Protein AF-0000000065956925 (afdb_homodimer)

pLDDT: mean 96.92, std 4.98, range [53.69, 98.94]

Foldseek 3Di:
DADCPVQVVVVVVVVVPDDPLVDFFFDRFAFDAFWFQWTAGPRGFIFGEQCLVLQLAQLTGPDPLLVCLLVVLVVVAFFDFPQVDDDDLLVVLQVVCQVVAPDDFRKGKDKDFAQQLLQVVVQVLLCLLLVAHAEEAEALAQRDQPLNRLLRYHNDPVSPPPPDPGDPRYHYFYAQDPQDDPPPDDLVNSLVVRLVRVCVCCVPPDPLSRARAYEYACQGALSQRHHRDLNNVVSVQVVCVVSVHFYEYEQANCACLQLLDNGSCVVHPDDRGQKYKYASNLQSRGRMIMIMGRPSSVVSDDPPPRGDRCTSGSSSSSSNVSSSVSCVPVVLSNLQQVVQVVLQVLVVVLVVVFQQFQDWATRGQWIKTFGAPGNVVRHGDLPLQSQLQVQLVVVRYHWAARPRGIITRGTHSSDDPVSSVVSSVSSSVSSVCSVVVNTDDDPPSPDHGD/DADCPVQVVVVVVVVVPDDPLPDFFFDRFAFDAFWFQWTAGPRGFIFGEQCLVLQLAQLTGPDPLLVCLLVVLVVVDFFDFPQVDDDDLLVVLQVVCQVVAPDDFRKGKDKDFAQQLLQVVVQVLLCLLLVAHAEEAEALAQRDQPLNRLLRYHNDPVSPPPPDPGDPRYHYFYAQDPQDDPPPADLVNSLVVRLVRVCVCCVPPDPLSRARAYEYACQGALSQRHHRDLSNVVSVQVVCVVSVHFYEYEQANCACQQQLDNGSCVVHPDDRGQKYKYASNLLSRGRMIMIMGRPSSVVSDDPPPRGDRCTSGSSSSSSNVSSSVSCVPVVLSNLQQVVQVVLQVLVVVLVVVFQQFQDWATRGQWIKTFGAPGNVVRHGDLPLQSQLQVQLVVVRYHWAARPRGIITRGTHSSDDPVSSVVSSVSSSVSSVCSVVVNTDDDPPSPDHGD

Solvent-accessible surface area (backbone atoms only — not comparable to full-atom values): 42323 Å² total; per-residue (Å²): 108,74,73,50,64,65,36,51,54,52,50,58,56,30,62,66,14,44,32,52,15,33,41,42,44,62,67,92,49,29,47,57,34,36,44,48,32,36,39,28,31,70,60,66,51,59,27,42,36,27,28,25,52,78,35,11,22,40,73,18,33,41,34,66,66,31,36,48,31,31,35,56,32,22,64,33,31,34,51,66,27,43,34,54,38,44,42,62,43,37,42,54,39,27,45,53,53,32,67,70,42,73,63,83,68,63,28,17,24,44,52,21,43,33,39,17,52,10,39,32,44,50,53,34,36,31,13,29,54,62,72,18,58,28,36,37,27,29,45,31,28,74,40,44,40,38,46,41,8,30,54,47,28,39,64,54,73,40,51,54,58,58,43,46,74,62,46,64,55,63,46,71,32,77,59,68,59,89,80,79,60,63,91,88,60,45,71,68,52,50,23,52,53,41,47,51,55,53,44,46,49,53,74,70,78,40,56,54,85,39,29,12,29,40,47,42,45,54,46,25,56,68,54,40,41,42,60,55,53,66,65,31,53,50,51,53,53,50,52,24,61,76,50,70,21,41,43,28,35,51,31,32,64,36,28,74,13,33,38,32,30,59,39,39,59,66,79,42,82,94,65,58,60,47,32,34,24,32,10,38,34,49,16,47,25,36,50,28,16,27,28,41,22,33,41,74,42,43,64,43,40,53,42,60,38,47,42,45,65,43,19,48,25,36,24,36,24,30,15,18,51,36,37,54,47,48,40,61,76,66,42,31,24,60,43,9,34,53,55,12,51,51,51,43,52,54,51,54,55,45,35,77,76,33,59,41,44,52,46,82,35,63,41,15,39,31,31,15,42,30,26,15,74,32,64,84,78,55,43,73,21,38,67,59,36,51,44,33,35,51,46,23,44,53,69,31,26,43,48,52,56,28,76,40,15,18,38,40,41,24,34,17,48,62,47,47,69,68,58,52,50,50,50,52,47,45,49,53,51,21,54,51,34,53,76,68,68,69,63,82,72,74,92,82,54,71,75,63,52,100,107,74,73,50,63,63,36,52,55,52,50,58,57,32,61,66,14,44,32,51,16,33,41,43,43,62,68,95,48,31,47,56,34,33,43,48,35,36,38,27,31,70,59,67,52,60,26,42,37,27,28,26,51,77,36,11,22,42,72,18,33,44,35,66,65,32,35,47,31,32,35,57,31,24,64,34,30,35,52,65,28,43,34,54,36,42,42,63,42,35,43,54,39,28,46,52,53,32,68,71,44,72,63,84,68,63,28,18,25,42,50,21,42,33,38,17,53,11,39,31,44,50,52,34,37,31,14,31,53,64,73,19,57,28,34,36,27,28,46,31,28,74,40,44,39,38,47,44,8,29,54,48,29,40,63,55,73,40,50,54,60,58,44,45,73,61,46,65,55,65,46,72,32,75,58,66,58,88,79,79,62,64,91,88,58,46,71,67,52,50,23,50,53,40,47,49,54,54,43,46,49,54,75,69,80,40,55,55,89,39,28,13,28,40,47,43,46,55,48,26,55,68,53,40,40,41,60,56,52,64,65,31,53,50,51,52,53,49,51,23,61,74,48,69,21,40,44,28,34,51,31,32,65,39,28,75,13,33,38,31,30,58,39,39,58,67,81,41,84,94,65,58,60,47,32,34,24,30,10,38,34,48,16,48,24,34,50,28,16,26,27,41,23,33,40,74,42,40,63,44,40,53,42,61,38,48,42,47,67,44,18,48,25,35,24,36,24,29,15,19,52,36,36,55,47,47,40,61,78,67,41,31,25,60,42,10,33,53,54,12,51,51,51,44,52,53,51,54,55,44,34,75,75,34,60,43,45,53,46,83,34,66,41,15,39,30,30,15,43,30,26,14,74,32,64,84,78,55,44,74,21,40,66,59,36,51,43,32,35,52,47,24,43,53,70,32,25,42,49,52,56,28,78,40,16,18,38,40,40,23,35,16,48,64,48,47,69,67,57,50,52,52,49,51,48,44,50,53,51,22,54,52,34,51,75,69,67,68,62,80,73,73,93,82,55,73,74,62,53,103

Sequence (900 aa):
MGKLDKASKLIDEENKYYARSARINYYNLVIDHAHGATLVDVDGNKYIDLLASASAINVGHTHEKVVKAIADQAQKLIHYTPAYFHHVPGMELSEKLAKIAPGNSPKMVSFGNSGSDANDAIIKFARAYTGRQYIVSYMGSYHGSTYGSQTLSGSSLNMTRKIGPMLPSVVHVPYPDSYRTYPGETEHDVSLRYFNEFKKPFESFLPADETACVLIEPIQGDGGIIKAPEEYMQLVYKFCHEHGILFAIDEVNQGLGRTGKMWAIQQFKDIEPDLMSVGKSLASGMPLSAVIGKKEVMQSLDAPAHLFTTAGNPVCSAASLATLDVIEYEGLVEKSATDGAYAKQRFLEMQQRHPMIGDVRMWGLNGGIELVKDPKTKEPDSDAATKVIYYAFAHGVVIITLAGNILRFQPPLVIPREQLDQALQVLDDAFTAVENGEVTIPKDTGKIGWMGKLDKASKLIDEENKYYARSARINYYNLVIDHAHGATLVDVDGNKYIDLLASASAINVGHTHEKVVKAIADQAQKLIHYTPAYFHHVPGMELSEKLAKIAPGNSPKMVSFGNSGSDANDAIIKFARAYTGRQYIVSYMGSYHGSTYGSQTLSGSSLNMTRKIGPMLPSVVHVPYPDSYRTYPGETEHDVSLRYFNEFKKPFESFLPADETACVLIEPIQGDGGIIKAPEEYMQLVYKFCHEHGILFAIDEVNQGLGRTGKMWAIQQFKDIEPDLMSVGKSLASGMPLSAVIGKKEVMQSLDAPAHLFTTAGNPVCSAASLATLDVIEYEGLVEKSATDGAYAKQRFLEMQQRHPMIGDVRMWGLNGGIELVKDPKTKEPDSDAATKVIYYAFAHGVVIITLAGNILRFQPPLVIPREQLDQALQVLDDAFTAVENGEVTIPKDTGKIGW

InterPro domains:
  IPR005814 Aminotransferase class-III [PF00202] (28-430)
  IPR005814 Aminotransferase class-III [PIRSF000521] (25-432)
  IPR005814 Aminotransferase class-III [cd00610] (10-431)
  IPR015421 Pyridoxal phosphate-dependent transferase, major domain [G3DSA:3.40.640.10] (63-330)
  IPR015422 Pyridoxal phosphate-dependent transferase, small domain [G3DSA:3.90.1150.10] (10-427)
  IPR015424 Pyridoxal phosphate-dependent transferase [SSF53383] (23-432)
  IPR049704 Aminotransferases class-III pyridoxal-phosphate attachment site [PS00600] (247-285)
  IPR050103 Class-III Pyridoxal-phosphate-dependent Aminotransferase [PTHR11986] (6-435)

Organism: Lentilactobacillus buchneri (NCBI:txid1581)

Nearest PDB structures (foldseek):
  5wya-assembly1_C  TM=9.994E-01  e=2.271E-85  Lentilactobacillus buchneri
  5ll3-assembly1_D  TM=9.963E-01  e=7.576E-82  Lentilactobacillus buchneri
  4ysv-assembly1_A  TM=9.941E-01  e=5.866E-76  Lentilactobacillus buchneri
  1szk-assembly1_D  TM=9.636E-01  e=6.282E-45  Escherichia coli
  1sff-assembly1_A  TM=9.656E-01  e=2.121E-44  Escherichia coli

Secondary structure (DSSP, 8-state):
----HHHHHHHHHHTTTB-GGG----S--EEEEEEBTEEEETT--EEEESSHHHHT-TT-BT-HHHHHHHHHHHHH-S---TTT-EEHHHHHHHHHHHHHSSSSS-EEEEEESSHHHHHHHHHHHHHHHH---EEEEETT----SSHHHHHH--S-GGGTTTT-SPPSSEEEEPPP-SSS--TT--HHHHHHHHHHHHHHHHHHT--GGGEEEEEE-SEETTTTSEEPPHHHHHHHHHHHHHTT-EEEEE-TTTTTTTTSSSSGGGGSTT---SEEEE-GGGGTTSS-EEEEEEHHHHTT--TTTT--TTTT-HHHHHHHHHHHHHHHHTTHHHHHHHHHHHHHHHHHHHHHH-TTEEEEEESSS-EEEEEBS-TTT--B-HHHHHHHHHHHHHTTEE-EEETTTEEEE---TT--HHHHHHHHHHHHHHHHHHHTT-----TT--S---/----HHHHHHHHHHTTTB-GGG----S--EEEEEEBTEEEETT--EEEESSHHHHT-TT-BT-HHHHHHHHHHHHH-S---TTT-EEHHHHHHHHHHHHHSSSSS-EEEEEESSHHHHHHHHHHHHHHHH---EEEEETT----SSHHHHHH--S-GGGTTTT-SPPSSEEEEPPP-SSS--TT--HHHHHHHHHHHHHHHHHHT--GGGEEEEEE-SEETTTTSEEPPHHHHHHHHHHHHHTT-EEEEE-TTTTTTTTSSSSGGGGSTT---SEEEE-GGGGTTSS-EEEEEEHHHHTT--TTTT--TTTT-HHHHHHHHHHHHHHHHTTHHHHHHHHHHHHHHHHHHHHHH-TTEEEEEESSS-EEEEEBS-TTT--B-HHHHHHHHHHHHHTTEE-EEETTTEEEE---TT--HHHHHHHHHHHHHHHHHHHTT-----TT--S---

Structure (mmCIF, N/CA/C/O backbone):
data_AF-0000000065956925-model_v1
#
loop_
_entity.id
_entity.type
_entity.pdbx_description
1 polymer 'Isoleucine 2-epimerase'
#
loop_
_atom_site.group_PDB
_atom_site.id
_atom_site.type_symbol
_atom_site.label_atom_id
_atom_site.label_alt_id
_atom_site.label_comp_id
_atom_site.label_asym_id
_atom_site.label_entity_id
_atom_site.label_seq_id
_atom_site.pdbx_PDB_ins_code
_atom_site.Cartn_x
_atom_site.Cartn_y
_atom_site.Cartn_z
_atom_site.occupancy
_atom_site.B_iso_or_equiv
_atom_site.auth_seq_id
_atom_site.auth_comp_id
_atom_site.auth_asym_id
_atom_site.auth_atom_id
_atom_site.pdbx_PDB_model_num
ATOM 1 N N . MET A 1 1 ? -5.23 -34.906 13.641 1 54.56 1 MET A N 1
ATOM 2 C CA . MET A 1 1 ? -4.898 -33.469 13.523 1 54.56 1 MET A CA 1
ATOM 3 C C . MET A 1 1 ? -4.25 -32.969 14.805 1 54.56 1 MET A C 1
ATOM 5 O O . MET A 1 1 ? -4.648 -33.344 15.906 1 54.56 1 MET A O 1
ATOM 9 N N . GLY A 1 2 ? -3.051 -32.469 14.711 1 65.25 2 GLY A N 1
ATOM 10 C CA . GLY A 1 2 ? -2.375 -32.031 15.922 1 65.25 2 GLY A CA 1
ATOM 11 C C . GLY A 1 2 ? -3.26 -31.188 16.828 1 65.25 2 GLY A C 1
ATOM 12 O O . GLY A 1 2 ? -4.445 -31 16.547 1 65.25 2 GLY A O 1
ATOM 13 N N . LYS A 1 3 ? -2.867 -30.766 18.047 1 75.19 3 LYS A N 1
ATOM 14 C CA . LYS A 1 3 ? -3.529 -29.875 18.984 1 75.19 3 LYS A CA 1
ATOM 15 C C . LYS A 1 3 ? -3.752 -28.5 18.375 1 75.19 3 LYS A C 1
ATOM 17 O O . LYS A 1 3 ? -2.814 -27.875 17.875 1 75.19 3 LYS A O 1
ATOM 22 N N . LEU A 1 4 ? -4.949 -28.172 18.141 1 81.31 4 LEU A N 1
ATOM 23 C CA . LEU A 1 4 ? -5.246 -26.859 17.562 1 81.31 4 LEU A CA 1
ATOM 24 C C . LEU A 1 4 ? -6.074 -26.031 18.531 1 81.31 4 LEU A C 1
ATOM 26 O O . LEU A 1 4 ? -6.773 -25.094 18.125 1 81.31 4 LEU A O 1
ATOM 30 N N . ASP A 1 5 ? -6.039 -26.344 19.781 1 90.12 5 ASP A N 1
ATOM 31 C CA . ASP A 1 5 ? -6.902 -25.703 20.781 1 90.12 5 ASP A CA 1
ATOM 32 C C . ASP A 1 5 ? -6.543 -24.219 20.953 1 90.12 5 ASP A C 1
ATOM 34 O O . ASP A 1 5 ? -7.422 -23.359 20.953 1 90.12 5 ASP A O 1
ATOM 38 N N . LYS A 1 6 ? -5.285 -24 21.188 1 93.25 6 LYS A N 1
ATOM 39 C CA . LYS A 1 6 ? -4.852 -22.625 21.359 1 93.25 6 LYS A CA 1
ATOM 40 C C . LYS A 1 6 ? -5.125 -21.797 20.109 1 93.25 6 LYS A C 1
ATOM 42 O O . LYS A 1 6 ? -5.555 -20.641 20.203 1 93.25 6 LYS A O 1
ATOM 47 N N . ALA A 1 7 ? -4.863 -22.328 18.906 1 95.06 7 ALA A N 1
ATOM 48 C CA . ALA A 1 7 ? -5.102 -21.656 17.625 1 95.06 7 ALA A CA 1
ATOM 49 C C . ALA A 1 7 ? -6.574 -21.281 17.469 1 95.06 7 ALA A C 1
ATOM 51 O O . ALA A 1 7 ? -6.902 -20.156 17.094 1 95.06 7 ALA A O 1
ATOM 52 N N . SER A 1 8 ? -7.438 -22.203 17.734 1 93.81 8 SER A N 1
ATOM 53 C CA . SER A 1 8 ? -8.875 -21.984 17.578 1 93.81 8 SER A CA 1
ATOM 54 C C . SER A 1 8 ? -9.367 -20.875 18.5 1 93.81 8 SER A C 1
ATOM 56 O O . SER A 1 8 ? -10.188 -20.047 18.094 1 93.81 8 SER A O 1
ATOM 58 N N . LYS A 1 9 ? -8.898 -20.844 19.703 1 95.38 9 LYS A N 1
ATOM 59 C CA . LYS A 1 9 ? -9.281 -19.797 20.672 1 95.38 9 LYS A CA 1
ATOM 60 C C . LYS A 1 9 ? -8.82 -18.422 20.203 1 95.38 9 LYS A C 1
ATOM 62 O O . LYS A 1 9 ? -9.578 -17.453 20.297 1 95.38 9 LYS A O 1
ATOM 67 N N . LEU A 1 10 ? -7.633 -18.359 19.75 1 96.38 10 LEU A N 1
ATOM 68 C CA . LEU A 1 10 ? -7.078 -17.109 19.266 1 96.38 10 LEU A CA 1
ATOM 69 C C . LEU A 1 10 ? -7.848 -16.609 18.047 1 96.38 10 LEU A C 1
ATOM 71 O O . LEU A 1 10 ? -8.125 -15.414 17.922 1 96.38 10 LEU A O 1
ATOM 75 N N . ILE A 1 11 ? -8.148 -17.516 17.156 1 95.62 11 ILE A N 1
ATOM 76 C CA . ILE A 1 11 ? -8.875 -17.172 15.93 1 95.62 11 ILE A CA 1
ATOM 77 C C . ILE A 1 11 ? -10.266 -16.656 16.281 1 95.62 11 ILE A C 1
ATOM 79 O O . ILE A 1 11 ? -10.742 -15.68 15.711 1 95.62 11 ILE A O 1
ATOM 83 N N . ASP A 1 12 ? -10.945 -17.312 17.234 1 94.81 12 ASP A N 1
ATOM 84 C CA . ASP A 1 12 ? -12.266 -16.875 17.672 1 94.81 12 ASP A CA 1
ATOM 85 C C . ASP A 1 12 ? -12.219 -15.453 18.219 1 94.81 12 ASP A C 1
ATOM 87 O O . ASP A 1 12 ? -13.125 -14.656 17.969 1 94.81 12 ASP A O 1
ATOM 91 N N . GLU A 1 13 ? -11.211 -15.188 18.969 1 95.5 13 GLU A N 1
ATOM 92 C CA . GLU A 1 13 ? -11.039 -13.844 19.516 1 95.5 13 GLU A CA 1
ATOM 93 C C . GLU A 1 13 ? -10.766 -12.828 18.406 1 95.5 13 GLU A C 1
ATOM 95 O O . GLU A 1 13 ? -11.344 -11.742 18.391 1 95.5 13 GLU A O 1
ATOM 100 N N . GLU A 1 14 ? -9.914 -13.203 17.5 1 95.31 14 GLU A N 1
ATOM 101 C CA . GLU A 1 14 ? -9.57 -12.312 16.391 1 95.31 14 GLU A CA 1
ATOM 102 C C . GLU A 1 14 ? -10.797 -11.961 15.562 1 95.31 14 GLU A C 1
ATOM 104 O O . GLU A 1 14 ? -10.914 -10.836 15.078 1 95.31 14 GLU A O 1
ATOM 109 N N . ASN A 1 15 ? -11.656 -12.938 15.359 1 94.62 15 ASN A N 1
ATOM 110 C CA . ASN A 1 15 ? -12.844 -12.781 14.523 1 94.62 15 ASN A CA 1
ATOM 111 C C . ASN A 1 15 ? -13.766 -11.68 15.055 1 94.62 15 ASN A C 1
ATOM 113 O O . ASN A 1 15 ? -14.617 -11.18 14.328 1 94.62 15 ASN A O 1
ATOM 117 N N . LYS A 1 16 ? -13.555 -11.25 16.281 1 95.75 16 LYS A N 1
ATOM 118 C CA . LYS A 1 16 ? -14.344 -10.164 16.859 1 95.75 16 LYS A CA 1
ATOM 119 C C . LYS A 1 16 ? -13.867 -8.805 16.359 1 95.75 16 LYS A C 1
ATOM 121 O O . LYS A 1 16 ? -14.617 -7.828 16.375 1 95.75 16 LYS A O 1
ATOM 126 N N . TYR A 1 17 ? -12.625 -8.773 15.82 1 97 17 TYR A N 1
ATOM 127 C CA . TYR A 1 17 ? -12.008 -7.465 15.617 1 97 17 TYR A CA 1
ATOM 128 C C . TYR A 1 17 ? -11.469 -7.328 14.203 1 97 17 TYR A C 1
ATOM 130 O O . TYR A 1 17 ? -11.148 -6.223 13.75 1 97 17 TYR A O 1
ATOM 138 N N . TYR A 1 18 ? -11.352 -8.406 13.516 1 94.81 18 TYR A N 1
ATOM 139 C CA . TYR A 1 18 ? -10.742 -8.414 12.188 1 94.81 18 TYR A CA 1
ATOM 140 C C . TYR A 1 18 ? -11.797 -8.609 11.109 1 94.81 18 TYR A C 1
ATOM 142 O O . TYR A 1 18 ? -12.648 -9.5 11.219 1 94.81 18 TYR A O 1
ATOM 150 N N . ALA A 1 19 ? -11.758 -7.785 10.062 1 93.12 19 ALA A N 1
AT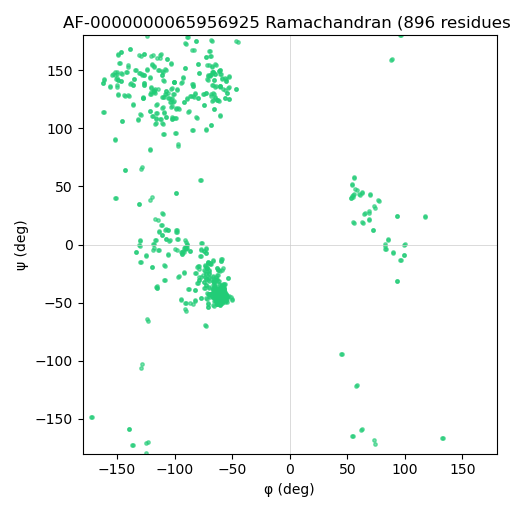OM 151 C CA . ALA A 1 19 ? -12.773 -7.797 9.016 1 93.12 19 ALA A CA 1
ATOM 152 C C . ALA A 1 19 ? -12.648 -9.047 8.148 1 93.12 19 ALA A C 1
ATOM 154 O O . ALA A 1 19 ? -11.547 -9.438 7.77 1 93.12 19 ALA A O 1
ATOM 155 N N . ARG A 1 20 ? -13.727 -9.594 7.742 1 89.12 20 ARG A N 1
ATOM 156 C CA . ARG A 1 20 ? -13.758 -10.82 6.957 1 89.12 20 ARG A CA 1
ATOM 157 C C . ARG A 1 20 ? -13.297 -10.57 5.523 1 89.12 20 ARG A C 1
ATOM 159 O O . ARG A 1 20 ? -12.844 -11.492 4.84 1 89.12 20 ARG A O 1
ATOM 166 N N . SER A 1 21 ? -13.445 -9.297 5.023 1 90.31 21 SER A N 1
ATOM 167 C CA . SER A 1 21 ? -13.055 -8.938 3.662 1 90.31 21 SER A CA 1
ATOM 168 C C . SER A 1 21 ? -11.57 -9.203 3.424 1 90.31 21 SER A C 1
ATOM 170 O O . SER A 1 21 ? -11.125 -9.258 2.279 1 90.31 21 SER A O 1
ATOM 172 N N . ALA A 1 22 ? -10.836 -9.461 4.504 1 90.88 22 ALA A N 1
ATOM 173 C CA . ALA A 1 22 ? -9.383 -9.523 4.418 1 90.88 22 ALA A CA 1
ATOM 174 C C . ALA A 1 22 ? -8.875 -10.938 4.68 1 90.88 22 ALA A C 1
ATOM 176 O O . ALA A 1 22 ? -7.668 -11.156 4.82 1 90.88 22 ALA A O 1
ATOM 177 N N . ARG A 1 23 ? -9.797 -11.953 4.723 1 91.38 23 ARG A N 1
ATOM 178 C CA . ARG A 1 23 ? -9.391 -13.312 5.059 1 91.38 23 ARG A CA 1
ATOM 179 C C . ARG A 1 23 ? -10.055 -14.328 4.133 1 91.38 23 ARG A C 1
ATOM 181 O O . ARG A 1 23 ? -11.281 -14.406 4.066 1 91.38 23 ARG A O 1
ATOM 188 N N . ILE A 1 24 ? -9.211 -15.07 3.443 1 90.44 24 ILE A N 1
ATOM 189 C CA . ILE A 1 24 ? -9.672 -16.266 2.738 1 90.44 24 ILE A CA 1
ATOM 190 C C . ILE A 1 24 ? -9.406 -17.5 3.594 1 90.44 24 ILE A C 1
ATOM 192 O O . ILE A 1 24 ? -8.258 -17.891 3.793 1 90.44 24 ILE A O 1
ATOM 196 N N . ASN A 1 25 ? -10.391 -18.188 3.99 1 88.94 25 ASN A N 1
ATOM 197 C CA . ASN A 1 25 ? -10.281 -19.234 5 1 88.94 25 ASN A CA 1
ATOM 198 C C . ASN A 1 25 ? -9.836 -20.562 4.387 1 88.94 25 ASN A C 1
ATOM 200 O O . ASN A 1 25 ? -10.32 -20.953 3.322 1 88.94 25 ASN A O 1
ATOM 204 N N . TYR A 1 26 ? -8.969 -21.203 4.992 1 92.38 26 TYR A N 1
ATOM 205 C CA . TYR A 1 26 ? -8.57 -22.578 4.707 1 92.38 26 TYR A CA 1
ATOM 206 C C . TYR A 1 26 ? -8.594 -23.438 5.969 1 92.38 26 TYR A C 1
ATOM 208 O O . TYR A 1 26 ? -9.672 -23.734 6.492 1 92.38 26 TYR A O 1
ATOM 216 N N . TYR A 1 27 ? -7.641 -23.75 6.578 1 90.75 27 TYR A N 1
ATOM 217 C CA . TYR A 1 27 ? -7.633 -24.422 7.871 1 90.75 27 TYR A CA 1
ATOM 218 C C . TYR A 1 27 ? -7.031 -23.531 8.953 1 90.75 27 TYR A C 1
ATOM 220 O O . TYR A 1 27 ? -6.461 -22.484 8.648 1 90.75 27 TYR A O 1
ATOM 228 N N . ASN A 1 28 ? -7.324 -23.844 10.219 1 92.06 28 ASN A N 1
ATOM 229 C CA . ASN A 1 28 ? -6.914 -23.031 11.352 1 92.06 28 ASN A CA 1
ATOM 230 C C . ASN A 1 28 ? -5.418 -23.141 11.625 1 92.06 28 ASN A C 1
ATOM 232 O O . ASN A 1 28 ? -4.969 -24.125 12.219 1 92.06 28 ASN A O 1
ATOM 236 N N . LEU A 1 29 ? -4.727 -22.172 11.148 1 96 29 LEU A N 1
ATOM 237 C CA . LEU A 1 29 ? -3.279 -22.156 11.352 1 96 29 LEU A CA 1
ATOM 238 C C . LEU A 1 29 ? -2.832 -20.797 11.891 1 96 29 LEU A C 1
ATOM 240 O O . LEU A 1 29 ? -3.016 -19.766 11.227 1 96 29 LEU A O 1
ATOM 244 N N . VAL A 1 30 ? -2.389 -20.734 13.094 1 97.88 30 VAL A N 1
ATOM 245 C CA . VAL A 1 30 ? -1.761 -19.562 13.695 1 97.88 30 VAL A CA 1
ATOM 246 C C . VAL A 1 30 ? -0.259 -19.797 13.844 1 97.88 30 VAL A C 1
ATOM 248 O O . VAL A 1 30 ? 0.174 -20.547 14.711 1 97.88 30 VAL A O 1
ATOM 251 N N . ILE A 1 31 ? 0.516 -19.141 13.102 1 98.31 31 ILE A N 1
ATOM 252 C CA . ILE A 1 31 ? 1.952 -19.391 13.055 1 98.31 31 ILE A CA 1
ATOM 253 C C . ILE A 1 31 ? 2.643 -18.672 14.211 1 98.31 31 ILE A C 1
ATOM 255 O O . ILE A 1 31 ? 2.43 -17.469 14.422 1 98.31 31 ILE A O 1
ATOM 259 N N . ASP A 1 32 ? 3.428 -19.375 14.898 1 97.94 32 ASP A N 1
ATOM 260 C CA . ASP A 1 32 ? 4.23 -18.797 15.977 1 97.94 32 ASP A CA 1
ATOM 261 C C . ASP A 1 32 ? 5.586 -18.328 15.461 1 97.94 32 ASP A C 1
ATOM 263 O O . ASP A 1 32 ? 5.965 -17.172 15.672 1 97.94 32 ASP A O 1
ATOM 267 N N . HIS A 1 33 ? 6.332 -19.156 14.859 1 98.62 33 HIS A N 1
ATOM 268 C CA . HIS A 1 33 ? 7.613 -18.844 14.242 1 98.62 33 HIS A CA 1
ATOM 269 C C . HIS A 1 33 ? 7.879 -19.734 13.031 1 98.62 33 HIS A C 1
ATOM 271 O O . HIS A 1 33 ? 7.191 -20.734 12.836 1 98.62 33 HIS A O 1
ATOM 277 N N . ALA A 1 34 ? 8.812 -19.359 12.172 1 98.75 34 ALA A N 1
ATOM 278 C CA . ALA A 1 34 ? 9.133 -20.109 10.961 1 98.75 34 ALA A CA 1
ATOM 279 C C . ALA A 1 34 ? 10.594 -19.906 10.562 1 98.75 34 ALA A C 1
ATOM 281 O O . ALA A 1 34 ? 11.18 -18.859 10.828 1 98.75 34 ALA A O 1
ATOM 282 N N . HIS A 1 35 ? 11.234 -20.891 9.961 1 98.69 35 HIS A N 1
ATOM 283 C CA . HIS A 1 35 ? 12.617 -20.891 9.492 1 98.69 35 HIS A CA 1
ATOM 284 C C . HIS A 1 35 ? 12.789 -21.797 8.273 1 98.69 35 HIS A C 1
ATOM 286 O O . HIS A 1 35 ? 12.273 -22.922 8.25 1 98.69 35 HIS A O 1
ATOM 292 N N . GLY A 1 36 ? 13.523 -21.266 7.289 1 98.62 36 GLY A N 1
ATOM 293 C CA . GLY A 1 36 ? 13.664 -22.062 6.074 1 98.62 36 GLY A CA 1
ATOM 294 C C . GLY A 1 36 ? 12.328 -22.391 5.43 1 98.62 36 GLY A C 1
ATOM 295 O O . GLY A 1 36 ? 11.547 -21.5 5.109 1 98.62 36 GLY A O 1
ATOM 296 N N . ALA A 1 37 ? 12.055 -23.656 5.289 1 98.88 37 ALA A N 1
ATOM 297 C CA . ALA A 1 37 ? 10.781 -24.094 4.719 1 98.88 37 ALA A CA 1
ATOM 298 C C . ALA A 1 37 ? 9.898 -24.75 5.781 1 98.88 37 ALA A C 1
ATOM 300 O O . ALA A 1 37 ? 9.008 -25.531 5.457 1 98.88 37 ALA A O 1
ATOM 301 N N . THR A 1 38 ? 10.125 -24.344 7.055 1 98.81 38 THR A N 1
ATOM 302 C CA . THR A 1 38 ? 9.406 -24.969 8.164 1 98.81 38 THR A CA 1
ATOM 303 C C . THR A 1 38 ? 8.594 -23.938 8.93 1 98.81 38 THR A C 1
ATOM 305 O O . THR A 1 38 ? 9.086 -22.844 9.219 1 98.81 38 THR A O 1
ATOM 308 N N . LEU A 1 39 ? 7.367 -24.266 9.234 1 98.62 39 LEU A N 1
ATOM 309 C CA . LEU A 1 39 ? 6.484 -23.469 10.094 1 98.62 39 LEU A CA 1
ATOM 310 C C . LEU A 1 39 ? 6.238 -24.188 11.414 1 98.62 39 LEU A C 1
ATOM 312 O O . LEU A 1 39 ? 6.148 -25.422 11.453 1 98.62 39 LEU A O 1
ATOM 316 N N . VAL A 1 40 ? 6.098 -23.438 12.461 1 98.69 40 VAL A N 1
ATOM 317 C CA . VAL A 1 40 ? 5.645 -23.938 13.758 1 98.69 40 VAL A CA 1
ATOM 318 C C . VAL A 1 40 ? 4.465 -23.094 14.25 1 98.69 40 VAL A C 1
ATOM 320 O O . VAL A 1 40 ? 4.539 -21.875 14.273 1 98.69 40 VAL A O 1
ATOM 323 N N . ASP A 1 41 ? 3.344 -23.75 14.586 1 98.06 41 ASP A N 1
ATOM 324 C CA . ASP A 1 41 ? 2.16 -23.016 15.008 1 98.06 41 ASP A CA 1
ATOM 325 C C . ASP A 1 41 ? 2.164 -22.797 16.516 1 98.06 41 ASP A C 1
ATOM 327 O O . ASP A 1 41 ? 3.096 -23.203 17.203 1 98.06 41 ASP A O 1
ATOM 331 N N . VAL A 1 42 ? 1.198 -22.141 17.016 1 97.62 42 VAL A N 1
ATOM 332 C CA . VAL A 1 42 ? 1.144 -21.719 18.406 1 97.62 42 VAL A CA 1
ATOM 333 C C . VAL A 1 42 ? 0.921 -22.938 19.312 1 97.62 42 VAL A C 1
ATOM 335 O O . VAL A 1 42 ? 1.138 -22.859 20.516 1 97.62 42 VAL A O 1
ATOM 338 N N . ASP A 1 43 ? 0.497 -24.078 18.75 1 97.5 43 ASP A N 1
ATOM 339 C CA . ASP A 1 43 ? 0.276 -25.312 19.5 1 97.5 43 ASP A CA 1
ATOM 340 C C . ASP A 1 43 ? 1.516 -26.203 19.469 1 97.5 43 ASP A C 1
ATOM 342 O O . ASP A 1 43 ? 1.543 -27.266 20.109 1 97.5 43 ASP A O 1
ATOM 346 N N . GLY A 1 44 ? 2.531 -25.859 18.672 1 97.44 44 GLY A N 1
ATOM 347 C CA . GLY A 1 44 ? 3.793 -26.578 18.641 1 97.44 44 GLY A CA 1
ATOM 348 C C . GLY A 1 44 ? 3.891 -27.547 17.484 1 97.44 44 GLY A C 1
ATOM 349 O O . GLY A 1 44 ? 4.883 -28.266 17.359 1 97.44 44 GLY A O 1
ATOM 350 N N . ASN A 1 45 ? 2.863 -27.656 16.641 1 97.81 45 ASN A N 1
ATOM 351 C CA . ASN A 1 45 ? 2.932 -28.5 15.461 1 97.81 45 ASN A CA 1
ATOM 352 C C . ASN A 1 45 ? 3.9 -27.938 14.422 1 97.81 45 ASN A C 1
ATOM 354 O O . ASN A 1 45 ? 3.988 -26.719 14.25 1 97.81 45 ASN A O 1
ATOM 358 N N . LYS A 1 46 ? 4.562 -28.828 13.742 1 98.19 46 LYS A N 1
ATOM 359 C CA . LYS A 1 46 ? 5.512 -28.453 12.695 1 98.19 46 LYS A CA 1
ATOM 360 C C . LYS A 1 46 ? 4.98 -28.797 11.312 1 98.19 46 LYS A C 1
ATOM 362 O O . LYS A 1 46 ? 4.367 -29.844 11.125 1 98.19 46 LYS A O 1
ATOM 367 N N . TYR A 1 47 ? 5.242 -27.906 10.383 1 98.62 47 TYR A N 1
ATOM 368 C CA . TYR A 1 47 ? 4.773 -28.125 9.023 1 98.62 47 TYR A CA 1
ATOM 369 C C . TYR A 1 47 ? 5.871 -27.812 8.008 1 98.62 47 TYR A C 1
ATOM 371 O O . TYR A 1 47 ? 6.652 -26.875 8.203 1 98.62 47 TYR A O 1
ATOM 379 N N . ILE A 1 48 ? 5.926 -28.609 6.938 1 98.88 48 ILE A N 1
ATOM 380 C CA . ILE A 1 48 ? 6.656 -28.203 5.742 1 98.88 48 ILE A CA 1
ATOM 381 C C . ILE A 1 48 ? 5.805 -27.234 4.918 1 98.88 48 ILE A C 1
ATOM 383 O O . ILE A 1 48 ? 4.652 -27.531 4.598 1 98.88 48 ILE A O 1
ATOM 387 N N . ASP A 1 49 ? 6.375 -26.109 4.629 1 98.81 49 ASP A N 1
ATOM 388 C CA . ASP A 1 49 ? 5.66 -25.047 3.938 1 98.81 49 ASP A CA 1
ATOM 389 C C . ASP A 1 49 ? 5.758 -25.203 2.422 1 98.81 49 ASP A C 1
ATOM 391 O O . ASP A 1 49 ? 6.832 -25.047 1.842 1 98.81 49 ASP A O 1
ATOM 395 N N . LEU A 1 50 ? 4.652 -25.453 1.733 1 98.81 50 LEU A N 1
ATOM 396 C CA . LEU A 1 50 ? 4.645 -25.547 0.277 1 98.81 50 LEU A CA 1
ATOM 397 C C . LEU A 1 50 ? 3.949 -24.328 -0.334 1 98.81 50 LEU A C 1
ATOM 399 O O . LEU A 1 50 ? 3.658 -24.312 -1.531 1 98.81 50 LEU A O 1
ATOM 403 N N . LEU A 1 51 ? 3.727 -23.328 0.47 1 98 51 LEU A N 1
ATOM 404 C CA . LEU A 1 51 ? 2.975 -22.141 0.053 1 98 51 LEU A CA 1
ATOM 405 C C . LEU A 1 51 ? 3.861 -20.906 0.06 1 98 51 LEU A C 1
ATOM 407 O O . LEU A 1 51 ? 3.67 -20 -0.752 1 98 51 LEU A O 1
ATOM 411 N N . ALA A 1 52 ? 4.816 -20.859 1.065 1 98.12 52 ALA A N 1
ATOM 412 C CA . ALA A 1 52 ? 5.758 -19.75 1.239 1 98.12 52 ALA A CA 1
ATOM 413 C C . ALA A 1 52 ? 5.023 -18.422 1.345 1 98.12 52 ALA A C 1
ATOM 415 O O . ALA A 1 52 ? 5.406 -17.438 0.7 1 98.12 52 ALA A O 1
ATOM 416 N N . SER A 1 53 ? 3.928 -18.375 2.09 1 97.44 53 SER A N 1
ATOM 417 C CA . SER A 1 53 ? 3.129 -17.172 2.268 1 97.44 53 SER A CA 1
ATOM 418 C C . SER A 1 53 ? 2.707 -16.578 0.923 1 97.44 53 SER A C 1
ATOM 420 O O . SER A 1 53 ? 2.938 -15.398 0.655 1 97.44 53 SER A O 1
ATOM 422 N N . ALA A 1 54 ? 2.123 -17.422 0.059 1 95.69 54 ALA A N 1
ATOM 423 C CA . ALA A 1 54 ? 1.673 -17.047 -1.28 1 95.69 54 ALA A CA 1
ATOM 424 C C . ALA A 1 54 ? 2.824 -16.5 -2.113 1 95.69 54 ALA A C 1
ATOM 426 O O . ALA A 1 54 ? 2.719 -15.414 -2.688 1 95.69 54 ALA A O 1
ATOM 427 N N . SER A 1 55 ? 3.947 -17.172 -2.111 1 96.94 55 SER A N 1
ATOM 428 C CA . SER A 1 55 ? 5.125 -16.891 -2.924 1 96.94 55 SER A CA 1
ATOM 429 C C . SER A 1 55 ? 5.809 -15.602 -2.492 1 96.94 55 SER A C 1
ATOM 431 O O . SER A 1 55 ? 6.402 -14.898 -3.316 1 96.94 55 SER A O 1
ATOM 433 N N . ALA A 1 56 ? 5.711 -15.234 -1.227 1 98 56 ALA A N 1
ATOM 434 C CA . ALA A 1 56 ? 6.312 -13.992 -0.739 1 98 56 ALA A CA 1
ATOM 435 C C . ALA A 1 56 ? 7.645 -14.266 -0.048 1 98 56 ALA A C 1
ATOM 437 O O . ALA A 1 56 ? 8.375 -13.336 0.3 1 98 56 ALA A O 1
ATOM 438 N N . ILE A 1 57 ? 7.988 -15.555 0.075 1 98.19 57 ILE A N 1
ATOM 439 C CA . ILE A 1 57 ? 9.164 -15.922 0.857 1 98.19 57 ILE A CA 1
ATOM 440 C C . ILE A 1 57 ? 10.062 -16.844 0.034 1 98.19 57 ILE A C 1
ATOM 442 O O . ILE A 1 57 ? 10.344 -17.969 0.444 1 98.19 57 ILE A O 1
ATOM 446 N N . ASN A 1 58 ? 10.57 -16.281 -1.017 1 98.62 58 ASN A N 1
ATOM 447 C CA . ASN A 1 58 ? 11.398 -17.078 -1.914 1 98.62 58 ASN A CA 1
ATOM 448 C C . ASN A 1 58 ? 12.68 -17.547 -1.231 1 98.62 58 ASN A C 1
ATOM 450 O O . ASN A 1 58 ? 13.156 -18.656 -1.472 1 98.62 58 ASN A O 1
ATOM 454 N N . VAL A 1 59 ? 13.242 -16.734 -0.277 1 98.75 59 VAL A N 1
ATOM 455 C CA . VAL A 1 59 ? 14.562 -17.047 0.255 1 98.75 59 VAL A CA 1
ATOM 456 C C . VAL A 1 59 ? 14.43 -17.781 1.588 1 98.75 59 VAL A C 1
ATOM 458 O O . VAL A 1 59 ? 15.414 -17.953 2.314 1 98.75 59 VAL A O 1
ATOM 461 N N . GLY A 1 60 ? 13.211 -18.234 1.892 1 98.69 60 GLY A N 1
ATOM 462 C CA . GLY A 1 60 ? 12.977 -18.953 3.131 1 98.69 60 GLY A CA 1
ATOM 463 C C . GLY A 1 60 ? 12.633 -18.047 4.293 1 98.69 60 GLY A C 1
ATOM 464 O O . GLY A 1 60 ? 12.977 -16.859 4.293 1 98.69 60 GLY A O 1
ATOM 465 N N . HIS A 1 61 ? 12.016 -18.641 5.277 1 98.75 61 HIS A N 1
ATOM 466 C CA . HIS A 1 61 ? 11.609 -17.906 6.469 1 98.75 61 HIS A CA 1
ATOM 467 C C . HIS A 1 61 ? 12.805 -17.547 7.34 1 98.75 61 HIS A C 1
ATOM 469 O O . HIS A 1 61 ? 13.625 -18.422 7.652 1 98.75 61 HIS A O 1
ATOM 475 N N . THR A 1 62 ? 12.844 -16.281 7.703 1 98.69 62 THR A N 1
ATOM 476 C CA . THR A 1 62 ? 13.781 -15.734 8.688 1 98.69 62 THR A CA 1
ATOM 477 C C . THR A 1 62 ? 15.219 -16.078 8.305 1 98.69 62 THR A C 1
ATOM 479 O O . THR A 1 62 ? 15.992 -16.547 9.133 1 98.69 62 THR A O 1
ATOM 482 N N . HIS A 1 63 ? 15.508 -15.969 7.043 1 98.75 63 HIS A N 1
ATOM 483 C CA . HIS A 1 63 ? 16.906 -16.125 6.641 1 98.75 63 HIS A CA 1
ATOM 484 C C . HIS A 1 63 ? 17.812 -15.203 7.434 1 98.75 63 HIS A C 1
ATOM 486 O O . HIS A 1 63 ? 17.516 -14.008 7.57 1 98.75 63 HIS A O 1
ATOM 492 N N . GLU A 1 64 ? 18.922 -15.664 7.918 1 98.62 64 GLU A N 1
ATOM 493 C CA . GLU A 1 64 ? 19.766 -14.953 8.867 1 98.62 64 GLU A CA 1
ATOM 494 C C . GLU A 1 64 ? 20.234 -13.617 8.289 1 98.62 64 GLU A C 1
ATOM 496 O O . GLU A 1 64 ? 20.281 -12.609 9 1 98.62 64 GLU A O 1
ATOM 501 N N . LYS A 1 65 ? 20.656 -13.578 7.039 1 98.75 65 LYS A N 1
ATOM 502 C CA . LYS A 1 65 ? 21.156 -12.367 6.398 1 98.75 65 LYS A CA 1
ATOM 503 C C . LYS A 1 65 ? 20.062 -11.305 6.312 1 98.75 65 LYS A C 1
ATOM 505 O O . LYS A 1 65 ? 20.344 -10.109 6.461 1 98.75 65 LYS A O 1
ATOM 510 N N . VAL A 1 66 ? 18.844 -11.695 6.039 1 98.94 66 VAL A N 1
ATOM 511 C CA . VAL A 1 66 ? 17.719 -10.758 5.922 1 98.94 66 VAL A CA 1
ATOM 512 C C . VAL A 1 66 ? 17.344 -10.227 7.301 1 98.94 66 VAL A C 1
ATOM 514 O O . VAL A 1 66 ? 17.125 -9.023 7.473 1 98.94 66 VAL A O 1
ATOM 517 N N . VAL A 1 67 ? 17.234 -11.156 8.312 1 98.94 67 VAL A N 1
ATOM 518 C CA . VAL A 1 67 ? 16.922 -10.766 9.68 1 98.94 67 VAL A CA 1
ATOM 519 C C . VAL A 1 67 ? 17.938 -9.742 10.18 1 98.94 67 VAL A C 1
ATOM 521 O O . VAL A 1 67 ? 17.562 -8.734 10.781 1 98.94 67 VAL A O 1
ATOM 524 N N . LYS A 1 68 ? 19.172 -10 9.922 1 98.88 68 LYS A N 1
ATOM 525 C CA . LYS A 1 68 ? 20.234 -9.086 10.336 1 98.88 68 LYS A CA 1
ATOM 526 C C . LYS A 1 68 ? 20.094 -7.73 9.656 1 98.88 68 LYS A C 1
ATOM 528 O O . LYS A 1 68 ? 20.297 -6.691 10.289 1 98.88 68 LYS A O 1
ATOM 533 N N . ALA A 1 69 ? 19.844 -7.699 8.352 1 98.94 69 ALA A N 1
ATOM 534 C CA . ALA A 1 69 ? 19.672 -6.457 7.605 1 98.94 69 ALA A CA 1
ATOM 535 C C . ALA A 1 69 ? 18.531 -5.625 8.18 1 98.94 69 ALA A C 1
ATOM 537 O O . ALA A 1 69 ? 18.656 -4.402 8.305 1 98.94 69 ALA A O 1
ATOM 538 N N . ILE A 1 70 ? 17.406 -6.293 8.5 1 98.94 70 ILE A N 1
ATOM 539 C CA . ILE A 1 70 ? 16.25 -5.625 9.086 1 98.94 70 ILE A CA 1
ATOM 540 C C . ILE A 1 70 ? 16.641 -4.996 10.422 1 98.94 70 ILE A C 1
ATOM 542 O O . ILE A 1 70 ? 16.391 -3.812 10.656 1 98.94 70 ILE A O 1
ATOM 546 N N . ALA A 1 71 ? 17.266 -5.797 11.289 1 98.88 71 ALA A N 1
ATOM 547 C CA . ALA A 1 71 ? 17.594 -5.355 12.633 1 98.88 71 ALA A CA 1
ATOM 548 C C . ALA A 1 71 ? 18.625 -4.219 12.602 1 98.88 71 ALA A C 1
ATOM 550 O O . ALA A 1 71 ? 18.453 -3.215 13.305 1 98.88 71 ALA A O 1
ATOM 551 N N . ASP A 1 72 ? 19.703 -4.371 11.781 1 98.88 72 ASP A N 1
ATOM 552 C CA . ASP A 1 72 ? 20.75 -3.361 11.68 1 98.88 72 ASP A CA 1
ATOM 553 C C . ASP A 1 72 ? 20.188 -2.033 11.18 1 98.88 72 ASP A C 1
ATOM 555 O O . ASP A 1 72 ? 20.5 -0.973 11.727 1 98.88 72 ASP A O 1
ATOM 559 N N . GLN A 1 73 ? 19.391 -2.08 10.172 1 98.88 73 GLN A N 1
ATOM 560 C CA . GLN A 1 73 ? 18.844 -0.856 9.602 1 98.88 73 GLN A CA 1
ATOM 561 C C . GLN A 1 73 ? 17.875 -0.177 10.57 1 98.88 73 GLN A C 1
ATOM 563 O O . GLN A 1 73 ? 17.844 1.052 10.664 1 98.88 73 GLN A O 1
ATOM 568 N N . ALA A 1 74 ? 17.016 -0.977 11.25 1 98.88 74 ALA A N 1
ATOM 569 C CA . ALA A 1 74 ? 16.062 -0.419 12.211 1 98.88 74 ALA A CA 1
ATOM 570 C C . ALA A 1 74 ? 16.781 0.371 13.305 1 98.88 74 ALA A C 1
ATOM 572 O O . ALA A 1 74 ? 16.266 1.379 13.789 1 98.88 74 ALA A O 1
ATOM 573 N N . GLN A 1 75 ? 17.953 -0.079 13.672 1 98.56 75 GLN A N 1
ATOM 574 C CA . GLN A 1 75 ? 18.734 0.585 14.711 1 98.56 75 GLN A CA 1
ATOM 575 C C . GLN A 1 75 ? 19.266 1.929 14.219 1 98.56 75 GLN A C 1
ATOM 577 O O . GLN A 1 75 ? 19.469 2.848 15.016 1 98.56 75 GLN A O 1
ATOM 582 N N . LYS A 1 76 ? 19.453 2.004 12.969 1 98.56 76 LYS A N 1
ATOM 583 C CA . LYS A 1 76 ? 20.062 3.188 12.367 1 98.56 76 LYS A CA 1
ATOM 584 C C . LYS A 1 76 ? 19 4.203 11.961 1 98.56 76 LYS A C 1
ATOM 586 O O . LYS A 1 76 ? 19.125 5.395 12.25 1 98.56 76 LYS A O 1
ATOM 591 N N . LEU A 1 77 ? 18.047 3.803 11.281 1 98.75 77 LEU A N 1
ATOM 592 C CA . LEU A 1 77 ? 16.969 4.605 10.711 1 98.75 77 LEU A CA 1
ATOM 593 C C . LEU A 1 77 ? 15.773 3.729 10.336 1 98.75 77 LEU A C 1
ATOM 595 O O . LEU A 1 77 ? 15.852 2.934 9.398 1 98.75 77 LEU A O 1
ATOM 599 N N . ILE A 1 78 ? 14.688 3.941 11.039 1 98.69 78 ILE A N 1
ATOM 600 C CA . ILE A 1 78 ? 13.484 3.186 10.711 1 98.69 78 ILE A CA 1
ATOM 601 C C . ILE A 1 78 ? 12.836 3.771 9.461 1 98.69 78 ILE A C 1
ATOM 603 O O . ILE A 1 78 ? 12.453 3.033 8.547 1 98.69 78 ILE A O 1
ATOM 607 N N . HIS A 1 79 ? 12.758 5.098 9.5 1 98.38 79 HIS A N 1
ATOM 608 C CA . HIS A 1 79 ? 12.094 5.691 8.344 1 98.38 79 HIS A CA 1
ATOM 609 C C . HIS A 1 79 ? 12.422 7.176 8.227 1 98.38 79 HIS A C 1
ATOM 611 O O . HIS A 1 79 ? 12.508 7.883 9.234 1 98.38 79 HIS A O 1
ATOM 617 N N . TYR A 1 80 ? 12.641 7.613 7.156 1 98.12 80 TYR A N 1
ATOM 618 C CA . TYR A 1 80 ? 12.461 8.977 6.668 1 98.12 80 TYR A CA 1
ATOM 619 C C . TYR A 1 80 ? 11.992 8.984 5.219 1 98.12 80 TYR A C 1
ATOM 621 O O . TYR A 1 80 ? 12.609 8.344 4.359 1 98.12 80 TYR A O 1
ATOM 629 N N . THR A 1 81 ? 11 9.625 4.902 1 97.31 81 THR A N 1
ATOM 630 C CA . THR A 1 81 ? 10.227 9.422 3.682 1 97.31 81 THR A CA 1
ATOM 631 C C . THR A 1 81 ? 11.055 9.781 2.451 1 97.31 81 THR A C 1
ATOM 633 O O . THR A 1 81 ? 11.562 10.898 2.344 1 97.31 81 THR A O 1
ATOM 636 N N . PRO A 1 82 ? 11.117 8.914 1.468 1 94.88 82 PRO A N 1
ATOM 637 C CA . PRO A 1 82 ? 11.773 9.211 0.193 1 94.88 82 PRO A CA 1
ATOM 638 C C . PRO A 1 82 ? 10.977 10.18 -0.669 1 94.88 82 PRO A C 1
ATOM 640 O O . PRO A 1 82 ? 11.484 10.68 -1.681 1 94.88 82 PRO A O 1
ATOM 643 N N . ALA A 1 83 ? 9.789 10.492 -0.251 1 94.62 83 ALA A N 1
ATOM 644 C CA . ALA A 1 83 ? 9 11.484 -0.979 1 94.62 83 ALA A CA 1
ATOM 645 C C . ALA A 1 83 ? 9.672 12.859 -0.934 1 94.62 83 ALA A C 1
ATOM 647 O O . ALA A 1 83 ? 9.516 13.664 -1.856 1 94.62 83 ALA A O 1
ATOM 648 N N . TYR A 1 84 ? 10.406 13.094 0.188 1 95.12 84 TYR A N 1
ATOM 649 C CA . TYR A 1 84 ? 11.008 14.414 0.36 1 95.12 84 TYR A CA 1
ATOM 650 C C . TYR A 1 84 ? 12.531 14.32 0.34 1 95.12 84 TYR A C 1
ATOM 652 O O . TYR A 1 84 ? 13.211 15.234 -0.14 1 95.12 84 TYR A O 1
ATOM 660 N N . PHE A 1 85 ? 13.023 13.234 0.93 1 96.31 85 PHE A N 1
ATOM 661 C CA . PHE A 1 85 ? 14.461 13.18 1.129 1 96.31 85 PHE A CA 1
ATOM 662 C C . PHE A 1 85 ? 15.008 11.805 0.785 1 96.31 85 PHE A C 1
ATOM 664 O O . PHE A 1 85 ? 14.359 11.031 0.07 1 96.31 85 PHE A O 1
ATOM 671 N N . HIS A 1 86 ? 16.312 11.617 1.094 1 96.94 86 HIS A N 1
ATOM 672 C CA . HIS A 1 86 ? 17.016 10.445 0.577 1 96.94 86 HIS A CA 1
ATOM 673 C C . HIS A 1 86 ? 17.625 9.625 1.709 1 96.94 86 HIS A C 1
ATOM 675 O O . HIS A 1 86 ? 17.906 10.148 2.785 1 96.94 86 HIS A O 1
ATOM 681 N N . HIS A 1 87 ? 17.719 8.406 1.492 1 97.69 87 HIS A N 1
ATOM 682 C CA . HIS A 1 87 ? 18.484 7.492 2.328 1 97.69 87 HIS A CA 1
ATOM 683 C C . HIS A 1 87 ? 19.219 6.457 1.483 1 97.69 87 HIS A C 1
ATOM 685 O O . HIS A 1 87 ? 18.734 6.055 0.427 1 97.69 87 HIS A O 1
ATOM 691 N N . VAL A 1 88 ? 20.281 5.93 1.917 1 97.69 88 VAL A N 1
ATOM 692 C CA . VAL A 1 88 ? 21.234 5.16 1.133 1 97.69 88 VAL A CA 1
ATOM 693 C C . VAL A 1 88 ? 20.625 3.828 0.719 1 97.69 88 VAL A C 1
ATOM 695 O O . VAL A 1 88 ? 20.734 3.418 -0.439 1 97.69 88 VAL A O 1
ATOM 698 N N . PRO A 1 89 ? 19.938 3.086 1.628 1 98.38 89 PRO A N 1
ATOM 699 C CA . PRO A 1 89 ? 19.359 1.799 1.217 1 98.38 89 PRO A CA 1
ATOM 700 C C . PRO A 1 89 ? 18.422 1.922 0.017 1 98.38 89 PRO A C 1
ATOM 702 O O . PRO A 1 89 ? 18.453 1.072 -0.877 1 98.38 89 PRO A O 1
ATOM 705 N N . GLY A 1 90 ? 17.625 2.953 0.004 1 98 90 GLY A N 1
ATOM 706 C CA . GLY A 1 90 ? 16.734 3.168 -1.128 1 98 90 GLY A CA 1
ATOM 707 C C . GLY A 1 90 ? 17.469 3.49 -2.412 1 98 90 GLY A C 1
ATOM 708 O O . GLY A 1 90 ? 17.078 3.047 -3.492 1 98 90 GLY A O 1
ATOM 709 N N . MET A 1 91 ? 18.531 4.254 -2.307 1 98.06 91 MET A N 1
ATOM 710 C CA . MET A 1 91 ? 19.359 4.613 -3.453 1 98.06 91 MET A CA 1
ATOM 711 C C . MET A 1 91 ? 20 3.379 -4.066 1 98.06 91 MET A C 1
ATOM 713 O O . MET A 1 91 ? 19.938 3.174 -5.277 1 98.06 91 MET A O 1
ATOM 717 N N . GLU A 1 92 ? 20.562 2.547 -3.219 1 98.56 92 GLU A N 1
ATOM 718 C CA . GLU A 1 92 ? 21.234 1.33 -3.668 1 98.56 92 GLU A CA 1
ATOM 719 C C . GLU A 1 92 ? 20.234 0.353 -4.293 1 98.56 92 GLU A C 1
ATOM 721 O O . GLU A 1 92 ? 20.531 -0.279 -5.309 1 98.56 92 GLU A O 1
ATOM 726 N N . LEU A 1 93 ? 19.109 0.254 -3.721 1 98.81 93 LEU A N 1
ATOM 727 C CA . LEU A 1 93 ? 18.094 -0.685 -4.207 1 98.81 93 LEU A CA 1
ATOM 728 C C . LEU A 1 93 ? 17.578 -0.265 -5.582 1 98.81 93 LEU A C 1
ATOM 730 O O . LEU A 1 93 ? 17.359 -1.111 -6.449 1 98.81 93 LEU A O 1
ATOM 734 N N . SER A 1 94 ? 17.281 1.054 -5.773 1 98.44 94 SER A N 1
ATOM 735 C CA . SER A 1 94 ? 16.797 1.528 -7.066 1 98.44 94 SER A CA 1
ATOM 736 C C . SER A 1 94 ? 17.781 1.181 -8.18 1 98.44 94 SER A C 1
ATOM 738 O O . SER A 1 94 ? 17.375 0.735 -9.258 1 98.44 94 SER A O 1
ATOM 740 N N . GLU A 1 95 ? 19.031 1.373 -7.914 1 98.56 95 GLU A N 1
ATOM 741 C CA . GLU A 1 95 ? 20.062 1.035 -8.891 1 98.56 95 GLU A CA 1
ATOM 742 C C . GLU A 1 95 ? 20.094 -0.465 -9.172 1 98.56 95 GLU A C 1
ATOM 744 O O . GLU A 1 95 ? 20.125 -0.886 -10.328 1 98.56 95 GLU A O 1
ATOM 749 N N . LYS A 1 96 ? 20.109 -1.248 -8.125 1 98.75 96 LYS A N 1
ATOM 750 C CA . LYS A 1 96 ? 20.188 -2.699 -8.266 1 98.75 96 LYS A CA 1
ATOM 751 C C . LYS A 1 96 ? 19 -3.238 -9.062 1 98.75 96 LYS A C 1
ATOM 753 O O . LYS A 1 96 ? 19.172 -4.055 -9.977 1 98.75 96 LYS A O 1
ATOM 758 N N . LEU A 1 97 ? 17.797 -2.82 -8.773 1 98.81 97 LEU A N 1
ATOM 759 C CA . LEU A 1 97 ? 16.594 -3.289 -9.461 1 98.81 97 LEU A CA 1
ATOM 760 C C . LEU A 1 97 ? 16.625 -2.885 -10.93 1 98.81 97 LEU A C 1
ATOM 762 O O . LEU A 1 97 ? 16.219 -3.668 -11.797 1 98.81 97 LEU A O 1
ATOM 766 N N . ALA A 1 98 ? 17.016 -1.638 -11.172 1 98.56 98 ALA A N 1
ATOM 767 C CA . ALA A 1 98 ? 17.109 -1.172 -12.555 1 98.56 98 ALA A CA 1
ATOM 768 C C . ALA A 1 98 ? 18.047 -2.053 -13.367 1 98.56 98 ALA A C 1
ATOM 770 O O . ALA A 1 98 ? 17.797 -2.338 -14.539 1 98.56 98 ALA A O 1
ATOM 771 N N . LYS A 1 99 ? 19.094 -2.486 -12.766 1 98 99 LYS A N 1
ATOM 772 C CA . LYS A 1 99 ? 20.141 -3.217 -13.461 1 98 99 LYS A CA 1
ATOM 773 C C . LYS A 1 99 ? 19.75 -4.672 -13.695 1 98 99 LYS A C 1
ATOM 775 O O . LYS A 1 99 ? 20.141 -5.281 -14.688 1 98 99 LYS A O 1
ATOM 780 N N . ILE A 1 100 ? 18.922 -5.254 -12.789 1 97.94 100 ILE A N 1
ATOM 781 C CA . ILE A 1 100 ? 18.625 -6.676 -12.93 1 97.94 100 ILE A CA 1
ATOM 782 C C . ILE A 1 100 ? 17.328 -6.863 -13.719 1 97.94 100 ILE A C 1
ATOM 784 O O . ILE A 1 100 ? 16.953 -7.984 -14.07 1 97.94 100 ILE A O 1
ATOM 788 N N . ALA A 1 101 ? 16.609 -5.777 -14.031 1 98.12 101 ALA A N 1
ATOM 789 C CA . ALA A 1 101 ? 15.398 -5.867 -14.852 1 98.12 101 ALA A CA 1
ATOM 790 C C . ALA A 1 101 ? 15.719 -6.43 -16.234 1 98.12 101 ALA A C 1
ATOM 792 O O . ALA A 1 101 ? 16.828 -6.254 -16.734 1 98.12 101 ALA A O 1
ATOM 793 N N . PRO A 1 102 ? 14.766 -7.133 -16.859 1 97.81 102 PRO A N 1
ATOM 794 C CA . PRO A 1 102 ? 15.031 -7.758 -18.156 1 97.81 102 PRO A CA 1
ATOM 795 C C . PRO A 1 102 ? 15.273 -6.734 -19.266 1 97.81 102 PRO A C 1
ATOM 797 O O . PRO A 1 102 ? 14.594 -5.711 -19.328 1 97.81 102 PRO A O 1
ATOM 800 N N . GLY A 1 103 ? 16.234 -7.047 -20.172 1 96.88 103 GLY A N 1
ATOM 801 C CA . GLY A 1 103 ? 16.531 -6.211 -21.312 1 96.88 103 GLY A CA 1
ATOM 802 C C . GLY A 1 103 ? 17.703 -5.273 -21.078 1 96.88 103 GLY A C 1
ATOM 803 O O . GLY A 1 103 ? 18.266 -5.234 -19.969 1 96.88 103 GLY A O 1
ATOM 804 N N . ASN A 1 104 ? 18.031 -4.473 -22.094 1 96.25 104 ASN A N 1
ATOM 805 C CA . ASN A 1 104 ? 19.25 -3.674 -22.047 1 96.25 104 ASN A CA 1
ATOM 806 C C . ASN A 1 104 ? 18.953 -2.182 -22 1 96.25 104 ASN A C 1
ATOM 808 O O . ASN A 1 104 ? 19.844 -1.361 -21.828 1 96.25 104 ASN A O 1
ATOM 812 N N . SER A 1 105 ? 17.719 -1.812 -22.094 1 97.62 105 SER A N 1
ATOM 813 C CA . SER A 1 105 ? 17.375 -0.396 -22.031 1 97.62 105 SER A CA 1
ATOM 814 C C . SER A 1 105 ? 17.609 0.176 -20.641 1 97.62 105 SER A C 1
ATOM 816 O O . SER A 1 105 ? 17.484 -0.534 -19.641 1 97.62 105 SER A O 1
ATOM 818 N N . PRO A 1 106 ? 18.031 1.477 -20.594 1 97.88 106 PRO A N 1
ATOM 819 C CA . PRO A 1 106 ? 18.078 2.1 -19.281 1 97.88 106 PRO A CA 1
ATOM 820 C C . PRO A 1 106 ? 16.734 2.068 -18.547 1 97.88 106 PRO A C 1
ATOM 822 O O . PRO A 1 106 ? 15.695 2.32 -19.172 1 97.88 106 PRO A O 1
ATOM 825 N N . LYS A 1 107 ? 16.766 1.687 -17.297 1 98.56 107 LYS A N 1
ATOM 826 C CA . LYS A 1 107 ? 15.555 1.551 -16.5 1 98.56 107 LYS A CA 1
ATOM 827 C C . LYS A 1 107 ? 15.57 2.508 -15.312 1 98.56 107 LYS A C 1
ATOM 829 O O . LYS A 1 107 ? 16.641 2.951 -14.883 1 98.56 107 LYS A O 1
ATOM 834 N N . MET A 1 108 ? 14.445 2.889 -14.844 1 98.62 108 MET A N 1
ATOM 835 C CA . MET A 1 108 ? 14.234 3.6 -13.586 1 98.62 108 MET A CA 1
ATOM 836 C C . MET A 1 108 ? 13.211 2.879 -12.719 1 98.62 108 MET A C 1
ATOM 838 O O . MET A 1 108 ? 12.5 1.995 -13.195 1 98.62 108 MET A O 1
ATOM 842 N N . VAL A 1 109 ? 13.234 3.268 -11.477 1 98.69 109 VAL A N 1
ATOM 843 C CA . VAL A 1 109 ? 12.422 2.578 -10.484 1 98.69 109 VAL A CA 1
ATOM 844 C C . VAL A 1 109 ? 11.555 3.59 -9.727 1 98.69 109 VAL A C 1
ATOM 846 O O . VAL A 1 109 ? 12 4.707 -9.453 1 98.69 109 VAL A O 1
ATOM 849 N N . SER A 1 110 ? 10.297 3.252 -9.461 1 98.5 110 SER A N 1
ATOM 850 C CA . SER A 1 110 ? 9.438 3.889 -8.461 1 98.5 110 SER A CA 1
ATOM 851 C C . SER A 1 110 ? 8.961 2.883 -7.418 1 98.5 110 SER A C 1
ATOM 853 O O . SER A 1 110 ? 8.43 1.827 -7.766 1 98.5 110 SER A O 1
ATOM 855 N N . PHE A 1 111 ? 9.133 3.236 -6.156 1 98.56 111 PHE A N 1
ATOM 856 C CA . PHE A 1 111 ? 8.812 2.291 -5.09 1 98.56 111 PHE A CA 1
ATOM 857 C C . PHE A 1 111 ? 7.371 2.455 -4.637 1 98.56 111 PHE A C 1
ATOM 859 O O . PHE A 1 111 ? 6.785 3.529 -4.781 1 98.56 111 PHE A O 1
ATOM 866 N N . GLY A 1 112 ? 6.801 1.372 -4.145 1 98.38 112 GLY A N 1
ATOM 867 C CA . GLY A 1 112 ? 5.547 1.296 -3.412 1 98.38 112 GLY A CA 1
ATOM 868 C C . GLY A 1 112 ? 5.598 0.33 -2.242 1 98.38 112 GLY A C 1
ATOM 869 O O . GLY A 1 112 ? 6.672 0.058 -1.702 1 98.38 112 GLY A O 1
ATOM 870 N N . ASN A 1 113 ? 4.426 -0.109 -1.814 1 98.5 113 ASN A N 1
ATOM 871 C CA . ASN A 1 113 ? 4.355 -0.952 -0.625 1 98.5 113 ASN A CA 1
ATOM 872 C C . ASN A 1 113 ? 3.746 -2.314 -0.939 1 98.5 113 ASN A C 1
ATOM 874 O O . ASN A 1 113 ? 3.891 -3.26 -0.16 1 98.5 113 ASN A O 1
ATOM 878 N N . SER A 1 114 ? 3.043 -2.416 -2.021 1 98.12 114 SER A N 1
ATOM 879 C CA . SER A 1 114 ? 2.365 -3.65 -2.406 1 98.12 114 SER A CA 1
ATOM 880 C C . SER A 1 114 ? 2.309 -3.801 -3.924 1 98.12 114 SER A C 1
ATOM 882 O O . SER A 1 114 ? 2.393 -2.811 -4.652 1 98.12 114 SER A O 1
ATOM 884 N N . GLY A 1 115 ? 2.18 -5.062 -4.367 1 98.38 115 GLY A N 1
ATOM 885 C CA . GLY A 1 115 ? 1.974 -5.273 -5.789 1 98.38 115 GLY A CA 1
ATOM 886 C C . GLY A 1 115 ? 0.805 -4.48 -6.348 1 98.38 115 GLY A C 1
ATOM 887 O O . GLY A 1 115 ? 0.821 -4.074 -7.512 1 98.38 115 GLY A O 1
ATOM 888 N N . SER A 1 116 ? -0.209 -4.191 -5.527 1 98.56 116 SER A N 1
ATOM 889 C CA . SER A 1 116 ? -1.388 -3.434 -5.934 1 98.56 116 SER A CA 1
ATOM 890 C C . SER A 1 116 ? -1.013 -2.02 -6.367 1 98.56 116 SER A C 1
ATOM 892 O O . SER A 1 116 ? -1.42 -1.564 -7.438 1 98.56 116 SER A O 1
ATOM 894 N N . ASP A 1 117 ? -0.233 -1.323 -5.551 1 98.44 117 ASP A N 1
ATOM 895 C CA . ASP A 1 117 ? 0.118 0.05 -5.898 1 98.44 117 ASP A CA 1
ATOM 896 C C . ASP A 1 117 ? 1.125 0.085 -7.047 1 98.44 117 ASP A C 1
ATOM 898 O O . ASP A 1 117 ? 1.156 1.043 -7.82 1 98.44 117 ASP A O 1
ATOM 902 N N . ALA A 1 118 ? 1.97 -0.981 -7.168 1 98.75 118 ALA A N 1
ATOM 903 C CA . ALA A 1 118 ? 2.855 -1.075 -8.328 1 98.75 118 ALA A CA 1
ATOM 904 C C . ALA A 1 118 ? 2.057 -1.176 -9.625 1 98.75 118 ALA A C 1
ATOM 906 O O . ALA A 1 118 ? 2.43 -0.581 -10.633 1 98.75 118 ALA A O 1
ATOM 907 N N . ASN A 1 119 ? 0.976 -1.923 -9.609 1 98.94 119 ASN A N 1
ATOM 908 C CA . ASN A 1 119 ? 0.153 -2.062 -10.805 1 98.94 119 ASN A CA 1
ATOM 909 C C . ASN A 1 119 ? -0.672 -0.806 -11.07 1 98.94 119 ASN A C 1
ATOM 911 O O . ASN A 1 119 ? -0.931 -0.458 -12.227 1 98.94 119 ASN A O 1
ATOM 915 N N . ASP A 1 120 ? -1.076 -0.096 -10 1 98.81 120 ASP A N 1
ATOM 916 C CA . ASP A 1 120 ? -1.604 1.248 -10.211 1 98.81 120 ASP A CA 1
ATOM 917 C C . ASP A 1 120 ? -0.611 2.113 -10.992 1 98.81 120 ASP A C 1
ATOM 919 O O . ASP A 1 120 ? -1.001 2.857 -11.891 1 98.81 120 ASP A O 1
ATOM 923 N N . ALA A 1 121 ? 0.632 2.014 -10.586 1 98.75 121 ALA A N 1
ATOM 924 C CA . ALA A 1 121 ? 1.687 2.793 -11.234 1 98.75 121 ALA A CA 1
ATOM 925 C C . ALA A 1 121 ? 1.799 2.443 -12.711 1 98.75 121 ALA A C 1
ATOM 927 O O . ALA A 1 121 ? 2.043 3.32 -13.547 1 98.75 121 ALA A O 1
ATOM 928 N N . ILE A 1 122 ? 1.681 1.164 -13.039 1 98.94 122 ILE A N 1
ATOM 929 C CA . ILE A 1 122 ? 1.745 0.75 -14.438 1 98.94 122 ILE A CA 1
ATOM 930 C C . ILE A 1 122 ? 0.684 1.493 -15.242 1 98.94 122 ILE A C 1
ATOM 932 O O . ILE A 1 122 ? 0.969 2.01 -16.328 1 98.94 122 ILE A O 1
ATOM 936 N N . ILE A 1 123 ? -0.526 1.543 -14.734 1 98.94 123 ILE A N 1
ATOM 937 C CA . ILE A 1 123 ? -1.587 2.275 -15.414 1 98.94 123 ILE A CA 1
ATOM 938 C C . ILE A 1 123 ? -1.179 3.738 -15.586 1 98.94 123 ILE A C 1
ATOM 940 O O . ILE A 1 123 ? -1.275 4.293 -16.672 1 98.94 123 ILE A O 1
ATOM 944 N N . LYS A 1 124 ? -0.711 4.34 -14.508 1 98.81 124 LYS A N 1
ATOM 945 C CA . LYS A 1 124 ? -0.404 5.766 -14.5 1 98.81 124 LYS A CA 1
ATOM 946 C C . LYS A 1 124 ? 0.711 6.098 -15.484 1 98.81 124 LYS A C 1
ATOM 948 O O . LYS A 1 124 ? 0.573 7.008 -16.312 1 98.81 124 LYS A O 1
ATOM 953 N N . PHE A 1 125 ? 1.806 5.387 -15.406 1 98.81 125 PHE A N 1
ATOM 954 C CA . PHE A 1 125 ? 2.936 5.652 -16.281 1 98.81 125 PHE A CA 1
ATOM 955 C C . PHE A 1 125 ? 2.566 5.383 -17.734 1 98.81 125 PHE A C 1
ATOM 957 O O . PHE A 1 125 ? 2.996 6.109 -18.641 1 98.81 125 PHE A O 1
ATOM 964 N N . ALA A 1 126 ? 1.771 4.309 -17.984 1 98.88 126 ALA A N 1
ATOM 965 C CA . ALA A 1 126 ? 1.355 3.99 -19.344 1 98.88 126 ALA A CA 1
ATOM 966 C C . ALA A 1 126 ? 0.51 5.113 -19.938 1 98.88 126 ALA A C 1
ATOM 968 O O . ALA A 1 126 ? 0.742 5.543 -21.062 1 98.88 126 ALA A O 1
ATOM 969 N N . ARG A 1 127 ? -0.478 5.551 -19.219 1 98.81 127 ARG A N 1
ATOM 970 C CA . ARG A 1 127 ? -1.334 6.641 -19.672 1 98.81 127 ARG A CA 1
ATOM 971 C C . ARG A 1 127 ? -0.532 7.922 -19.859 1 98.81 127 ARG A C 1
ATOM 973 O O . ARG A 1 127 ? -0.71 8.625 -20.859 1 98.81 127 ARG A O 1
ATOM 980 N N . ALA A 1 128 ? 0.325 8.203 -18.922 1 98.75 128 ALA A N 1
ATOM 981 C CA . ALA A 1 128 ? 1.117 9.43 -19 1 98.75 128 ALA A CA 1
ATOM 982 C C . ALA A 1 128 ? 2.02 9.43 -20.234 1 98.75 128 ALA A C 1
ATOM 984 O O . ALA A 1 128 ? 2.139 10.445 -20.922 1 98.75 128 ALA A O 1
ATOM 985 N N . TYR A 1 129 ? 2.678 8.328 -20.484 1 98.69 129 TYR A N 1
ATOM 986 C CA . TYR A 1 129 ? 3.65 8.234 -21.578 1 98.69 129 TYR A CA 1
ATOM 987 C C . TYR A 1 129 ? 2.961 8.281 -22.938 1 98.69 129 TYR A C 1
ATOM 989 O O . TYR A 1 129 ? 3.416 8.977 -23.844 1 98.69 129 TYR A O 1
ATOM 997 N N . THR A 1 130 ? 1.832 7.562 -23.062 1 98.81 130 THR A N 1
ATOM 998 C CA . THR A 1 130 ? 1.214 7.375 -24.375 1 98.81 130 THR A CA 1
ATOM 999 C C . THR A 1 130 ? 0.18 8.461 -24.641 1 98.81 130 THR A C 1
ATOM 1001 O O . THR A 1 130 ? -0.158 8.734 -25.797 1 98.81 130 THR A O 1
ATOM 1004 N N . GLY A 1 131 ? -0.34 9.047 -23.594 1 98.62 131 GLY A N 1
ATOM 1005 C CA . GLY A 1 131 ? -1.473 9.945 -23.75 1 98.62 131 GLY A CA 1
ATOM 1006 C C . GLY A 1 131 ? -2.766 9.219 -24.078 1 98.62 131 GLY A C 1
ATOM 1007 O O . GLY A 1 131 ? -3.723 9.836 -24.547 1 98.62 131 GLY A O 1
ATOM 1008 N N . ARG A 1 132 ? -2.789 7.875 -23.938 1 98.81 132 ARG A N 1
ATOM 1009 C CA . ARG A 1 132 ? -3.918 7.02 -24.281 1 98.81 132 ARG A CA 1
ATOM 1010 C C . ARG A 1 132 ? -4.617 6.504 -23.016 1 98.81 132 ARG A C 1
ATOM 1012 O O . ARG A 1 132 ? -4.023 6.469 -21.938 1 98.81 132 ARG A O 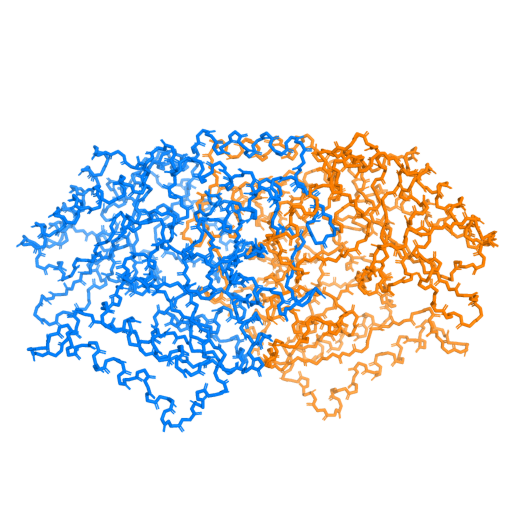1
ATOM 1019 N N . GLN A 1 133 ? -5.891 6.047 -23.078 1 98.31 133 GLN A N 1
ATOM 1020 C CA . GLN A 1 133 ? -6.66 5.828 -21.844 1 98.31 133 GLN A CA 1
ATOM 1021 C C . GLN A 1 133 ? -6.852 4.34 -21.578 1 98.31 133 GLN A C 1
ATOM 1023 O O . GLN A 1 133 ? -6.996 3.924 -20.438 1 98.31 133 GLN A O 1
ATOM 1028 N N . TYR A 1 134 ? -6.922 3.461 -22.641 1 98.88 134 TYR A N 1
ATOM 1029 C CA . TYR A 1 134 ? -7.387 2.092 -22.453 1 98.88 134 TYR A CA 1
ATOM 1030 C C . TYR A 1 134 ? -6.246 1.189 -21.984 1 98.88 134 TYR A C 1
ATOM 1032 O O . TYR A 1 134 ? -5.109 1.336 -22.438 1 98.88 134 TYR A O 1
ATOM 1040 N N . ILE A 1 135 ? -6.531 0.35 -21.078 1 98.94 135 ILE A N 1
ATOM 1041 C CA . ILE A 1 135 ? -5.641 -0.706 -20.609 1 98.94 135 ILE A CA 1
ATOM 1042 C C . ILE A 1 135 ? -6.27 -2.07 -20.891 1 98.94 135 ILE A C 1
ATOM 1044 O O . ILE A 1 135 ? -7.453 -2.283 -20.625 1 98.94 135 ILE A O 1
ATOM 1048 N N . VAL A 1 136 ? -5.531 -2.971 -21.438 1 98.94 136 VAL A N 1
ATOM 1049 C CA . VAL A 1 136 ? -5.98 -4.344 -21.656 1 98.94 136 VAL A CA 1
ATOM 1050 C C . VAL A 1 136 ? -5.367 -5.262 -20.609 1 98.94 136 VAL A C 1
ATOM 1052 O O . VAL A 1 136 ? -4.156 -5.227 -20.375 1 98.94 136 VAL A O 1
ATOM 1055 N N . SER A 1 137 ? -6.176 -5.992 -19.906 1 98.81 137 SER A N 1
ATOM 1056 C CA . SER A 1 137 ? -5.781 -7.023 -18.953 1 98.81 137 SER A CA 1
ATOM 1057 C C . SER A 1 137 ? -6.406 -8.367 -19.297 1 98.81 137 SER A C 1
ATOM 1059 O O . SER A 1 137 ? -6.883 -8.57 -20.422 1 98.81 137 SER A O 1
ATOM 1061 N N . TYR A 1 138 ? -6.293 -9.32 -18.406 1 98.81 138 TYR A N 1
ATOM 1062 C CA . TYR A 1 138 ? -6.688 -10.68 -18.781 1 98.81 138 TYR A CA 1
ATOM 1063 C C . TYR A 1 138 ? -7.691 -11.25 -17.797 1 98.81 138 TYR A C 1
ATOM 1065 O O . TYR A 1 138 ? -7.613 -10.977 -16.594 1 98.81 138 TYR A O 1
ATOM 1073 N N . MET A 1 139 ? -8.641 -12.07 -18.281 1 97.81 139 MET A N 1
ATOM 1074 C CA . MET A 1 139 ? -9.461 -12.93 -17.422 1 97.81 139 MET A CA 1
ATOM 1075 C C . MET A 1 139 ? -8.586 -13.914 -16.656 1 97.81 139 MET A C 1
ATOM 1077 O O . MET A 1 139 ? -7.598 -14.43 -17.188 1 97.81 139 MET A O 1
ATOM 1081 N N . GLY A 1 140 ? -8.898 -14.086 -15.336 1 96.88 140 GLY A N 1
ATOM 1082 C CA . GLY A 1 140 ? -8.133 -14.992 -14.5 1 96.88 140 GLY A CA 1
ATOM 1083 C C . GLY A 1 140 ? -6.949 -14.328 -13.82 1 96.88 140 GLY A C 1
ATOM 1084 O O . GLY A 1 140 ? -6.316 -14.922 -12.945 1 96.88 140 GLY A O 1
ATOM 1085 N N . SER A 1 141 ? -6.691 -13.07 -14.188 1 97.75 141 SER A N 1
ATOM 1086 C CA . SER A 1 141 ? -5.523 -12.375 -13.656 1 97.75 141 SER A CA 1
ATOM 1087 C C . SER A 1 141 ? -5.777 -11.867 -12.242 1 97.75 141 SER A C 1
ATOM 1089 O O . SER A 1 141 ? -6.922 -11.586 -11.875 1 97.75 141 SER A O 1
ATOM 1091 N N . TYR A 1 142 ? -4.785 -11.805 -11.391 1 97.44 142 TYR A N 1
ATOM 1092 C CA . TYR A 1 142 ? -4.777 -11.109 -10.109 1 97.44 142 TYR A CA 1
ATOM 1093 C C . TYR A 1 142 ? -3.67 -10.062 -10.07 1 97.44 142 TYR A C 1
ATOM 1095 O O . TYR A 1 142 ? -2.484 -10.398 -10.062 1 97.44 142 TYR A O 1
ATOM 1103 N N . HIS A 1 143 ? -4.062 -8.812 -9.992 1 98.62 143 HIS A N 1
ATOM 1104 C CA . HIS A 1 143 ? -3.086 -7.727 -10.008 1 98.62 143 HIS A CA 1
ATOM 1105 C C . HIS A 1 143 ? -3.129 -6.918 -8.719 1 98.62 143 HIS A C 1
ATOM 1107 O O . HIS A 1 143 ? -2.324 -6.004 -8.523 1 98.62 143 HIS A O 1
ATOM 1113 N N . GLY A 1 144 ? -4.023 -7.238 -7.844 1 97.5 144 GLY A N 1
ATOM 1114 C CA . GLY A 1 144 ? -4.027 -6.555 -6.559 1 97.5 144 GLY A CA 1
ATOM 1115 C C . GLY A 1 144 ? -5.406 -6.066 -6.148 1 97.5 144 GLY A C 1
ATOM 1116 O O . GLY A 1 144 ? -6.414 -6.5 -6.707 1 97.5 144 GLY A O 1
ATOM 1117 N N . SER A 1 145 ? -5.438 -5.156 -5.098 1 97.31 145 SER A N 1
ATOM 1118 C CA . SER A 1 145 ? -6.711 -4.887 -4.441 1 97.31 145 SER A CA 1
ATOM 1119 C C . SER A 1 145 ? -6.961 -3.387 -4.316 1 97.31 145 SER A C 1
ATOM 1121 O O . SER A 1 145 ? -7.984 -2.965 -3.77 1 97.31 145 SER A O 1
ATOM 1123 N N . THR A 1 146 ? -6.082 -2.49 -4.758 1 98.38 146 THR A N 1
ATOM 1124 C CA . THR A 1 146 ? -6.441 -1.086 -4.918 1 98.38 146 THR A CA 1
ATOM 1125 C C . THR A 1 146 ? -7.414 -0.907 -6.078 1 98.38 146 THR A C 1
ATOM 1127 O O . THR A 1 146 ? -7.586 -1.814 -6.895 1 98.38 146 THR A O 1
ATOM 1130 N N . TYR A 1 147 ? -8.031 0.213 -6.184 1 98.62 147 TYR A N 1
ATOM 1131 C CA . TYR A 1 147 ? -9.07 0.353 -7.195 1 98.62 147 TYR A CA 1
ATOM 1132 C C . TYR A 1 147 ? -8.5 0.15 -8.594 1 98.62 147 TYR A C 1
ATOM 1134 O O . TYR A 1 147 ? -9.117 -0.514 -9.43 1 98.62 147 TYR A O 1
ATOM 1142 N N . GLY A 1 148 ? -7.312 0.736 -8.828 1 98.62 148 GLY A N 1
ATOM 1143 C CA . GLY A 1 148 ? -6.699 0.524 -10.133 1 98.62 148 GLY A CA 1
ATOM 1144 C C . GLY A 1 148 ? -6.359 -0.93 -10.398 1 98.62 148 GLY A C 1
ATOM 1145 O O . GLY A 1 148 ? -6.805 -1.503 -11.398 1 98.62 148 GLY A O 1
ATOM 1146 N N . SER A 1 149 ? -5.684 -1.537 -9.516 1 98.62 149 SER A N 1
ATOM 1147 C CA . SER A 1 149 ? -5.215 -2.906 -9.695 1 98.62 149 SER A CA 1
ATOM 1148 C C . SER A 1 149 ? -6.371 -3.896 -9.656 1 98.62 149 SER A C 1
ATOM 1150 O O . SER A 1 149 ? -6.344 -4.922 -10.344 1 98.62 149 SER A O 1
ATOM 1152 N N . GLN A 1 150 ? -7.301 -3.609 -8.828 1 98.12 150 GLN A N 1
ATOM 1153 C CA . GLN A 1 150 ? -8.461 -4.492 -8.742 1 98.12 150 GLN A CA 1
ATOM 1154 C C . GLN A 1 150 ? -9.266 -4.469 -10.039 1 98.12 150 GLN A C 1
ATOM 1156 O O . GLN A 1 150 ? -9.844 -5.484 -10.438 1 98.12 150 GLN A O 1
ATOM 1161 N N . THR A 1 151 ? -9.367 -3.293 -10.688 1 98.5 151 THR A N 1
ATOM 1162 C CA . THR A 1 151 ? -10.016 -3.189 -11.992 1 98.5 151 THR A CA 1
ATOM 1163 C C . THR A 1 151 ? -9.297 -4.043 -13.023 1 98.5 151 THR A C 1
ATOM 1165 O O . THR A 1 151 ? -9.922 -4.625 -13.914 1 98.5 151 THR A O 1
ATOM 1168 N N . LEU A 1 152 ? -7.977 -4.141 -12.898 1 98.69 152 LEU A N 1
ATOM 1169 C CA . LEU A 1 152 ? -7.156 -4.926 -13.812 1 98.69 152 LEU A CA 1
ATOM 1170 C C . LEU A 1 152 ? -7.34 -6.418 -13.562 1 98.69 152 LEU A C 1
ATOM 1172 O O . LEU A 1 152 ? -7.059 -7.238 -14.438 1 98.69 152 LEU A O 1
ATOM 1176 N N . SER A 1 153 ? -7.777 -6.762 -12.359 1 98 153 SER A N 1
ATOM 1177 C CA . SER A 1 153 ? -7.875 -8.164 -11.969 1 98 153 SER A CA 1
ATOM 1178 C C . SER A 1 153 ? -9.141 -8.805 -12.539 1 98 153 SER A C 1
ATOM 1180 O O . SER A 1 153 ? -10.094 -8.109 -12.891 1 98 153 SER A O 1
ATOM 1182 N N . GLY A 1 154 ? -9.133 -10.141 -12.703 1 96.19 154 GLY A N 1
ATOM 1183 C CA . GLY A 1 154 ? -10.266 -10.883 -13.234 1 96.19 154 GLY A CA 1
ATOM 1184 C C . GLY A 1 154 ? -10.336 -12.312 -12.719 1 96.19 154 GLY A C 1
ATOM 1185 O O . GLY A 1 154 ? -10.664 -13.227 -13.477 1 96.19 154 GLY A O 1
ATOM 1186 N N . SER A 1 155 ? -10.023 -12.469 -11.398 1 94 155 SER A N 1
ATOM 1187 C CA . SER A 1 155 ? -9.891 -13.836 -10.898 1 94 155 SER A CA 1
ATOM 1188 C C . SER A 1 155 ? -11.047 -14.203 -9.977 1 94 155 SER A C 1
ATOM 1190 O O . SER A 1 155 ? -11.266 -15.383 -9.68 1 94 155 SER A O 1
ATOM 1192 N N . SER A 1 156 ? -11.781 -13.25 -9.453 1 93.19 156 SER A N 1
ATOM 1193 C CA . SER A 1 156 ? -12.883 -13.492 -8.539 1 93.19 156 SER A CA 1
ATOM 1194 C C . SER A 1 156 ? -13.969 -12.43 -8.68 1 93.19 156 SER A C 1
ATOM 1196 O O . SER A 1 156 ? -13.664 -11.242 -8.836 1 93.19 156 SER A O 1
ATOM 1198 N N . LEU A 1 157 ? -15.242 -12.875 -8.586 1 93.56 157 LEU A N 1
ATOM 1199 C CA . LEU A 1 157 ? -16.359 -11.953 -8.695 1 93.56 157 LEU A CA 1
ATOM 1200 C C . LEU A 1 157 ? -16.438 -11.047 -7.465 1 93.56 157 LEU A C 1
ATOM 1202 O O . LEU A 1 157 ? -16.906 -9.914 -7.559 1 93.56 157 LEU A O 1
ATOM 1206 N N . ASN A 1 158 ? -15.906 -11.516 -6.309 1 93.31 158 ASN A N 1
ATOM 1207 C CA . ASN A 1 158 ? -15.984 -10.75 -5.07 1 93.31 158 ASN A CA 1
ATOM 1208 C C . ASN A 1 158 ? -14.977 -9.609 -5.043 1 93.31 158 ASN A C 1
ATOM 1210 O O . ASN A 1 158 ? -15.039 -8.734 -4.176 1 93.31 158 ASN A O 1
ATOM 1214 N N . MET A 1 159 ? -14.102 -9.586 -5.973 1 93.75 159 MET A N 1
ATOM 1215 C CA . MET A 1 159 ? -13.141 -8.492 -6.047 1 93.75 159 MET A CA 1
ATOM 1216 C C . MET A 1 159 ? -13.82 -7.203 -6.496 1 93.75 159 MET A C 1
ATOM 1218 O O . MET A 1 159 ? -13.312 -6.109 -6.246 1 93.75 159 MET A O 1
ATOM 1222 N N . THR A 1 160 ? -14.984 -7.336 -7.137 1 95.06 160 THR A N 1
ATOM 1223 C CA . THR A 1 160 ? -15.625 -6.129 -7.648 1 95.06 160 THR A CA 1
ATOM 1224 C C . THR A 1 160 ? -17.047 -6.012 -7.117 1 95.06 160 THR A C 1
ATOM 1226 O O . THR A 1 160 ? -17.719 -4.992 -7.328 1 95.06 160 THR A O 1
ATOM 1229 N N . ARG A 1 161 ? -17.516 -7.062 -6.461 1 96.31 161 ARG A N 1
ATOM 1230 C CA . ARG A 1 161 ? -18.891 -7.066 -5.957 1 96.31 161 ARG A CA 1
ATOM 1231 C C . ARG A 1 161 ? -19.094 -5.98 -4.906 1 96.31 161 ARG A C 1
ATOM 1233 O O . ARG A 1 161 ? -18.297 -5.867 -3.963 1 96.31 161 ARG A O 1
ATOM 1240 N N . LYS A 1 162 ? -20.062 -5.098 -5.102 1 97.56 162 LYS A N 1
ATOM 1241 C CA . LYS A 1 162 ? -20.594 -4.145 -4.125 1 97.56 162 LYS A CA 1
ATOM 1242 C C . LYS A 1 162 ? -19.719 -2.895 -4.051 1 97.56 162 LYS A C 1
ATOM 1244 O O . LYS A 1 162 ? -20.047 -1.946 -3.336 1 97.56 162 LYS A O 1
ATOM 1249 N N . ILE A 1 163 ? -18.656 -2.785 -4.812 1 97.62 163 ILE A N 1
ATOM 1250 C CA . ILE A 1 163 ? -17.734 -1.685 -4.555 1 97.62 163 ILE A CA 1
ATOM 1251 C C . ILE A 1 163 ? -17.656 -0.779 -5.781 1 97.62 163 ILE A C 1
ATOM 1253 O O . ILE A 1 163 ? -16.891 0.18 -5.809 1 97.62 163 ILE A O 1
ATOM 1257 N N . GLY A 1 164 ? -18.328 -0.974 -6.859 1 96.81 164 GLY A N 1
ATOM 1258 C CA . GLY A 1 164 ? -18.344 -0.18 -8.078 1 96.81 164 GLY A CA 1
ATOM 1259 C C . GLY A 1 164 ? -18.969 1.188 -7.895 1 96.81 164 GLY A C 1
ATOM 1260 O O . GLY A 1 164 ? -19.594 1.455 -6.867 1 96.81 164 GLY A O 1
ATOM 1261 N N . PRO A 1 165 ? -18.953 2.033 -8.914 1 97.62 165 PRO A N 1
ATOM 1262 C CA . PRO A 1 165 ? -18.312 1.786 -10.211 1 97.62 165 PRO A CA 1
ATOM 1263 C C . PRO A 1 165 ? -16.781 1.695 -10.102 1 97.62 165 PRO A C 1
ATOM 1265 O O . PRO A 1 165 ? -16.188 2.346 -9.242 1 97.62 165 PRO A O 1
ATOM 1268 N N . MET A 1 166 ? -16.203 0.88 -10.977 1 98.12 166 MET A N 1
ATOM 1269 C CA . MET A 1 166 ? -14.758 0.648 -10.992 1 98.12 166 MET A CA 1
ATOM 1270 C C . MET A 1 166 ? -14.055 1.646 -11.906 1 98.12 166 MET A C 1
ATOM 1272 O O . MET A 1 166 ? -14.703 2.52 -12.492 1 98.12 166 MET A O 1
ATOM 1276 N N . LEU A 1 167 ? -12.625 1.651 -11.898 1 98.38 167 LEU A N 1
ATOM 1277 C CA . LEU A 1 167 ? -11.852 2.516 -12.781 1 98.38 167 LEU A CA 1
ATOM 1278 C C . LEU A 1 167 ? -12.266 2.309 -14.242 1 98.38 167 LEU A C 1
ATOM 1280 O O . LEU A 1 167 ? -12.344 1.172 -14.711 1 98.38 167 LEU A O 1
ATOM 1284 N N . PRO A 1 168 ? -12.555 3.359 -15.016 1 97.88 168 PRO A N 1
ATOM 1285 C CA . PRO A 1 168 ? -13 3.219 -16.406 1 97.88 168 PRO A CA 1
ATOM 1286 C C . PRO A 1 168 ? -11.883 2.795 -17.344 1 97.88 168 PRO A C 1
ATOM 1288 O O . PRO A 1 168 ? -10.703 2.906 -17 1 97.88 168 PRO A O 1
ATOM 1291 N N . SER A 1 169 ? -12.203 2.273 -18.516 1 98.44 169 SER A N 1
ATOM 1292 C CA . SER A 1 169 ? -11.352 2.113 -19.688 1 98.44 169 SER A CA 1
ATOM 1293 C C . SER A 1 169 ? -10.406 0.925 -19.516 1 98.44 169 SER A C 1
ATOM 1295 O O . SER A 1 169 ? -9.242 0.993 -19.906 1 98.44 169 SER A O 1
ATOM 1297 N N . VAL A 1 170 ? -10.875 -0.165 -18.891 1 98.69 170 VAL A N 1
ATOM 1298 C CA . VAL A 1 170 ? -10.141 -1.421 -18.797 1 98.69 170 VAL A CA 1
ATOM 1299 C C . VAL A 1 170 ? -10.914 -2.525 -19.516 1 98.69 170 VAL A C 1
ATOM 1301 O O . VAL A 1 170 ? -12.133 -2.648 -19.359 1 98.69 170 VAL A O 1
ATOM 1304 N N . VAL A 1 171 ? -10.266 -3.264 -20.375 1 98.75 171 VAL A N 1
ATOM 1305 C CA . VAL A 1 171 ? -10.867 -4.352 -21.141 1 98.75 171 VAL A CA 1
ATOM 1306 C C . VAL A 1 171 ? -10.164 -5.668 -20.797 1 98.75 171 VAL A C 1
ATOM 1308 O O . VAL A 1 171 ? -8.93 -5.738 -20.812 1 98.75 171 VAL A O 1
ATOM 1311 N N . HIS A 1 172 ? -10.945 -6.711 -20.516 1 98.69 172 HIS A N 1
ATOM 1312 C CA . HIS A 1 172 ? -10.383 -8.031 -20.219 1 98.69 172 HIS A CA 1
ATOM 1313 C C . HIS A 1 172 ? -10.523 -8.961 -21.422 1 98.69 172 HIS A C 1
ATOM 1315 O O . HIS A 1 172 ? -11.578 -9.016 -22.047 1 98.69 172 HIS A O 1
ATOM 1321 N N . VAL A 1 173 ? -9.477 -9.641 -21.734 1 98.81 173 VAL A N 1
ATOM 1322 C CA . VAL A 1 173 ? -9.469 -10.641 -22.797 1 98.81 173 VAL A CA 1
ATOM 1323 C C . VAL A 1 173 ? -9.125 -12.008 -22.219 1 98.81 173 VAL A C 1
ATOM 1325 O O . VAL A 1 173 ? -8.641 -12.109 -21.094 1 98.81 173 VAL A O 1
ATOM 1328 N N . PRO A 1 174 ? -9.375 -13.102 -22.891 1 98.31 174 PRO A N 1
ATOM 1329 C CA . PRO A 1 174 ? -9.078 -14.438 -22.359 1 98.31 174 PRO A CA 1
ATOM 1330 C C . PRO A 1 174 ? -7.574 -14.727 -22.312 1 98.31 174 PRO A C 1
ATOM 1332 O O . PRO A 1 174 ? -6.82 -14.25 -23.156 1 98.31 174 PRO A O 1
ATOM 1335 N N . TYR A 1 175 ? -7.172 -15.438 -21.344 1 98.44 175 TYR A N 1
ATOM 1336 C CA . TYR A 1 175 ? -5.82 -15.984 -21.234 1 98.44 175 TYR A CA 1
ATOM 1337 C C . TYR A 1 175 ? -5.754 -17.406 -21.781 1 98.44 175 TYR A C 1
ATOM 1339 O O . TYR A 1 175 ? -6.672 -18.203 -21.578 1 98.44 175 TYR A O 1
ATOM 1347 N N . PRO A 1 176 ? -4.719 -17.797 -22.516 1 97.56 176 PRO A N 1
ATOM 1348 C CA . PRO A 1 176 ? -4.668 -19.109 -23.172 1 97.56 176 PRO A CA 1
ATOM 1349 C C . PRO A 1 176 ? -4.738 -20.266 -22.156 1 97.56 176 PRO A C 1
ATOM 1351 O O . PRO A 1 176 ? -4.133 -20.188 -21.094 1 97.56 176 PRO A O 1
ATOM 1354 N N . ASP A 1 177 ? -5.512 -21.266 -22.453 1 93.56 177 ASP A N 1
ATOM 1355 C CA . ASP A 1 177 ? -5.609 -22.516 -21.719 1 93.56 177 ASP A CA 1
ATOM 1356 C C . ASP A 1 177 ? -5.07 -23.688 -22.547 1 93.56 177 ASP A C 1
ATOM 1358 O O . ASP A 1 177 ? -5.699 -24.094 -23.531 1 93.56 177 ASP A O 1
ATOM 1362 N N . SER A 1 178 ? -3.965 -24.203 -22.203 1 95.25 178 SER A N 1
ATOM 1363 C CA . SER A 1 178 ? -3.342 -25.281 -22.969 1 95.25 178 SER A CA 1
ATOM 1364 C C . SER A 1 178 ? -3.779 -26.656 -22.469 1 95.25 178 SER A C 1
ATOM 1366 O O . SER A 1 178 ? -3.398 -27.672 -23.031 1 95.25 178 SER A O 1
ATOM 1368 N N . TYR A 1 179 ? -4.594 -26.703 -21.422 1 96.06 179 TYR A N 1
ATOM 1369 C CA . TYR A 1 179 ? -5.074 -27.953 -20.859 1 96.06 179 TYR A CA 1
ATOM 1370 C C . TYR A 1 179 ? -6.43 -28.328 -21.453 1 96.06 179 TYR A C 1
ATOM 1372 O O . TYR A 1 179 ? -6.633 -29.453 -21.906 1 96.06 179 TYR A O 1
ATOM 1380 N N . ARG A 1 180 ? -7.336 -27.391 -21.5 1 95.75 180 ARG A N 1
ATOM 1381 C CA . ARG A 1 180 ? -8.633 -27.609 -22.125 1 95.75 180 ARG A CA 1
ATOM 1382 C C . ARG A 1 180 ? -8.648 -27.094 -23.562 1 95.75 180 ARG A C 1
ATOM 1384 O O . ARG A 1 180 ? -9.102 -25.969 -23.812 1 95.75 180 ARG A O 1
ATOM 1391 N N . THR A 1 181 ? -8.195 -27.938 -24.438 1 95.31 181 THR A N 1
ATOM 1392 C CA . THR A 1 181 ? -8.094 -27.578 -25.859 1 95.31 181 THR A CA 1
ATOM 1393 C C . THR A 1 181 ? -9.094 -28.375 -26.688 1 95.31 181 THR A C 1
ATOM 1395 O O . THR A 1 181 ? -9.68 -29.359 -26.203 1 95.31 181 THR A O 1
ATOM 1398 N N . TYR A 1 182 ? -9.352 -27.953 -27.906 1 94.81 182 TYR A N 1
ATOM 1399 C CA . TYR A 1 182 ? -10.164 -28.719 -28.828 1 94.81 182 TYR A CA 1
ATOM 1400 C C . TYR A 1 182 ? -9.414 -29.953 -29.312 1 94.81 182 TYR A C 1
ATOM 1402 O O . TYR A 1 182 ? -8.18 -30 -29.281 1 94.81 182 TYR A O 1
ATOM 1410 N N . PRO A 1 183 ? -10.18 -30.984 -29.703 1 94.69 183 PRO A N 1
ATOM 1411 C CA . PRO A 1 183 ? -9.516 -32.188 -30.203 1 94.69 183 PRO A CA 1
ATOM 1412 C C . PRO A 1 183 ? -8.57 -31.922 -31.375 1 94.69 183 PRO A C 1
ATOM 1414 O O . PRO A 1 183 ? -8.969 -31.297 -32.344 1 94.69 183 PRO A O 1
ATOM 1417 N N . GLY A 1 184 ? -7.375 -32.344 -31.219 1 94.25 184 GLY A N 1
ATOM 1418 C CA . GLY A 1 184 ? -6.41 -32.281 -32.312 1 94.25 184 GLY A CA 1
ATOM 1419 C C . GLY A 1 184 ? -5.703 -30.953 -32.406 1 94.25 184 GLY A C 1
ATOM 1420 O O . GLY A 1 184 ? -4.828 -30.766 -33.25 1 94.25 184 GLY A O 1
ATOM 1421 N N . GLU A 1 185 ? -5.957 -30.062 -31.5 1 95.75 185 GLU A N 1
ATOM 1422 C CA . GLU A 1 185 ? -5.336 -28.75 -31.547 1 95.75 185 GLU A CA 1
ATOM 1423 C C . GLU A 1 185 ? -3.873 -28.812 -31.125 1 95.75 185 GLU A C 1
ATOM 1425 O O . GLU A 1 185 ? -3.539 -29.438 -30.125 1 95.75 185 GLU A O 1
ATOM 1430 N N . THR A 1 186 ? -3.029 -28.25 -31.938 1 96.88 186 THR A N 1
ATOM 1431 C CA . THR A 1 186 ? -1.624 -28.062 -31.578 1 96.88 186 THR A CA 1
ATOM 1432 C C . THR A 1 186 ? -1.426 -26.797 -30.75 1 96.88 186 THR A C 1
ATOM 1434 O O . THR A 1 186 ? -2.348 -26 -30.609 1 96.88 186 THR A O 1
ATOM 1437 N N . GLU A 1 187 ? -0.295 -26.688 -30.188 1 96.75 187 GLU A N 1
ATOM 1438 C CA . GLU A 1 187 ? 0.029 -25.453 -29.484 1 96.75 187 GLU A CA 1
ATOM 1439 C C . GLU A 1 187 ? -0.085 -24.25 -30.406 1 96.75 187 GLU A C 1
ATOM 1441 O O . GLU A 1 187 ? -0.495 -23.172 -29.969 1 96.75 187 GLU A O 1
ATOM 1446 N N . HIS A 1 188 ? 0.369 -24.453 -31.672 1 98.06 188 HIS A N 1
ATOM 1447 C CA . HIS A 1 188 ? 0.216 -23.406 -32.688 1 98.06 188 HIS A CA 1
ATOM 1448 C C . HIS A 1 188 ? -1.248 -23.016 -32.844 1 98.06 188 HIS A C 1
ATOM 1450 O O . HIS A 1 188 ? -1.576 -21.828 -32.875 1 98.06 188 HIS A O 1
ATOM 1456 N N . ASP A 1 189 ? -2.15 -23.984 -32.906 1 98.12 189 ASP A N 1
ATOM 1457 C CA . ASP A 1 189 ? -3.578 -23.719 -33.094 1 98.12 189 ASP A CA 1
ATOM 1458 C C . ASP A 1 189 ? -4.148 -22.969 -31.875 1 98.12 189 ASP A C 1
ATOM 1460 O O . ASP A 1 189 ? -4.945 -22.047 -32.031 1 98.12 189 ASP A O 1
ATOM 1464 N N . VAL A 1 190 ? -3.732 -23.406 -30.719 1 98.12 190 VAL A N 1
ATOM 1465 C CA . VAL A 1 190 ? -4.172 -22.766 -29.484 1 98.12 190 VAL A CA 1
ATOM 1466 C C . VAL A 1 190 ? -3.711 -21.312 -29.469 1 98.12 190 VAL A C 1
ATOM 1468 O O . VAL A 1 190 ? -4.488 -20.406 -29.141 1 98.12 190 VAL A O 1
ATOM 1471 N N . SER A 1 191 ? -2.475 -21.047 -29.828 1 98.62 191 SER A N 1
ATOM 1472 C CA . SER A 1 191 ? -1.914 -19.703 -29.859 1 98.62 191 SER A CA 1
ATOM 1473 C C . SER A 1 191 ? -2.707 -18.797 -30.797 1 98.62 191 SER A C 1
ATOM 1475 O O . SER A 1 191 ? -3.066 -17.672 -30.422 1 98.62 191 SER A O 1
ATOM 1477 N N . LEU A 1 192 ? -2.996 -19.266 -31.969 1 98.44 192 LEU A N 1
ATOM 1478 C CA . LEU A 1 192 ? -3.705 -18.469 -32.969 1 98.44 192 LEU A CA 1
ATOM 1479 C C . LEU A 1 192 ? -5.141 -18.203 -32.531 1 98.44 192 LEU A C 1
ATOM 1481 O O . LEU A 1 192 ? -5.66 -17.094 -32.719 1 98.44 192 LEU A O 1
ATOM 1485 N N . ARG A 1 193 ? -5.805 -19.234 -31.984 1 98.31 193 ARG A N 1
ATOM 1486 C CA . ARG A 1 193 ? -7.184 -19.078 -31.531 1 98.31 193 ARG A CA 1
ATOM 1487 C C . ARG A 1 193 ? -7.289 -18.016 -30.453 1 98.31 193 ARG A C 1
ATOM 1489 O O . ARG A 1 193 ? -8.133 -17.109 -30.531 1 98.31 193 ARG A O 1
ATOM 1496 N N . TYR A 1 194 ? -6.445 -18.078 -29.5 1 98.62 194 TYR A N 1
ATOM 1497 C CA . TYR A 1 194 ? -6.504 -17.125 -28.391 1 98.62 194 TYR A CA 1
ATOM 1498 C C . TYR A 1 194 ? -6.031 -15.742 -28.844 1 98.62 194 TYR A C 1
ATOM 1500 O O . TYR A 1 194 ? -6.52 -14.719 -28.359 1 98.62 194 TYR A O 1
ATOM 1508 N N . PHE A 1 195 ? -5.035 -15.688 -29.766 1 98.81 195 PHE A N 1
ATOM 1509 C CA . PHE A 1 195 ? -4.629 -14.398 -30.312 1 98.81 195 PHE A CA 1
ATOM 1510 C C . PHE A 1 195 ? -5.777 -13.742 -31.062 1 98.81 195 PHE A C 1
ATOM 1512 O O . PHE A 1 195 ? -5.945 -12.523 -31.016 1 98.81 195 PHE A O 1
ATOM 1519 N N . ASN A 1 196 ? -6.527 -14.562 -31.812 1 98.62 196 ASN A N 1
ATOM 1520 C CA . ASN A 1 196 ? -7.719 -14.039 -32.469 1 98.62 196 ASN A CA 1
ATOM 1521 C C . ASN A 1 196 ? -8.719 -13.484 -31.469 1 98.62 196 ASN A C 1
ATOM 1523 O O . ASN A 1 196 ? -9.336 -12.445 -31.719 1 98.62 196 ASN A O 1
ATOM 1527 N N . GLU A 1 197 ? -8.906 -14.148 -30.406 1 98.5 197 GLU A N 1
ATOM 1528 C CA . GLU A 1 197 ? -9.773 -13.656 -29.344 1 98.5 197 GLU A CA 1
ATOM 1529 C C . GLU A 1 197 ? -9.25 -12.352 -28.75 1 98.5 197 GLU A C 1
ATOM 1531 O O . GLU A 1 197 ? -10.023 -11.445 -28.438 1 98.5 197 GLU A O 1
ATOM 1536 N N . PHE A 1 198 ? -8 -12.297 -28.609 1 98.69 198 PHE A N 1
ATOM 1537 C CA . PHE A 1 198 ? -7.324 -11.094 -28.141 1 98.69 198 PHE A CA 1
ATOM 1538 C C . PHE A 1 198 ? -7.598 -9.922 -29.078 1 98.69 198 PHE A C 1
ATOM 1540 O O . PHE A 1 198 ? -7.816 -8.797 -28.625 1 98.69 198 PHE A O 1
ATOM 1547 N N . LYS A 1 199 ? -7.609 -10.125 -30.266 1 98.69 199 LYS A N 1
ATOM 1548 C CA . LYS A 1 199 ? -7.727 -9.078 -31.281 1 98.69 199 LYS A CA 1
ATOM 1549 C C . LYS A 1 199 ? -9.172 -8.625 -31.438 1 98.69 199 LYS A C 1
ATOM 1551 O O . LYS A 1 199 ? -9.438 -7.52 -31.906 1 98.69 199 LYS A O 1
ATOM 1556 N N . LYS A 1 200 ? -10.117 -9.422 -31.031 1 98.56 200 LYS A N 1
ATOM 1557 C CA . LYS A 1 200 ? -11.531 -9.188 -31.297 1 98.56 200 LYS A CA 1
ATOM 1558 C C . LYS A 1 200 ? -11.961 -7.812 -30.797 1 98.56 200 LYS A C 1
ATOM 1560 O O . LYS A 1 200 ? -12.625 -7.059 -31.516 1 98.56 200 LYS A O 1
ATOM 1565 N N . PRO A 1 201 ? -11.602 -7.477 -29.531 1 98.69 201 PRO A N 1
ATOM 1566 C CA . PRO A 1 201 ? -11.992 -6.133 -29.094 1 98.69 201 PRO A CA 1
ATOM 1567 C C . PRO A 1 201 ? -11.398 -5.039 -29.984 1 98.69 201 PRO A C 1
ATOM 1569 O O . PRO A 1 201 ? -12.062 -4.027 -30.25 1 98.69 201 PRO A O 1
ATOM 1572 N N . PHE A 1 202 ? -10.242 -5.219 -30.453 1 98.56 202 PHE A N 1
ATOM 1573 C CA . PHE A 1 202 ? -9.547 -4.219 -31.25 1 98.56 202 PHE A CA 1
ATOM 1574 C C . PHE A 1 202 ? -10.211 -4.078 -32.625 1 98.56 202 PHE A C 1
ATOM 1576 O O . PHE A 1 202 ? -10.023 -3.068 -33.312 1 98.56 202 PHE A O 1
ATOM 1583 N N . GLU A 1 203 ? -10.883 -5.066 -33 1 98 203 GLU A N 1
ATOM 1584 C CA . GLU A 1 203 ? -11.57 -5.066 -34.312 1 98 203 GLU A CA 1
ATOM 1585 C C . GLU A 1 203 ? -13.008 -4.555 -34.156 1 98 203 GLU A C 1
ATOM 1587 O O . GLU A 1 203 ? -13.695 -4.348 -35.156 1 98 203 GLU A O 1
ATOM 1592 N N . SER A 1 204 ? -13.367 -4.336 -32.938 1 97.19 204 SER A N 1
ATOM 1593 C CA . SER A 1 204 ? -14.766 -3.986 -32.719 1 97.19 204 SER A CA 1
ATOM 1594 C C . SER A 1 204 ? -14.883 -2.646 -31.984 1 97.19 204 SER A C 1
ATOM 1596 O O . SER A 1 204 ? -15.289 -1.648 -32.594 1 97.19 204 SER A O 1
ATOM 1598 N N . PHE A 1 205 ? -14.438 -2.498 -30.781 1 97.81 205 PHE A N 1
ATOM 1599 C CA . PHE A 1 205 ? -14.789 -1.308 -30.016 1 97.81 205 PHE A CA 1
ATOM 1600 C C . PHE A 1 205 ? -13.562 -0.716 -29.344 1 97.81 205 PHE A C 1
ATOM 1602 O O . PHE A 1 205 ? -13.633 0.348 -28.719 1 97.81 205 PHE A O 1
ATOM 1609 N N . LEU A 1 206 ? -12.445 -1.286 -29.359 1 98.56 206 LEU A N 1
ATOM 1610 C CA . LEU A 1 206 ? -11.234 -0.861 -28.672 1 98.56 206 LEU A CA 1
ATOM 1611 C C . LEU A 1 206 ? -10.188 -0.373 -29.672 1 98.56 206 LEU A C 1
ATOM 1613 O O . LEU A 1 206 ? -9.352 -1.153 -30.141 1 98.56 206 LEU A O 1
ATOM 1617 N N . PRO A 1 207 ? -10.172 0.931 -29.875 1 98.56 207 PRO A N 1
ATOM 1618 C CA . PRO A 1 207 ? -9.18 1.425 -30.828 1 98.56 207 PRO A CA 1
ATOM 1619 C C . PRO A 1 207 ? -7.742 1.207 -30.344 1 98.56 207 PRO A C 1
ATOM 1621 O O . PRO A 1 207 ? -7.375 1.66 -29.266 1 98.56 207 PRO A O 1
ATOM 1624 N N . ALA A 1 208 ? -6.973 0.584 -31.172 1 98.56 208 ALA A N 1
ATOM 1625 C CA . ALA A 1 208 ? -5.594 0.278 -30.812 1 98.56 208 ALA A CA 1
ATOM 1626 C C . ALA A 1 208 ? -4.797 1.556 -30.547 1 98.56 208 ALA A C 1
ATOM 1628 O O . ALA A 1 208 ? -3.93 1.592 -29.672 1 98.56 208 ALA A O 1
ATOM 1629 N N . ASP A 1 209 ? -5.027 2.604 -31.297 1 98.38 209 ASP A N 1
ATOM 1630 C CA . ASP A 1 209 ? -4.285 3.855 -31.188 1 98.38 209 ASP A CA 1
ATOM 1631 C C . ASP A 1 209 ? -4.746 4.664 -29.984 1 98.38 209 ASP A C 1
ATOM 1633 O O . ASP A 1 209 ? -4.227 5.75 -29.719 1 98.38 209 ASP A O 1
ATOM 1637 N N . GLU A 1 210 ? -5.684 4.16 -29.219 1 98.62 210 GLU A N 1
ATOM 1638 C CA . GLU A 1 210 ? -6.109 4.762 -27.953 1 98.62 210 GLU A CA 1
ATOM 1639 C C . GLU A 1 210 ? -5.82 3.834 -26.766 1 98.62 210 GLU A C 1
ATOM 1641 O O . GLU A 1 210 ? -6.215 4.121 -25.641 1 98.62 210 GLU A O 1
ATOM 1646 N N . THR A 1 211 ? -5.195 2.727 -27.031 1 98.88 211 THR A N 1
ATOM 1647 C CA . THR A 1 211 ? -4.828 1.762 -26 1 98.88 211 THR A CA 1
ATOM 1648 C C . THR A 1 211 ? -3.422 2.037 -25.484 1 98.88 211 THR A C 1
ATOM 1650 O O . THR A 1 211 ? -2.459 2.043 -26.25 1 98.88 211 THR A O 1
ATOM 1653 N N . ALA A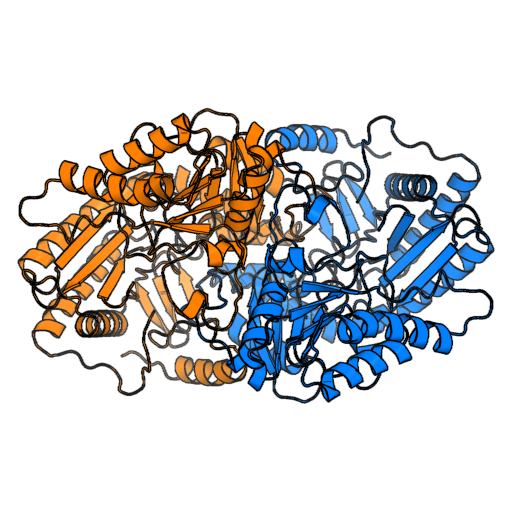 1 212 ? -3.318 2.25 -24.141 1 98.94 212 ALA A N 1
ATOM 1654 C CA . ALA A 1 212 ? -2.062 2.666 -23.531 1 98.94 212 ALA A CA 1
ATOM 1655 C C . ALA A 1 212 ? -1.149 1.47 -23.281 1 98.94 212 ALA A C 1
ATOM 1657 O O . ALA A 1 212 ? 0.067 1.561 -23.453 1 98.94 212 ALA A O 1
ATOM 1658 N N . CYS A 1 213 ? -1.762 0.354 -22.859 1 98.88 213 CYS A N 1
ATOM 1659 C CA . CYS A 1 213 ? -0.924 -0.712 -22.328 1 98.88 213 CYS A CA 1
ATOM 1660 C C . CYS A 1 213 ? -1.669 -2.041 -22.312 1 98.88 213 CYS A C 1
ATOM 1662 O O . CYS A 1 213 ? -2.893 -2.074 -22.172 1 98.88 213 CYS A O 1
ATOM 1664 N N . VAL A 1 214 ? -0.994 -3.105 -22.609 1 98.94 214 VAL A N 1
ATOM 1665 C CA . VAL A 1 214 ? -1.397 -4.469 -22.281 1 98.94 214 VAL A CA 1
ATOM 1666 C C . VAL A 1 214 ? -0.6 -4.973 -21.078 1 98.94 214 VAL A C 1
ATOM 1668 O O . VAL A 1 214 ? 0.634 -4.965 -21.094 1 98.94 214 VAL A O 1
ATOM 1671 N N . LEU A 1 215 ? -1.276 -5.301 -20.016 1 98.94 215 LEU A N 1
ATOM 1672 C CA . LEU A 1 215 ? -0.659 -5.879 -18.828 1 98.94 215 LEU A CA 1
ATOM 1673 C C . LEU A 1 215 ? -0.936 -7.375 -18.734 1 98.94 215 LEU A C 1
ATOM 1675 O O . LEU A 1 215 ? -2.096 -7.797 -18.719 1 98.94 215 LEU A O 1
ATOM 1679 N N . ILE A 1 216 ? 0.088 -8.18 -18.672 1 98.81 216 ILE A N 1
ATOM 1680 C CA . ILE A 1 216 ? -0.074 -9.633 -18.688 1 98.81 216 ILE A CA 1
ATOM 1681 C C . ILE A 1 216 ? 0.837 -10.266 -17.641 1 98.81 216 ILE A C 1
ATOM 1683 O O . ILE A 1 216 ? 1.941 -9.781 -17.391 1 98.81 216 ILE A O 1
ATOM 1687 N N . GLU A 1 217 ? 0.403 -11.219 -16.891 1 98.75 217 GLU A N 1
ATOM 1688 C CA . GLU A 1 217 ? 1.271 -12.141 -16.156 1 98.75 217 GLU A CA 1
ATOM 1689 C C . GLU A 1 217 ? 1.908 -13.156 -17.109 1 98.75 217 GLU A C 1
ATOM 1691 O O . GLU A 1 217 ? 1.207 -13.953 -17.734 1 98.75 217 GLU A O 1
ATOM 1696 N N . PRO A 1 218 ? 3.227 -13.188 -17.172 1 98.5 218 PRO A N 1
ATOM 1697 C CA . PRO A 1 218 ? 3.805 -14.219 -18.047 1 98.5 218 PRO A CA 1
ATOM 1698 C C . PRO A 1 218 ? 3.312 -15.625 -17.719 1 98.5 218 PRO A C 1
ATOM 1700 O O . PRO A 1 218 ? 3.006 -16.406 -18.609 1 98.5 218 PRO A O 1
ATOM 1703 N N . ILE A 1 219 ? 3.291 -15.914 -16.5 1 98.31 219 ILE A N 1
ATOM 1704 C CA . ILE A 1 219 ? 2.633 -17.078 -15.914 1 98.31 219 ILE A CA 1
ATOM 1705 C C . ILE A 1 219 ? 1.562 -16.641 -14.922 1 98.31 219 ILE A C 1
ATOM 1707 O O . ILE A 1 219 ? 1.87 -16 -13.914 1 98.31 219 ILE A O 1
ATOM 1711 N N . GLN A 1 220 ? 0.339 -16.875 -15.328 1 97.62 220 GLN A N 1
ATOM 1712 C CA . GLN A 1 220 ? -0.749 -16.438 -14.461 1 97.62 220 GLN A CA 1
ATOM 1713 C C . GLN A 1 220 ? -0.753 -17.203 -13.148 1 97.62 220 GLN A C 1
ATOM 1715 O O . GLN A 1 220 ? -0.921 -18.422 -13.141 1 97.62 220 GLN A O 1
ATOM 1720 N N . GLY A 1 221 ? -0.537 -16.516 -11.992 1 96.44 221 GLY A N 1
ATOM 1721 C CA . GLY A 1 221 ? -0.422 -17.156 -10.688 1 96.44 221 GLY A CA 1
ATOM 1722 C C . GLY A 1 221 ? -1.746 -17.672 -10.156 1 96.44 221 GLY A C 1
ATOM 1723 O O . GLY A 1 221 ? -2.064 -18.859 -10.312 1 96.44 221 GLY A O 1
ATOM 1724 N N . ASP A 1 222 ? -2.609 -16.781 -9.789 1 94.94 222 ASP A N 1
ATOM 1725 C CA . ASP A 1 222 ? -3.873 -17.125 -9.148 1 94.94 222 ASP A CA 1
ATOM 1726 C C . ASP A 1 222 ? -4.836 -17.781 -10.141 1 94.94 222 ASP A C 1
ATOM 1728 O O . ASP A 1 222 ? -5.816 -18.406 -9.742 1 94.94 222 ASP A O 1
ATOM 1732 N N . GLY A 1 223 ? -4.516 -17.641 -11.414 1 94.38 223 GLY A N 1
ATOM 1733 C CA . GLY A 1 223 ? -5.305 -18.312 -12.438 1 94.38 223 GLY A CA 1
ATOM 1734 C C . GLY A 1 223 ? -5.039 -19.797 -12.516 1 94.38 223 GLY A C 1
ATOM 1735 O O . GLY A 1 223 ? -5.754 -20.531 -13.203 1 94.38 223 GLY A O 1
ATOM 1736 N N . GLY A 1 224 ? -4.062 -20.266 -11.734 1 96.38 224 GLY A N 1
ATOM 1737 C CA . GLY A 1 224 ? -3.783 -21.703 -11.711 1 96.38 224 GLY A CA 1
ATOM 1738 C C . GLY A 1 224 ? -2.391 -22.047 -12.203 1 96.38 224 GLY A C 1
ATOM 1739 O O . GLY A 1 224 ? -2.17 -23.125 -12.742 1 96.38 224 GLY A O 1
ATOM 1740 N N . ILE A 1 225 ? -1.512 -21.078 -12.109 1 97.94 225 ILE A N 1
ATOM 1741 C CA . ILE A 1 225 ? -0.14 -21.25 -12.578 1 97.94 225 ILE A CA 1
ATOM 1742 C C . ILE A 1 225 ? -0.143 -21.672 -14.047 1 97.94 225 ILE A C 1
ATOM 1744 O O . ILE A 1 225 ? 0.439 -22.703 -14.406 1 97.94 225 ILE A O 1
ATOM 1748 N N . ILE A 1 226 ? -0.737 -20.875 -14.875 1 97.88 226 ILE A N 1
ATOM 1749 C CA . ILE A 1 226 ? -0.89 -21.156 -16.297 1 97.88 226 ILE A CA 1
ATOM 1750 C C . ILE A 1 226 ? 0.075 -20.281 -17.109 1 97.88 226 ILE A C 1
ATOM 1752 O O . ILE A 1 226 ? 0.107 -19.062 -16.938 1 97.88 226 ILE A O 1
ATOM 1756 N N . LYS A 1 227 ? 0.848 -20.906 -17.922 1 98.06 227 LYS A N 1
ATOM 1757 C CA . LYS A 1 227 ? 1.782 -20.203 -18.797 1 98.06 227 LYS A CA 1
ATOM 1758 C C . LYS A 1 227 ? 1.243 -20.109 -20.219 1 98.06 227 LYS A C 1
ATOM 1760 O O . LYS A 1 227 ? 0.765 -21.094 -20.781 1 98.06 227 LYS A O 1
ATOM 1765 N N . ALA A 1 228 ? 1.266 -18.906 -20.75 1 97.25 228 ALA A N 1
ATOM 1766 C CA . ALA A 1 228 ? 0.882 -18.734 -22.156 1 97.25 228 ALA A CA 1
ATOM 1767 C C . ALA A 1 228 ? 1.86 -19.453 -23.078 1 97.25 228 ALA A C 1
ATOM 1769 O O . ALA A 1 228 ? 3.053 -19.547 -22.781 1 97.25 228 ALA A O 1
ATOM 1770 N N . PRO A 1 229 ? 1.331 -19.984 -24.234 1 97.94 229 PRO A N 1
ATOM 1771 C CA . PRO A 1 229 ? 2.27 -20.531 -25.219 1 97.94 229 PRO A CA 1
ATOM 1772 C C . PRO A 1 229 ? 3.252 -19.469 -25.734 1 97.94 229 PRO A C 1
ATOM 1774 O O . PRO A 1 229 ? 2.898 -18.297 -25.859 1 97.94 229 PRO A O 1
ATOM 1777 N N . GLU A 1 230 ? 4.457 -19.922 -26.031 1 98.38 230 GLU A N 1
ATOM 1778 C CA . GLU A 1 230 ? 5.496 -19.031 -26.562 1 98.38 230 GLU A CA 1
ATOM 1779 C C . GLU A 1 230 ? 4.984 -18.219 -27.734 1 98.38 230 GLU A C 1
ATOM 1781 O O . GLU A 1 230 ? 5.156 -16.984 -27.766 1 98.38 230 GLU A O 1
ATOM 1786 N N . GLU A 1 231 ? 4.32 -18.891 -28.688 1 98.69 231 GLU A N 1
ATOM 1787 C CA . GLU A 1 231 ? 3.859 -18.219 -29.891 1 98.69 231 GLU A CA 1
ATOM 1788 C C . GLU A 1 231 ? 2.811 -17.156 -29.578 1 98.69 231 GLU A C 1
ATOM 1790 O O . GLU A 1 231 ? 2.824 -16.062 -30.156 1 98.69 231 GLU A O 1
ATOM 1795 N N . TYR A 1 232 ? 1.889 -17.406 -28.766 1 98.69 232 TYR A N 1
ATOM 1796 C CA . TYR A 1 232 ? 0.875 -16.438 -28.359 1 98.69 232 TYR A CA 1
ATOM 1797 C C . TYR A 1 232 ? 1.519 -15.18 -27.781 1 98.69 232 TYR A C 1
ATOM 1799 O O . TYR A 1 232 ? 1.154 -14.062 -28.172 1 98.69 232 TYR A O 1
ATOM 1807 N N . MET A 1 233 ? 2.5 -15.375 -26.812 1 98.88 233 MET A N 1
ATOM 1808 C CA . MET A 1 233 ? 3.184 -14.25 -26.172 1 98.88 233 MET A CA 1
ATOM 1809 C C . MET A 1 233 ? 3.896 -13.391 -27.219 1 98.88 233 MET A C 1
ATOM 1811 O O . MET A 1 233 ? 3.838 -12.156 -27.141 1 98.88 233 MET A O 1
ATOM 1815 N N . GLN A 1 234 ? 4.508 -14.078 -28.172 1 98.81 234 GLN A N 1
ATOM 1816 C CA . GLN A 1 234 ? 5.211 -13.359 -29.234 1 98.81 234 GLN A CA 1
ATOM 1817 C C . GLN A 1 234 ? 4.238 -12.547 -30.094 1 98.81 234 GLN A C 1
ATOM 1819 O O . GLN A 1 234 ? 4.539 -11.414 -30.469 1 98.81 234 GLN A O 1
ATOM 1824 N N . LEU A 1 235 ? 3.094 -13.109 -30.359 1 98.88 235 LEU A N 1
ATOM 1825 C CA . LEU A 1 235 ? 2.088 -12.438 -31.172 1 98.88 235 LEU A CA 1
ATOM 1826 C C . LEU A 1 235 ? 1.567 -11.188 -30.469 1 98.88 235 LEU A C 1
ATOM 1828 O O . LEU A 1 235 ? 1.456 -10.125 -31.078 1 98.88 235 LEU A O 1
ATOM 1832 N N . VAL A 1 236 ? 1.289 -11.25 -29.188 1 98.94 236 VAL A N 1
ATOM 1833 C CA . VAL A 1 236 ? 0.785 -10.117 -28.422 1 98.94 236 VAL A CA 1
ATOM 1834 C C . VAL A 1 236 ? 1.862 -9.039 -28.312 1 98.94 236 VAL A C 1
ATOM 1836 O O . VAL A 1 236 ? 1.579 -7.852 -28.469 1 98.94 236 VAL A O 1
ATOM 1839 N N . TYR A 1 237 ? 3.109 -9.508 -28.031 1 98.81 237 TYR A N 1
ATOM 1840 C CA . TYR A 1 237 ? 4.238 -8.586 -27.922 1 98.81 237 TYR A CA 1
ATOM 1841 C C . TYR A 1 237 ? 4.43 -7.805 -29.203 1 98.81 237 TYR A C 1
ATOM 1843 O O . TYR A 1 237 ? 4.59 -6.582 -29.188 1 98.81 237 TYR A O 1
ATOM 1851 N N . LYS A 1 238 ? 4.41 -8.508 -30.312 1 98.75 238 LYS A N 1
ATOM 1852 C CA . LYS A 1 238 ? 4.566 -7.883 -31.625 1 98.75 238 LYS A CA 1
ATOM 1853 C C . LYS A 1 238 ? 3.41 -6.93 -31.906 1 98.75 238 LYS A C 1
ATOM 1855 O O . LYS A 1 238 ? 3.621 -5.828 -32.438 1 98.75 238 LYS A O 1
ATOM 1860 N N . PHE A 1 239 ? 2.205 -7.336 -31.641 1 98.81 239 PHE A N 1
ATOM 1861 C CA . PHE A 1 239 ? 1.027 -6.5 -31.844 1 98.81 239 PHE A CA 1
ATOM 1862 C C . PHE A 1 239 ? 1.16 -5.188 -31.078 1 98.81 239 PHE A C 1
ATOM 1864 O O . PHE A 1 239 ? 0.878 -4.117 -31.625 1 98.81 239 PHE A O 1
ATOM 1871 N N . CYS A 1 240 ? 1.576 -5.266 -29.797 1 98.88 240 CYS A N 1
ATOM 1872 C CA . CYS A 1 240 ? 1.763 -4.07 -28.969 1 98.88 240 CYS A CA 1
ATOM 1873 C C . CYS A 1 240 ? 2.773 -3.127 -29.609 1 98.88 240 CYS A C 1
ATOM 1875 O O . CYS A 1 240 ? 2.512 -1.931 -29.75 1 98.88 240 CYS A O 1
ATOM 1877 N N . HIS A 1 241 ? 3.896 -3.637 -30.062 1 97.94 241 HIS A N 1
ATOM 1878 C CA . HIS A 1 241 ? 4.953 -2.828 -30.656 1 97.94 241 HIS A CA 1
ATOM 1879 C C . HIS A 1 241 ? 4.48 -2.174 -31.953 1 97.94 241 HIS A C 1
ATOM 1881 O O . HIS A 1 241 ? 4.773 -1.003 -32.219 1 97.94 241 HIS A O 1
ATOM 1887 N N . GLU A 1 242 ? 3.742 -2.93 -32.688 1 98.38 242 GLU A N 1
ATOM 1888 C CA . GLU A 1 242 ? 3.268 -2.438 -34 1 98.38 242 GLU A CA 1
ATOM 1889 C C . GLU A 1 242 ? 2.293 -1.277 -33.812 1 98.38 242 GLU A C 1
ATOM 1891 O O . GLU A 1 242 ? 2.191 -0.406 -34.688 1 98.38 242 GLU A O 1
ATOM 1896 N N . HIS A 1 243 ? 1.605 -1.237 -32.719 1 98.69 243 HIS A N 1
ATOM 1897 C CA . HIS A 1 243 ? 0.542 -0.254 -32.562 1 98.69 243 HIS A CA 1
ATOM 1898 C C . HIS A 1 243 ? 0.918 0.789 -31.516 1 98.69 243 HIS A C 1
ATOM 1900 O O . HIS A 1 243 ? 0.074 1.581 -31.094 1 98.69 243 HIS A O 1
ATOM 1906 N N . GLY A 1 244 ? 2.148 0.831 -31 1 98.56 244 GLY A N 1
ATOM 1907 C CA . GLY A 1 244 ? 2.578 1.796 -30 1 98.56 244 GLY A CA 1
ATOM 1908 C C . GLY A 1 244 ? 1.929 1.584 -28.656 1 98.56 244 GLY A C 1
ATOM 1909 O O . GLY A 1 244 ? 1.725 2.539 -27.891 1 98.56 244 GLY A O 1
ATOM 1910 N N . ILE A 1 245 ? 1.433 0.4 -28.391 1 98.94 245 ILE A N 1
ATOM 1911 C CA . ILE A 1 245 ? 0.886 -0.008 -27.094 1 98.94 245 ILE A CA 1
ATOM 1912 C C . ILE A 1 245 ? 2.012 -0.514 -26.203 1 98.94 245 ILE A C 1
ATOM 1914 O O . ILE A 1 245 ? 2.842 -1.318 -26.625 1 98.94 245 ILE A O 1
ATOM 1918 N N . LEU A 1 246 ? 2.117 0.025 -24.953 1 98.94 246 LEU A N 1
ATOM 1919 C CA . LEU A 1 246 ? 3.145 -0.476 -24.047 1 98.94 246 LEU A CA 1
ATOM 1920 C C . LEU A 1 246 ? 2.857 -1.918 -23.641 1 98.94 246 LEU A C 1
ATOM 1922 O O . LEU A 1 246 ? 1.701 -2.285 -23.422 1 98.94 246 LEU A O 1
ATOM 1926 N N . PHE A 1 247 ? 3.883 -2.738 -23.625 1 98.94 247 PHE A N 1
ATOM 1927 C CA . PHE A 1 247 ? 3.811 -4.109 -23.125 1 98.94 247 PHE A CA 1
ATOM 1928 C C . PHE A 1 247 ? 4.328 -4.203 -21.703 1 98.94 247 PHE A C 1
ATOM 1930 O O . PHE A 1 247 ? 5.527 -4.066 -21.453 1 98.94 247 PHE A O 1
ATOM 1937 N N . ALA A 1 248 ? 3.457 -4.422 -20.75 1 98.94 248 ALA A N 1
ATOM 1938 C CA . ALA A 1 248 ? 3.803 -4.496 -19.328 1 98.94 248 ALA A CA 1
ATOM 1939 C C . ALA A 1 248 ? 3.57 -5.898 -18.781 1 98.94 248 ALA A C 1
ATOM 1941 O O . ALA A 1 248 ? 2.697 -6.625 -19.266 1 98.94 248 ALA A O 1
ATOM 1942 N N . ILE A 1 249 ? 4.375 -6.27 -17.766 1 98.94 249 ILE A N 1
ATOM 1943 C CA . ILE A 1 249 ? 4.238 -7.594 -17.172 1 98.94 249 ILE A CA 1
ATOM 1944 C C . ILE A 1 249 ? 4.156 -7.469 -15.648 1 98.94 249 ILE A C 1
ATOM 1946 O O . ILE A 1 249 ? 4.676 -6.512 -15.07 1 98.94 249 ILE A O 1
ATOM 1950 N N . ASP A 1 250 ? 3.441 -8.328 -15.039 1 98.88 250 ASP A N 1
ATOM 1951 C CA . ASP A 1 250 ? 3.328 -8.461 -13.594 1 98.88 250 ASP A CA 1
ATOM 1952 C C . ASP A 1 250 ? 4.176 -9.617 -13.078 1 98.88 250 ASP A C 1
ATOM 1954 O O . ASP A 1 250 ? 3.855 -10.789 -13.32 1 98.88 250 ASP A O 1
ATOM 1958 N N . GLU A 1 251 ? 5.27 -9.312 -12.375 1 98.75 251 GLU A N 1
ATOM 1959 C CA . GLU A 1 251 ? 6.223 -10.289 -11.852 1 98.75 251 GLU A CA 1
ATOM 1960 C C . GLU A 1 251 ? 6.07 -10.461 -10.344 1 98.75 251 GLU A C 1
ATOM 1962 O O . GLU A 1 251 ? 6.91 -11.086 -9.695 1 98.75 251 GLU A O 1
ATOM 1967 N N . VAL A 1 252 ? 4.977 -9.938 -9.758 1 98.75 252 VAL A N 1
ATOM 1968 C CA . VAL A 1 252 ? 4.785 -9.891 -8.312 1 98.75 252 VAL A CA 1
ATOM 1969 C C . VAL A 1 252 ? 4.793 -11.305 -7.738 1 98.75 252 VAL A C 1
ATOM 1971 O O . VAL A 1 252 ? 5.445 -11.57 -6.727 1 98.75 252 VAL A O 1
ATOM 1974 N N . ASN A 1 253 ? 4.145 -12.227 -8.344 1 98 253 ASN A N 1
ATOM 1975 C CA . ASN A 1 253 ? 4.008 -13.594 -7.871 1 98 253 ASN A CA 1
ATOM 1976 C C . ASN A 1 253 ? 5.152 -14.477 -8.367 1 98 253 ASN A C 1
ATOM 1978 O O . ASN A 1 253 ? 5.578 -15.398 -7.668 1 98 253 ASN A O 1
ATOM 1982 N N . GLN A 1 254 ? 5.609 -14.289 -9.617 1 98.06 254 GLN A N 1
ATOM 1983 C CA . GLN A 1 254 ? 6.395 -15.289 -10.328 1 98.06 254 GLN A CA 1
ATOM 1984 C C . GLN A 1 254 ? 7.867 -14.883 -10.398 1 98.06 254 GLN A C 1
ATOM 1986 O O . GLN A 1 254 ? 8.719 -15.688 -10.773 1 98.06 254 GLN A O 1
ATOM 1991 N N . GLY A 1 255 ? 8.242 -13.68 -10.016 1 98.06 255 GLY A N 1
ATOM 1992 C CA . GLY A 1 255 ? 9.594 -13.18 -10.188 1 98.06 255 GLY A CA 1
ATOM 1993 C C . GLY A 1 255 ? 10.555 -13.664 -9.109 1 98.06 255 GLY A C 1
ATOM 1994 O O . GLY A 1 255 ? 10.18 -14.469 -8.258 1 98.06 255 GLY A O 1
ATOM 1995 N N . LEU A 1 256 ? 11.781 -13.312 -9.305 1 98.69 256 LEU A N 1
ATOM 1996 C CA . LEU A 1 256 ? 12.852 -13.445 -8.32 1 98.69 256 LEU A CA 1
ATOM 1997 C C . LEU A 1 256 ? 13.211 -14.906 -8.086 1 98.69 256 LEU A C 1
ATOM 1999 O O . LEU A 1 256 ? 13.258 -15.367 -6.945 1 98.69 256 LEU A O 1
ATOM 2003 N N . GLY A 1 257 ? 13.297 -15.672 -9.172 1 98.69 257 GLY A N 1
ATOM 2004 C CA . GLY A 1 257 ? 13.867 -17.016 -9.148 1 98.69 257 GLY A CA 1
ATOM 2005 C C . GLY A 1 257 ? 12.82 -18.109 -9.086 1 98.69 257 GLY A C 1
ATOM 2006 O O . GLY A 1 257 ? 13.133 -19.281 -9.289 1 98.69 257 GLY A O 1
ATOM 2007 N N . ARG A 1 258 ? 11.594 -17.766 -8.875 1 98.38 258 ARG A N 1
ATOM 2008 C CA . ARG A 1 258 ? 10.492 -18.688 -8.633 1 98.38 258 ARG A CA 1
ATOM 2009 C C . ARG A 1 258 ? 10.344 -19.688 -9.781 1 98.38 258 ARG A C 1
ATOM 2011 O O . ARG A 1 258 ? 10.164 -20.891 -9.562 1 98.38 258 ARG A O 1
ATOM 2018 N N . THR A 1 259 ? 10.523 -19.25 -11.031 1 98.56 259 THR A N 1
ATOM 2019 C CA . THR A 1 259 ? 10.211 -20.047 -12.211 1 98.56 259 THR A CA 1
ATOM 2020 C C . THR A 1 259 ? 11.477 -20.719 -12.758 1 98.56 259 THR A C 1
ATOM 2022 O O . THR A 1 259 ? 11.469 -21.25 -13.867 1 98.56 259 THR A O 1
ATOM 2025 N N . GLY A 1 260 ? 12.539 -20.656 -11.984 1 98.56 260 GLY A N 1
ATOM 2026 C CA . GLY A 1 260 ? 13.82 -21.141 -12.477 1 98.56 260 GLY A CA 1
ATOM 2027 C C . GLY A 1 260 ? 14.57 -20.125 -13.312 1 98.56 260 GLY A C 1
ATOM 2028 O O . GLY A 1 260 ? 15.641 -20.422 -13.852 1 98.56 260 GLY A O 1
ATOM 2029 N N . LYS A 1 261 ? 14 -19.016 -13.562 1 98.56 261 LYS A N 1
ATOM 2030 C CA . LYS A 1 261 ? 14.57 -17.797 -14.117 1 98.56 261 LYS A CA 1
ATOM 2031 C C . LYS A 1 261 ? 14.43 -16.625 -13.141 1 98.56 261 LYS A C 1
ATOM 2033 O O . LYS A 1 261 ? 13.57 -16.656 -12.258 1 98.56 261 LYS A O 1
ATOM 2038 N N . MET A 1 262 ? 15.32 -15.625 -13.242 1 98.56 262 MET A N 1
ATOM 2039 C CA . MET A 1 262 ? 15.203 -14.477 -12.344 1 98.56 262 MET A CA 1
ATOM 2040 C C . MET A 1 262 ? 13.812 -13.859 -12.422 1 98.56 262 MET A C 1
ATOM 2042 O O . MET A 1 262 ? 13.203 -13.547 -11.398 1 98.56 262 MET A O 1
ATOM 2046 N N . TRP A 1 263 ? 13.391 -13.68 -13.688 1 98.75 263 TRP A N 1
ATOM 2047 C CA . TRP A 1 263 ? 12.055 -13.172 -13.977 1 98.75 263 TRP A CA 1
ATOM 2048 C C . TRP A 1 263 ? 11.266 -14.156 -14.836 1 98.75 263 TRP A C 1
ATOM 2050 O O . TRP A 1 263 ? 11.836 -14.789 -15.734 1 98.75 263 TRP A O 1
ATOM 2060 N N . ALA A 1 264 ? 9.953 -14.242 -14.57 1 98.75 264 ALA A N 1
ATOM 2061 C CA . ALA A 1 264 ? 9.109 -15.195 -15.289 1 98.75 264 ALA A CA 1
ATOM 2062 C C . ALA A 1 264 ? 9.086 -14.891 -16.781 1 98.75 264 ALA A C 1
ATOM 2064 O O . ALA A 1 264 ? 9.008 -15.797 -17.609 1 98.75 264 ALA A O 1
ATOM 2065 N N . ILE A 1 265 ? 9.211 -13.609 -17.156 1 98.81 265 ILE A N 1
ATOM 2066 C CA . ILE A 1 265 ? 9.148 -13.227 -18.562 1 98.81 265 ILE A CA 1
ATOM 2067 C C . ILE A 1 265 ? 10.312 -13.859 -19.312 1 98.81 265 ILE A C 1
ATOM 2069 O O . ILE A 1 265 ? 10.234 -14.039 -20.531 1 98.81 265 ILE A O 1
ATOM 2073 N N . GLN A 1 266 ? 11.352 -14.242 -18.578 1 98.62 266 GLN A N 1
ATOM 2074 C CA . GLN A 1 266 ? 12.523 -14.828 -19.203 1 98.62 266 GLN A CA 1
ATOM 2075 C C . GLN A 1 266 ? 12.273 -16.281 -19.594 1 98.62 266 GLN A C 1
ATOM 2077 O O . GLN A 1 266 ? 13.125 -16.922 -20.219 1 98.62 266 GLN A O 1
ATOM 2082 N N . GLN A 1 267 ? 11.148 -16.828 -19.266 1 98.12 267 GLN A N 1
ATOM 2083 C CA . GLN A 1 267 ? 10.68 -18.094 -19.812 1 98.12 267 GLN A CA 1
ATOM 2084 C C . GLN A 1 267 ? 10.32 -17.953 -21.297 1 98.12 267 GLN A C 1
ATOM 2086 O O . GLN A 1 267 ? 10.156 -18.953 -22 1 98.12 267 GLN A O 1
ATOM 2091 N N . PHE A 1 268 ? 10.156 -16.781 -21.797 1 98.5 268 PHE A N 1
ATOM 2092 C CA . PHE A 1 268 ? 9.875 -16.469 -23.188 1 98.5 268 PHE A CA 1
ATOM 2093 C C . PHE A 1 268 ? 11.086 -15.844 -23.859 1 98.5 268 PHE A C 1
ATOM 2095 O O . PHE A 1 268 ? 11.898 -15.18 -23.203 1 98.5 268 PHE A O 1
ATOM 2102 N N . LYS A 1 269 ? 11.219 -16.047 -25.156 1 97.62 269 LYS A N 1
ATOM 2103 C CA . LYS A 1 269 ? 12.414 -15.641 -25.875 1 97.62 269 LYS A CA 1
ATOM 2104 C C . LYS A 1 269 ? 12.344 -14.172 -26.281 1 97.62 269 LYS A C 1
ATOM 2106 O O . LYS A 1 269 ? 11.328 -13.719 -26.828 1 97.62 269 LYS A O 1
ATOM 2111 N N . ASP A 1 270 ? 13.336 -13.414 -25.953 1 96.62 270 ASP A N 1
ATOM 2112 C CA . ASP A 1 270 ? 13.641 -12.117 -26.547 1 96.62 270 ASP A CA 1
ATOM 2113 C C . ASP A 1 270 ? 12.516 -11.117 -26.281 1 96.62 270 ASP A C 1
ATOM 2115 O O . ASP A 1 270 ? 12.047 -10.438 -27.203 1 96.62 270 ASP A O 1
ATOM 2119 N N . ILE A 1 271 ? 12.023 -11.047 -25.094 1 98.25 271 ILE A N 1
ATOM 2120 C CA . ILE A 1 271 ? 11 -10.07 -24.734 1 98.25 271 ILE A CA 1
ATOM 2121 C C . ILE A 1 271 ? 11.555 -9.109 -23.672 1 98.25 271 ILE A C 1
ATOM 2123 O O . ILE A 1 271 ? 12.109 -9.539 -22.656 1 98.25 271 ILE A O 1
ATOM 2127 N N . GLU A 1 272 ? 11.609 -7.883 -23.906 1 98.5 272 GLU A N 1
ATOM 2128 C CA . GLU A 1 272 ? 11.906 -6.82 -22.953 1 98.5 272 GLU A CA 1
ATOM 2129 C C . GLU A 1 272 ? 10.664 -5.973 -22.672 1 98.5 272 GLU A C 1
ATOM 2131 O O . GLU A 1 272 ? 10.273 -5.145 -23.5 1 98.5 272 GLU A O 1
ATOM 2136 N N . PRO A 1 273 ? 10.039 -6.145 -21.562 1 98.81 273 PRO A N 1
ATOM 2137 C CA . PRO A 1 273 ? 8.852 -5.355 -21.234 1 98.81 273 PRO A CA 1
ATOM 2138 C C . PRO A 1 273 ? 9.148 -3.865 -21.094 1 98.81 273 PRO A C 1
ATOM 2140 O O . PRO A 1 273 ? 10.273 -3.488 -20.766 1 98.81 273 PRO A O 1
ATOM 2143 N N . ASP A 1 274 ? 8.141 -3.006 -21.312 1 98.88 274 ASP A N 1
ATOM 2144 C CA . ASP A 1 274 ? 8.266 -1.564 -21.109 1 98.88 274 ASP A CA 1
ATOM 2145 C C . ASP A 1 274 ? 8.141 -1.2 -19.641 1 98.88 274 ASP A C 1
ATOM 2147 O O . ASP A 1 274 ? 8.734 -0.223 -19.188 1 98.88 274 ASP A O 1
ATOM 2151 N N . LEU A 1 275 ? 7.34 -1.945 -18.938 1 98.88 275 LEU A N 1
ATOM 2152 C CA . LEU A 1 275 ? 7.062 -1.796 -17.516 1 98.88 275 LEU A CA 1
ATOM 2153 C C . LEU A 1 275 ? 6.926 -3.158 -16.844 1 98.88 275 LEU A C 1
ATOM 2155 O O . LEU A 1 275 ? 6.441 -4.113 -17.453 1 98.88 275 LEU A O 1
ATOM 2159 N N . MET A 1 276 ? 7.293 -3.232 -15.625 1 98.88 276 MET A N 1
ATOM 2160 C CA . MET A 1 276 ? 7.066 -4.445 -14.844 1 98.88 276 MET A CA 1
ATOM 2161 C C . MET A 1 276 ? 6.801 -4.113 -13.383 1 98.88 276 MET A C 1
ATOM 2163 O O . MET A 1 276 ? 7.391 -3.178 -12.836 1 98.88 276 MET A O 1
ATOM 2167 N N . SER A 1 277 ? 5.914 -4.781 -12.758 1 98.88 277 SER A N 1
ATOM 2168 C CA . SER A 1 277 ? 5.648 -4.652 -11.336 1 98.88 277 SER A CA 1
ATOM 2169 C C . SER A 1 277 ? 6.301 -5.785 -10.547 1 98.88 277 SER A C 1
ATOM 2171 O O . SER A 1 277 ? 6.359 -6.922 -11.016 1 98.88 277 SER A O 1
ATOM 2173 N N . VAL A 1 278 ? 6.855 -5.5 -9.406 1 98.69 278 VAL A N 1
ATOM 2174 C CA . VAL A 1 278 ? 7.492 -6.453 -8.508 1 98.69 278 VAL A CA 1
ATOM 2175 C C . VAL A 1 278 ? 7.023 -6.211 -7.074 1 98.69 278 VAL A C 1
ATOM 2177 O O . VAL A 1 278 ? 6.688 -5.082 -6.707 1 98.69 278 VAL A O 1
ATOM 2180 N N . GLY A 1 279 ? 6.973 -7.176 -6.262 1 98.38 279 GLY A N 1
ATOM 2181 C CA . GLY A 1 279 ? 6.57 -7.113 -4.867 1 98.38 279 GLY A CA 1
ATOM 2182 C C . GLY A 1 279 ? 6.797 -8.414 -4.121 1 98.38 279 GLY A C 1
ATOM 2183 O O . GLY A 1 279 ? 7.816 -9.078 -4.312 1 98.38 279 GLY A O 1
ATOM 2184 N N . LYS A 1 280 ? 6.008 -8.727 -3.172 1 97.69 280 LYS A N 1
ATOM 2185 C CA . LYS A 1 280 ? 5.973 -9.961 -2.396 1 97.69 280 LYS A CA 1
ATOM 2186 C C . LYS A 1 280 ? 7.379 -10.383 -1.969 1 97.69 280 LYS A C 1
ATOM 2188 O O . LYS A 1 280 ? 7.887 -9.914 -0.948 1 97.69 280 LYS A O 1
ATOM 2193 N N . SER A 1 281 ? 8.023 -11.234 -2.744 1 98.12 281 SER A N 1
ATOM 2194 C CA . SER A 1 281 ? 9.305 -11.82 -2.391 1 98.12 281 SER A CA 1
ATOM 2195 C C . SER A 1 281 ? 10.43 -10.797 -2.504 1 98.12 281 SER A C 1
ATOM 2197 O O . SER A 1 281 ? 11.562 -11.055 -2.076 1 98.12 281 SER A O 1
ATOM 2199 N N . LEU A 1 282 ? 10.125 -9.609 -2.947 1 98.69 282 LEU A N 1
ATOM 2200 C CA . LEU A 1 282 ? 11.109 -8.562 -3.188 1 98.69 282 LEU A CA 1
ATOM 2201 C C . LEU A 1 282 ? 11.883 -8.234 -1.911 1 98.69 282 LEU A C 1
ATOM 2203 O O . LEU A 1 282 ? 13.07 -7.91 -1.963 1 98.69 282 LEU A O 1
ATOM 2207 N N . ALA A 1 283 ? 11.18 -8.305 -0.802 1 98.69 283 ALA A N 1
ATOM 2208 C CA . ALA A 1 283 ? 11.789 -7.969 0.482 1 98.69 283 ALA A CA 1
ATOM 2209 C C . ALA A 1 283 ? 11.508 -9.047 1.521 1 98.69 283 ALA A C 1
ATOM 2211 O O . ALA A 1 283 ? 11.273 -8.75 2.693 1 98.69 283 ALA A O 1
ATOM 2212 N N . SER A 1 284 ? 11.461 -10.281 1.073 1 98.25 284 SER A N 1
ATOM 2213 C CA . SER A 1 284 ? 11.273 -11.43 1.952 1 98.25 284 SER A CA 1
ATOM 2214 C C . SER A 1 284 ? 10.039 -11.258 2.832 1 98.25 284 SER A C 1
ATOM 2216 O O . SER A 1 284 ? 10.086 -11.531 4.031 1 98.25 284 SER A O 1
ATOM 2218 N N . GLY A 1 285 ? 9.047 -10.75 2.248 1 97.69 285 GLY A N 1
ATOM 2219 C CA . GLY A 1 285 ? 7.773 -10.648 2.938 1 97.69 285 GLY A CA 1
ATOM 2220 C C . GLY A 1 285 ? 7.551 -9.289 3.576 1 97.69 285 GLY A C 1
ATOM 2221 O O . GLY A 1 285 ? 6.438 -8.961 3.99 1 97.69 285 GLY A O 1
ATOM 2222 N N . MET A 1 286 ? 8.602 -8.406 3.709 1 98.81 286 MET A N 1
ATOM 2223 C CA . MET A 1 286 ? 8.375 -7.031 4.152 1 98.81 286 MET A CA 1
ATOM 2224 C C . MET A 1 286 ? 7.59 -6.246 3.105 1 98.81 286 MET A C 1
ATOM 2226 O O . MET A 1 286 ? 7.723 -6.492 1.906 1 98.81 286 MET A O 1
ATOM 2230 N N . PRO A 1 287 ? 6.762 -5.277 3.549 1 98.75 287 PRO A N 1
ATOM 2231 C CA . PRO A 1 287 ? 5.961 -4.527 2.58 1 98.75 287 PRO A CA 1
ATOM 2232 C C . PRO A 1 287 ? 6.809 -3.629 1.681 1 98.75 287 PRO A C 1
ATOM 2234 O O . PRO A 1 287 ? 7.293 -2.584 2.125 1 98.75 287 PRO A O 1
ATOM 2237 N N . LEU A 1 288 ? 7.035 -4.047 0.462 1 98.81 288 LEU A N 1
ATOM 2238 C CA . LEU A 1 288 ? 7.785 -3.309 -0.547 1 98.81 288 LEU A CA 1
ATOM 2239 C C . LEU A 1 288 ? 7.379 -3.742 -1.952 1 98.81 288 LEU A C 1
ATOM 2241 O O . LEU A 1 288 ? 7.176 -4.934 -2.205 1 98.81 288 LEU A O 1
ATOM 2245 N N . SER A 1 289 ? 7.203 -2.795 -2.787 1 98.81 289 SER A N 1
ATOM 2246 C CA . SER A 1 289 ? 6.992 -3.051 -4.207 1 98.81 289 SER A CA 1
ATOM 2247 C C . SER A 1 289 ? 7.758 -2.053 -5.07 1 98.81 289 SER A C 1
ATOM 2249 O O . SER A 1 289 ? 8.312 -1.081 -4.555 1 98.81 289 SER A O 1
ATOM 2251 N N . ALA A 1 290 ? 7.84 -2.305 -6.305 1 98.81 290 ALA A N 1
ATOM 2252 C CA . ALA A 1 290 ? 8.438 -1.396 -7.277 1 98.81 290 ALA A CA 1
ATOM 2253 C C . ALA A 1 290 ? 7.789 -1.562 -8.648 1 98.81 290 ALA A C 1
ATOM 2255 O O . ALA A 1 290 ? 7.375 -2.664 -9.016 1 98.81 290 ALA A O 1
ATOM 2256 N N . VAL A 1 291 ? 7.641 -0.509 -9.328 1 98.81 291 VAL A N 1
ATOM 2257 C CA . VAL A 1 291 ? 7.48 -0.538 -10.773 1 98.81 291 VAL A CA 1
ATOM 2258 C C . VAL A 1 291 ? 8.805 -0.175 -11.453 1 98.81 291 VAL A C 1
ATOM 2260 O O . VAL A 1 291 ? 9.461 0.79 -11.055 1 98.81 291 VAL A O 1
ATOM 2263 N N . ILE A 1 292 ? 9.273 -1.013 -12.258 1 98.88 292 ILE A N 1
ATOM 2264 C CA . ILE A 1 292 ? 10.492 -0.814 -13.031 1 98.88 292 ILE A CA 1
ATOM 2265 C C . ILE A 1 292 ? 10.156 -0.637 -14.508 1 98.88 292 ILE A C 1
ATOM 2267 O O . ILE A 1 292 ? 9.406 -1.434 -15.078 1 98.88 292 ILE A O 1
ATOM 2271 N N . GLY A 1 293 ? 10.617 0.4 -15.109 1 98.69 293 GLY A N 1
ATOM 2272 C CA . GLY A 1 293 ? 10.289 0.653 -16.5 1 98.69 293 GLY A CA 1
ATOM 2273 C C . GLY A 1 293 ? 11.414 1.339 -17.266 1 98.69 293 GLY A C 1
ATOM 2274 O O . GLY A 1 293 ? 12.391 1.79 -16.656 1 98.69 293 GLY A O 1
ATOM 2275 N N . LYS A 1 294 ? 11.289 1.321 -18.594 1 98.81 294 LYS A N 1
ATOM 2276 C CA . LYS A 1 294 ? 12.219 2.078 -19.438 1 98.81 294 LYS A CA 1
ATOM 2277 C C . LYS A 1 294 ? 12.25 3.549 -19.031 1 98.81 294 LYS A C 1
ATOM 2279 O O . LYS A 1 294 ? 11.211 4.129 -18.688 1 98.81 294 LYS A O 1
ATOM 2284 N N . LYS A 1 295 ? 13.422 4.105 -19.062 1 98.44 295 LYS A N 1
ATOM 2285 C CA . LYS A 1 295 ? 13.68 5.453 -18.547 1 98.44 295 LYS A CA 1
ATOM 2286 C C . LYS A 1 295 ? 12.703 6.461 -19.156 1 98.44 295 LYS A C 1
ATOM 2288 O O . LYS A 1 295 ? 12.133 7.277 -18.422 1 98.44 295 LYS A O 1
ATOM 2293 N N . GLU A 1 296 ? 12.453 6.422 -20.438 1 98.25 296 GLU A N 1
ATOM 2294 C CA . GLU A 1 296 ? 11.594 7.398 -21.094 1 98.25 296 GLU A CA 1
ATOM 2295 C C . GLU A 1 296 ? 10.156 7.297 -20.594 1 98.25 296 GLU A C 1
ATOM 2297 O O . GLU A 1 296 ? 9.453 8.305 -20.5 1 98.25 296 GLU A O 1
ATOM 2302 N N . VAL A 1 297 ? 9.711 6.055 -20.312 1 98.75 297 VAL A N 1
ATOM 2303 C CA . VAL A 1 297 ? 8.367 5.84 -19.781 1 98.75 297 VAL A CA 1
ATOM 2304 C C . VAL A 1 297 ? 8.273 6.379 -18.359 1 98.75 297 VAL A C 1
ATOM 2306 O O . VAL A 1 297 ? 7.332 7.105 -18.031 1 98.75 297 VAL A O 1
ATOM 2309 N N . MET A 1 298 ? 9.305 6.121 -17.531 1 98.56 298 MET A N 1
ATOM 2310 C CA . MET A 1 298 ? 9.281 6.457 -16.109 1 98.56 298 MET A CA 1
ATOM 2311 C C . MET A 1 298 ? 9.445 7.961 -15.914 1 98.56 298 MET A C 1
ATOM 2313 O O . MET A 1 298 ? 9.094 8.492 -14.859 1 98.56 298 MET A O 1
ATOM 2317 N N . GLN A 1 299 ? 9.906 8.672 -16.844 1 97.62 299 GLN A N 1
ATOM 2318 C CA . GLN A 1 299 ? 10.109 10.109 -16.75 1 97.62 299 GLN A CA 1
ATOM 2319 C C . GLN A 1 299 ? 8.875 10.875 -17.234 1 97.62 299 GLN A C 1
ATOM 2321 O O . GLN A 1 299 ? 8.828 12.102 -17.156 1 97.62 299 GLN A O 1
ATOM 2326 N N . SER A 1 300 ? 7.828 10.18 -17.578 1 97.62 300 SER A N 1
ATOM 2327 C CA . SER A 1 300 ? 6.676 10.805 -18.219 1 97.62 300 SER A CA 1
ATOM 2328 C C . SER A 1 300 ? 5.695 11.352 -17.188 1 97.62 300 SER A C 1
ATOM 2330 O O . SER A 1 300 ? 4.711 12 -17.547 1 97.62 300 SER A O 1
ATOM 2332 N N . LEU A 1 301 ? 5.93 11.102 -15.961 1 96.69 301 LEU A N 1
ATOM 2333 C CA . LEU A 1 301 ? 5.016 11.5 -14.898 1 96.69 301 LEU A CA 1
ATOM 2334 C C . LEU A 1 301 ? 5.742 12.312 -13.828 1 96.69 301 LEU A C 1
ATOM 2336 O O . LEU A 1 301 ? 6.852 11.953 -13.422 1 96.69 301 LEU A O 1
ATOM 2340 N N . ASP A 1 302 ? 5.145 13.359 -13.367 1 94.44 302 ASP A N 1
ATOM 2341 C CA . ASP A 1 302 ? 5.762 14.227 -12.367 1 94.44 302 ASP A CA 1
ATOM 2342 C C . ASP A 1 302 ? 5.172 13.977 -10.984 1 94.44 302 ASP A C 1
ATOM 2344 O O . ASP A 1 302 ? 4.059 13.469 -10.859 1 94.44 302 ASP A O 1
ATOM 2348 N N . ALA A 1 303 ? 5.922 14.281 -9.977 1 93 303 ALA A N 1
ATOM 2349 C CA . ALA A 1 303 ? 5.426 14.25 -8.602 1 93 303 ALA A CA 1
ATOM 2350 C C . ALA A 1 303 ? 4.273 15.234 -8.406 1 93 303 ALA A C 1
ATOM 2352 O O . ALA A 1 303 ? 4.234 16.281 -9.055 1 93 303 ALA A O 1
ATOM 2353 N N . PRO A 1 304 ? 3.389 14.93 -7.535 1 93.38 304 PRO A N 1
ATOM 2354 C CA . PRO A 1 304 ? 3.309 13.727 -6.707 1 93.38 304 PRO A CA 1
ATOM 2355 C C . PRO A 1 304 ? 2.344 12.688 -7.273 1 93.38 304 PRO A C 1
ATOM 2357 O O . PRO A 1 304 ? 1.556 12.102 -6.523 1 93.38 304 PRO A O 1
ATOM 2360 N N . ALA A 1 305 ? 2.375 12.43 -8.523 1 93.5 305 ALA A N 1
ATOM 2361 C CA . ALA A 1 305 ? 1.391 11.578 -9.195 1 93.5 305 ALA A CA 1
ATOM 2362 C C . ALA A 1 305 ? 1.437 10.156 -8.656 1 93.5 305 ALA A C 1
ATOM 2364 O O . ALA A 1 305 ? 0.457 9.414 -8.766 1 93.5 305 ALA A O 1
ATOM 2365 N N . HIS A 1 306 ? 2.588 9.75 -8.141 1 95.75 306 HIS A N 1
ATOM 2366 C CA . HIS A 1 306 ? 2.697 8.414 -7.57 1 95.75 306 HIS A CA 1
ATOM 2367 C C . HIS A 1 306 ? 3.758 8.367 -6.477 1 95.75 306 HIS A C 1
ATOM 2369 O O . HIS A 1 306 ? 4.918 8.039 -6.742 1 95.75 306 HIS A O 1
ATOM 2375 N N . LEU A 1 307 ? 3.396 8.594 -5.316 1 94.75 307 LEU A N 1
ATOM 2376 C CA . LEU A 1 307 ? 4.32 8.531 -4.188 1 94.75 307 LEU A CA 1
ATOM 2377 C C . LEU A 1 307 ? 3.574 8.219 -2.895 1 94.75 307 LEU A C 1
ATOM 2379 O O . LEU A 1 307 ? 2.414 8.602 -2.73 1 94.75 307 LEU A O 1
ATOM 2383 N N . PHE A 1 308 ? 4.184 7.504 -2.02 1 96.56 308 PHE A N 1
ATOM 2384 C CA . PHE A 1 308 ? 3.686 7.113 -0.705 1 96.56 308 PHE A CA 1
ATOM 2385 C C . PHE A 1 308 ? 4.695 7.457 0.382 1 96.56 308 PHE A C 1
ATOM 2387 O O . PHE A 1 308 ? 5.906 7.324 0.179 1 96.56 308 PHE A O 1
ATOM 2394 N N . THR A 1 309 ? 4.195 7.82 1.53 1 96.75 309 THR A N 1
ATOM 2395 C CA . THR A 1 309 ? 5.066 8.266 2.613 1 96.75 309 THR A CA 1
ATOM 2396 C C . THR A 1 309 ? 6.082 7.184 2.973 1 96.75 309 THR A C 1
ATOM 2398 O O . THR A 1 309 ? 7.262 7.473 3.168 1 96.75 309 THR A O 1
ATOM 2401 N N . THR A 1 310 ? 5.66 5.945 2.969 1 97.12 310 THR A N 1
ATOM 2402 C CA . THR A 1 310 ? 6.539 4.902 3.486 1 97.12 310 THR A CA 1
ATOM 2403 C C . THR A 1 310 ? 7.098 4.051 2.348 1 97.12 310 THR A C 1
ATOM 2405 O O . THR A 1 310 ? 7.695 3 2.588 1 97.12 310 THR A O 1
ATOM 2408 N N . ALA A 1 311 ? 6.805 4.422 1.078 1 97.38 311 ALA A N 1
ATOM 2409 C CA . ALA A 1 311 ? 7.395 3.684 -0.035 1 97.38 311 ALA A CA 1
ATOM 2410 C C . ALA A 1 311 ? 8.922 3.732 0.02 1 97.38 311 ALA A C 1
ATOM 2412 O O . ALA A 1 311 ? 9.5 4.766 0.357 1 97.38 311 ALA A O 1
ATOM 2413 N N . GLY A 1 312 ? 9.57 2.682 -0.338 1 97.62 312 GLY A N 1
ATOM 2414 C CA . GLY A 1 312 ? 11.023 2.65 -0.271 1 97.62 312 GLY A CA 1
ATOM 2415 C C . GLY A 1 312 ? 11.555 2.754 1.146 1 97.62 312 GLY A C 1
ATOM 2416 O O . GLY A 1 312 ? 12.656 3.256 1.362 1 97.62 312 GLY A O 1
ATOM 2417 N N . ASN A 1 313 ? 10.781 2.33 2.158 1 98.56 313 ASN A N 1
ATOM 2418 C CA . ASN A 1 313 ? 11.18 2.338 3.561 1 98.56 313 ASN A CA 1
ATOM 2419 C C . ASN A 1 313 ? 12.586 1.771 3.742 1 98.56 313 ASN A C 1
ATOM 2421 O O . ASN A 1 313 ? 12.922 0.732 3.168 1 98.56 313 ASN A O 1
ATOM 2425 N N . PRO A 1 314 ? 13.43 2.453 4.535 1 98.75 314 PRO A N 1
ATOM 2426 C CA . PRO A 1 314 ? 14.82 2.027 4.684 1 98.75 314 PRO A CA 1
ATOM 2427 C C . PRO A 1 314 ? 14.945 0.577 5.148 1 98.75 314 PRO A C 1
ATOM 2429 O O . PRO A 1 314 ? 15.797 -0.164 4.641 1 98.75 314 PRO A O 1
ATOM 2432 N N . VAL A 1 315 ? 14.141 0.181 6.082 1 98.94 315 VAL A N 1
ATOM 2433 C CA . VAL A 1 315 ? 14.195 -1.172 6.625 1 98.94 315 VAL A CA 1
ATOM 2434 C C . VAL A 1 315 ? 13.789 -2.178 5.551 1 98.94 315 VAL A C 1
ATOM 2436 O O . VAL A 1 315 ? 14.445 -3.209 5.375 1 98.94 315 VAL A O 1
ATOM 2439 N N . CYS A 1 316 ? 12.727 -1.9 4.832 1 98.94 316 CYS A N 1
ATOM 2440 C CA . CYS A 1 316 ? 12.273 -2.77 3.752 1 98.94 316 CYS A CA 1
ATOM 2441 C C . CYS A 1 316 ? 13.289 -2.811 2.619 1 98.94 316 CYS A C 1
ATOM 2443 O O . CYS A 1 316 ? 13.508 -3.859 2.01 1 98.94 316 CYS A O 1
ATOM 2445 N N . SER A 1 317 ? 13.906 -1.644 2.318 1 98.94 317 SER A N 1
ATOM 2446 C CA . SER A 1 317 ? 14.938 -1.59 1.289 1 98.94 317 SER A CA 1
ATOM 2447 C C . SER A 1 317 ? 16.141 -2.438 1.674 1 98.94 317 SER A C 1
ATOM 2449 O O . SER A 1 317 ? 16.703 -3.148 0.835 1 98.94 317 SER A O 1
ATOM 2451 N N . ALA A 1 318 ? 16.531 -2.324 2.924 1 98.94 318 ALA A N 1
ATOM 2452 C CA . ALA A 1 318 ? 17.641 -3.141 3.406 1 98.94 318 ALA A CA 1
ATOM 2453 C C . ALA A 1 318 ? 17.312 -4.629 3.314 1 98.94 318 ALA A C 1
ATOM 2455 O O . ALA A 1 318 ? 18.156 -5.438 2.928 1 98.94 318 ALA A O 1
ATOM 2456 N N . ALA A 1 319 ? 16.109 -4.988 3.717 1 98.94 319 ALA A N 1
ATOM 2457 C CA . ALA A 1 319 ? 15.656 -6.371 3.592 1 98.94 319 ALA A CA 1
ATOM 2458 C C . ALA A 1 319 ? 15.719 -6.84 2.141 1 98.94 319 ALA A C 1
ATOM 2460 O O . ALA A 1 319 ? 16.109 -7.977 1.866 1 98.94 319 ALA A O 1
ATOM 2461 N N . SER A 1 320 ? 15.336 -5.988 1.251 1 98.94 320 SER A N 1
ATOM 2462 C CA . SER A 1 320 ? 15.312 -6.312 -0.172 1 98.94 320 SER A CA 1
ATOM 2463 C C . SER A 1 320 ? 16.719 -6.551 -0.701 1 98.94 320 SER A C 1
ATOM 2465 O O . SER A 1 320 ? 16.969 -7.512 -1.434 1 98.94 320 SER A O 1
ATOM 2467 N N . LEU A 1 321 ? 17.625 -5.609 -0.372 1 98.94 321 LEU A N 1
ATOM 2468 C CA . LEU A 1 321 ? 19.016 -5.77 -0.797 1 98.94 321 LEU A CA 1
ATOM 2469 C C . LEU A 1 321 ? 19.578 -7.094 -0.3 1 98.94 321 LEU A C 1
ATOM 2471 O O . LEU A 1 321 ? 20.25 -7.809 -1.051 1 98.94 321 LEU A O 1
ATOM 2475 N N . ALA A 1 322 ? 19.312 -7.422 0.958 1 98.94 322 ALA A N 1
ATOM 2476 C CA . ALA A 1 322 ? 19.75 -8.695 1.518 1 98.94 322 ALA A CA 1
ATOM 2477 C C . ALA A 1 322 ? 19.109 -9.867 0.783 1 98.94 322 ALA A C 1
ATOM 2479 O O . ALA A 1 322 ? 19.766 -10.883 0.533 1 98.94 322 ALA A O 1
ATOM 2480 N N . THR A 1 323 ? 17.859 -9.758 0.484 1 98.94 323 THR A N 1
ATOM 2481 C CA . THR A 1 323 ? 17.141 -10.797 -0.245 1 98.94 323 THR A CA 1
ATOM 2482 C C . THR A 1 323 ? 17.781 -11.055 -1.603 1 98.94 323 THR A C 1
ATOM 2484 O O . THR A 1 323 ? 18.016 -12.203 -1.975 1 98.94 323 THR A O 1
ATOM 2487 N N . LEU A 1 324 ? 18.016 -9.984 -2.352 1 98.88 324 LEU A N 1
ATOM 2488 C CA . LEU A 1 324 ? 18.641 -10.102 -3.67 1 98.88 324 LEU A CA 1
ATOM 2489 C C . LEU A 1 324 ? 20.016 -10.742 -3.568 1 98.88 324 LEU A C 1
ATOM 2491 O O . LEU A 1 324 ? 20.406 -11.539 -4.426 1 98.88 324 LEU A O 1
ATOM 2495 N N . ASP A 1 325 ? 20.75 -10.391 -2.535 1 98.75 325 ASP A N 1
ATOM 2496 C CA . ASP A 1 325 ? 22.047 -10.984 -2.301 1 98.75 325 ASP A CA 1
ATOM 2497 C C . ASP A 1 325 ? 21.938 -12.492 -2.059 1 98.75 325 ASP A C 1
ATOM 2499 O O . ASP A 1 325 ? 22.719 -13.273 -2.59 1 98.75 325 ASP A O 1
ATOM 2503 N N . VAL A 1 326 ? 20.984 -12.875 -1.255 1 98.81 326 VAL A N 1
ATOM 2504 C CA . VAL A 1 326 ? 20.766 -14.281 -0.94 1 98.81 326 VAL A CA 1
ATOM 2505 C C . VAL A 1 326 ? 20.453 -15.055 -2.217 1 98.81 326 VAL A C 1
ATOM 2507 O O . VAL A 1 326 ? 21 -16.141 -2.455 1 98.81 326 VAL A O 1
ATOM 2510 N N . ILE A 1 327 ? 19.547 -14.539 -3.066 1 98.88 327 ILE A N 1
ATOM 2511 C CA . ILE A 1 327 ? 19.156 -15.195 -4.309 1 98.88 327 ILE A CA 1
ATOM 2512 C C . ILE A 1 327 ? 20.391 -15.43 -5.18 1 98.88 327 ILE A C 1
ATOM 2514 O O . ILE A 1 327 ? 20.578 -16.516 -5.727 1 98.88 327 ILE A O 1
ATOM 2518 N N . GLU A 1 328 ? 21.219 -14.391 -5.262 1 98.25 328 GLU A N 1
ATOM 2519 C CA . GLU A 1 328 ? 22.391 -14.43 -6.125 1 98.25 328 GLU A CA 1
ATOM 2520 C C . GLU A 1 328 ? 23.453 -15.367 -5.566 1 98.25 328 GLU A C 1
ATOM 2522 O O . GLU A 1 328 ? 23.906 -16.297 -6.25 1 98.25 328 GLU A O 1
ATOM 2527 N N . TYR A 1 329 ? 23.812 -15.242 -4.32 1 98 329 TYR A N 1
ATOM 2528 C CA . TYR A 1 329 ? 25 -15.898 -3.768 1 98 329 TYR A CA 1
ATOM 2529 C C . TYR A 1 329 ? 24.703 -17.344 -3.402 1 98 329 TYR A C 1
ATOM 2531 O O . TYR A 1 329 ? 25.609 -18.172 -3.352 1 98 329 TYR A O 1
ATOM 2539 N N . GLU A 1 330 ? 23.438 -17.625 -3.156 1 98.38 330 GLU A N 1
ATOM 2540 C CA . GLU A 1 330 ? 23.094 -19.016 -2.828 1 98.38 330 GLU A CA 1
ATOM 2541 C C . GLU A 1 330 ? 22.578 -19.766 -4.055 1 98.38 330 GLU A C 1
ATOM 2543 O O . GLU A 1 330 ? 22.172 -20.922 -3.959 1 98.38 330 GLU A O 1
ATOM 2548 N N . GLY A 1 331 ? 22.594 -19.125 -5.238 1 98.62 331 GLY A N 1
ATOM 2549 C CA . GLY A 1 331 ? 22.219 -19.766 -6.496 1 98.62 331 GLY A CA 1
ATOM 2550 C C . GLY A 1 331 ? 20.797 -20.281 -6.508 1 98.62 331 GLY A C 1
ATOM 2551 O O . GLY A 1 331 ? 20.531 -21.406 -6.918 1 98.62 331 GLY A O 1
ATOM 2552 N N . LEU A 1 332 ? 19.891 -19.484 -5.996 1 98.81 332 LEU A N 1
ATOM 2553 C CA . LEU A 1 332 ? 18.547 -19.969 -5.766 1 98.81 332 LEU A CA 1
ATOM 2554 C C . LEU A 1 332 ? 17.766 -20.078 -7.074 1 98.81 332 LEU A C 1
ATOM 2556 O O . LEU A 1 332 ? 16.828 -20.875 -7.184 1 98.81 332 LEU A O 1
ATOM 2560 N N . VAL A 1 333 ? 18.141 -19.266 -8.109 1 98.81 333 VAL A N 1
ATOM 2561 C CA . VAL A 1 333 ? 17.5 -19.391 -9.422 1 98.81 333 VAL A CA 1
ATOM 2562 C C . VAL A 1 333 ? 17.797 -20.781 -10.008 1 98.81 333 VAL A C 1
ATOM 2564 O O . VAL A 1 333 ? 16.875 -21.469 -10.453 1 98.81 333 VAL A O 1
ATOM 2567 N N . GLU A 1 334 ? 19.047 -21.172 -9.984 1 98.75 334 GLU A N 1
ATOM 2568 C CA . GLU A 1 334 ? 19.453 -22.469 -10.477 1 98.75 334 GLU A CA 1
ATOM 2569 C C . GLU A 1 334 ? 18.844 -23.594 -9.633 1 98.75 334 GLU A C 1
ATOM 2571 O O . GLU A 1 334 ? 18.422 -24.625 -10.172 1 98.75 334 GLU A O 1
ATOM 2576 N N . LYS A 1 335 ? 18.844 -23.359 -8.344 1 98.81 335 LYS A N 1
ATOM 2577 C CA . LYS A 1 335 ? 18.25 -24.359 -7.465 1 98.81 335 LYS A CA 1
ATOM 2578 C C . LYS A 1 335 ? 16.766 -24.562 -7.785 1 98.81 335 LYS A C 1
ATOM 2580 O O . LYS A 1 335 ? 16.281 -25.703 -7.797 1 98.81 335 LYS A O 1
ATOM 2585 N N . SER A 1 336 ? 16.062 -23.453 -7.969 1 98.88 336 SER A N 1
ATOM 2586 C CA . SER A 1 336 ? 14.648 -23.531 -8.344 1 98.88 336 SER A CA 1
ATOM 2587 C C . SER A 1 336 ? 14.469 -24.359 -9.617 1 98.88 336 SER A C 1
ATOM 2589 O O . SER A 1 336 ? 13.562 -25.188 -9.703 1 98.88 336 SER A O 1
ATOM 2591 N N . ALA A 1 337 ? 15.281 -24.094 -10.617 1 98.81 337 ALA A N 1
ATOM 2592 C CA . ALA A 1 337 ? 15.211 -24.828 -11.883 1 98.81 337 ALA A CA 1
ATOM 2593 C C . ALA A 1 337 ? 15.422 -26.328 -11.656 1 98.81 337 ALA A C 1
ATOM 2595 O O . ALA A 1 337 ? 14.656 -27.156 -12.172 1 98.81 337 ALA A O 1
ATOM 2596 N N . THR A 1 338 ? 16.406 -26.688 -10.891 1 98.75 338 THR A N 1
ATOM 2597 C CA . THR A 1 338 ? 16.781 -28.078 -10.672 1 98.75 338 THR A CA 1
ATOM 2598 C C . THR A 1 338 ? 15.734 -28.797 -9.828 1 98.75 338 THR A C 1
ATOM 2600 O O . THR A 1 338 ? 15.25 -29.875 -10.203 1 98.75 338 THR A O 1
ATOM 2603 N N . ASP A 1 339 ? 15.414 -28.234 -8.648 1 98.81 339 ASP A N 1
ATOM 2604 C CA . ASP A 1 339 ? 14.445 -28.859 -7.75 1 98.81 339 ASP A CA 1
ATOM 2605 C C . ASP A 1 339 ? 13.055 -28.859 -8.375 1 98.81 339 ASP A C 1
ATOM 2607 O O . ASP A 1 339 ? 12.258 -29.781 -8.117 1 98.81 339 ASP A O 1
ATOM 2611 N N . GLY A 1 340 ? 12.766 -27.812 -9.188 1 98.75 340 GLY A N 1
ATOM 2612 C CA . GLY A 1 340 ? 11.508 -27.781 -9.898 1 98.75 340 GLY A CA 1
ATOM 2613 C C . GLY A 1 340 ? 11.359 -28.906 -10.898 1 98.75 340 GLY A C 1
ATOM 2614 O O . GLY A 1 340 ? 10.281 -29.516 -11.016 1 98.75 340 GLY A O 1
ATOM 2615 N N . ALA A 1 341 ? 12.406 -29.172 -11.641 1 98.75 341 ALA A N 1
ATOM 2616 C CA . ALA A 1 341 ? 12.391 -30.281 -12.586 1 98.75 341 ALA A CA 1
ATOM 2617 C C . ALA A 1 341 ? 12.18 -31.609 -11.875 1 98.75 341 ALA A C 1
ATOM 2619 O O . ALA A 1 341 ? 11.453 -32.469 -12.359 1 98.75 341 ALA A O 1
ATOM 2620 N N . TYR A 1 342 ? 12.836 -31.75 -10.773 1 98.81 342 TYR A N 1
ATOM 2621 C CA . TYR A 1 342 ? 12.68 -32.938 -9.961 1 98.81 342 TYR A CA 1
ATOM 2622 C C . TYR A 1 342 ? 11.242 -33.094 -9.492 1 98.81 342 TYR A C 1
ATOM 2624 O O . TYR A 1 342 ? 10.648 -34.188 -9.633 1 98.81 342 TYR A O 1
ATOM 2632 N N . ALA A 1 343 ? 10.664 -32.062 -8.891 1 98.88 343 ALA A N 1
ATOM 2633 C CA . ALA A 1 343 ? 9.289 -32.125 -8.406 1 98.88 343 ALA A CA 1
ATOM 2634 C C . ALA A 1 343 ? 8.312 -32.406 -9.539 1 98.88 343 ALA A C 1
ATOM 2636 O O . ALA A 1 343 ? 7.352 -33.156 -9.359 1 98.88 343 ALA A O 1
ATOM 2637 N N . LYS A 1 344 ? 8.555 -31.766 -10.711 1 98.75 344 LYS A N 1
ATOM 2638 C CA . LYS A 1 344 ? 7.715 -32 -11.875 1 98.75 344 LYS A CA 1
ATOM 2639 C C . LYS A 1 344 ? 7.688 -33.5 -12.227 1 98.75 344 LYS A C 1
ATOM 2641 O O . LYS A 1 344 ? 6.621 -34.062 -12.461 1 98.75 344 LYS A O 1
ATOM 2646 N N . GLN A 1 345 ? 8.836 -34.094 -12.273 1 98.75 345 GLN A N 1
ATOM 2647 C CA . GLN A 1 345 ? 8.93 -35.5 -12.594 1 98.75 345 GLN A CA 1
ATOM 2648 C C . GLN A 1 345 ? 8.164 -36.344 -11.578 1 98.75 345 GLN A C 1
ATOM 2650 O O . GLN A 1 345 ? 7.469 -37.312 -11.953 1 98.75 345 GLN A O 1
ATOM 2655 N N . ARG A 1 346 ? 8.312 -36 -10.328 1 98.81 346 ARG A N 1
ATOM 2656 C CA . ARG A 1 346 ? 7.617 -36.75 -9.273 1 98.81 346 ARG A CA 1
ATOM 2657 C C . ARG A 1 346 ? 6.105 -36.625 -9.43 1 98.81 346 ARG A C 1
ATOM 2659 O O . ARG A 1 346 ? 5.375 -37.594 -9.258 1 98.81 346 ARG A O 1
ATOM 2666 N N . PHE A 1 347 ? 5.574 -35.438 -9.742 1 98.88 347 PHE A N 1
ATOM 2667 C CA . PHE A 1 347 ? 4.145 -35.219 -9.93 1 98.88 347 PHE A CA 1
ATOM 2668 C C . PHE A 1 347 ? 3.648 -35.969 -11.156 1 98.88 347 PHE A C 1
ATOM 2670 O O . PHE A 1 347 ? 2.535 -36.5 -11.164 1 98.88 347 PHE A O 1
ATOM 2677 N N . LEU A 1 348 ? 4.457 -36 -12.242 1 98.69 348 LEU A N 1
ATOM 2678 C CA . LEU A 1 348 ? 4.086 -36.719 -13.445 1 98.69 348 LEU A CA 1
ATOM 2679 C C . LEU A 1 348 ? 3.988 -38.219 -13.164 1 98.69 348 LEU A C 1
ATOM 2681 O O . LEU A 1 348 ? 3.105 -38.906 -13.695 1 98.69 348 LEU A O 1
ATOM 2685 N N . GLU A 1 349 ? 4.879 -38.719 -12.367 1 98.69 349 GLU A N 1
ATOM 2686 C CA . GLU A 1 349 ? 4.809 -40.125 -11.945 1 98.69 349 GLU A CA 1
ATOM 2687 C C . GLU A 1 349 ? 3.539 -40.406 -11.141 1 98.69 349 GLU A C 1
ATOM 2689 O O . GLU A 1 349 ? 2.885 -41.438 -11.328 1 98.69 349 GLU A O 1
ATOM 2694 N N . MET A 1 350 ? 3.207 -39.5 -10.234 1 98.69 350 MET A N 1
ATOM 2695 C CA . MET A 1 350 ? 1.969 -39.625 -9.469 1 98.69 350 MET A CA 1
ATOM 2696 C C . MET A 1 350 ? 0.756 -39.594 -10.391 1 98.69 350 MET A C 1
ATOM 2698 O O . MET A 1 350 ? -0.216 -40.312 -10.164 1 98.69 350 MET A O 1
ATOM 2702 N N . GLN A 1 351 ? 0.797 -38.719 -11.367 1 98.44 351 GLN A N 1
ATOM 2703 C CA . GLN A 1 351 ? -0.307 -38.562 -12.312 1 98.44 351 GLN A CA 1
ATOM 2704 C C . GLN A 1 351 ? -0.603 -39.906 -13 1 98.44 351 GLN A C 1
ATOM 2706 O O . GLN A 1 351 ? -1.76 -40.219 -13.297 1 98.44 351 GLN A O 1
ATOM 2711 N N . GLN A 1 352 ? 0.403 -40.719 -13.258 1 98.06 352 GLN A N 1
ATOM 2712 C CA . GLN A 1 352 ? 0.231 -42.031 -13.875 1 98.06 352 GLN A CA 1
ATOM 2713 C C . GLN A 1 352 ? -0.519 -43 -12.945 1 98.06 352 GLN A C 1
ATOM 2715 O O . GLN A 1 352 ? -1.252 -43.875 -13.406 1 98.06 352 GLN A O 1
ATOM 2720 N N . ARG A 1 353 ? -0.382 -42.844 -11.672 1 97.56 353 ARG A N 1
ATOM 2721 C CA . ARG A 1 353 ? -0.955 -43.75 -10.688 1 97.56 353 ARG A CA 1
ATOM 2722 C C . ARG A 1 353 ? -2.287 -43.219 -10.164 1 97.56 353 ARG A C 1
ATOM 2724 O O . ARG A 1 353 ? -3.145 -44 -9.742 1 97.56 353 ARG A O 1
ATOM 2731 N N . HIS A 1 354 ? -2.404 -41.875 -10.195 1 98.31 354 HIS A N 1
ATOM 2732 C CA . HIS A 1 354 ? -3.59 -41.25 -9.625 1 98.31 354 HIS A CA 1
ATOM 2733 C C . HIS A 1 354 ? -4.387 -40.531 -10.695 1 98.31 354 HIS A C 1
ATOM 2735 O O . HIS A 1 354 ? -4.113 -39.344 -10.984 1 98.31 354 HIS A O 1
ATOM 2741 N N . PRO A 1 355 ? -5.512 -41.094 -11.148 1 97.19 355 PRO A N 1
ATOM 2742 C CA . PRO A 1 355 ? -6.289 -40.5 -12.234 1 97.19 355 PRO A CA 1
ATOM 2743 C C . PRO A 1 355 ? -6.918 -39.156 -11.836 1 97.19 355 PRO A C 1
ATOM 2745 O O . PRO A 1 355 ? -7.344 -38.406 -12.703 1 97.19 355 PRO A O 1
ATOM 2748 N N . MET A 1 356 ? -6.941 -38.844 -10.555 1 98.12 356 MET A N 1
ATOM 2749 C CA . MET A 1 356 ? -7.523 -37.562 -10.109 1 98.12 356 MET A CA 1
ATOM 2750 C C . MET A 1 356 ? -6.621 -36.406 -10.484 1 98.12 356 MET A C 1
ATOM 2752 O O . MET A 1 356 ? -7.059 -35.25 -10.469 1 98.12 356 MET A O 1
ATOM 2756 N N . ILE A 1 357 ? -5.32 -36.688 -10.75 1 98.75 357 ILE A N 1
ATOM 2757 C CA . ILE A 1 357 ? -4.434 -35.625 -11.227 1 98.75 357 ILE A CA 1
ATOM 2758 C C . ILE A 1 357 ? -4.637 -35.406 -12.727 1 98.75 357 ILE A C 1
ATOM 2760 O O . ILE A 1 357 ? -4.219 -36.25 -13.539 1 98.75 357 ILE A O 1
ATOM 2764 N N . GLY A 1 358 ? -5.238 -34.312 -13.07 1 98.31 358 GLY A N 1
ATOM 2765 C CA . GLY A 1 358 ? -5.527 -34.031 -14.469 1 98.31 358 GLY A CA 1
ATOM 2766 C C . GLY A 1 358 ? -4.359 -33.406 -15.203 1 98.31 358 GLY A C 1
ATOM 2767 O O . GLY A 1 358 ? -3.982 -33.844 -16.281 1 98.31 358 GLY A O 1
ATOM 2768 N N . ASP A 1 359 ? -3.785 -32.344 -14.648 1 98.19 359 ASP A N 1
ATOM 2769 C CA . ASP A 1 359 ? -2.719 -31.594 -15.289 1 98.19 359 ASP A CA 1
ATOM 2770 C C . ASP A 1 359 ? -1.631 -31.219 -14.281 1 98.19 359 ASP A C 1
ATOM 2772 O O . ASP A 1 359 ? -1.92 -30.984 -13.102 1 98.19 359 ASP A O 1
ATOM 2776 N N . VAL A 1 360 ? -0.43 -31.328 -14.695 1 98.5 360 VAL A N 1
ATOM 2777 C CA . VAL A 1 360 ? 0.74 -30.906 -13.93 1 98.5 360 VAL A CA 1
ATOM 2778 C C . VAL A 1 360 ? 1.458 -29.781 -14.656 1 98.5 360 VAL A C 1
ATOM 2780 O O . VAL A 1 360 ? 2.025 -29.984 -15.727 1 98.5 360 VAL A O 1
ATOM 2783 N N . ARG A 1 361 ? 1.375 -28.547 -14.125 1 98.06 361 ARG A N 1
ATOM 2784 C CA . ARG A 1 361 ? 2.043 -27.359 -14.641 1 98.06 361 ARG A CA 1
ATOM 2785 C C . ARG A 1 361 ? 3.172 -26.906 -13.711 1 98.06 361 ARG A C 1
ATOM 2787 O O . ARG A 1 361 ? 2.926 -26.531 -12.57 1 98.06 361 ARG A O 1
ATOM 2794 N N . MET A 1 362 ? 4.418 -27.016 -14.227 1 97.88 362 MET A N 1
ATOM 2795 C CA . MET A 1 362 ? 5.547 -26.688 -13.367 1 97.88 362 MET A CA 1
ATOM 2796 C C . MET A 1 362 ? 6.617 -25.922 -14.141 1 97.88 362 MET A C 1
ATOM 2798 O O . MET A 1 362 ? 7.031 -26.359 -15.219 1 97.88 362 MET A O 1
ATOM 2802 N N . TRP A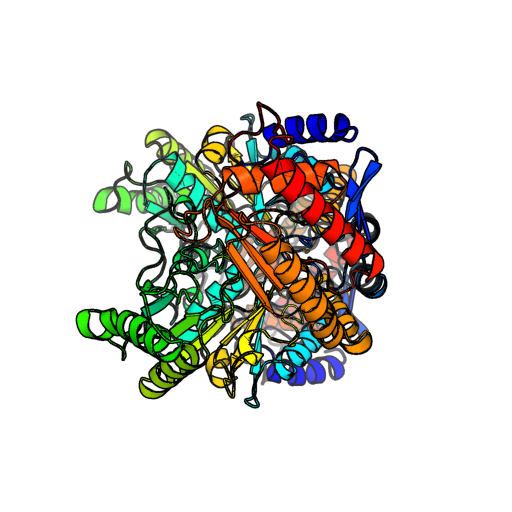 1 363 ? 7.066 -24.812 -13.688 1 98.38 363 TRP A N 1
ATOM 2803 C CA . TRP A 1 363 ? 8.242 -24.047 -14.086 1 98.38 363 TRP A CA 1
ATOM 2804 C C . TRP A 1 363 ? 9.062 -23.641 -12.867 1 98.38 363 TRP A C 1
ATOM 2806 O O . TRP A 1 363 ? 8.648 -22.766 -12.102 1 98.38 363 TRP A O 1
ATOM 2816 N N . GLY A 1 364 ? 10.266 -24.281 -12.617 1 98.69 364 GLY A N 1
ATOM 2817 C CA . GLY A 1 364 ? 10.938 -24.109 -11.336 1 98.69 364 GLY A CA 1
ATOM 2818 C C . GLY A 1 364 ? 10.125 -24.641 -10.164 1 98.69 364 GLY A C 1
ATOM 2819 O O . GLY A 1 364 ? 9.344 -25.578 -10.32 1 98.69 364 GLY A O 1
ATOM 2820 N N . LEU A 1 365 ? 10.398 -24.172 -8.945 1 98.81 365 LEU A N 1
ATOM 2821 C CA . LEU A 1 365 ? 9.602 -24.484 -7.77 1 98.81 365 LEU A CA 1
ATOM 2822 C C . LEU A 1 365 ? 8.32 -23.656 -7.742 1 98.81 365 LEU A C 1
ATOM 2824 O O . LEU A 1 365 ? 8.102 -22.875 -6.812 1 98.81 365 LEU A O 1
ATOM 2828 N N . ASN A 1 366 ? 7.629 -23.781 -8.758 1 98.69 366 ASN A N 1
ATOM 2829 C CA . ASN A 1 366 ? 6.391 -23.078 -9.078 1 98.69 366 ASN A CA 1
ATOM 2830 C C . ASN A 1 366 ? 5.426 -23.969 -9.859 1 98.69 366 ASN A C 1
ATOM 2832 O O . ASN A 1 366 ? 5.641 -24.234 -11.047 1 98.69 366 ASN A O 1
ATOM 2836 N N . GLY A 1 367 ? 4.367 -24.422 -9.164 1 98.5 367 GLY A N 1
ATOM 2837 C CA . GLY A 1 367 ? 3.551 -25.406 -9.859 1 98.5 367 GLY A CA 1
ATOM 2838 C C . GLY A 1 367 ? 2.076 -25.312 -9.516 1 98.5 367 GLY A C 1
ATOM 2839 O O . GLY A 1 367 ? 1.712 -24.828 -8.445 1 98.5 367 GLY A O 1
ATOM 2840 N N . GLY A 1 368 ? 1.198 -25.609 -10.422 1 98.31 368 GLY A N 1
ATOM 2841 C CA . GLY A 1 368 ? -0.223 -25.891 -10.281 1 98.31 368 GLY A CA 1
ATOM 2842 C C . GLY A 1 368 ? -0.603 -27.297 -10.672 1 98.31 368 GLY A C 1
ATOM 2843 O O . GLY A 1 368 ? -0.428 -27.703 -11.828 1 98.31 368 GLY A O 1
ATOM 2844 N N . ILE A 1 369 ? -1.042 -28.109 -9.672 1 98.81 369 ILE A N 1
ATOM 2845 C CA . ILE A 1 369 ? -1.482 -29.484 -9.914 1 98.81 369 ILE A CA 1
ATOM 2846 C C . ILE A 1 369 ? -3.008 -29.547 -9.906 1 98.81 369 ILE A C 1
ATOM 2848 O O . ILE A 1 369 ? -3.635 -29.453 -8.844 1 98.81 369 ILE A O 1
ATOM 2852 N N . GLU A 1 370 ? -3.557 -29.719 -11.039 1 98.62 370 GLU A N 1
ATOM 2853 C CA . GLU A 1 370 ? -5.008 -29.641 -11.172 1 98.62 370 GLU A CA 1
ATOM 2854 C C . GLU A 1 370 ? -5.66 -31 -10.945 1 98.62 370 GLU A C 1
ATOM 2856 O O . GLU A 1 370 ? -5.293 -32 -11.586 1 98.62 370 GLU A O 1
ATOM 2861 N N . LEU A 1 371 ? -6.586 -31.062 -10.047 1 98.75 371 LEU A N 1
ATOM 2862 C CA . LEU A 1 371 ? -7.336 -32.281 -9.75 1 98.75 371 LEU A CA 1
ATOM 2863 C C . LEU A 1 371 ? -8.68 -32.281 -10.477 1 98.75 371 LEU A C 1
ATOM 2865 O O . LEU A 1 371 ? -9.375 -31.25 -10.5 1 98.75 371 LEU A O 1
ATOM 2869 N N . VAL A 1 372 ? -9 -33.344 -11.086 1 98.44 372 VAL A N 1
ATOM 2870 C CA . VAL A 1 372 ? -10.219 -33.5 -11.883 1 98.44 372 VAL A CA 1
ATOM 2871 C C . VAL A 1 372 ? -10.961 -34.75 -11.477 1 98.44 372 VAL A C 1
ATOM 2873 O O . VAL A 1 372 ? -10.375 -35.656 -10.875 1 98.44 372 VAL A O 1
ATOM 2876 N N . LYS A 1 373 ? -12.195 -34.844 -11.82 1 97.94 373 LYS A N 1
ATOM 2877 C CA . LYS A 1 373 ? -13 -36.031 -11.555 1 97.94 373 LYS A CA 1
ATOM 2878 C C . LYS A 1 373 ? -12.617 -37.188 -12.484 1 97.94 373 LYS A C 1
ATOM 2880 O O . LYS A 1 373 ? -12.68 -38.344 -12.094 1 97.94 373 LYS A O 1
ATOM 2885 N N . ASP A 1 374 ? -12.328 -36.781 -13.68 1 96.38 374 ASP A N 1
ATOM 2886 C CA . ASP A 1 374 ? -11.992 -37.719 -14.75 1 96.38 374 ASP A CA 1
ATOM 2887 C C . ASP A 1 374 ? -11.016 -37.094 -15.742 1 96.38 374 ASP A C 1
ATOM 2889 O O . ASP A 1 374 ? -11.227 -35.969 -16.203 1 96.38 374 ASP A O 1
ATOM 2893 N N . PRO A 1 375 ? -9.914 -37.812 -16.016 1 95.19 375 PRO A N 1
ATOM 2894 C CA . PRO A 1 375 ? -8.914 -37.25 -16.922 1 95.19 375 PRO A CA 1
ATOM 2895 C C . PRO A 1 375 ? -9.469 -36.969 -18.312 1 95.19 375 PRO A C 1
ATOM 2897 O O . PRO A 1 375 ? -8.906 -36.188 -19.062 1 95.19 375 PRO A O 1
ATOM 2900 N N . LYS A 1 376 ? -10.555 -37.656 -18.703 1 94.5 376 LYS A N 1
ATOM 2901 C CA . LYS A 1 376 ? -11.141 -37.469 -20.031 1 94.5 376 LYS A CA 1
ATOM 2902 C C . LYS A 1 376 ? -12.062 -36.25 -20.062 1 94.5 376 LYS A C 1
ATOM 2904 O O . LYS A 1 376 ? -11.961 -35.406 -20.953 1 94.5 376 LYS A O 1
ATOM 2909 N N . THR A 1 377 ? -12.922 -36.125 -19.109 1 96.25 377 THR A N 1
ATOM 2910 C CA . THR A 1 377 ? -13.859 -35 -19.078 1 96.25 377 THR A CA 1
ATOM 2911 C C . THR A 1 377 ? -13.172 -33.75 -18.578 1 96.25 377 THR A C 1
ATOM 2913 O O . THR A 1 377 ? -13.625 -32.625 -18.859 1 96.25 377 THR A O 1
ATOM 2916 N N . LYS A 1 378 ? -12.117 -33.906 -17.734 1 97.38 378 LYS A N 1
ATOM 2917 C CA . LYS A 1 378 ? -11.32 -32.844 -17.156 1 97.38 378 LYS A CA 1
ATOM 2918 C C . LYS A 1 378 ? -12.164 -31.953 -16.25 1 97.38 378 LYS A C 1
ATOM 2920 O O . LYS A 1 378 ? -11.836 -30.781 -16.031 1 97.38 378 LYS A O 1
ATOM 2925 N N . GLU A 1 379 ? -13.312 -32.438 -15.797 1 97.88 379 GLU A N 1
ATOM 2926 C CA . GLU A 1 379 ? -14.156 -31.703 -14.859 1 97.88 379 GLU A CA 1
ATOM 2927 C C . GLU A 1 379 ? -13.414 -31.438 -13.547 1 97.88 379 GLU A C 1
ATOM 2929 O O . GLU A 1 379 ? -12.891 -32.375 -12.93 1 97.88 379 GLU A O 1
ATOM 2934 N N . PRO A 1 380 ? -13.297 -30.156 -13.148 1 97.69 380 PRO A N 1
ATOM 2935 C CA . PRO A 1 380 ? -12.602 -29.828 -11.898 1 97.69 380 PRO A CA 1
ATOM 2936 C C . PRO A 1 380 ? -13.188 -30.562 -10.695 1 97.69 380 PRO A C 1
ATOM 2938 O O . PRO A 1 380 ? -14.406 -30.719 -10.594 1 97.69 380 PRO A O 1
ATOM 2941 N N . ASP A 1 381 ? -12.367 -30.984 -9.773 1 98 381 ASP A N 1
ATOM 2942 C CA . ASP A 1 381 ? -12.82 -31.688 -8.578 1 98 381 ASP A CA 1
ATOM 2943 C C . ASP A 1 381 ? -12.391 -30.953 -7.312 1 98 381 ASP A C 1
ATOM 2945 O O . ASP A 1 381 ? -11.422 -31.328 -6.656 1 98 381 ASP A O 1
ATOM 2949 N N . SER A 1 382 ? -13.148 -29.953 -6.926 1 96.19 382 SER A N 1
ATOM 2950 C CA . SER A 1 382 ? -12.844 -29.109 -5.77 1 96.19 382 SER A CA 1
ATOM 2951 C C . SER A 1 382 ? -12.945 -29.906 -4.469 1 96.19 382 SER A C 1
ATOM 2953 O O . SER A 1 382 ? -12.203 -29.656 -3.52 1 96.19 382 SER A O 1
ATOM 2955 N N . ASP A 1 383 ? -13.844 -30.812 -4.398 1 95.38 383 ASP A N 1
ATOM 2956 C CA . ASP A 1 383 ? -14.008 -31.641 -3.201 1 95.38 383 ASP A CA 1
ATOM 2957 C C . ASP A 1 383 ? -12.75 -32.469 -2.924 1 95.38 383 ASP A C 1
ATOM 2959 O O . ASP A 1 383 ? -12.258 -32.469 -1.795 1 95.38 383 ASP A O 1
ATOM 2963 N N . ALA A 1 384 ? -12.281 -33.125 -3.955 1 96.88 384 ALA A N 1
ATOM 2964 C CA . ALA A 1 384 ? -11.062 -33.906 -3.812 1 96.88 384 ALA A CA 1
ATOM 2965 C C . ALA A 1 384 ? -9.883 -33.031 -3.404 1 96.88 384 ALA A C 1
ATOM 2967 O O . ALA A 1 384 ? -9.062 -33.438 -2.57 1 96.88 384 ALA A O 1
ATOM 2968 N N . ALA A 1 385 ? -9.766 -31.906 -4.043 1 97.31 385 ALA A N 1
ATOM 2969 C CA . ALA A 1 385 ? -8.68 -30.984 -3.73 1 97.31 385 ALA A CA 1
ATOM 2970 C C . ALA A 1 385 ? -8.719 -30.562 -2.264 1 97.31 385 ALA A C 1
ATOM 2972 O O . ALA A 1 385 ? -7.68 -30.484 -1.604 1 97.31 385 ALA A O 1
ATOM 2973 N N . THR A 1 386 ? -9.906 -30.219 -1.771 1 96.5 386 THR A N 1
ATOM 2974 C CA . THR A 1 386 ? -10.078 -29.844 -0.372 1 96.5 386 THR A CA 1
ATOM 2975 C C . THR A 1 386 ? -9.633 -30.984 0.549 1 96.5 386 THR A C 1
ATOM 2977 O O . THR A 1 386 ? -8.938 -30.75 1.537 1 96.5 386 THR A O 1
ATOM 2980 N N . LYS A 1 387 ? -10.039 -32.188 0.222 1 97.06 387 LYS A N 1
ATOM 2981 C CA . LYS A 1 387 ? -9.656 -33.344 1.021 1 97.06 387 LYS A CA 1
ATOM 2982 C C . LYS A 1 387 ? -8.141 -33.531 1.021 1 97.06 387 LYS A C 1
ATOM 2984 O O . LYS A 1 387 ? -7.551 -33.875 2.053 1 97.06 387 LYS A O 1
ATOM 2989 N N . VAL A 1 388 ? -7.559 -33.281 -0.121 1 98.31 388 VAL A N 1
ATOM 2990 C CA . VAL A 1 388 ? -6.113 -33.469 -0.243 1 98.31 388 VAL A CA 1
ATOM 2991 C C . VAL A 1 388 ? -5.398 -32.469 0.669 1 98.31 388 VAL A C 1
ATOM 2993 O O . VAL A 1 388 ? -4.473 -32.844 1.396 1 98.31 388 VAL A O 1
ATOM 2996 N N . ILE A 1 389 ? -5.781 -31.188 0.669 1 97.31 389 ILE A N 1
ATOM 2997 C CA . ILE A 1 389 ? -5.043 -30.188 1.443 1 97.31 389 ILE A CA 1
ATOM 2998 C C . ILE A 1 389 ? -5.285 -30.422 2.934 1 97.31 389 ILE A C 1
ATOM 3000 O O . ILE A 1 389 ? -4.402 -30.156 3.756 1 97.31 389 ILE A O 1
ATOM 3004 N N . TYR A 1 390 ? -6.422 -30.922 3.346 1 96.25 390 TYR A N 1
ATOM 3005 C CA . TYR A 1 390 ? -6.676 -31.219 4.754 1 96.25 390 TYR A CA 1
ATOM 3006 C C . TYR A 1 390 ? -5.867 -32.406 5.215 1 96.25 390 TYR A C 1
ATOM 3008 O O . TYR A 1 390 ? -5.363 -32.438 6.34 1 96.25 390 TYR A O 1
ATOM 3016 N N . TYR A 1 391 ? -5.809 -33.469 4.34 1 97.44 391 TYR A N 1
ATOM 3017 C CA . TYR A 1 391 ? -4.945 -34.594 4.652 1 97.44 391 TYR A CA 1
ATOM 3018 C C . TYR A 1 391 ? -3.498 -34.156 4.824 1 97.44 391 TYR A C 1
ATOM 3020 O O . TYR A 1 391 ? -2.826 -34.531 5.777 1 97.44 391 TYR A O 1
ATOM 3028 N N . ALA A 1 392 ? -3.031 -33.344 3.836 1 98.25 392 ALA A N 1
ATOM 3029 C CA . ALA A 1 392 ? -1.663 -32.844 3.891 1 98.25 392 ALA A CA 1
ATOM 3030 C C . ALA A 1 392 ? -1.414 -32.094 5.184 1 98.25 392 ALA A C 1
ATOM 3032 O O . ALA A 1 392 ? -0.406 -32.312 5.859 1 98.25 392 ALA A O 1
ATOM 3033 N N . PHE A 1 393 ? -2.334 -31.219 5.551 1 97.12 393 PHE A N 1
ATOM 3034 C CA . PHE A 1 393 ? -2.227 -30.406 6.758 1 97.12 393 PHE A CA 1
ATOM 3035 C C . PHE A 1 393 ? -2.143 -31.281 7.996 1 97.12 393 PHE A C 1
ATOM 3037 O O . PHE A 1 393 ? -1.308 -31.062 8.875 1 97.12 393 PHE A O 1
ATOM 3044 N N . ALA A 1 394 ? -2.986 -32.25 8.086 1 96 394 ALA A N 1
ATOM 3045 C CA . ALA A 1 394 ? -3.02 -33.188 9.211 1 96 394 ALA A CA 1
ATOM 3046 C C . ALA A 1 394 ? -1.713 -33.969 9.32 1 96 394 ALA A C 1
ATOM 3048 O O . ALA A 1 394 ? -1.399 -34.5 10.375 1 96 394 ALA A O 1
ATOM 3049 N N . HIS A 1 395 ? -1.002 -34.031 8.211 1 97.81 395 HIS A N 1
ATOM 3050 C CA . HIS A 1 395 ? 0.232 -34.812 8.188 1 97.81 395 HIS A CA 1
ATOM 3051 C C . HIS A 1 395 ? 1.451 -33.906 8.047 1 97.81 395 HIS A C 1
ATOM 3053 O O . HIS A 1 395 ? 2.486 -34.344 7.523 1 97.81 395 HIS A O 1
ATOM 3059 N N . GLY A 1 396 ? 1.301 -32.625 8.312 1 98 396 GLY A N 1
ATOM 3060 C CA . GLY A 1 396 ? 2.436 -31.734 8.523 1 98 396 GLY A CA 1
ATOM 3061 C C . GLY A 1 396 ? 2.887 -31.031 7.254 1 98 396 GLY A C 1
ATOM 3062 O O . GLY A 1 396 ? 4.059 -30.672 7.125 1 98 396 GLY A O 1
ATOM 3063 N N . VAL A 1 397 ? 2.041 -30.859 6.297 1 98.75 397 VAL A N 1
ATOM 3064 C CA . VAL A 1 397 ? 2.365 -30.141 5.07 1 98.75 397 VAL A CA 1
ATOM 3065 C C . VAL A 1 397 ? 1.319 -29.047 4.816 1 98.75 397 VAL A C 1
ATOM 3067 O O . VAL A 1 397 ? 0.117 -29.328 4.844 1 98.75 397 VAL A O 1
ATOM 3070 N N . VAL A 1 398 ? 1.791 -27.812 4.641 1 98.5 398 VAL A N 1
ATOM 3071 C CA . VAL A 1 398 ? 0.886 -26.703 4.383 1 98.5 398 VAL A CA 1
ATOM 3072 C C . VAL A 1 398 ? 0.831 -26.406 2.885 1 98.5 398 VAL A C 1
ATOM 3074 O O . VAL A 1 398 ? 1.843 -26.062 2.275 1 98.5 398 VAL A O 1
ATOM 3077 N N . ILE A 1 399 ? -0.281 -26.562 2.281 1 98.25 399 ILE A N 1
ATOM 3078 C CA . ILE A 1 399 ? -0.567 -26.266 0.879 1 98.25 399 ILE A CA 1
ATOM 3079 C C . ILE A 1 399 ? -2.033 -25.875 0.723 1 98.25 399 ILE A C 1
ATOM 3081 O O . ILE A 1 399 ? -2.877 -26.25 1.535 1 98.25 399 ILE A O 1
ATOM 3085 N N . ILE A 1 400 ? -2.332 -24.953 -0.234 1 97.56 400 ILE A N 1
ATOM 3086 C CA . ILE A 1 400 ? -3.709 -24.531 -0.466 1 97.56 400 ILE A CA 1
ATOM 3087 C C . ILE A 1 400 ? -4.078 -24.75 -1.93 1 97.56 400 ILE A C 1
ATOM 3089 O O . ILE A 1 400 ? -3.293 -25.328 -2.695 1 97.56 400 ILE A O 1
ATOM 3093 N N . THR A 1 401 ? -5.309 -24.406 -2.26 1 96.5 401 THR A N 1
ATOM 3094 C CA . THR A 1 401 ? -5.77 -24.562 -3.635 1 96.5 401 THR A CA 1
ATOM 3095 C C . THR A 1 401 ? -5.953 -23.203 -4.301 1 96.5 401 THR A C 1
ATOM 3097 O O . THR A 1 401 ? -6.168 -22.188 -3.623 1 96.5 401 THR A O 1
ATOM 3100 N N . LEU A 1 402 ? -5.746 -23.156 -5.562 1 94.88 402 LEU A N 1
ATOM 3101 C CA . LEU A 1 402 ? -6.18 -22.094 -6.473 1 94.88 402 LEU A CA 1
ATOM 3102 C C . LEU A 1 402 ? -7.434 -22.516 -7.234 1 94.88 402 LEU A C 1
ATOM 3104 O O . LEU A 1 402 ? -7.566 -23.672 -7.629 1 94.88 402 LEU A O 1
ATOM 3108 N N . ALA A 1 403 ? -8.336 -21.609 -7.402 1 92.5 403 ALA A N 1
ATOM 3109 C CA . ALA A 1 403 ? -9.531 -21.828 -8.211 1 92.5 403 ALA A CA 1
ATOM 3110 C C . ALA A 1 403 ? -10.289 -23.062 -7.723 1 92.5 403 ALA A C 1
ATOM 3112 O O . ALA A 1 403 ? -11 -23.719 -8.5 1 92.5 403 ALA A O 1
ATOM 3113 N N . GLY A 1 404 ? -10.07 -23.5 -6.547 1 93.25 404 GLY A N 1
ATOM 3114 C CA . GLY A 1 404 ? -10.859 -24.531 -5.895 1 93.25 404 GLY A CA 1
ATOM 3115 C C . GLY A 1 404 ? -10.297 -25.922 -6.094 1 93.25 404 GLY A C 1
ATOM 3116 O O . GLY A 1 404 ? -10.445 -26.797 -5.227 1 93.25 404 GLY A O 1
ATOM 3117 N N . ASN A 1 405 ? -9.641 -26.172 -7.234 1 97.12 405 ASN A N 1
ATOM 3118 C CA . ASN A 1 405 ? -9.273 -27.547 -7.523 1 97.12 405 ASN A CA 1
ATOM 3119 C C . ASN A 1 405 ? -7.805 -27.672 -7.91 1 97.12 405 ASN A C 1
ATOM 3121 O O . ASN A 1 405 ? -7.348 -28.75 -8.305 1 97.12 405 ASN A O 1
ATOM 3125 N N . ILE A 1 406 ? -7.051 -26.609 -7.871 1 98.06 406 ILE A N 1
ATOM 3126 C CA . ILE A 1 406 ? -5.648 -26.641 -8.273 1 98.06 406 ILE A CA 1
ATOM 3127 C C . ILE A 1 406 ? -4.754 -26.469 -7.047 1 98.06 406 ILE A C 1
ATOM 3129 O O . ILE A 1 406 ? -4.84 -25.453 -6.352 1 98.06 406 ILE A O 1
ATOM 3133 N N . LEU A 1 407 ? -3.926 -27.469 -6.746 1 98.56 407 LEU A N 1
ATOM 3134 C CA . LEU A 1 407 ? -2.967 -27.344 -5.656 1 98.56 407 LEU A CA 1
ATOM 3135 C C . LEU A 1 407 ? -1.898 -26.312 -5.992 1 98.56 407 LEU A C 1
ATOM 3137 O O . LEU A 1 407 ? -1.271 -26.375 -7.051 1 98.56 407 LEU A O 1
ATOM 3141 N N . ARG A 1 408 ? -1.74 -25.328 -5.168 1 98.38 408 ARG A N 1
ATOM 3142 C CA . ARG A 1 408 ? -0.727 -24.281 -5.332 1 98.38 408 ARG A CA 1
ATOM 3143 C C . ARG A 1 408 ? 0.614 -24.734 -4.758 1 98.38 408 ARG A C 1
ATOM 3145 O O . ARG A 1 408 ? 0.82 -24.703 -3.545 1 98.38 408 ARG A O 1
ATOM 3152 N N . PHE A 1 409 ? 1.479 -25.188 -5.609 1 98.75 409 PHE A N 1
ATOM 3153 C CA . PHE A 1 409 ? 2.787 -25.688 -5.195 1 98.75 409 PHE A CA 1
ATOM 3154 C C . PHE A 1 409 ? 3.859 -24.625 -5.41 1 98.75 409 PHE A C 1
ATOM 3156 O O . PHE A 1 409 ? 4.367 -24.453 -6.523 1 98.75 409 PHE A O 1
ATOM 3163 N N . GLN A 1 410 ? 4.219 -23.828 -4.375 1 98.75 410 GLN A N 1
ATOM 3164 C CA . GLN A 1 410 ? 5.188 -22.75 -4.43 1 98.75 410 GLN A CA 1
ATOM 3165 C C . GLN A 1 410 ? 6.004 -22.672 -3.143 1 98.75 410 GLN A C 1
ATOM 3167 O O . GLN A 1 410 ? 5.988 -21.641 -2.453 1 98.75 410 GLN A O 1
ATOM 3172 N N . PRO A 1 411 ? 6.797 -23.688 -2.824 1 98.81 411 PRO A N 1
ATOM 3173 C CA . PRO A 1 411 ? 7.594 -23.672 -1.597 1 98.81 411 PRO A CA 1
ATOM 3174 C C . PRO A 1 411 ? 8.719 -22.641 -1.632 1 98.81 411 PRO A C 1
ATOM 3176 O O . PRO A 1 411 ? 9.055 -22.125 -2.701 1 98.81 411 PRO A O 1
ATOM 3179 N N . PRO A 1 412 ? 9.273 -22.281 -0.441 1 98.81 412 PRO A N 1
ATOM 3180 C CA . PRO A 1 412 ? 10.516 -21.516 -0.477 1 98.81 412 PRO A CA 1
ATOM 3181 C C . PRO A 1 412 ? 11.594 -22.172 -1.333 1 98.81 412 PRO A C 1
ATOM 3183 O O . PRO A 1 412 ? 11.727 -23.406 -1.329 1 98.81 412 PRO A O 1
ATOM 3186 N N . LEU A 1 413 ? 12.367 -21.312 -1.983 1 98.88 413 LEU A N 1
ATOM 3187 C CA . LEU A 1 413 ? 13.352 -21.859 -2.912 1 98.88 413 LEU A CA 1
ATOM 3188 C C . LEU A 1 413 ? 14.461 -22.594 -2.16 1 98.88 413 LEU A C 1
ATOM 3190 O O . LEU A 1 413 ? 15.156 -23.438 -2.738 1 98.88 413 LEU A O 1
ATOM 3194 N N . VAL A 1 414 ? 14.586 -22.391 -0.859 1 98.75 414 VAL A N 1
ATOM 3195 C CA . VAL A 1 414 ? 15.664 -22.953 -0.057 1 98.75 414 VAL A CA 1
ATOM 3196 C C . VAL A 1 414 ? 15.242 -24.328 0.477 1 98.75 414 VAL A C 1
ATOM 3198 O O . VAL A 1 414 ? 15.992 -24.969 1.208 1 98.75 414 VAL A O 1
ATOM 3201 N N . ILE A 1 415 ? 14.031 -24.812 0.169 1 98.88 415 ILE A N 1
ATOM 3202 C CA . ILE A 1 415 ? 13.531 -26.078 0.711 1 98.88 415 ILE A CA 1
ATOM 3203 C C . ILE A 1 415 ? 14.547 -27.188 0.458 1 98.88 415 ILE A C 1
ATOM 3205 O O . ILE A 1 415 ? 14.953 -27.422 -0.684 1 98.88 415 ILE A O 1
ATOM 3209 N N . PRO A 1 416 ? 14.953 -27.875 1.508 1 98.62 416 PRO A N 1
ATOM 3210 C CA . PRO A 1 416 ? 15.875 -28.984 1.295 1 98.62 416 PRO A CA 1
ATOM 3211 C C . PRO A 1 416 ? 15.242 -30.141 0.534 1 98.62 416 PRO A C 1
ATOM 3213 O O . PRO A 1 416 ? 14.047 -30.406 0.689 1 98.62 416 PRO A O 1
ATOM 3216 N N . ARG A 1 417 ? 16.125 -30.875 -0.16 1 98.5 417 ARG A N 1
ATOM 3217 C CA . ARG A 1 417 ? 15.664 -32 -0.947 1 98.5 417 ARG A CA 1
ATOM 3218 C C . ARG A 1 417 ? 14.922 -33 -0.073 1 98.5 417 ARG A C 1
ATOM 3220 O O . ARG A 1 417 ? 13.898 -33.562 -0.484 1 98.5 417 ARG A O 1
ATOM 3227 N N . GLU A 1 418 ? 15.375 -33.219 1.127 1 98.62 418 GLU A N 1
ATOM 3228 C CA . GLU A 1 418 ? 14.75 -34.156 2.041 1 98.62 418 GLU A CA 1
ATOM 3229 C C . GLU A 1 418 ? 13.328 -33.719 2.4 1 98.62 418 GLU A C 1
ATOM 3231 O O . GLU A 1 418 ? 12.414 -34.562 2.436 1 98.62 418 GLU A O 1
ATOM 3236 N N . GLN A 1 419 ? 13.125 -32.438 2.703 1 98.81 419 GLN A N 1
ATOM 3237 C CA . GLN A 1 419 ? 11.797 -31.906 3.004 1 98.81 419 GLN A CA 1
ATOM 3238 C C . GLN A 1 419 ? 10.891 -31.984 1.778 1 98.81 419 GLN A C 1
ATOM 3240 O O . GLN A 1 419 ? 9.695 -32.25 1.898 1 98.81 419 GLN A O 1
ATOM 3245 N N . LEU A 1 420 ? 11.469 -31.672 0.657 1 98.81 420 LEU A N 1
ATOM 3246 C CA . LEU A 1 420 ? 10.727 -31.766 -0.592 1 98.81 420 LEU A CA 1
ATOM 3247 C C . LEU A 1 420 ? 10.219 -33.188 -0.819 1 98.81 420 LEU A C 1
ATOM 3249 O O . LEU A 1 420 ? 9.047 -33.406 -1.154 1 98.81 420 LEU A O 1
ATOM 3253 N N . ASP A 1 421 ? 11.078 -34.188 -0.591 1 98.75 421 ASP A N 1
ATOM 3254 C CA . ASP A 1 421 ? 10.711 -35.594 -0.734 1 98.75 421 ASP A CA 1
ATOM 3255 C C . ASP A 1 421 ? 9.602 -35.969 0.237 1 98.75 421 ASP A C 1
ATOM 3257 O O . ASP A 1 421 ? 8.641 -36.656 -0.143 1 98.75 421 ASP A O 1
ATOM 3261 N N . GLN A 1 422 ? 9.773 -35.531 1.425 1 98.81 422 GLN A N 1
ATOM 3262 C CA . GLN A 1 422 ? 8.773 -35.844 2.447 1 98.81 422 GLN A CA 1
ATOM 3263 C C . GLN A 1 422 ? 7.418 -35.25 2.08 1 98.81 422 GLN A C 1
ATOM 3265 O O . GLN A 1 422 ? 6.387 -35.906 2.201 1 98.81 422 GLN A O 1
ATOM 3270 N N . ALA A 1 423 ? 7.418 -34 1.68 1 98.88 423 ALA A N 1
ATOM 3271 C CA . ALA A 1 423 ? 6.176 -33.312 1.321 1 98.88 423 ALA A CA 1
ATOM 3272 C C . ALA A 1 423 ? 5.508 -34 0.129 1 98.88 423 ALA A C 1
ATOM 3274 O O . ALA A 1 423 ? 4.285 -34.156 0.105 1 98.88 423 ALA A O 1
ATOM 3275 N N . LEU A 1 424 ? 6.301 -34.375 -0.861 1 98.88 424 LEU A N 1
ATOM 3276 C CA . LEU A 1 424 ? 5.77 -35.031 -2.043 1 98.88 424 LEU A CA 1
ATOM 3277 C C . LEU A 1 424 ? 5.184 -36.406 -1.68 1 98.88 424 LEU A C 1
ATOM 3279 O O . LEU A 1 424 ? 4.168 -36.812 -2.24 1 98.88 424 LEU A O 1
ATOM 3283 N N . GLN A 1 425 ? 5.836 -37.094 -0.78 1 98.81 425 GLN A N 1
ATOM 3284 C CA . GLN A 1 425 ? 5.301 -38.375 -0.329 1 98.81 425 GLN A CA 1
ATOM 3285 C C . GLN A 1 425 ? 3.963 -38.188 0.38 1 98.81 425 GLN A C 1
ATOM 3287 O O . GLN A 1 425 ? 3.035 -38.969 0.178 1 98.81 425 GLN A O 1
ATOM 3292 N N . VAL A 1 426 ? 3.889 -37.156 1.248 1 98.81 426 VAL A N 1
ATOM 3293 C CA . VAL A 1 426 ? 2.639 -36.875 1.938 1 98.81 426 VAL A CA 1
ATOM 3294 C C . VAL A 1 426 ? 1.535 -36.594 0.918 1 98.81 426 VAL A C 1
ATOM 3296 O O . VAL A 1 426 ? 0.395 -37.031 1.096 1 98.81 426 VAL A O 1
ATOM 3299 N N . LEU A 1 427 ? 1.81 -35.875 -0.172 1 98.88 427 LEU A N 1
ATOM 3300 C CA . LEU A 1 427 ? 0.823 -35.594 -1.21 1 98.88 427 LEU A CA 1
ATOM 3301 C C . LEU A 1 427 ? 0.421 -36.875 -1.938 1 98.88 427 LEU A C 1
ATOM 3303 O O . LEU A 1 427 ? -0.758 -37.062 -2.232 1 98.88 427 LEU A O 1
ATOM 3307 N N . ASP A 1 428 ? 1.393 -37.719 -2.248 1 98.88 428 ASP A N 1
ATOM 3308 C CA . ASP A 1 428 ? 1.102 -39.031 -2.861 1 98.88 428 ASP A CA 1
ATOM 3309 C C . ASP A 1 428 ? 0.146 -39.844 -1.995 1 98.88 428 ASP A C 1
ATOM 3311 O O . ASP A 1 428 ? -0.829 -40.406 -2.496 1 98.88 428 ASP A O 1
ATOM 3315 N N . ASP A 1 429 ? 0.471 -39.875 -0.701 1 98.75 429 ASP A N 1
ATOM 3316 C CA . ASP A 1 429 ? -0.383 -40.594 0.254 1 98.75 429 ASP A CA 1
ATOM 3317 C C . ASP A 1 429 ? -1.774 -39.969 0.31 1 98.75 429 ASP A C 1
ATOM 3319 O O . ASP A 1 429 ? -2.773 -40.656 0.467 1 98.75 429 ASP A O 1
ATOM 3323 N N . ALA A 1 430 ? -1.802 -38.656 0.262 1 98.75 430 ALA A N 1
ATOM 3324 C CA . ALA A 1 430 ? -3.078 -37.938 0.279 1 98.75 430 ALA A CA 1
ATOM 3325 C C . ALA A 1 430 ? -3.947 -38.344 -0.907 1 98.75 430 ALA A C 1
ATOM 3327 O O . ALA A 1 430 ? -5.148 -38.562 -0.752 1 98.75 430 ALA A O 1
ATOM 3328 N N . PHE A 1 431 ? -3.348 -38.375 -2.143 1 98.75 431 PHE A N 1
ATOM 3329 C CA . PHE A 1 431 ? -4.09 -38.812 -3.324 1 98.75 431 PHE A CA 1
ATOM 3330 C C . PHE A 1 431 ? -4.66 -40.188 -3.133 1 98.75 431 PHE A C 1
ATOM 3332 O O . PHE A 1 431 ? -5.832 -40.438 -3.43 1 98.75 431 PHE A O 1
ATOM 3339 N N . THR A 1 432 ? -3.873 -41.094 -2.623 1 98.62 432 THR A N 1
ATOM 3340 C CA . THR A 1 432 ? -4.297 -42.469 -2.377 1 98.62 432 THR A CA 1
ATOM 3341 C C . THR A 1 432 ? -5.449 -42.5 -1.377 1 98.62 432 THR A C 1
ATOM 3343 O O . THR A 1 432 ? -6.449 -43.188 -1.602 1 98.62 432 THR A O 1
ATOM 3346 N N . ALA A 1 433 ? -5.289 -41.781 -0.29 1 98.44 433 ALA A N 1
ATOM 3347 C CA . ALA A 1 433 ? -6.301 -41.781 0.764 1 98.44 433 ALA A CA 1
ATOM 3348 C C . ALA A 1 433 ? -7.629 -41.219 0.241 1 98.44 433 ALA A C 1
ATOM 3350 O O . ALA A 1 433 ? -8.695 -41.719 0.606 1 98.44 433 ALA A O 1
ATOM 3351 N N . VAL A 1 434 ? -7.562 -40.188 -0.547 1 98.12 434 VAL A N 1
ATOM 3352 C CA . VAL A 1 434 ? -8.773 -39.594 -1.109 1 98.12 434 VAL A CA 1
ATOM 3353 C C . VAL A 1 434 ? -9.438 -40.562 -2.066 1 98.12 434 VAL A C 1
ATOM 3355 O O . VAL A 1 434 ? -10.656 -40.75 -2.037 1 98.12 434 VAL A O 1
ATOM 3358 N N . GLU A 1 435 ? -8.664 -41.219 -2.893 1 96.81 435 GLU A N 1
ATOM 3359 C CA . GLU A 1 435 ? -9.188 -42.188 -3.85 1 96.81 435 GLU A CA 1
ATOM 3360 C C . GLU A 1 435 ? -9.828 -43.375 -3.139 1 96.81 435 GLU A C 1
ATOM 3362 O O . GLU A 1 435 ? -10.797 -43.969 -3.637 1 96.81 435 GLU A O 1
ATOM 3367 N N . ASN A 1 436 ? -9.344 -43.656 -1.95 1 97.38 436 ASN A N 1
ATOM 3368 C CA . ASN A 1 436 ? -9.859 -44.781 -1.173 1 97.38 436 ASN A CA 1
ATOM 3369 C C . ASN A 1 436 ? -11.016 -44.375 -0.274 1 97.38 436 ASN A C 1
ATOM 3371 O O . ASN A 1 436 ? -11.578 -45.188 0.457 1 97.38 436 ASN A O 1
ATOM 3375 N N . GLY A 1 437 ? -11.352 -43.094 -0.272 1 95.88 437 GLY A N 1
ATOM 3376 C CA . GLY A 1 437 ? -12.438 -42.594 0.559 1 95.88 437 GLY A CA 1
ATOM 3377 C C . GLY A 1 437 ? -12.086 -42.531 2.033 1 95.88 437 GLY A C 1
ATOM 3378 O O . GLY A 1 437 ? -12.961 -42.688 2.891 1 95.88 437 GLY A O 1
ATOM 3379 N N . GLU A 1 438 ? -10.82 -42.25 2.334 1 95.94 438 GLU A N 1
ATOM 3380 C CA . GLU A 1 438 ? -10.328 -42.375 3.705 1 95.94 438 GLU A CA 1
ATOM 3381 C C . GLU A 1 438 ? -10.156 -41 4.348 1 95.94 438 GLU A C 1
ATOM 3383 O O . GLU A 1 438 ? -9.656 -40.906 5.469 1 95.94 438 GLU A O 1
ATOM 3388 N N . VAL A 1 439 ? -10.508 -39.969 3.66 1 95.38 439 VAL A N 1
ATOM 3389 C CA . VAL A 1 439 ? -10.273 -38.625 4.172 1 95.38 439 VAL A CA 1
ATOM 3390 C C . VAL A 1 439 ? -11.594 -37.969 4.559 1 95.38 439 VAL A C 1
ATOM 3392 O O . VAL A 1 439 ? -12.539 -37.938 3.766 1 95.38 439 VAL A O 1
ATOM 3395 N N . THR A 1 440 ? -11.672 -37.469 5.781 1 88.06 440 THR A N 1
ATOM 3396 C CA . THR A 1 440 ? -12.828 -36.719 6.262 1 88.06 440 THR A CA 1
ATOM 3397 C C . THR A 1 440 ? -12.445 -35.25 6.555 1 88.06 440 THR A C 1
ATOM 3399 O O . THR A 1 440 ? -11.383 -35 7.113 1 88.06 440 THR A O 1
ATOM 3402 N N . ILE A 1 441 ? -13.219 -34.375 6.125 1 87.38 441 ILE A N 1
ATOM 3403 C CA . ILE A 1 441 ? -13.031 -32.969 6.379 1 87.38 441 ILE A CA 1
ATOM 3404 C C . ILE A 1 441 ? -13.805 -32.562 7.633 1 87.38 441 ILE A C 1
ATOM 3406 O O . ILE A 1 441 ? -14.93 -33 7.852 1 87.38 441 ILE A O 1
ATOM 3410 N N . PRO A 1 442 ? -13.297 -31.703 8.359 1 80.69 442 PRO A N 1
ATOM 3411 C CA . PRO A 1 442 ? -14.047 -31.25 9.531 1 80.69 442 PRO A CA 1
ATOM 3412 C C . PRO A 1 442 ? -15.344 -30.531 9.156 1 80.69 442 PRO A C 1
ATOM 3414 O O . PRO A 1 442 ? -15.398 -29.859 8.125 1 80.69 442 PRO A O 1
ATOM 3417 N N . LYS A 1 443 ? -16.594 -30.797 9.828 1 65.81 443 LYS A N 1
ATOM 3418 C CA . LYS A 1 443 ? -17.953 -30.328 9.531 1 65.81 443 LYS A CA 1
ATOM 3419 C C . LYS A 1 443 ? -18.016 -28.812 9.547 1 65.81 443 LYS A C 1
ATOM 3421 O O . LYS A 1 443 ? -18.781 -28.203 8.773 1 65.81 443 LYS A O 1
ATOM 3426 N N . ASP A 1 444 ? -17.156 -27.953 10.133 1 64.25 444 ASP A N 1
ATOM 3427 C CA . ASP A 1 444 ? -17.359 -26.531 10.367 1 64.25 444 ASP A CA 1
ATOM 3428 C C . ASP A 1 444 ? -16.281 -25.703 9.68 1 64.25 444 ASP A C 1
ATOM 3430 O O . ASP A 1 444 ? -15.875 -24.656 10.195 1 64.25 444 ASP A O 1
ATOM 3434 N N . THR A 1 445 ? -15.992 -26.172 8.578 1 69.75 445 THR A N 1
ATOM 3435 C CA . THR A 1 445 ? -14.891 -25.438 7.945 1 69.75 445 THR A CA 1
ATOM 3436 C C . THR A 1 445 ? -15.422 -24.297 7.09 1 69.75 445 THR A C 1
ATOM 3438 O O . THR A 1 445 ? -14.664 -23.391 6.73 1 69.75 445 THR A O 1
ATOM 3441 N N . GLY A 1 446 ? -16.688 -24.125 6.941 1 68.88 446 GLY A N 1
ATOM 3442 C CA . GLY A 1 446 ? -17.219 -23.078 6.094 1 68.88 446 GLY A CA 1
ATOM 3443 C C . GLY A 1 446 ? -16.688 -23.125 4.672 1 68.88 446 GLY A C 1
ATOM 3444 O O . GLY A 1 446 ? -16.312 -24.188 4.188 1 68.88 446 GLY A O 1
ATOM 3445 N N . LYS A 1 447 ? -16.859 -22.078 3.936 1 71.06 447 LYS A N 1
ATOM 3446 C CA . LYS A 1 447 ? -16.344 -21.984 2.568 1 71.06 447 LYS A CA 1
ATOM 3447 C C . LYS A 1 447 ? -14.828 -21.922 2.549 1 71.06 447 LYS A C 1
ATOM 3449 O O . LYS A 1 447 ? -14.219 -21.078 3.221 1 71.06 447 LYS A O 1
ATOM 3454 N N . ILE A 1 448 ? -14.227 -22.703 1.813 1 80.5 448 ILE A N 1
ATOM 3455 C CA . ILE A 1 448 ? -12.773 -22.812 1.727 1 80.5 448 ILE A CA 1
ATOM 3456 C C . ILE A 1 448 ? -12.289 -22.219 0.409 1 80.5 448 ILE A C 1
ATOM 3458 O O . ILE A 1 448 ? -12.867 -22.484 -0.649 1 80.5 448 ILE A O 1
ATOM 3462 N N . GLY A 1 449 ? -11.273 -21.328 0.584 1 77.38 449 GLY A N 1
ATOM 3463 C CA . GLY A 1 449 ? -10.602 -20.812 -0.592 1 77.38 449 GLY A CA 1
ATOM 3464 C C . GLY A 1 449 ? -11.438 -19.797 -1.359 1 77.38 449 GLY A C 1
ATOM 3465 O O . GLY A 1 449 ? -12.398 -19.234 -0.822 1 77.38 449 GLY A O 1
ATOM 3466 N N . TRP A 1 450 ? -10.82 -19.5 -2.566 1 70.94 450 TRP A N 1
ATOM 3467 C CA . TRP A 1 450 ? -11.477 -18.5 -3.404 1 70.94 450 TRP A CA 1
ATOM 3468 C C . TRP A 1 450 ? -12.242 -19.172 -4.547 1 70.94 450 TRP A C 1
ATOM 3470 O O . TRP A 1 450 ? -11.891 -20.266 -4.98 1 70.94 450 TRP A O 1
ATOM 3480 N N . MET B 1 1 ? 26.438 26.656 4.902 1 53.69 1 MET B N 1
ATOM 3481 C CA . MET B 1 1 ? 25.781 25.359 4.695 1 53.69 1 MET B CA 1
ATOM 3482 C C . MET B 1 1 ? 26.766 24.219 4.898 1 53.69 1 MET B C 1
ATOM 3484 O O . MET B 1 1 ? 27.922 24.281 4.473 1 53.69 1 MET B O 1
ATOM 3488 N N . GLY B 1 2 ? 26.516 23.359 5.863 1 64.81 2 GLY B N 1
ATOM 3489 C CA . GLY B 1 2 ? 27.469 22.297 6.137 1 64.81 2 GLY B CA 1
ATOM 3490 C C . GLY B 1 2 ? 27.969 21.609 4.879 1 64.81 2 GLY B C 1
ATOM 3491 O O . GLY B 1 2 ? 27.609 22 3.766 1 64.81 2 GLY B O 1
ATOM 3492 N N . LYS B 1 3 ? 28.938 20.672 4.887 1 75 3 LYS B N 1
ATOM 3493 C CA . LYS B 1 3 ? 29.453 19.844 3.809 1 75 3 LYS B CA 1
ATOM 3494 C C . LYS B 1 3 ? 28.359 18.969 3.215 1 75 3 LYS B C 1
ATOM 3496 O O . LYS B 1 3 ? 27.656 18.25 3.941 1 75 3 LYS B O 1
ATOM 3501 N N . LEU B 1 4 ? 27.984 19.266 2.041 1 81.44 4 LEU B N 1
ATOM 3502 C CA . LEU B 1 4 ? 26.953 18.453 1.396 1 81.44 4 LEU B CA 1
ATOM 3503 C C . LEU B 1 4 ? 27.516 17.719 0.185 1 81.44 4 LEU B C 1
ATOM 3505 O O . LEU B 1 4 ? 26.766 17.359 -0.73 1 81.44 4 LEU B O 1
ATOM 3509 N N . ASP B 1 5 ? 28.781 17.547 0.134 1 90.19 5 ASP B N 1
ATOM 3510 C CA . ASP B 1 5 ? 29.453 16.984 -1.042 1 90.19 5 ASP B CA 1
ATOM 3511 C C . ASP B 1 5 ? 29.031 15.523 -1.257 1 90.19 5 ASP B C 1
ATOM 3513 O O . ASP B 1 5 ? 28.688 15.133 -2.373 1 90.19 5 ASP B O 1
ATOM 3517 N N . LYS B 1 6 ? 29.172 14.758 -0.205 1 93.38 6 LYS B N 1
ATOM 3518 C CA . LYS B 1 6 ? 28.797 13.352 -0.319 1 93.38 6 LYS B CA 1
ATOM 3519 C C . LYS B 1 6 ? 27.328 13.203 -0.667 1 93.38 6 LYS B C 1
ATOM 3521 O O . LYS B 1 6 ? 26.953 12.344 -1.479 1 93.38 6 LYS B O 1
ATOM 3526 N N . ALA B 1 7 ? 26.438 13.984 -0.055 1 95.12 7 ALA B N 1
ATOM 3527 C CA . ALA B 1 7 ? 25 13.953 -0.312 1 95.12 7 ALA B CA 1
ATOM 3528 C C . ALA B 1 7 ? 24.688 14.266 -1.773 1 95.12 7 ALA B C 1
ATOM 3530 O O . ALA B 1 7 ? 23.906 13.562 -2.418 1 95.12 7 ALA B O 1
ATOM 3531 N N . SER B 1 8 ? 25.281 15.289 -2.289 1 93.88 8 SER B N 1
ATOM 3532 C CA . SER B 1 8 ? 25.031 15.711 -3.664 1 93.88 8 SER B CA 1
ATOM 3533 C C . SER B 1 8 ? 25.453 14.633 -4.656 1 93.88 8 SER B C 1
ATOM 3535 O O . SER B 1 8 ? 24.75 14.383 -5.645 1 93.88 8 SER B O 1
ATOM 3537 N N . LYS B 1 9 ? 26.547 13.984 -4.426 1 95.44 9 LYS B N 1
ATOM 3538 C CA . LYS B 1 9 ? 27.031 12.922 -5.297 1 95.44 9 LYS B CA 1
ATOM 3539 C C . LYS B 1 9 ? 26.078 11.734 -5.293 1 95.44 9 LYS B C 1
ATOM 3541 O O . LYS B 1 9 ? 25.781 11.164 -6.344 1 95.44 9 LYS B O 1
ATOM 3546 N N . LEU B 1 10 ? 25.641 11.383 -4.145 1 96.5 10 LEU B N 1
ATOM 3547 C CA . LEU B 1 10 ? 24.719 10.266 -4.004 1 96.5 10 LEU B CA 1
ATOM 3548 C C . LEU B 1 10 ? 23.391 10.57 -4.695 1 96.5 10 LEU B C 1
ATOM 3550 O O . LEU B 1 10 ? 22.812 9.703 -5.355 1 96.5 10 LEU B O 1
ATOM 3554 N N . ILE B 1 11 ? 22.922 11.773 -4.52 1 95.69 11 ILE B N 1
ATOM 3555 C CA . ILE B 1 11 ? 21.656 12.195 -5.117 1 95.69 11 ILE B CA 1
ATOM 3556 C C . ILE B 1 11 ? 21.766 12.172 -6.637 1 95.69 11 ILE B C 1
ATOM 3558 O O . ILE B 1 11 ? 20.859 11.719 -7.332 1 95.69 11 ILE B O 1
ATOM 3562 N N . ASP B 1 12 ? 22.891 12.656 -7.168 1 94.88 12 ASP B N 1
ATOM 3563 C CA . ASP B 1 12 ? 23.125 12.641 -8.609 1 94.88 12 ASP B CA 1
ATOM 3564 C C . ASP B 1 12 ? 23.078 11.219 -9.156 1 94.88 12 ASP B C 1
ATOM 3566 O O . ASP B 1 12 ? 22.516 10.977 -10.234 1 94.88 12 ASP B O 1
ATOM 3570 N N . GLU B 1 13 ? 23.672 10.336 -8.445 1 95.62 13 GLU B N 1
ATOM 3571 C CA . GLU B 1 13 ? 23.656 8.938 -8.844 1 95.62 13 GLU B CA 1
ATOM 3572 C C . GLU B 1 13 ? 22.25 8.352 -8.773 1 95.62 13 GLU B C 1
ATOM 3574 O O . GLU B 1 13 ? 21.812 7.652 -9.695 1 95.62 13 GLU B O 1
ATOM 3579 N N . GLU B 1 14 ? 21.562 8.664 -7.723 1 95.5 14 GLU B N 1
ATOM 3580 C CA . GLU B 1 14 ? 20.203 8.156 -7.543 1 95.5 14 GLU B CA 1
ATOM 3581 C C . GLU B 1 14 ? 19.297 8.625 -8.672 1 95.5 14 GLU B C 1
ATOM 3583 O O . GLU B 1 14 ? 18.406 7.883 -9.102 1 95.5 14 GLU B O 1
ATOM 3588 N N . ASN B 1 15 ? 19.469 9.867 -9.086 1 94.75 15 ASN B N 1
ATOM 3589 C CA . ASN B 1 15 ? 18.625 10.484 -10.109 1 94.75 15 ASN B CA 1
ATOM 3590 C C . ASN B 1 15 ? 18.688 9.719 -11.422 1 94.75 15 ASN B C 1
ATOM 3592 O O . ASN B 1 15 ? 17.812 9.883 -12.281 1 94.75 15 ASN B O 1
ATOM 3596 N N . LYS B 1 16 ? 19.641 8.836 -11.578 1 95.88 16 LYS B N 1
ATOM 3597 C CA . LYS B 1 16 ? 19.75 8.016 -12.781 1 95.88 16 LYS B CA 1
ATOM 3598 C C . LYS B 1 16 ? 18.766 6.848 -12.734 1 95.88 16 LYS B C 1
ATOM 3600 O O . LYS B 1 16 ? 18.406 6.301 -13.781 1 95.88 16 LYS B O 1
ATOM 3605 N N . TYR B 1 17 ? 18.281 6.531 -11.516 1 97.06 17 TYR B N 1
ATOM 3606 C CA . TYR B 1 17 ? 17.594 5.25 -11.383 1 97.06 17 TYR B CA 1
ATOM 3607 C C . TYR B 1 17 ? 16.234 5.426 -10.711 1 97.06 17 TYR B C 1
ATOM 3609 O O . TYR B 1 17 ? 15.406 4.52 -10.742 1 97.06 17 TYR B O 1
ATOM 3617 N N . TYR B 1 18 ? 16.031 6.539 -10.117 1 95 18 TYR B N 1
ATOM 3618 C CA . TYR B 1 18 ? 14.805 6.777 -9.352 1 95 18 TYR B CA 1
ATOM 3619 C C . TYR B 1 18 ? 13.883 7.734 -10.086 1 95 18 TYR B C 1
ATOM 3621 O O . TYR B 1 18 ? 14.32 8.781 -10.578 1 95 18 TYR B O 1
ATOM 3629 N N . ALA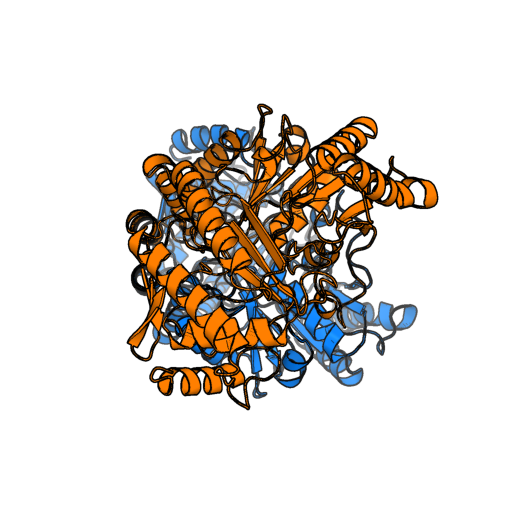 B 1 19 ? 12.594 7.387 -10.188 1 93.25 19 ALA B N 1
ATOM 3630 C CA . ALA B 1 19 ? 11.625 8.164 -10.953 1 93.25 19 ALA B CA 1
ATOM 3631 C C . ALA B 1 19 ? 11.312 9.484 -10.266 1 93.25 19 ALA B C 1
ATOM 3633 O O . ALA B 1 19 ? 11.125 9.531 -9.047 1 93.25 19 ALA B O 1
ATOM 3634 N N . ARG B 1 20 ? 11.148 10.516 -11 1 89.12 20 ARG B N 1
ATOM 3635 C CA . ARG B 1 20 ? 10.898 11.852 -10.469 1 89.12 20 ARG B CA 1
ATOM 3636 C C . ARG B 1 20 ? 9.484 11.969 -9.914 1 89.12 20 ARG B C 1
ATOM 3638 O O . ARG B 1 20 ? 9.211 12.82 -9.062 1 89.12 20 ARG B O 1
ATOM 3645 N N . SER B 1 21 ? 8.531 11.109 -10.422 1 90.38 21 SER B N 1
ATOM 3646 C CA . SER B 1 21 ? 7.137 11.141 -9.984 1 90.38 21 SER B CA 1
ATOM 3647 C C . SER B 1 21 ? 7.027 10.883 -8.484 1 90.38 21 SER B C 1
ATOM 3649 O O . SER B 1 21 ? 5.992 11.156 -7.875 1 90.38 21 SER B O 1
ATOM 3651 N N . ALA B 1 22 ? 8.125 10.422 -7.871 1 90.88 22 ALA B N 1
ATOM 3652 C CA . ALA B 1 22 ? 8.07 9.945 -6.492 1 90.88 22 ALA B CA 1
ATOM 3653 C C . ALA B 1 22 ? 8.867 10.859 -5.566 1 90.88 22 ALA B C 1
ATOM 3655 O O . ALA B 1 22 ? 9.094 10.523 -4.398 1 90.88 22 ALA B O 1
ATOM 3656 N N . ARG B 1 23 ? 9.281 12.062 -6.062 1 91.56 23 ARG B N 1
ATOM 3657 C CA . ARG B 1 23 ? 10.125 12.945 -5.262 1 91.56 23 ARG B CA 1
ATOM 3658 C C . ARG B 1 23 ? 9.648 14.391 -5.367 1 91.56 23 ARG B C 1
ATOM 3660 O O . ARG B 1 23 ? 9.617 14.961 -6.461 1 91.56 23 ARG B O 1
ATOM 3667 N N . ILE B 1 24 ? 9.297 14.938 -4.234 1 90.62 24 ILE B N 1
ATOM 3668 C CA . ILE B 1 24 ? 9.109 16.375 -4.121 1 90.62 24 ILE B CA 1
ATOM 3669 C C . ILE B 1 24 ? 10.375 17.031 -3.576 1 90.62 24 ILE B C 1
ATOM 3671 O O . ILE B 1 24 ? 10.727 16.844 -2.408 1 90.62 24 ILE B O 1
ATOM 3675 N N . ASN B 1 25 ? 11 17.859 -4.301 1 89 25 ASN B N 1
ATOM 3676 C CA . ASN B 1 25 ? 12.336 18.344 -3.99 1 89 25 ASN B CA 1
ATOM 3677 C C . ASN B 1 25 ? 12.289 19.516 -3.014 1 89 25 ASN B C 1
ATOM 3679 O O . ASN B 1 25 ? 11.453 20.406 -3.152 1 89 25 ASN B O 1
ATOM 3683 N N . TYR B 1 26 ? 13.109 19.516 -2.074 1 92.38 26 TYR B N 1
ATOM 3684 C CA . TYR B 1 26 ? 13.375 20.625 -1.17 1 92.38 26 TYR B CA 1
ATOM 3685 C C . TYR B 1 26 ? 14.875 20.906 -1.094 1 92.38 26 TYR B C 1
ATOM 3687 O O . TYR B 1 26 ? 15.469 21.391 -2.064 1 92.38 26 TYR B O 1
ATOM 3695 N N . TYR B 1 27 ? 15.555 20.625 -0.174 1 90.75 27 TYR B N 1
ATOM 3696 C CA . TYR B 1 27 ? 17.016 20.734 -0.134 1 90.75 27 TYR B CA 1
ATOM 3697 C C . TYR B 1 27 ? 17.672 19.359 -0.061 1 90.75 27 TYR B C 1
ATOM 3699 O O . TYR B 1 27 ? 16.984 18.359 0.155 1 90.75 27 TYR B O 1
ATOM 3707 N N . ASN B 1 28 ? 18.953 19.281 -0.425 1 92.12 28 ASN B N 1
ATOM 3708 C CA . ASN B 1 28 ? 19.688 18.031 -0.521 1 92.12 28 ASN B CA 1
ATOM 3709 C C . ASN B 1 28 ? 20 17.469 0.859 1 92.12 28 ASN B C 1
ATOM 3711 O O . ASN B 1 28 ? 20.953 17.906 1.519 1 92.12 28 ASN B O 1
ATOM 3715 N N . LEU B 1 29 ? 19.188 16.547 1.234 1 96.06 29 LEU B N 1
ATOM 3716 C CA . LEU B 1 29 ? 19.375 15.891 2.523 1 96.06 29 LEU B CA 1
ATOM 3717 C C . LEU B 1 29 ? 19.359 14.375 2.367 1 96.06 29 LEU B C 1
ATOM 3719 O O . LEU B 1 29 ? 18.359 13.805 1.938 1 96.06 29 LEU B O 1
ATOM 3723 N N . VAL B 1 30 ? 20.453 13.719 2.57 1 97.88 30 VAL B N 1
ATOM 3724 C CA . VAL B 1 30 ? 20.562 12.266 2.637 1 97.88 30 VAL B CA 1
ATOM 3725 C C . VAL B 1 30 ? 20.812 11.828 4.082 1 97.88 30 VAL B C 1
ATOM 3727 O O . VAL B 1 30 ? 21.906 12.008 4.613 1 97.88 30 VAL B O 1
ATOM 3730 N N . ILE B 1 31 ? 19.875 11.234 4.676 1 98.31 31 ILE B N 1
ATOM 3731 C CA . ILE B 1 31 ? 19.938 10.906 6.098 1 98.31 31 ILE B CA 1
ATOM 3732 C C . ILE B 1 31 ? 20.734 9.617 6.297 1 98.31 31 ILE B C 1
ATOM 3734 O O . ILE B 1 31 ? 20.469 8.609 5.645 1 98.31 31 ILE B O 1
ATOM 3738 N N . ASP B 1 32 ? 21.656 9.664 7.168 1 98 32 ASP B N 1
ATOM 3739 C CA . ASP B 1 32 ? 22.438 8.492 7.539 1 98 32 ASP B CA 1
ATOM 3740 C C . ASP B 1 32 ? 21.781 7.746 8.703 1 98 32 ASP B C 1
ATOM 3742 O O . ASP B 1 32 ? 21.531 6.543 8.609 1 98 32 ASP B O 1
ATOM 3746 N N . HIS B 1 33 ? 21.562 8.383 9.781 1 98.62 33 HIS B N 1
ATOM 3747 C CA . HIS B 1 33 ? 20.859 7.836 10.938 1 98.62 33 HIS B CA 1
ATOM 3748 C C . HIS B 1 33 ? 20.109 8.922 11.695 1 98.62 33 HIS B C 1
ATOM 3750 O O . HIS B 1 33 ? 20.297 10.109 11.445 1 98.62 33 HIS B O 1
ATOM 3756 N N . ALA B 1 34 ? 19.172 8.547 12.555 1 98.81 34 ALA B N 1
ATOM 3757 C CA . ALA B 1 34 ? 18.344 9.484 13.305 1 98.81 34 ALA B CA 1
ATOM 3758 C C . ALA B 1 34 ? 17.922 8.891 14.648 1 98.81 34 ALA B C 1
ATOM 3760 O O . ALA B 1 34 ? 17.766 7.68 14.773 1 98.81 34 ALA B O 1
ATOM 3761 N N . HIS B 1 35 ? 17.75 9.703 15.68 1 98.69 35 HIS B N 1
ATOM 3762 C CA . HIS B 1 35 ? 17.312 9.328 17.016 1 98.69 35 HIS B CA 1
ATOM 3763 C C . HIS B 1 35 ? 16.547 10.461 17.688 1 98.69 35 HIS B C 1
ATOM 3765 O O . HIS B 1 35 ? 16.953 11.625 17.609 1 98.69 35 HIS B O 1
ATOM 3771 N N . GLY B 1 36 ? 15.445 10.078 18.344 1 98.62 36 GLY B N 1
ATOM 3772 C CA . GLY B 1 36 ? 14.633 11.125 18.938 1 98.62 36 GLY B CA 1
ATOM 3773 C C . GLY B 1 36 ? 14.156 12.148 17.922 1 98.62 36 GLY B C 1
ATOM 3774 O O . GLY B 1 36 ? 13.508 11.805 16.938 1 98.62 36 GLY B O 1
ATOM 3775 N N . ALA B 1 37 ? 14.508 13.391 18.141 1 98.88 37 ALA B N 1
ATOM 3776 C CA . ALA B 1 37 ? 14.141 14.453 17.203 1 98.88 37 ALA B CA 1
ATOM 3777 C C . ALA B 1 37 ? 15.367 14.984 16.469 1 98.88 37 ALA B C 1
ATOM 3779 O O . ALA B 1 37 ? 15.359 16.109 15.969 1 98.88 37 ALA B O 1
ATOM 3780 N N . THR B 1 38 ? 16.391 14.094 16.328 1 98.81 38 THR B N 1
ATOM 3781 C CA . THR B 1 38 ? 17.641 14.508 15.711 1 98.81 38 THR B CA 1
ATOM 3782 C C . THR B 1 38 ? 17.938 13.672 14.469 1 98.81 38 THR B C 1
ATOM 3784 O O . THR B 1 38 ? 17.797 12.445 14.492 1 98.81 38 THR B O 1
ATOM 3787 N N . LEU B 1 39 ? 18.344 14.312 13.414 1 98.62 39 LEU B N 1
ATOM 3788 C CA . LEU B 1 39 ? 18.812 13.688 12.188 1 98.62 39 LEU B CA 1
ATOM 3789 C C . LEU B 1 39 ? 20.312 13.922 12.008 1 98.62 39 LEU B C 1
ATOM 3791 O O . LEU B 1 39 ? 20.828 14.984 12.359 1 98.62 39 LEU B O 1
ATOM 3795 N N . VAL B 1 40 ? 20.984 12.961 11.445 1 98.69 40 VAL B N 1
ATOM 3796 C CA . VAL B 1 40 ? 22.375 13.109 11.008 1 98.69 40 VAL B CA 1
ATOM 3797 C C . VAL B 1 40 ? 22.5 12.672 9.547 1 98.69 40 VAL B C 1
ATOM 3799 O O . VAL B 1 40 ? 22.047 11.586 9.18 1 98.69 40 VAL B O 1
ATOM 3802 N N . ASP B 1 41 ? 23.047 13.547 8.688 1 98.06 41 ASP B N 1
ATOM 3803 C CA . ASP B 1 41 ? 23.156 13.219 7.27 1 98.06 41 ASP B CA 1
ATOM 3804 C C . ASP B 1 41 ? 24.453 12.492 6.961 1 98.06 41 ASP B C 1
ATOM 3806 O O . ASP B 1 41 ? 25.266 12.242 7.859 1 98.06 41 ASP B O 1
ATOM 3810 N N . VAL B 1 42 ? 24.656 12.133 5.758 1 97.62 42 VAL B N 1
ATOM 3811 C CA . VAL B 1 42 ? 25.781 11.305 5.34 1 97.62 42 VAL B CA 1
ATOM 3812 C C . VAL B 1 42 ? 27.078 12.102 5.426 1 97.62 42 VAL B C 1
ATOM 3814 O O . VAL B 1 42 ? 28.172 11.531 5.414 1 97.62 42 VAL B O 1
ATOM 3817 N N . ASP B 1 43 ? 27 13.445 5.527 1 97.56 43 ASP B N 1
ATOM 3818 C CA . ASP B 1 43 ? 28.172 14.32 5.645 1 97.56 43 ASP B CA 1
ATOM 3819 C C . ASP B 1 43 ? 28.5 14.609 7.105 1 97.56 43 ASP B C 1
ATOM 3821 O O . ASP B 1 43 ? 29.484 15.266 7.406 1 97.56 43 ASP B O 1
ATOM 3825 N N . GLY B 1 44 ? 27.625 14.203 8.039 1 97.44 44 GLY B N 1
ATOM 3826 C CA . GLY B 1 44 ? 27.891 14.336 9.461 1 97.44 44 GLY B CA 1
ATOM 3827 C C . GLY B 1 44 ? 27.203 15.539 10.078 1 97.44 44 GLY B C 1
ATOM 3828 O O . GLY B 1 44 ? 27.359 15.82 11.273 1 97.44 44 GLY B O 1
ATOM 3829 N N . ASN B 1 45 ? 26.453 16.328 9.305 1 97.81 45 ASN B N 1
ATOM 3830 C CA . ASN B 1 45 ? 25.688 17.438 9.852 1 97.81 45 ASN B CA 1
ATOM 3831 C C . ASN B 1 45 ? 24.516 16.938 10.711 1 97.81 45 ASN B C 1
ATOM 3833 O O . ASN B 1 45 ? 23.891 15.938 10.383 1 97.81 45 ASN B O 1
ATOM 3837 N N . LYS B 1 46 ? 24.234 17.703 11.742 1 98.19 46 LYS B N 1
ATOM 3838 C CA . LYS B 1 46 ? 23.141 17.375 12.641 1 98.19 46 LYS B CA 1
ATOM 3839 C C . LYS B 1 46 ? 21.984 18.375 12.484 1 98.19 46 LYS B C 1
ATOM 3841 O O . LYS B 1 46 ? 22.219 19.562 12.32 1 98.19 46 LYS B O 1
ATOM 3846 N N . TYR B 1 47 ? 20.797 17.844 12.562 1 98.62 47 TYR B N 1
ATOM 3847 C CA . TYR B 1 47 ? 19.625 18.688 12.414 1 98.62 47 TYR B CA 1
ATOM 3848 C C . TYR B 1 47 ? 18.578 18.359 13.477 1 98.62 47 TYR B C 1
ATOM 3850 O O . TYR B 1 47 ? 18.406 17.188 13.844 1 98.62 47 TYR B O 1
ATOM 3858 N N . ILE B 1 48 ? 17.891 19.391 13.977 1 98.88 48 ILE B N 1
ATOM 3859 C CA . ILE B 1 48 ? 16.641 19.188 14.695 1 98.88 48 ILE B CA 1
ATOM 3860 C C . ILE B 1 48 ? 15.508 18.984 13.703 1 98.88 48 ILE B C 1
ATOM 3862 O O . ILE B 1 48 ? 15.312 19.797 12.797 1 98.88 48 ILE B O 1
ATOM 3866 N N . ASP B 1 49 ? 14.805 17.906 13.883 1 98.81 49 ASP B N 1
ATOM 3867 C CA . ASP B 1 49 ? 13.75 17.516 12.953 1 98.81 49 ASP B CA 1
ATOM 3868 C C . ASP B 1 49 ? 12.414 18.156 13.344 1 98.81 49 ASP B C 1
ATOM 3870 O O . ASP B 1 49 ? 11.828 17.812 14.367 1 98.81 49 ASP B O 1
ATOM 3874 N N . LEU B 1 50 ? 11.875 19.047 12.523 1 98.81 50 LEU B N 1
ATOM 3875 C CA . LEU B 1 50 ? 10.57 19.641 12.773 1 98.81 50 LEU B CA 1
ATOM 3876 C C . LEU B 1 50 ? 9.523 19.094 11.805 1 98.81 50 LEU B C 1
ATOM 3878 O O . LEU B 1 50 ? 8.414 19.625 11.719 1 98.81 50 LEU B O 1
ATOM 3882 N N . LEU B 1 51 ? 9.867 18.031 11.125 1 98 51 LEU B N 1
ATOM 3883 C CA . LEU B 1 51 ? 9.016 17.469 10.078 1 98 51 LEU B CA 1
ATOM 3884 C C . LEU B 1 51 ? 8.555 16.062 10.453 1 98 51 LEU B C 1
ATOM 3886 O O . LEU B 1 51 ? 7.445 15.656 10.094 1 98 51 LEU B O 1
ATOM 3890 N N . ALA B 1 52 ? 9.469 15.289 11.125 1 98.06 52 ALA B N 1
ATOM 3891 C CA . ALA B 1 52 ? 9.211 13.922 11.57 1 98.06 52 ALA B CA 1
ATOM 3892 C C . ALA B 1 52 ? 8.781 13.039 10.406 1 98.06 52 ALA B C 1
ATOM 3894 O O . ALA B 1 52 ? 7.812 12.281 10.516 1 98.06 52 ALA B O 1
ATOM 3895 N N . SER B 1 53 ? 9.438 13.156 9.273 1 97.38 53 SER B N 1
ATOM 3896 C CA . SER B 1 53 ? 9.117 12.367 8.086 1 97.38 53 SER B CA 1
ATOM 3897 C C . SER B 1 53 ? 7.648 12.508 7.703 1 97.38 53 SER B C 1
ATOM 3899 O O . SER B 1 53 ? 6.941 11.508 7.555 1 97.38 53 SER B O 1
ATOM 3901 N N . ALA B 1 54 ? 7.195 13.758 7.586 1 95.75 54 ALA B N 1
ATOM 3902 C CA . ALA B 1 54 ? 5.816 14.094 7.246 1 95.75 54 ALA B CA 1
ATOM 3903 C C . ALA B 1 54 ? 4.84 13.469 8.242 1 95.75 54 ALA B C 1
ATOM 3905 O O . ALA B 1 54 ? 3.889 12.789 7.848 1 95.75 54 ALA B O 1
ATOM 3906 N N . SER B 1 55 ? 5.109 13.617 9.516 1 96.88 55 SER B N 1
ATOM 3907 C CA . SER B 1 55 ? 4.258 13.219 10.633 1 96.88 55 SER B CA 1
ATOM 3908 C C . SER B 1 55 ? 4.164 11.703 10.758 1 96.88 55 SER B C 1
ATOM 3910 O O . SER B 1 55 ? 3.154 11.172 11.219 1 96.88 55 SER B O 1
ATOM 3912 N N . ALA B 1 56 ? 5.176 10.969 10.312 1 98 56 ALA B N 1
ATOM 3913 C CA . ALA B 1 56 ? 5.145 9.508 10.359 1 98 56 ALA B CA 1
ATOM 3914 C C . ALA B 1 56 ? 5.895 8.984 11.578 1 98 56 ALA B C 1
ATOM 3916 O O . ALA B 1 56 ? 5.848 7.789 11.875 1 98 56 ALA B O 1
ATOM 3917 N N . ILE B 1 57 ? 6.531 9.906 12.32 1 98.12 57 ILE B N 1
ATOM 3918 C CA . ILE B 1 57 ? 7.398 9.484 13.414 1 98.12 57 ILE B CA 1
ATOM 3919 C C . ILE B 1 57 ? 7.004 10.219 14.695 1 98.12 57 ILE B C 1
ATOM 3921 O O . ILE B 1 57 ? 7.82 10.938 15.281 1 98.12 57 ILE B O 1
ATOM 3925 N N . ASN B 1 58 ? 5.832 9.898 15.148 1 98.62 58 ASN B N 1
ATOM 3926 C CA . ASN B 1 58 ? 5.324 10.586 16.328 1 98.62 58 ASN B CA 1
ATOM 3927 C C . ASN B 1 58 ? 6.148 10.242 17.578 1 98.62 58 ASN B C 1
ATOM 3929 O O . ASN B 1 58 ? 6.363 11.094 18.438 1 98.62 58 ASN B O 1
ATOM 3933 N N . VAL B 1 59 ? 6.719 9.008 17.656 1 98.75 59 VAL B N 1
ATOM 3934 C CA . VAL B 1 59 ? 7.34 8.57 18.906 1 98.75 59 VAL B CA 1
ATOM 3935 C C . VAL B 1 59 ? 8.852 8.773 18.828 1 98.75 59 VAL B C 1
ATOM 3937 O O . VAL B 1 59 ? 9.594 8.281 19.688 1 98.75 59 VAL B O 1
ATOM 3940 N N . GLY B 1 60 ? 9.297 9.523 17.812 1 98.69 60 GLY B N 1
ATOM 3941 C CA . GLY B 1 60 ? 10.719 9.789 17.656 1 98.69 60 GLY B CA 1
ATOM 3942 C C . GLY B 1 60 ? 11.438 8.734 16.844 1 98.69 60 GLY B C 1
ATOM 3943 O O . GLY B 1 60 ? 10.984 7.594 16.75 1 98.69 60 GLY B O 1
ATOM 3944 N N . HIS B 1 61 ? 12.57 9.133 16.328 1 98.75 61 HIS B N 1
ATOM 3945 C CA . HIS B 1 61 ? 13.383 8.242 15.508 1 98.75 61 HIS B CA 1
ATOM 3946 C C . HIS B 1 61 ? 14.062 7.172 16.359 1 98.75 61 HIS B C 1
ATOM 3948 O O . HIS B 1 61 ? 14.68 7.484 17.375 1 98.75 61 HIS B O 1
ATOM 3954 N N . THR B 1 62 ? 13.898 5.938 15.883 1 98.69 62 THR B N 1
ATOM 3955 C CA . THR B 1 62 ? 14.609 4.773 16.406 1 98.69 62 THR B CA 1
ATOM 3956 C C . THR B 1 62 ? 14.391 4.645 17.922 1 98.69 62 THR B C 1
ATOM 3958 O O . THR B 1 62 ? 15.344 4.461 18.672 1 98.69 62 THR B O 1
ATOM 3961 N N . HIS B 1 63 ? 13.195 4.891 18.328 1 98.75 63 HIS B N 1
ATOM 3962 C CA . HIS B 1 63 ? 12.891 4.629 19.734 1 98.75 63 HIS B CA 1
ATOM 3963 C C . HIS B 1 63 ? 13.266 3.205 20.125 1 98.75 63 HIS B C 1
ATOM 3965 O O . HIS B 1 63 ? 12.93 2.254 19.422 1 98.75 63 HIS B O 1
ATOM 3971 N N . GLU B 1 64 ? 13.898 3.002 21.234 1 98.62 64 GLU B N 1
ATOM 3972 C CA . GLU B 1 64 ? 14.5 1.726 21.625 1 98.62 64 GLU B CA 1
ATOM 3973 C C . GLU B 1 64 ? 13.453 0.618 21.672 1 98.62 64 GLU B C 1
ATOM 3975 O O . GLU B 1 64 ? 13.711 -0.51 21.25 1 98.62 64 GLU B O 1
ATOM 3980 N N . LYS B 1 65 ? 12.289 0.873 22.234 1 98.75 65 LYS B N 1
ATOM 3981 C CA . LYS B 1 65 ? 11.227 -0.123 22.359 1 98.75 65 LYS B CA 1
ATOM 3982 C C . LYS B 1 65 ? 10.727 -0.576 21 1 98.75 65 LYS B C 1
ATOM 3984 O O . LYS B 1 65 ? 10.406 -1.75 20.797 1 98.75 65 LYS B O 1
ATOM 3989 N N . VAL B 1 66 ? 10.625 0.311 20.047 1 98.94 66 VAL B N 1
ATOM 3990 C CA . VAL B 1 66 ? 10.148 -0.007 18.719 1 98.94 66 VAL B CA 1
ATOM 3991 C C . VAL B 1 66 ? 11.211 -0.804 17.953 1 98.94 66 VAL B C 1
ATOM 3993 O O . VAL B 1 66 ? 10.898 -1.806 17.312 1 98.94 66 VAL B O 1
ATOM 3996 N N . VAL B 1 67 ? 12.492 -0.326 18.031 1 98.94 67 VAL B N 1
ATOM 3997 C CA . VAL B 1 67 ? 13.602 -1.017 17.375 1 98.94 67 VAL B CA 1
ATOM 3998 C C . VAL B 1 67 ? 13.672 -2.461 17.875 1 98.94 67 VAL B C 1
ATOM 4000 O O . VAL B 1 67 ? 13.836 -3.389 17.078 1 98.94 67 VAL B O 1
ATOM 4003 N N . LYS B 1 68 ? 13.547 -2.623 19.156 1 98.88 68 LYS B N 1
ATOM 4004 C CA . LYS B 1 68 ? 13.594 -3.957 19.75 1 98.88 68 LYS B CA 1
ATOM 4005 C C . LYS B 1 68 ? 12.438 -4.82 19.234 1 98.88 68 LYS B C 1
ATOM 4007 O O . LYS B 1 68 ? 12.625 -6.004 18.953 1 98.88 68 LYS B O 1
ATOM 4012 N N . ALA B 1 69 ? 11.219 -4.293 19.203 1 98.94 69 ALA B N 1
ATOM 4013 C CA . ALA B 1 69 ? 10.047 -5.02 18.719 1 98.94 69 ALA B CA 1
ATOM 4014 C C . ALA B 1 69 ? 10.25 -5.492 17.281 1 98.94 69 ALA B C 1
ATOM 4016 O O . ALA B 1 69 ? 9.898 -6.621 16.938 1 98.94 69 ALA B O 1
ATOM 4017 N N . ILE B 1 70 ? 10.797 -4.605 16.438 1 98.94 70 ILE B N 1
ATOM 4018 C CA . ILE B 1 70 ? 11.078 -4.938 15.039 1 98.94 70 ILE B CA 1
ATOM 4019 C C . ILE B 1 70 ? 12.07 -6.094 14.977 1 98.94 70 ILE B C 1
ATOM 4021 O O . ILE B 1 70 ? 11.828 -7.09 14.289 1 98.94 70 ILE B O 1
ATOM 4025 N N . ALA B 1 71 ? 13.18 -5.953 15.695 1 98.88 71 ALA B N 1
ATOM 4026 C CA . ALA B 1 71 ? 14.258 -6.938 15.641 1 98.88 71 ALA B CA 1
ATOM 4027 C C . ALA B 1 71 ? 13.797 -8.289 16.172 1 98.88 71 ALA B C 1
ATOM 4029 O O . ALA B 1 71 ? 14.047 -9.328 15.57 1 98.88 71 ALA B O 1
ATOM 4030 N N . ASP B 1 72 ? 13.102 -8.281 17.359 1 98.88 72 ASP B N 1
ATOM 4031 C CA . ASP B 1 72 ? 12.625 -9.508 17.984 1 98.88 72 ASP B CA 1
ATOM 4032 C C . ASP B 1 72 ? 11.648 -10.25 17.078 1 98.88 72 ASP B C 1
ATOM 4034 O O . ASP B 1 72 ? 11.75 -11.461 16.906 1 98.88 72 ASP B O 1
ATOM 4038 N N . GLN B 1 73 ? 10.727 -9.547 16.516 1 98.88 73 GLN B N 1
ATOM 4039 C CA . GLN B 1 73 ? 9.719 -10.18 15.656 1 98.88 73 GLN B CA 1
ATOM 4040 C C . GLN B 1 73 ? 10.352 -10.727 14.383 1 98.88 73 GLN B C 1
ATOM 4042 O O . GLN B 1 73 ? 9.961 -11.797 13.898 1 98.88 73 GLN B O 1
ATOM 4047 N N . ALA B 1 74 ? 11.281 -9.953 13.766 1 98.88 74 ALA B N 1
ATOM 4048 C CA . ALA B 1 74 ? 11.938 -10.398 12.539 1 98.88 74 ALA B CA 1
ATOM 4049 C C . ALA B 1 74 ? 12.648 -11.734 12.75 1 98.88 74 ALA B C 1
ATOM 4051 O O . ALA B 1 74 ? 12.703 -12.562 11.836 1 98.88 74 ALA B O 1
ATOM 4052 N N . GLN B 1 75 ? 13.172 -11.938 13.922 1 98.56 75 GLN B N 1
ATOM 4053 C CA . GLN B 1 75 ? 13.875 -13.172 14.25 1 98.56 75 GLN B CA 1
ATOM 4054 C C . GLN B 1 75 ? 12.906 -14.344 14.344 1 98.56 75 GLN B C 1
ATOM 4056 O O . GLN B 1 75 ? 13.289 -15.492 14.086 1 98.56 75 GLN B O 1
ATOM 4061 N N . LYS B 1 76 ? 11.727 -14.039 14.695 1 98.56 76 LYS B N 1
ATOM 4062 C CA . LYS B 1 76 ? 10.719 -15.07 14.93 1 98.56 76 LYS B CA 1
ATOM 4063 C C . LYS B 1 76 ? 9.945 -15.383 13.656 1 98.56 76 LYS B C 1
ATOM 4065 O O . LYS B 1 76 ? 9.758 -16.547 13.305 1 98.56 76 LYS B O 1
ATOM 4070 N N . LEU B 1 77 ? 9.469 -14.438 13.008 1 98.75 77 LEU B N 1
ATOM 4071 C CA . LEU B 1 77 ? 8.633 -14.508 11.82 1 98.75 77 LEU B CA 1
ATOM 4072 C C . LEU B 1 77 ? 8.617 -13.164 11.094 1 98.75 77 LEU B C 1
ATOM 4074 O O . LEU B 1 77 ? 8.055 -12.188 11.594 1 98.75 77 LEU B O 1
ATOM 4078 N N . ILE B 1 78 ? 9.172 -13.164 9.906 1 98.69 78 ILE B N 1
ATOM 4079 C CA . ILE B 1 78 ? 9.148 -11.938 9.109 1 98.69 78 ILE B CA 1
ATOM 4080 C C . ILE B 1 78 ? 7.762 -11.75 8.5 1 98.69 78 ILE B C 1
ATOM 4082 O O . ILE B 1 78 ? 7.199 -10.648 8.555 1 98.69 78 ILE B O 1
ATOM 4086 N N . HIS B 1 79 ? 7.285 -12.867 7.961 1 98.38 79 HIS B N 1
ATOM 4087 C CA . HIS B 1 79 ? 5.984 -12.703 7.32 1 98.38 79 HIS B CA 1
ATOM 4088 C C . HIS B 1 79 ? 5.305 -14.055 7.109 1 98.38 79 HIS B C 1
ATOM 4090 O O . HIS B 1 79 ? 5.965 -15.039 6.777 1 98.38 79 HIS B O 1
ATOM 4096 N N . TYR B 1 80 ? 4.148 -14.125 7.328 1 98.12 80 TYR B N 1
ATOM 4097 C CA . TYR B 1 80 ? 3.176 -15.047 6.758 1 98.12 80 TYR B CA 1
ATOM 4098 C C . TYR B 1 80 ? 1.831 -14.359 6.551 1 98.12 80 TYR B C 1
ATOM 4100 O O . TYR B 1 80 ? 1.286 -13.758 7.477 1 98.12 80 TYR B O 1
ATOM 4108 N N . THR B 1 81 ? 1.278 -14.43 5.445 1 97.25 81 THR B N 1
ATOM 4109 C CA . THR B 1 81 ? 0.226 -13.523 4.996 1 97.25 81 THR B CA 1
ATOM 4110 C C . THR B 1 81 ? -1.041 -13.711 5.828 1 97.25 81 THR B C 1
ATOM 4112 O O . THR B 1 81 ? -1.568 -14.82 5.918 1 97.25 81 THR B O 1
ATOM 4115 N N . PRO B 1 82 ? -1.61 -12.641 6.34 1 94.75 82 PRO B N 1
ATOM 4116 C CA . PRO B 1 82 ? -2.895 -12.695 7.043 1 94.75 82 PRO B CA 1
ATOM 4117 C C . PRO B 1 82 ? -4.074 -12.914 6.102 1 94.75 82 PRO B C 1
ATOM 4119 O O . PRO B 1 82 ? -5.191 -13.172 6.555 1 94.75 82 PRO B O 1
ATOM 4122 N N . ALA B 1 83 ? -3.826 -12.875 4.828 1 94.56 83 ALA B N 1
ATOM 4123 C CA . ALA B 1 83 ? -4.891 -13.156 3.871 1 94.56 83 ALA B CA 1
ATOM 4124 C C . ALA B 1 83 ? -5.379 -14.602 4 1 94.56 83 ALA B C 1
ATOM 4126 O O . ALA B 1 83 ? -6.543 -14.898 3.723 1 94.56 83 ALA B O 1
ATOM 4127 N N . TYR B 1 84 ? -4.43 -15.477 4.418 1 95.06 84 TYR B N 1
ATOM 4128 C CA . TYR B 1 84 ? -4.785 -16.891 4.488 1 95.06 84 TYR B CA 1
ATOM 4129 C C . TYR B 1 84 ? -4.746 -17.391 5.93 1 95.06 84 TYR B C 1
ATOM 4131 O O . TYR B 1 84 ? -5.539 -18.25 6.316 1 95.06 84 TYR B O 1
ATOM 4139 N N . PHE B 1 85 ? -3.762 -16.875 6.656 1 96.25 85 PHE B N 1
ATOM 4140 C CA . PHE B 1 85 ? -3.549 -17.453 7.977 1 96.25 85 PHE B CA 1
ATOM 4141 C C . PHE B 1 85 ? -3.324 -16.375 9.016 1 96.25 85 PHE B C 1
ATOM 4143 O O . PHE B 1 85 ? -3.701 -15.219 8.805 1 96.25 85 PHE B O 1
ATOM 4150 N N . HIS B 1 86 ? -2.951 -16.828 10.25 1 96.94 86 HIS B N 1
ATOM 4151 C CA . HIS B 1 86 ? -2.969 -15.914 11.383 1 96.94 86 HIS B CA 1
ATOM 4152 C C . HIS B 1 86 ? -1.603 -15.844 12.055 1 96.94 86 HIS B C 1
ATOM 4154 O O . HIS B 1 86 ? -0.81 -16.781 11.961 1 96.94 86 HIS B O 1
ATOM 4160 N N . HIS B 1 87 ? -1.331 -14.773 12.609 1 97.69 87 HIS B N 1
ATOM 4161 C CA . HIS B 1 87 ? -0.203 -14.594 13.516 1 97.69 87 HIS B CA 1
ATOM 4162 C C . HIS B 1 87 ? -0.581 -13.695 14.688 1 97.69 87 HIS B C 1
ATOM 4164 O O . HIS B 1 87 ? -1.406 -12.789 14.547 1 97.69 87 HIS B O 1
ATOM 4170 N N . VAL B 1 88 ? 0.028 -13.797 15.781 1 97.69 88 VAL B N 1
ATOM 4171 C CA . VAL B 1 88 ? -0.394 -13.234 17.062 1 97.69 88 VAL B CA 1
ATOM 4172 C C . VAL B 1 88 ? -0.265 -11.711 17.031 1 97.69 88 VAL B C 1
ATOM 4174 O O . VAL B 1 88 ? -1.174 -10.992 17.453 1 97.69 88 VAL B O 1
ATOM 4177 N N . PRO B 1 89 ? 0.854 -11.133 16.5 1 98.31 89 PRO B N 1
ATOM 4178 C CA . PRO B 1 89 ? 0.969 -9.672 16.5 1 98.31 89 PRO B CA 1
ATOM 4179 C C . PRO B 1 89 ? -0.192 -8.992 15.789 1 98.31 89 PRO B C 1
ATOM 4181 O O . PRO B 1 89 ? -0.69 -7.961 16.25 1 98.31 89 PRO B O 1
ATOM 4184 N N . GLY B 1 90 ? -0.611 -9.562 14.68 1 97.94 90 GLY B N 1
ATOM 4185 C CA . GLY B 1 90 ? -1.744 -9 13.961 1 97.94 90 GLY B CA 1
ATOM 4186 C C . GLY B 1 90 ? -3.049 -9.102 14.727 1 97.94 90 GLY B C 1
ATOM 4187 O O . GLY B 1 90 ? -3.873 -8.188 14.688 1 97.94 90 GLY B O 1
ATOM 4188 N N . MET B 1 91 ? -3.234 -10.195 15.406 1 98 91 MET B N 1
ATOM 4189 C CA . MET B 1 91 ? -4.426 -10.414 16.219 1 98 91 MET B CA 1
ATOM 4190 C C . MET B 1 91 ? -4.508 -9.398 17.359 1 98 91 MET B C 1
ATOM 4192 O O . MET B 1 91 ? -5.547 -8.773 17.562 1 98 91 MET B O 1
ATOM 4196 N N . GLU B 1 92 ? -3.404 -9.211 18.031 1 98.56 92 GLU B N 1
ATOM 4197 C CA . GLU B 1 92 ? -3.344 -8.273 19.156 1 98.56 92 GLU B CA 1
ATOM 4198 C C . GLU B 1 92 ? -3.551 -6.836 18.688 1 98.56 92 GLU B C 1
ATOM 4200 O O . GLU B 1 92 ? -4.242 -6.055 19.344 1 98.56 92 GLU B O 1
ATOM 4205 N N . LEU B 1 93 ? -2.99 -6.516 17.578 1 98.81 93 LEU B N 1
ATOM 4206 C CA . LEU B 1 93 ? -3.086 -5.152 17.078 1 98.81 93 LEU B CA 1
ATOM 4207 C C . LEU B 1 93 ? -4.516 -4.824 16.656 1 98.81 93 LEU B C 1
ATOM 4209 O O . LEU B 1 93 ? -4.992 -3.709 16.891 1 98.81 93 LEU B O 1
ATOM 4213 N N . SER B 1 94 ? -5.203 -5.762 15.938 1 98.44 94 SER B N 1
ATOM 4214 C CA . SER B 1 94 ? -6.586 -5.523 15.523 1 98.44 94 SER B CA 1
ATOM 4215 C C . SER B 1 94 ? -7.473 -5.211 16.719 1 98.44 94 SER B C 1
ATOM 4217 O O . SER B 1 94 ? -8.297 -4.297 16.672 1 98.44 94 SER B O 1
ATOM 4219 N N . GLU B 1 95 ? -7.289 -5.953 17.781 1 98.5 95 GLU B N 1
ATOM 4220 C CA . GLU B 1 95 ? -8.055 -5.715 19 1 98.5 95 GLU B CA 1
ATOM 4221 C C . GLU B 1 95 ? -7.73 -4.352 19.594 1 98.5 95 GLU B C 1
ATOM 4223 O O . GLU B 1 95 ? -8.633 -3.59 19.953 1 98.5 95 GLU B O 1
ATOM 4228 N N . LYS B 1 96 ? -6.461 -4.059 19.719 1 98.75 96 LYS B N 1
ATOM 4229 C CA . LYS B 1 96 ? -6.031 -2.803 20.328 1 98.75 96 LYS B CA 1
ATOM 4230 C C . LYS B 1 96 ? -6.566 -1.603 19.562 1 98.75 96 LYS B C 1
ATOM 4232 O O . LYS B 1 96 ? -7.09 -0.656 20.156 1 98.75 96 LYS B O 1
ATOM 4237 N N . LEU B 1 97 ? -6.469 -1.597 18.266 1 98.81 97 LEU B N 1
ATOM 4238 C CA . LEU B 1 97 ? -6.926 -0.493 17.422 1 98.81 97 LEU B CA 1
ATOM 4239 C C . LEU B 1 97 ? -8.438 -0.323 17.531 1 98.81 97 LEU B C 1
ATOM 4241 O O . LEU B 1 97 ? -8.938 0.803 17.578 1 98.81 97 LEU B O 1
ATOM 4245 N N . ALA B 1 98 ? -9.141 -1.448 17.484 1 98.56 98 ALA B N 1
ATOM 4246 C CA . ALA B 1 98 ? -10.594 -1.393 17.625 1 98.56 98 ALA B CA 1
ATOM 4247 C C . ALA B 1 98 ? -11 -0.72 18.938 1 98.56 98 ALA B C 1
ATOM 4249 O O . ALA B 1 98 ? -11.969 0.043 18.984 1 98.56 98 ALA B O 1
ATOM 4250 N N . LYS B 1 99 ? -10.266 -0.967 19.953 1 98 99 LYS B N 1
ATOM 4251 C CA . LYS B 1 99 ? -10.625 -0.503 21.297 1 98 99 LYS B CA 1
ATOM 4252 C C . LYS B 1 99 ? -10.273 0.972 21.469 1 98 99 LYS B C 1
ATOM 4254 O O . LYS B 1 99 ? -10.953 1.688 22.219 1 98 99 LYS B O 1
ATOM 4259 N N . ILE B 1 100 ? -9.219 1.47 20.781 1 97.94 100 ILE B N 1
ATOM 4260 C CA . ILE B 1 100 ? -8.797 2.844 21.031 1 97.94 100 ILE B CA 1
ATOM 4261 C C . ILE B 1 100 ? -9.469 3.779 20.016 1 97.94 100 ILE B C 1
ATOM 4263 O O . ILE B 1 100 ? -9.352 5.004 20.125 1 97.94 100 ILE B O 1
ATOM 4267 N N . ALA B 1 101 ? -10.188 3.244 19.016 1 98.12 101 ALA B N 1
ATOM 4268 C CA . ALA B 1 101 ? -10.922 4.078 18.062 1 98.12 101 ALA B CA 1
ATOM 4269 C C . ALA B 1 101 ? -11.977 4.922 18.781 1 98.12 101 ALA B C 1
ATOM 4271 O O . ALA B 1 101 ? -12.5 4.523 19.828 1 98.12 101 ALA B O 1
ATOM 4272 N N . PRO B 1 102 ? -12.281 6.113 18.234 1 97.81 102 PRO B N 1
ATOM 4273 C CA . PRO B 1 102 ? -13.234 7.004 18.906 1 97.81 102 PRO B CA 1
ATOM 4274 C C . PRO B 1 102 ? -14.648 6.426 18.953 1 97.81 102 PRO B C 1
ATOM 4276 O O . PRO B 1 102 ? -15.117 5.848 17.969 1 97.81 102 PRO B O 1
ATOM 4279 N N . GLY B 1 103 ? -15.352 6.637 20.078 1 96.81 103 GLY B N 1
ATOM 4280 C CA . GLY B 1 103 ? -16.734 6.211 20.25 1 96.81 103 GLY B CA 1
ATOM 4281 C C . GLY B 1 103 ? -16.859 4.879 20.953 1 96.81 103 GLY B C 1
ATOM 4282 O O . GLY B 1 103 ? -15.859 4.242 21.297 1 96.81 103 GLY B O 1
ATOM 4283 N N . ASN B 1 104 ? -18.109 4.434 21.141 1 96.19 104 ASN B N 1
ATOM 4284 C CA . ASN B 1 104 ? -18.359 3.266 21.984 1 96.19 104 ASN B CA 1
ATOM 4285 C C . ASN B 1 104 ? -18.891 2.094 21.156 1 96.19 104 ASN B C 1
ATOM 4287 O O . ASN B 1 104 ? -19.047 0.985 21.688 1 96.19 104 ASN B O 1
ATOM 4291 N N . SER B 1 105 ? -19.141 2.289 19.906 1 97.62 105 SER B N 1
ATOM 4292 C CA . SER B 1 105 ? -19.641 1.194 19.078 1 97.62 105 SER B CA 1
ATOM 4293 C C . SER B 1 105 ? -18.578 0.121 18.891 1 97.62 105 SER B C 1
ATOM 4295 O O . SER B 1 105 ? -17.375 0.422 18.859 1 97.62 105 SER B O 1
ATOM 4297 N N . PRO B 1 106 ? -19.031 -1.159 18.797 1 97.81 106 PRO B N 1
ATOM 4298 C CA . PRO B 1 106 ? -18.047 -2.18 18.422 1 97.81 106 PRO B CA 1
ATOM 4299 C C . PRO B 1 106 ? -17.391 -1.883 17.078 1 97.81 106 PRO B C 1
ATOM 4301 O O . PRO B 1 106 ? -18.047 -1.474 16.125 1 97.81 106 PRO B O 1
ATOM 4304 N N . LYS B 1 107 ? -16.094 -2.012 17.047 1 98.62 107 LYS B N 1
ATOM 4305 C CA . LYS B 1 107 ? -15.305 -1.711 15.852 1 98.62 107 LYS B CA 1
ATOM 4306 C C . LYS B 1 107 ? -14.578 -2.953 15.344 1 98.62 107 LYS B C 1
ATOM 4308 O O . LYS B 1 107 ? -14.344 -3.896 16.109 1 98.62 107 LYS B O 1
ATOM 4313 N N . MET B 1 108 ? -14.305 -3.014 14.094 1 98.62 108 MET B N 1
ATOM 4314 C CA . MET B 1 108 ? -13.422 -3.984 13.453 1 98.62 108 MET B CA 1
ATOM 4315 C C . MET B 1 108 ? -12.352 -3.281 12.625 1 98.62 108 MET B C 1
ATOM 4317 O O . MET B 1 108 ? -12.453 -2.084 12.352 1 98.62 108 MET B O 1
ATOM 4321 N N . VAL B 1 109 ? -11.359 -4.062 12.32 1 98.62 109 VAL B N 1
ATOM 4322 C CA . VAL B 1 109 ? -10.18 -3.51 11.656 1 98.62 109 VAL B CA 1
ATOM 4323 C C . VAL B 1 109 ? -9.883 -4.305 10.383 1 98.62 109 VAL B C 1
ATOM 4325 O O . VAL B 1 109 ? -10.062 -5.527 10.352 1 98.62 109 VAL B O 1
ATOM 4328 N N . SER B 1 110 ? -9.508 -3.631 9.297 1 98.5 110 SER B N 1
ATOM 4329 C CA . SER B 1 110 ? -8.844 -4.195 8.133 1 98.5 110 SER B CA 1
ATOM 4330 C C . SER B 1 110 ? -7.5 -3.525 7.879 1 98.5 110 SER B C 1
ATOM 4332 O O . SER B 1 110 ? -7.418 -2.297 7.805 1 98.5 110 SER B O 1
ATOM 4334 N N . PHE B 1 111 ? -6.469 -4.336 7.719 1 98.5 111 PHE B N 1
ATOM 4335 C CA . PHE B 1 111 ? -5.121 -3.785 7.598 1 98.5 111 PHE B CA 1
ATOM 4336 C C . PHE B 1 111 ? -4.773 -3.529 6.133 1 98.5 111 PHE B C 1
ATOM 4338 O O . PHE B 1 111 ? -5.332 -4.164 5.238 1 98.5 111 PHE B O 1
ATOM 4345 N N . GLY B 1 112 ? -3.906 -2.564 5.914 1 98.38 112 GLY B N 1
ATOM 4346 C CA . GLY B 1 112 ? -3.209 -2.277 4.672 1 98.38 112 GLY B CA 1
ATOM 4347 C C . GLY B 1 112 ? -1.757 -1.89 4.875 1 98.38 112 GLY B C 1
ATOM 4348 O O . GLY B 1 112 ? -1.144 -2.266 5.875 1 98.38 112 GLY B O 1
ATOM 4349 N N . ASN B 1 113 ? -1.195 -1.216 3.879 1 98.5 113 ASN B N 1
ATOM 4350 C CA . ASN B 1 113 ? 0.227 -0.89 3.924 1 98.5 113 ASN B CA 1
ATOM 4351 C C . ASN B 1 113 ? 0.458 0.618 3.893 1 98.5 113 ASN B C 1
ATOM 4353 O O . ASN B 1 113 ? 1.544 1.091 4.23 1 98.5 113 ASN B O 1
ATOM 4357 N N . SER B 1 114 ? -0.516 1.355 3.449 1 98.12 114 SER B N 1
ATOM 4358 C CA . SER B 1 114 ? -0.399 2.805 3.318 1 98.12 114 SER B CA 1
ATOM 4359 C C . SER B 1 114 ? -1.74 3.49 3.555 1 98.12 114 SER B C 1
ATOM 4361 O O . SER B 1 114 ? -2.795 2.875 3.391 1 98.12 114 SER B O 1
ATOM 4363 N N . GLY B 1 115 ? -1.659 4.766 3.953 1 98.38 115 GLY B N 1
ATOM 4364 C CA . GLY B 1 115 ? -2.893 5.527 4.059 1 98.38 115 GLY B CA 1
ATOM 4365 C C . GLY B 1 115 ? -3.719 5.508 2.787 1 98.38 115 GLY B C 1
ATOM 4366 O O . GLY B 1 115 ? -4.949 5.57 2.836 1 98.38 115 GLY B O 1
ATOM 4367 N N . SER B 1 116 ? -3.084 5.375 1.621 1 98.56 116 SER B N 1
ATOM 4368 C CA . SER B 1 116 ? -3.76 5.328 0.328 1 98.56 116 SER B CA 1
ATOM 4369 C C . SER B 1 116 ? -4.699 4.133 0.236 1 98.56 116 SER B C 1
ATOM 4371 O O . SER B 1 116 ? -5.867 4.281 -0.14 1 98.56 116 SER B O 1
ATOM 4373 N N . ASP B 1 117 ? -4.211 2.949 0.588 1 98.44 117 ASP B N 1
ATOM 4374 C CA . ASP B 1 117 ? -5.062 1.768 0.48 1 98.44 117 ASP B CA 1
ATOM 4375 C C . ASP B 1 117 ? -6.133 1.759 1.57 1 98.44 117 ASP B C 1
ATOM 4377 O O . ASP B 1 117 ? -7.219 1.209 1.377 1 98.44 117 ASP B O 1
ATOM 4381 N N . ALA B 1 118 ? -5.82 2.377 2.752 1 98.75 118 ALA B N 1
ATOM 4382 C CA . ALA B 1 118 ? -6.848 2.521 3.781 1 98.75 118 ALA B CA 1
ATOM 4383 C C . ALA B 1 118 ? -8.008 3.377 3.283 1 98.75 118 ALA B C 1
ATOM 4385 O O . ALA B 1 118 ? -9.172 3.086 3.576 1 98.75 118 ALA B O 1
ATOM 4386 N N . ASN B 1 119 ? -7.719 4.43 2.551 1 98.94 119 ASN B N 1
ATOM 4387 C CA . ASN B 1 119 ? -8.773 5.289 2.027 1 98.94 119 ASN B CA 1
ATOM 4388 C C . ASN B 1 119 ? -9.508 4.633 0.861 1 98.94 119 ASN B C 1
ATOM 4390 O O . ASN B 1 119 ? -10.703 4.848 0.675 1 98.94 119 ASN B O 1
ATOM 4394 N N . ASP B 1 120 ? -8.805 3.805 0.06 1 98.81 120 ASP B N 1
ATOM 4395 C CA . ASP B 1 120 ? -9.523 2.938 -0.869 1 98.81 120 ASP B CA 1
ATOM 4396 C C . ASP B 1 120 ? -10.562 2.092 -0.137 1 98.81 120 ASP B C 1
ATOM 4398 O O . ASP B 1 120 ? -11.688 1.927 -0.617 1 98.81 120 ASP B O 1
ATOM 4402 N N . ALA B 1 121 ? -10.148 1.552 0.984 1 98.75 121 ALA B N 1
ATOM 4403 C CA . ALA B 1 121 ? -11.031 0.708 1.782 1 98.75 121 ALA B CA 1
ATOM 4404 C C . ALA B 1 121 ? -12.266 1.486 2.24 1 98.75 121 ALA B C 1
ATOM 4406 O O . ALA B 1 121 ? -13.367 0.942 2.281 1 98.75 121 ALA B O 1
ATOM 4407 N N . ILE B 1 122 ? -12.062 2.74 2.643 1 98.94 122 ILE B N 1
ATOM 4408 C CA . ILE B 1 122 ? -13.195 3.562 3.068 1 98.94 122 ILE B CA 1
ATOM 4409 C C . ILE B 1 122 ? -14.234 3.627 1.951 1 98.94 122 ILE B C 1
ATOM 4411 O O . ILE B 1 122 ? -15.43 3.465 2.199 1 98.94 122 ILE B O 1
ATOM 4415 N N . ILE B 1 123 ? -13.797 3.871 0.736 1 98.94 123 ILE B N 1
ATOM 4416 C CA . ILE B 1 123 ? -14.719 3.9 -0.394 1 98.94 123 ILE B CA 1
ATOM 4417 C C . ILE B 1 123 ? -15.43 2.557 -0.509 1 98.94 123 ILE B C 1
ATOM 4419 O O . ILE B 1 123 ? -16.656 2.51 -0.622 1 98.94 123 ILE B O 1
ATOM 4423 N N . LYS B 1 124 ? -14.672 1.477 -0.46 1 98.81 124 LYS B N 1
ATOM 4424 C CA . LYS B 1 124 ? -15.211 0.139 -0.682 1 98.81 124 LYS B CA 1
ATOM 4425 C C . LYS B 1 124 ? -16.234 -0.22 0.384 1 98.81 124 LYS B C 1
ATOM 4427 O O . LYS B 1 124 ? -17.344 -0.654 0.062 1 98.81 124 LYS B O 1
ATOM 4432 N N . PHE B 1 125 ? -15.883 -0.066 1.63 1 98.81 125 PHE B N 1
ATOM 4433 C CA . PHE B 1 125 ? -16.781 -0.417 2.717 1 98.81 125 PHE B CA 1
ATOM 4434 C C . PHE B 1 125 ? -18.031 0.469 2.695 1 98.81 125 PHE B C 1
ATOM 4436 O O . PHE B 1 125 ? -19.141 0.004 2.973 1 98.81 125 PHE B O 1
ATOM 4443 N N . ALA B 1 126 ? -17.844 1.772 2.383 1 98.88 126 ALA B N 1
ATOM 4444 C CA . ALA B 1 126 ? -18.984 2.688 2.326 1 98.88 126 ALA B CA 1
ATOM 4445 C C . ALA B 1 126 ? -19.969 2.27 1.241 1 98.88 126 ALA B C 1
ATOM 4447 O O . ALA B 1 126 ? -21.172 2.219 1.479 1 98.88 126 ALA B O 1
ATOM 4448 N N . ARG B 1 127 ? -19.469 2.025 0.061 1 98.81 127 ARG B N 1
ATOM 4449 C CA . ARG B 1 127 ? -20.328 1.592 -1.043 1 98.81 127 ARG B CA 1
ATOM 4450 C C . ARG B 1 127 ? -21 0.259 -0.727 1 98.81 127 ARG B C 1
ATOM 4452 O O . ARG B 1 127 ? -22.188 0.082 -0.986 1 98.81 127 ARG B O 1
ATOM 4459 N N . ALA B 1 128 ? -20.25 -0.643 -0.181 1 98.75 128 ALA B N 1
ATOM 4460 C CA . ALA B 1 128 ? -20.781 -1.967 0.127 1 98.75 128 ALA B CA 1
ATOM 4461 C C . ALA B 1 128 ? -21.906 -1.878 1.154 1 98.75 128 ALA B C 1
ATOM 4463 O O . ALA B 1 128 ? -22.938 -2.541 1.013 1 98.75 128 ALA B O 1
ATOM 4464 N N . TYR B 1 129 ? -21.719 -1.103 2.191 1 98.69 129 TYR B N 1
ATOM 4465 C CA . TYR B 1 129 ? -22.672 -1.014 3.291 1 98.69 129 TYR B CA 1
ATOM 4466 C C . TYR B 1 129 ? -23.938 -0.303 2.854 1 98.69 129 TYR B C 1
ATOM 4468 O O . TYR B 1 129 ? -25.047 -0.749 3.17 1 98.69 129 TYR B O 1
ATOM 4476 N N . THR B 1 130 ? -23.797 0.79 2.088 1 98.81 130 THR B N 1
ATOM 4477 C CA . THR B 1 130 ? -24.922 1.655 1.789 1 98.81 130 THR B CA 1
ATOM 4478 C C . THR B 1 130 ? -25.609 1.225 0.493 1 98.81 130 THR B C 1
ATOM 4480 O O . THR B 1 130 ? -26.781 1.539 0.266 1 98.81 130 THR B O 1
ATOM 4483 N N . GLY B 1 131 ? -24.859 0.549 -0.355 1 98.62 131 GLY B N 1
ATOM 4484 C CA . GLY B 1 131 ? -25.359 0.279 -1.693 1 98.62 131 GLY B CA 1
ATOM 4485 C C . GLY B 1 131 ? -25.391 1.511 -2.578 1 98.62 131 GLY B C 1
ATOM 4486 O O . GLY B 1 131 ? -26.094 1.529 -3.598 1 98.62 131 GLY B O 1
ATOM 4487 N N . ARG B 1 132 ? -24.75 2.611 -2.152 1 98.81 132 ARG B N 1
ATOM 4488 C CA . ARG B 1 132 ? -24.734 3.9 -2.836 1 98.81 132 ARG B CA 1
ATOM 4489 C C . ARG B 1 132 ? -23.391 4.168 -3.492 1 98.81 132 ARG B C 1
ATOM 4491 O O . ARG B 1 132 ? -22.375 3.584 -3.102 1 98.81 132 ARG B O 1
ATOM 4498 N N . GLN B 1 133 ? -23.266 5.066 -4.488 1 98.31 133 GLN B N 1
ATOM 4499 C CA . GLN B 1 133 ? -22.062 5.113 -5.312 1 98.31 133 GLN B CA 1
ATOM 4500 C C . GLN B 1 133 ? -21.234 6.363 -5.012 1 98.31 133 GLN B C 1
ATOM 4502 O O . GLN B 1 133 ? -20.016 6.363 -5.172 1 98.31 133 GLN B O 1
ATOM 4507 N N . TYR B 1 134 ? -21.875 7.512 -4.605 1 98.81 134 TYR B N 1
ATOM 4508 C CA . TYR B 1 134 ? -21.172 8.789 -4.582 1 98.81 134 TYR B CA 1
ATOM 4509 C C . TYR B 1 134 ? -20.391 8.961 -3.287 1 98.81 134 TYR B C 1
ATOM 4511 O O . TYR B 1 134 ? -20.844 8.555 -2.217 1 98.81 134 TYR B O 1
ATOM 4519 N N . ILE B 1 135 ? -19.234 9.461 -3.393 1 98.94 135 ILE B N 1
ATOM 4520 C CA . ILE B 1 135 ? -18.375 9.844 -2.275 1 98.94 135 ILE B CA 1
ATOM 4521 C C . ILE B 1 135 ? -18.109 11.352 -2.324 1 98.94 135 ILE B C 1
ATOM 4523 O O . ILE B 1 135 ? -17.781 11.891 -3.383 1 98.94 135 ILE B O 1
ATOM 4527 N N . VAL B 1 136 ? -18.266 12.031 -1.241 1 98.94 136 VAL B N 1
ATOM 4528 C CA . VAL B 1 136 ? -17.938 13.445 -1.136 1 98.94 136 VAL B CA 1
ATOM 4529 C C . VAL B 1 136 ? -16.609 13.617 -0.412 1 98.94 136 VAL B C 1
ATOM 4531 O O . VAL B 1 136 ? -16.391 13.031 0.652 1 98.94 136 VAL B O 1
ATOM 4534 N N . SER B 1 137 ? -15.695 14.312 -1.008 1 98.81 137 SER B N 1
ATOM 4535 C CA . SER B 1 137 ? -14.406 14.688 -0.432 1 98.81 137 SER B CA 1
ATOM 4536 C C . SER B 1 137 ? -14.211 16.203 -0.48 1 98.81 137 SER B C 1
ATOM 4538 O O . SER B 1 137 ? -15.164 16.953 -0.677 1 98.81 137 SER B O 1
ATOM 4540 N N . TYR B 1 138 ? -13.016 16.656 -0.172 1 98.81 138 TYR B N 1
ATOM 4541 C CA . TYR B 1 138 ? -12.844 18.094 0 1 98.81 138 TYR B CA 1
ATOM 4542 C C . TYR B 1 138 ? -11.711 18.625 -0.881 1 98.81 138 TYR B C 1
ATOM 4544 O O . TYR B 1 138 ? -10.711 17.938 -1.095 1 98.81 138 TYR B O 1
ATOM 4552 N N . MET B 1 139 ? -11.859 19.859 -1.39 1 97.81 139 MET B N 1
ATOM 4553 C CA . MET B 1 139 ? -10.742 20.594 -1.968 1 97.81 139 MET B CA 1
ATOM 4554 C C . MET B 1 139 ? -9.641 20.828 -0.932 1 97.81 139 MET B C 1
ATOM 4556 O O . MET B 1 139 ? -9.93 21.062 0.241 1 97.81 139 MET B O 1
ATOM 4560 N N . GLY B 1 140 ? -8.367 20.625 -1.365 1 96.88 140 GLY B N 1
ATOM 4561 C CA . GLY B 1 140 ? -7.234 20.812 -0.466 1 96.88 140 GLY B CA 1
ATOM 4562 C C . GLY B 1 140 ? -6.863 19.547 0.284 1 96.88 140 GLY B C 1
ATOM 4563 O O . GLY B 1 140 ? -5.82 19.5 0.941 1 96.88 140 GLY B O 1
ATOM 4564 N N . SER B 1 141 ? -7.68 18.5 0.123 1 97.75 141 SER B N 1
ATOM 4565 C CA . SER B 1 141 ? -7.457 17.266 0.871 1 97.75 141 SER B CA 1
ATOM 4566 C C . SER B 1 141 ? -6.344 16.438 0.24 1 97.75 141 SER B C 1
ATOM 4568 O O . SER B 1 141 ? -6.113 16.516 -0.969 1 97.75 141 SER B O 1
ATOM 4570 N N . TYR B 1 142 ? -5.582 15.703 1.012 1 97.44 142 TYR B N 1
ATOM 4571 C CA . TYR B 1 142 ? -4.668 14.656 0.576 1 97.44 142 TYR B CA 1
ATOM 4572 C C . TYR B 1 142 ? -5.027 13.32 1.218 1 97.44 142 TYR B C 1
ATOM 4574 O O . TYR B 1 142 ? -4.883 13.148 2.432 1 97.44 142 TYR B O 1
ATOM 4582 N N . HIS B 1 143 ? -5.43 12.375 0.4 1 98.56 143 HIS B N 1
ATOM 4583 C CA . HIS B 1 143 ? -5.863 11.086 0.922 1 98.56 143 HIS B CA 1
ATOM 4584 C C . HIS B 1 143 ? -4.977 9.953 0.4 1 98.56 143 HIS B C 1
ATOM 4586 O O . HIS B 1 143 ? -5.137 8.797 0.803 1 98.56 143 HIS B O 1
ATOM 4592 N N . GLY B 1 144 ? -4.066 10.258 -0.46 1 97.44 144 GLY B N 1
ATOM 4593 C CA . GLY B 1 144 ? -3.145 9.227 -0.901 1 97.44 144 GLY B CA 1
ATOM 4594 C C . GLY B 1 144 ? -2.965 9.188 -2.408 1 97.44 144 GLY B C 1
ATOM 4595 O O . GLY B 1 144 ? -3.324 10.141 -3.104 1 97.44 144 GLY B O 1
ATOM 4596 N N . SER B 1 145 ? -2.34 8.062 -2.914 1 97.31 145 SER B N 1
ATOM 4597 C CA . SER B 1 145 ? -1.849 8.086 -4.289 1 97.31 145 SER B CA 1
ATOM 4598 C C . SER B 1 145 ? -2.324 6.867 -5.07 1 97.31 145 SER B C 1
ATOM 4600 O O . SER B 1 145 ? -1.995 6.711 -6.246 1 97.31 145 SER B O 1
ATOM 4602 N N . THR B 1 146 ? -3.074 5.914 -4.508 1 98.38 146 THR B N 1
ATOM 4603 C CA . THR B 1 146 ? -3.773 4.918 -5.312 1 98.38 146 THR B CA 1
ATOM 4604 C C . THR B 1 146 ? -4.922 5.559 -6.09 1 98.38 146 THR B C 1
ATOM 4606 O O . THR B 1 146 ? -5.32 6.688 -5.801 1 98.38 146 THR B O 1
ATOM 4609 N N . TYR B 1 147 ? -5.457 4.883 -7.039 1 98.62 147 TYR B N 1
ATOM 4610 C CA . TYR B 1 147 ? -6.449 5.527 -7.895 1 98.62 147 TYR B CA 1
ATOM 4611 C C . TYR B 1 147 ? -7.656 5.98 -7.078 1 98.62 147 TYR B C 1
ATOM 4613 O O . TYR B 1 147 ? -8.172 7.082 -7.277 1 98.62 147 TYR B O 1
ATOM 4621 N N . GLY B 1 148 ? -8.094 5.102 -6.148 1 98.62 148 GLY B N 1
ATOM 4622 C CA . GLY B 1 148 ? -9.203 5.508 -5.305 1 98.62 148 GLY B CA 1
ATOM 4623 C C . GLY B 1 148 ? -8.883 6.711 -4.434 1 98.62 148 GLY B C 1
ATOM 4624 O O . GLY B 1 148 ? -9.586 7.723 -4.484 1 98.62 148 GLY B O 1
ATOM 4625 N N . SER B 1 149 ? -7.828 6.652 -3.744 1 98.62 149 SER B N 1
ATOM 4626 C CA . SER B 1 149 ? -7.457 7.703 -2.799 1 98.62 149 SER B CA 1
ATOM 4627 C C . SER B 1 149 ? -7.051 8.984 -3.525 1 98.62 149 SER B C 1
ATOM 4629 O O . SER B 1 149 ? -7.281 10.086 -3.027 1 98.62 149 SER B O 1
ATOM 4631 N N . GLN B 1 150 ? -6.402 8.797 -4.609 1 98.12 150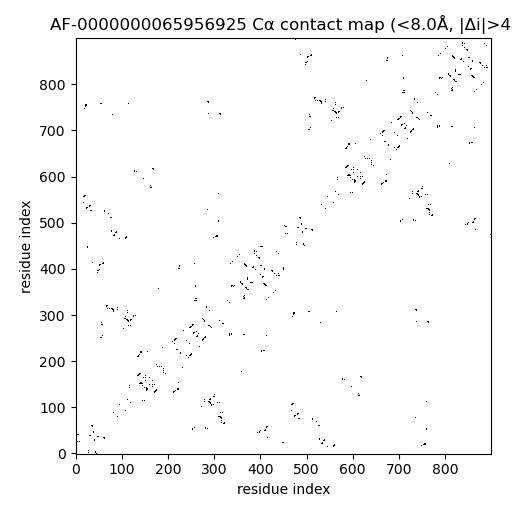 GLN B N 1
ATOM 4632 C CA . GLN B 1 150 ? -5.992 9.961 -5.383 1 98.12 150 GLN B CA 1
ATOM 4633 C C . GLN B 1 150 ? -7.199 10.719 -5.926 1 98.12 150 GLN B C 1
ATOM 4635 O O . GLN B 1 150 ? -7.176 11.945 -6.035 1 98.12 150 GLN B O 1
ATOM 4640 N N . THR B 1 151 ? -8.258 9.992 -6.336 1 98.5 151 THR B N 1
ATOM 4641 C CA . THR B 1 151 ? -9.5 10.609 -6.77 1 98.5 151 THR B CA 1
ATOM 4642 C C . THR B 1 151 ? -10.125 11.43 -5.637 1 98.5 151 THR B C 1
ATOM 4644 O O . THR B 1 151 ? -10.719 12.477 -5.875 1 98.5 151 THR B O 1
ATOM 4647 N N . LEU B 1 152 ? -9.953 10.953 -4.41 1 98.75 152 LEU B N 1
ATOM 4648 C CA . LEU B 1 152 ? -10.492 11.625 -3.234 1 98.75 152 LEU B CA 1
ATOM 4649 C C . LEU B 1 152 ? -9.68 12.875 -2.91 1 98.75 152 LEU B C 1
ATOM 4651 O O . LEU B 1 152 ? -10.172 13.773 -2.219 1 98.75 152 LEU B O 1
ATOM 4655 N N . SER B 1 153 ? -8.445 12.906 -3.383 1 98.06 153 SER B N 1
ATOM 4656 C CA . SER B 1 153 ? -7.543 14.008 -3.039 1 98.06 153 SER B CA 1
ATOM 4657 C C . SER B 1 153 ? -7.828 15.242 -3.889 1 98.06 153 SER B C 1
ATOM 4659 O O . SER B 1 153 ? -8.422 15.141 -4.965 1 98.06 153 SER B O 1
ATOM 4661 N N . GLY B 1 154 ? -7.473 16.438 -3.383 1 96.25 154 GLY B N 1
ATOM 4662 C CA . GLY B 1 154 ? -7.688 17.688 -4.082 1 96.25 154 GLY B CA 1
ATOM 4663 C C . GLY B 1 154 ? -6.668 18.75 -3.727 1 96.25 154 GLY B C 1
ATOM 4664 O O . GLY B 1 154 ? -7.012 19.922 -3.596 1 96.25 154 GLY B O 1
ATOM 4665 N N . SER B 1 155 ? -5.383 18.297 -3.588 1 94.12 155 SER B N 1
ATOM 4666 C CA . SER B 1 155 ? -4.391 19.234 -3.064 1 94.12 155 SER B CA 1
ATOM 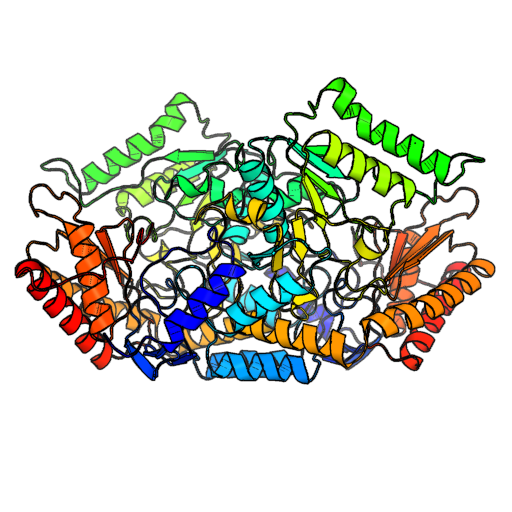4667 C C . SER B 1 155 ? -3.414 19.672 -4.152 1 94.12 155 SER B C 1
ATOM 4669 O O . SER B 1 155 ? -2.695 20.656 -3.988 1 94.12 155 SER B O 1
ATOM 4671 N N . SER B 1 156 ? -3.309 18.953 -5.234 1 93.25 156 SER B N 1
ATOM 4672 C CA . SER B 1 156 ? -2.377 19.266 -6.316 1 93.25 156 SER B CA 1
ATOM 4673 C C . SER B 1 156 ? -2.93 18.812 -7.664 1 93.25 156 SER B C 1
ATOM 4675 O O . SER B 1 156 ? -3.529 17.734 -7.773 1 93.25 156 SER B O 1
ATOM 4677 N N . LEU B 1 157 ? -2.688 19.656 -8.703 1 93.75 157 LEU B N 1
ATOM 4678 C CA . LEU B 1 157 ? -3.154 19.328 -10.047 1 93.75 157 LEU B CA 1
ATOM 4679 C C . LEU B 1 157 ? -2.369 18.156 -10.625 1 93.75 157 LEU B C 1
ATOM 4681 O O . LEU B 1 157 ? -2.891 17.406 -11.445 1 93.75 157 LEU B O 1
ATOM 4685 N N . ASN B 1 158 ? -1.121 17.938 -10.141 1 93.38 158 ASN B N 1
ATOM 4686 C CA . ASN B 1 158 ? -0.269 16.891 -10.672 1 93.38 158 ASN B CA 1
ATOM 4687 C C . ASN B 1 158 ? -0.677 15.508 -10.141 1 93.38 158 ASN B C 1
ATOM 4689 O O . ASN B 1 158 ? -0.209 14.484 -10.641 1 93.38 158 ASN B O 1
ATOM 4693 N N . MET B 1 159 ? -1.538 15.477 -9.203 1 93.75 159 MET B N 1
ATOM 4694 C CA . MET B 1 159 ? -2.027 14.203 -8.695 1 93.75 159 MET B CA 1
ATOM 4695 C C . MET B 1 159 ? -2.943 13.523 -9.703 1 93.75 159 MET B C 1
ATOM 4697 O O . MET B 1 159 ? -3.137 12.312 -9.656 1 93.75 159 MET B O 1
ATOM 4701 N N . THR B 1 160 ? -3.488 14.312 -10.641 1 95.12 160 THR B N 1
ATOM 4702 C CA . THR B 1 160 ? -4.434 13.727 -11.578 1 95.12 160 THR B CA 1
ATOM 4703 C C . THR B 1 160 ? -3.996 13.984 -13.016 1 95.12 160 THR B C 1
ATOM 4705 O O . THR B 1 160 ? -4.578 13.438 -13.953 1 95.12 160 THR B O 1
ATOM 4708 N N . ARG B 1 161 ? -2.994 14.844 -13.172 1 96.38 161 ARG B N 1
ATOM 4709 C CA . ARG B 1 161 ? -2.539 15.195 -14.516 1 96.38 161 ARG B CA 1
ATOM 4710 C C . ARG B 1 161 ? -1.984 13.977 -15.25 1 96.38 161 ARG B C 1
ATOM 4712 O O . ARG B 1 161 ? -1.149 13.25 -14.703 1 96.38 161 ARG B O 1
ATOM 4719 N N . LYS B 1 162 ? -2.512 13.664 -16.438 1 97.62 162 LYS B N 1
ATOM 4720 C CA . LYS B 1 162 ? -1.982 12.711 -17.406 1 97.62 162 LYS B CA 1
ATOM 4721 C C . LYS B 1 162 ? -2.389 11.281 -17.062 1 97.62 162 LYS B C 1
ATOM 4723 O O . LYS B 1 162 ? -2.102 10.352 -17.812 1 97.62 162 LYS B O 1
ATOM 4728 N N . ILE B 1 163 ? -3.113 11.039 -15.992 1 97.69 163 ILE B N 1
ATOM 4729 C CA . ILE B 1 163 ? -3.295 9.656 -15.57 1 97.69 163 ILE B CA 1
ATOM 4730 C C . ILE B 1 163 ? -4.777 9.289 -15.633 1 97.69 163 ILE B C 1
ATOM 4732 O O . ILE B 1 163 ? -5.164 8.18 -15.258 1 97.69 163 ILE B O 1
ATOM 4736 N N . GLY B 1 164 ? -5.699 10.102 -16.016 1 96.81 164 GLY B N 1
ATOM 4737 C CA . GLY B 1 164 ? -7.129 9.852 -16.109 1 96.81 164 GLY B CA 1
ATOM 4738 C C . GLY B 1 164 ? -7.488 8.867 -17.203 1 96.81 164 GLY B C 1
ATOM 4739 O O . GLY B 1 164 ? -6.648 8.523 -18.047 1 96.81 164 GLY B O 1
ATOM 4740 N N . PRO B 1 165 ? -8.758 8.508 -17.328 1 97.62 165 PRO B N 1
ATOM 4741 C CA . PRO B 1 165 ? -9.852 8.93 -16.453 1 97.62 165 PRO B CA 1
ATOM 4742 C C . PRO B 1 165 ? -9.711 8.375 -15.031 1 97.62 165 PRO B C 1
ATOM 4744 O O . PRO B 1 165 ? -9.172 7.285 -14.836 1 97.62 165 PRO B O 1
ATOM 4747 N N . MET B 1 166 ? -10.203 9.148 -14.062 1 98.12 166 MET B N 1
ATOM 4748 C CA . MET B 1 166 ? -10.109 8.797 -12.648 1 98.12 166 MET B CA 1
ATOM 4749 C C . MET B 1 166 ? -11.328 7.996 -12.203 1 98.12 166 MET B C 1
ATOM 4751 O O . MET B 1 166 ? -12.211 7.699 -13.016 1 98.12 166 MET B O 1
ATOM 4755 N N . LEU B 1 167 ? -11.32 7.449 -10.883 1 98.44 167 LEU B N 1
ATOM 4756 C CA . LEU B 1 167 ? -12.461 6.73 -10.336 1 98.44 167 LEU B CA 1
ATOM 4757 C C . LEU B 1 167 ? -13.727 7.574 -10.422 1 98.44 167 LEU B C 1
ATOM 4759 O O . LEU B 1 167 ? -13.734 8.742 -10.016 1 98.44 167 LEU B O 1
ATOM 4763 N N . PRO B 1 168 ? -14.852 7.066 -10.945 1 97.94 168 PRO B N 1
ATOM 4764 C CA . PRO B 1 168 ? -16.078 7.848 -11.102 1 97.94 168 PRO B CA 1
ATOM 4765 C C . PRO B 1 168 ? -16.781 8.109 -9.766 1 97.94 168 PRO B C 1
ATOM 4767 O O . PRO B 1 168 ? -16.5 7.434 -8.773 1 97.94 168 PRO B O 1
ATOM 4770 N N . SER B 1 169 ? -17.656 9.094 -9.711 1 98.44 169 SER B N 1
ATOM 4771 C CA . SER B 1 169 ? -18.656 9.32 -8.68 1 98.44 169 SER B CA 1
ATOM 4772 C C . SER B 1 169 ? -18.031 9.906 -7.414 1 98.44 169 SER B C 1
ATOM 4774 O O . SER B 1 169 ? -18.422 9.539 -6.301 1 98.44 169 SER B O 1
ATOM 4776 N N . VAL B 1 170 ? -17.062 10.805 -7.566 1 98.69 170 VAL B N 1
ATOM 4777 C CA . VAL B 1 170 ? -16.484 11.562 -6.461 1 98.69 170 VAL B CA 1
ATOM 4778 C C . VAL B 1 170 ? -16.734 13.055 -6.668 1 98.69 170 VAL B C 1
ATOM 4780 O O . VAL B 1 170 ? -16.562 13.57 -7.777 1 98.69 170 VAL B O 1
ATOM 4783 N N . VAL B 1 171 ? -17.203 13.734 -5.672 1 98.75 171 VAL B N 1
ATOM 4784 C CA . VAL B 1 171 ? -17.5 15.164 -5.719 1 98.75 171 VAL B CA 1
ATOM 4785 C C . VAL B 1 171 ? -16.672 15.891 -4.66 1 98.75 171 VAL B C 1
ATOM 4787 O O . VAL B 1 171 ? -16.641 15.484 -3.496 1 98.75 171 VAL B O 1
ATOM 4790 N N . HIS B 1 172 ? -16.016 16.969 -5.055 1 98.69 172 HIS B N 1
ATOM 4791 C CA . HIS B 1 172 ? -15.227 17.781 -4.121 1 98.69 172 HIS B CA 1
ATOM 4792 C C . HIS B 1 172 ? -15.977 19.047 -3.729 1 98.69 172 HIS B C 1
ATOM 4794 O O . HIS B 1 172 ? -16.547 19.734 -4.586 1 98.69 172 HIS B O 1
ATOM 4800 N N . VAL B 1 173 ? -15.977 19.344 -2.479 1 98.81 173 VAL B N 1
ATOM 4801 C CA . VAL B 1 173 ? -16.578 20.562 -1.947 1 98.81 173 VAL B CA 1
ATOM 4802 C C . VAL B 1 173 ? -15.508 21.391 -1.233 1 98.81 173 VAL B C 1
ATOM 4804 O O . VAL B 1 173 ? -14.422 20.891 -0.928 1 98.81 173 VAL B O 1
ATOM 4807 N N . PRO B 1 174 ? -15.695 22.656 -0.974 1 98.31 174 PRO B N 1
ATOM 4808 C CA . PRO B 1 174 ? -14.695 23.484 -0.306 1 98.31 174 PRO B CA 1
ATOM 4809 C C . PRO B 1 174 ? -14.523 23.141 1.171 1 98.31 174 PRO B C 1
ATOM 4811 O O . PRO B 1 174 ? -15.492 22.734 1.827 1 98.31 174 PRO B O 1
ATOM 4814 N N . TYR B 1 175 ? -13.359 23.234 1.646 1 98.44 175 TYR B N 1
ATOM 4815 C CA . TYR B 1 175 ? -13.047 23.141 3.066 1 98.44 175 TYR B CA 1
ATOM 4816 C C . TYR B 1 175 ? -13.008 24.516 3.715 1 98.44 175 TYR B C 1
ATOM 4818 O O . TYR B 1 175 ? -12.516 25.484 3.119 1 98.44 175 TYR B O 1
ATOM 4826 N N . PRO B 1 176 ? -13.516 24.719 4.922 1 97.56 176 PRO B N 1
ATOM 4827 C CA . PRO B 1 176 ? -13.602 26.047 5.535 1 97.56 176 PRO B CA 1
ATOM 4828 C C . PRO B 1 176 ? -12.234 26.703 5.723 1 97.56 176 PRO B C 1
ATOM 4830 O O . PRO B 1 176 ? -11.266 26.016 6.09 1 97.56 176 PRO B O 1
ATOM 4833 N N . ASP B 1 177 ? -12.125 27.938 5.402 1 93.56 177 ASP B N 1
ATOM 4834 C CA . ASP B 1 177 ? -10.961 28.797 5.645 1 93.56 177 ASP B CA 1
ATOM 4835 C C . ASP B 1 177 ? -11.273 29.875 6.684 1 93.56 177 ASP B C 1
ATOM 4837 O O . ASP B 1 177 ? -12.016 30.812 6.398 1 93.56 177 ASP B O 1
ATOM 4841 N N . SER B 1 178 ? -10.742 29.766 7.836 1 95.25 178 SER B N 1
ATOM 4842 C CA . SER B 1 178 ? -11.031 30.703 8.914 1 95.25 178 SER B CA 1
ATOM 4843 C C . SER B 1 178 ? -10.039 31.875 8.914 1 95.25 178 SER B C 1
ATOM 4845 O O . SER B 1 178 ? -10.164 32.781 9.719 1 95.25 178 SER B O 1
ATOM 4847 N N . TYR B 1 179 ? -9.062 31.859 8.016 1 96.12 179 TYR B N 1
ATOM 4848 C CA . TYR B 1 179 ? -8.07 32.938 7.926 1 96.12 179 TYR B CA 1
ATOM 4849 C C . TYR B 1 179 ? -8.484 33.969 6.898 1 96.12 179 TYR B C 1
ATOM 4851 O O . TYR B 1 179 ? -8.469 35.188 7.184 1 96.12 179 TYR B O 1
ATOM 4859 N N . ARG B 1 180 ? -8.891 33.531 5.742 1 95.75 180 ARG B N 1
ATOM 4860 C CA . ARG B 1 180 ? -9.391 34.438 4.723 1 95.75 180 ARG B CA 1
ATOM 4861 C C . ARG B 1 180 ? -10.914 34.5 4.746 1 95.75 180 ARG B C 1
ATOM 4863 O O . ARG B 1 180 ? -11.578 33.844 3.971 1 95.75 180 ARG B O 1
ATOM 4870 N N . THR B 1 181 ? -11.383 35.375 5.598 1 95.25 181 THR B N 1
ATOM 4871 C CA . THR B 1 181 ? -12.82 35.531 5.789 1 95.25 181 THR B CA 1
ATOM 4872 C C . THR B 1 181 ? -13.281 36.906 5.281 1 95.25 181 THR B C 1
ATOM 4874 O O . THR B 1 181 ? -12.453 37.781 5.023 1 95.25 181 THR B O 1
ATOM 4877 N N . TYR B 1 182 ? -14.57 37.062 5.07 1 94.81 182 TYR B N 1
ATOM 4878 C CA . TYR B 1 182 ? -15.133 38.375 4.742 1 94.81 182 TYR B CA 1
ATOM 4879 C C . TYR B 1 182 ? -15.094 39.312 5.949 1 94.81 182 TYR B C 1
ATOM 4881 O O . TYR B 1 182 ? -15.031 38.844 7.094 1 94.81 182 TYR B O 1
ATOM 4889 N N . PRO B 1 183 ? -15.07 40.625 5.668 1 94.62 183 PRO B N 1
ATOM 4890 C CA . PRO B 1 183 ? -15.055 41.562 6.785 1 94.62 183 PRO B CA 1
ATOM 4891 C C . PRO B 1 183 ? -16.234 41.375 7.738 1 94.62 183 PRO B C 1
ATOM 4893 O O . PRO B 1 183 ? -17.391 41.344 7.301 1 94.62 183 PRO B O 1
ATOM 4896 N N . GLY B 1 184 ? -15.922 41.219 8.977 1 94.25 184 GLY B N 1
ATOM 4897 C CA . GLY B 1 184 ? -16.938 41.188 10.008 1 94.25 184 GLY B CA 1
ATOM 4898 C C . GLY B 1 184 ? -17.547 39.781 10.195 1 94.25 184 GLY B C 1
ATOM 4899 O O . GLY B 1 184 ? -18.391 39.594 11.07 1 94.25 184 GLY B O 1
ATOM 4900 N N . GLU B 1 185 ? -17.062 38.812 9.523 1 95.69 185 GLU B N 1
ATOM 4901 C CA . GLU B 1 185 ? -17.609 37.469 9.625 1 95.69 185 GLU B CA 1
ATOM 4902 C C . GLU B 1 185 ? -17.188 36.812 10.938 1 95.69 185 GLU B C 1
ATOM 4904 O O . GLU B 1 185 ? -16.016 36.844 11.305 1 95.69 185 GLU B O 1
ATOM 4909 N N . THR B 1 186 ? -18.141 36.281 11.641 1 96.81 186 THR B N 1
ATOM 4910 C CA . THR B 1 186 ? -17.875 35.469 12.82 1 96.81 186 THR B CA 1
ATOM 4911 C C . THR B 1 186 ? -17.609 34.031 12.43 1 96.81 186 THR B C 1
ATOM 4913 O O . THR B 1 186 ? -17.797 33.656 11.273 1 96.81 186 THR B O 1
ATOM 4916 N N . GLU B 1 187 ? -17.125 33.281 13.336 1 96.75 187 GLU B N 1
ATOM 4917 C CA . GLU B 1 187 ? -16.953 31.859 13.086 1 96.75 187 GLU B CA 1
ATOM 4918 C C . GLU B 1 187 ? -18.266 31.203 12.695 1 96.75 187 GLU B C 1
ATOM 4920 O O . GLU B 1 187 ? -18.281 30.281 11.875 1 96.75 187 GLU B O 1
ATOM 4925 N N . HIS B 1 188 ? -19.344 31.672 13.383 1 98.06 188 HIS B N 1
ATOM 4926 C CA . HIS B 1 188 ? -20.672 31.203 13.031 1 98.06 188 HIS B CA 1
ATOM 4927 C C . HIS B 1 188 ? -21 31.484 11.57 1 98.06 188 HIS B C 1
ATOM 4929 O O . HIS B 1 188 ? -21.469 30.609 10.844 1 98.06 188 HIS B O 1
ATOM 4935 N N . ASP B 1 189 ? -20.688 32.688 11.086 1 98.12 189 ASP B N 1
ATOM 4936 C CA . ASP B 1 189 ? -20.953 33.062 9.703 1 98.12 189 ASP B CA 1
ATOM 4937 C C . ASP B 1 189 ? -20.141 32.219 8.727 1 98.12 189 ASP B C 1
ATOM 4939 O O . ASP B 1 189 ? -20.656 31.797 7.691 1 98.12 189 ASP B O 1
ATOM 4943 N N . VAL B 1 190 ? -18.891 32.031 9.086 1 98.12 190 VAL B N 1
ATOM 4944 C CA . VAL B 1 190 ? -18.016 31.203 8.266 1 98.12 190 VAL B CA 1
ATOM 4945 C C . VAL B 1 190 ? -18.562 29.781 8.172 1 98.12 190 VAL B C 1
ATOM 4947 O O . VAL B 1 190 ? -18.609 29.203 7.082 1 98.12 190 VAL B O 1
ATOM 4950 N N . SER B 1 191 ? -18.984 29.219 9.273 1 98.62 191 SER B N 1
ATOM 4951 C CA . SER B 1 191 ? -19.531 27.859 9.32 1 98.62 191 SER B CA 1
ATOM 4952 C C . SER B 1 191 ? -20.75 27.719 8.406 1 98.62 191 SER B C 1
ATOM 4954 O O . SER B 1 191 ? -20.844 26.781 7.625 1 98.62 191 SER B O 1
ATOM 4956 N N . LEU B 1 192 ? -21.656 28.672 8.5 1 98.44 192 LEU B N 1
ATOM 4957 C CA . LEU B 1 192 ? -22.875 28.609 7.715 1 98.44 192 LEU B CA 1
ATOM 4958 C C . LEU B 1 192 ? -22.578 28.781 6.227 1 98.44 192 LEU B C 1
ATOM 4960 O O . LEU B 1 192 ? -23.188 28.109 5.391 1 98.44 192 LEU B O 1
ATOM 4964 N N . ARG B 1 193 ? -21.703 29.719 5.891 1 98.31 193 ARG B N 1
ATOM 4965 C CA . ARG B 1 193 ? -21.344 29.953 4.492 1 98.31 193 ARG B CA 1
ATOM 4966 C C . ARG B 1 193 ? -20.766 28.703 3.852 1 98.31 193 ARG B C 1
ATOM 4968 O O . ARG B 1 193 ? -21.188 28.297 2.773 1 98.31 193 ARG B O 1
ATOM 4975 N N . TYR B 1 194 ? -19.859 28.094 4.516 1 98.62 194 TYR B N 1
ATOM 4976 C CA . TYR B 1 194 ? -19.219 26.906 3.953 1 98.62 194 TYR B CA 1
ATOM 4977 C C . TYR B 1 194 ? -20.156 25.719 3.971 1 98.62 194 TYR B C 1
ATOM 4979 O O . TYR B 1 194 ? -20.109 24.859 3.086 1 98.62 194 TYR B O 1
ATOM 4987 N N . PHE B 1 195 ? -21.031 25.609 5.016 1 98.81 195 PHE B N 1
ATOM 4988 C CA . PHE B 1 195 ? -22.016 24.547 5.016 1 98.81 195 PHE B CA 1
ATOM 4989 C C . PHE B 1 195 ? -22.984 24.703 3.844 1 98.81 195 PHE B C 1
ATOM 4991 O O . PHE B 1 195 ? -23.406 23.719 3.248 1 98.81 195 PHE B O 1
ATOM 4998 N N . ASN B 1 196 ? -23.344 25.969 3.553 1 98.62 196 ASN B N 1
ATOM 4999 C CA . ASN B 1 196 ? -24.172 26.219 2.371 1 98.62 196 ASN B CA 1
ATOM 5000 C C . ASN B 1 196 ? -23.469 25.766 1.095 1 98.62 196 ASN B C 1
ATOM 5002 O O . ASN B 1 196 ? -24.094 25.203 0.195 1 98.62 196 ASN B O 1
ATOM 5006 N N . GLU B 1 197 ? -22.219 26.016 0.998 1 98.5 197 GLU B N 1
ATOM 5007 C CA . GLU B 1 197 ? -21.438 25.562 -0.143 1 98.5 197 GLU B CA 1
ATOM 5008 C C . GLU B 1 197 ? -21.391 24.031 -0.207 1 98.5 197 GLU B C 1
ATOM 5010 O O . GLU B 1 197 ? -21.469 23.453 -1.29 1 98.5 197 GLU B O 1
ATOM 5015 N N . PHE B 1 198 ? -21.281 23.453 0.895 1 98.69 198 PHE B N 1
ATOM 5016 C CA . PHE B 1 198 ? -21.312 22 1.021 1 98.69 198 PHE B CA 1
ATOM 5017 C C . PHE B 1 198 ? -22.625 21.438 0.495 1 98.69 198 PHE B C 1
ATOM 5019 O O . PHE B 1 198 ? -22.641 20.406 -0.174 1 98.69 198 PHE B O 1
ATOM 5026 N N . LYS B 1 199 ? -23.656 22.062 0.742 1 98.69 199 LYS B N 1
ATOM 5027 C CA . LYS B 1 199 ? -24.984 21.562 0.417 1 98.69 199 LYS B CA 1
ATOM 5028 C C . LYS B 1 199 ? -25.312 21.797 -1.056 1 98.69 199 LYS B C 1
ATOM 5030 O O . LYS B 1 199 ? -26.188 21.125 -1.615 1 98.69 199 LYS B O 1
ATOM 5035 N N . LYS B 1 200 ? -24.625 22.688 -1.698 1 98.5 200 LYS B N 1
ATOM 5036 C CA . LYS B 1 200 ? -24.984 23.125 -3.043 1 98.5 200 LYS B CA 1
ATOM 5037 C C . LYS B 1 200 ? -25.062 21.953 -4.008 1 98.5 200 LYS B C 1
ATOM 5039 O O . LYS B 1 200 ? -26.016 21.828 -4.773 1 98.5 200 LYS B O 1
ATOM 5044 N N . PRO B 1 201 ? -24 21.062 -3.994 1 98.69 201 PRO B N 1
ATOM 5045 C CA . PRO B 1 201 ? -24.141 19.922 -4.895 1 98.69 201 PRO B CA 1
ATOM 5046 C C . PRO B 1 201 ? -25.375 19.078 -4.598 1 98.69 201 PRO B C 1
ATOM 5048 O O . PRO B 1 201 ? -26.016 18.562 -5.52 1 98.69 201 PRO B O 1
ATOM 5051 N N . PHE B 1 202 ? -25.734 18.953 -3.387 1 98.56 202 PHE B N 1
ATOM 5052 C CA . PHE B 1 202 ? -26.859 18.125 -2.975 1 98.56 202 PHE B CA 1
ATOM 5053 C C . PHE B 1 202 ? -28.172 18.75 -3.418 1 98.56 202 PHE B C 1
ATOM 5055 O O . PHE B 1 202 ? -29.188 18.062 -3.498 1 98.56 202 PHE B O 1
ATOM 5062 N N . GLU B 1 203 ? -28.156 19.969 -3.639 1 98 203 GLU B N 1
ATOM 5063 C CA . GLU B 1 203 ? -29.344 20.703 -4.07 1 98 203 GLU B CA 1
ATOM 5064 C C . GLU B 1 203 ? -29.438 20.766 -5.594 1 98 203 GLU B C 1
ATOM 5066 O O . GLU B 1 203 ? -30.438 21.219 -6.148 1 98 203 GLU B O 1
ATOM 5071 N N . SER B 1 204 ? -28.391 20.281 -6.191 1 97.12 204 SER B N 1
ATOM 5072 C CA . SER B 1 204 ? -28.328 20.438 -7.641 1 97.12 204 SER B CA 1
ATOM 5073 C C . SER B 1 204 ? -28.188 19.078 -8.336 1 97.12 204 SER B C 1
ATOM 5075 O O . SER B 1 204 ? -29.125 18.594 -8.945 1 97.12 204 SER B O 1
ATOM 5077 N N . PHE B 1 205 ? -27.109 18.359 -8.164 1 97.81 205 PHE B N 1
ATOM 5078 C CA . PHE B 1 205 ? -26.875 17.219 -9.031 1 97.81 205 PHE B CA 1
ATOM 5079 C C . PHE B 1 205 ? -26.469 16 -8.203 1 97.81 205 PHE B C 1
ATOM 5081 O O . PHE B 1 205 ? -26.312 14.898 -8.75 1 97.81 205 PHE B O 1
ATOM 5088 N N . LEU B 1 206 ? -26.25 16.062 -6.98 1 98.5 206 LEU B N 1
ATOM 5089 C CA . LEU B 1 206 ? -25.781 14.984 -6.113 1 98.5 206 LEU B CA 1
ATOM 5090 C C . LEU B 1 206 ? -26.891 14.523 -5.172 1 98.5 206 LEU B C 1
ATOM 5092 O O . LEU B 1 206 ? -27.016 15.039 -4.055 1 98.5 206 LEU B O 1
ATOM 5096 N N . PRO B 1 207 ? -27.578 13.477 -5.586 1 98.56 207 PRO B N 1
ATOM 5097 C CA . PRO B 1 207 ? -28.641 13.008 -4.695 1 98.56 207 PRO B CA 1
ATOM 5098 C C . PRO B 1 207 ? -28.109 12.469 -3.369 1 98.56 207 PRO B C 1
ATOM 5100 O O . PRO B 1 207 ? -27.281 11.555 -3.359 1 98.56 207 PRO B O 1
ATOM 5103 N N . ALA B 1 208 ? -28.625 12.984 -2.311 1 98.56 208 ALA B N 1
ATOM 5104 C CA . ALA B 1 208 ? -28.156 12.578 -0.987 1 98.56 208 ALA B CA 1
ATOM 5105 C C . ALA B 1 208 ? -28.422 11.094 -0.746 1 98.56 208 ALA B C 1
ATOM 5107 O O . ALA B 1 208 ? -27.625 10.414 -0.095 1 98.56 208 ALA B O 1
ATOM 5108 N N . ASP B 1 209 ? -29.531 10.57 -1.213 1 98.38 209 ASP B N 1
ATOM 5109 C CA . ASP B 1 209 ? -29.906 9.172 -0.991 1 98.38 209 ASP B CA 1
ATOM 5110 C C . ASP B 1 209 ? -29.109 8.234 -1.892 1 98.38 209 ASP B C 1
ATOM 5112 O O . ASP B 1 209 ? -29.281 7.016 -1.834 1 98.38 209 ASP B O 1
ATOM 5116 N N . GLU B 1 210 ? -28.203 8.758 -2.695 1 98.62 210 GLU B N 1
ATOM 5117 C CA . GLU B 1 210 ? -27.266 7.965 -3.494 1 98.62 210 GLU B CA 1
ATOM 5118 C C . GLU B 1 210 ? -25.828 8.227 -3.082 1 98.62 210 GLU B C 1
ATOM 5120 O O . GLU B 1 210 ? -24.891 7.738 -3.725 1 98.62 210 GLU B O 1
ATOM 5125 N N . THR B 1 211 ? -25.625 9.023 -2.068 1 98.88 211 THR B N 1
ATOM 5126 C CA . THR B 1 211 ? -24.312 9.336 -1.55 1 98.88 211 THR B CA 1
ATOM 5127 C C . THR B 1 211 ? -23.922 8.375 -0.43 1 98.88 211 THR B C 1
ATOM 5129 O O . THR B 1 211 ? -24.625 8.273 0.578 1 98.88 211 THR B O 1
ATOM 5132 N N . ALA B 1 212 ? -22.766 7.688 -0.623 1 98.94 212 ALA B N 1
ATOM 5133 C CA . ALA B 1 212 ? -22.344 6.629 0.293 1 98.94 212 ALA B CA 1
ATOM 5134 C C . ALA B 1 212 ? -21.641 7.207 1.52 1 98.94 212 ALA B C 1
ATOM 5136 O O . ALA B 1 212 ? -21.844 6.73 2.639 1 98.94 212 ALA B O 1
ATOM 5137 N N . CYS B 1 213 ? -20.828 8.242 1.284 1 98.88 213 CYS B N 1
ATOM 5138 C CA . CYS B 1 213 ? -19.922 8.633 2.35 1 98.88 213 CYS B CA 1
ATOM 5139 C C . CYS B 1 213 ? -19.406 10.055 2.133 1 98.88 213 CYS B C 1
ATOM 5141 O O . CYS B 1 213 ? -19.266 10.5 0.993 1 98.88 213 CYS B O 1
ATOM 5143 N N . VAL B 1 214 ? -19.25 10.797 3.174 1 98.94 214 VAL B N 1
ATOM 5144 C CA . VAL B 1 214 ? -18.422 12 3.234 1 98.94 214 VAL B CA 1
ATOM 5145 C C . VAL B 1 214 ? -17.109 11.695 3.959 1 98.94 214 VAL B C 1
ATOM 5147 O O . VAL B 1 214 ? -17.125 11.219 5.098 1 98.94 214 VAL B O 1
ATOM 5150 N N . LEU B 1 215 ? -16.016 11.852 3.287 1 98.94 215 LEU B N 1
ATOM 5151 C CA . LEU B 1 215 ? -14.688 11.688 3.877 1 98.94 215 LEU B CA 1
ATOM 5152 C C . LEU B 1 215 ? -14.039 13.039 4.141 1 98.94 215 LEU B C 1
ATOM 5154 O O . LEU B 1 215 ? -13.859 13.836 3.217 1 98.94 215 LEU B O 1
ATOM 5158 N N . ILE B 1 216 ? -13.664 13.312 5.363 1 98.81 216 ILE B N 1
ATOM 5159 C CA . ILE B 1 216 ? -13.125 14.617 5.73 1 98.81 216 ILE B CA 1
ATOM 5160 C C . ILE B 1 216 ? -11.906 14.438 6.633 1 98.81 216 ILE B C 1
ATOM 5162 O O . ILE B 1 216 ? -11.852 13.5 7.438 1 98.81 216 ILE B O 1
ATOM 5166 N N . GLU B 1 217 ? -10.852 15.148 6.457 1 98.75 217 GLU B N 1
ATOM 5167 C CA . GLU B 1 217 ? -9.812 15.344 7.469 1 98.75 217 GLU B CA 1
ATOM 5168 C C . GLU B 1 217 ? -10.289 16.297 8.562 1 98.75 217 GLU B C 1
ATOM 5170 O O . GLU B 1 217 ? -10.562 17.469 8.297 1 98.75 217 GLU B O 1
ATOM 5175 N N . PRO B 1 218 ? -10.328 15.844 9.797 1 98.5 218 PRO B N 1
ATOM 5176 C CA . PRO B 1 218 ? -10.727 16.797 10.828 1 98.5 218 PRO B CA 1
ATOM 5177 C C . PRO B 1 218 ? -9.883 18.062 10.82 1 98.5 218 PRO B C 1
ATOM 5179 O O . PRO B 1 218 ? -10.414 19.172 10.953 1 98.5 218 PRO B O 1
ATOM 5182 N N . ILE B 1 219 ? -8.633 17.891 10.719 1 98.31 219 ILE B N 1
ATOM 5183 C CA . ILE B 1 219 ? -7.656 18.938 10.438 1 98.31 219 ILE B CA 1
ATOM 5184 C C . ILE B 1 219 ? -6.926 18.625 9.133 1 98.31 219 ILE B C 1
ATOM 5186 O O . ILE B 1 219 ? -6.234 17.594 9.039 1 98.31 219 ILE B O 1
ATOM 5190 N N . GLN B 1 220 ? -7.219 19.438 8.156 1 97.69 220 GLN B N 1
ATOM 5191 C CA . GLN B 1 220 ? -6.605 19.172 6.859 1 97.69 220 GLN B CA 1
ATOM 5192 C C . GLN B 1 220 ? -5.094 19.359 6.914 1 97.69 220 GLN B C 1
ATOM 5194 O O . GLN B 1 220 ? -4.613 20.469 7.172 1 97.69 220 GLN B O 1
ATOM 5199 N N . GLY B 1 221 ? -4.297 18.281 6.688 1 96.38 221 GLY B N 1
ATOM 5200 C CA . GLY B 1 221 ? -2.848 18.328 6.82 1 96.38 221 GLY B CA 1
ATOM 5201 C C . GLY B 1 221 ? -2.166 19.078 5.695 1 96.38 221 GLY B C 1
ATOM 5202 O O . GLY B 1 221 ? -1.853 20.266 5.844 1 96.38 221 GLY B O 1
ATOM 5203 N N . ASP B 1 222 ? -2.178 18.531 4.535 1 94.88 222 ASP B N 1
ATOM 5204 C CA . ASP B 1 222 ? -1.461 19.078 3.391 1 94.88 222 ASP B CA 1
ATOM 5205 C C . ASP B 1 222 ? -2.133 20.359 2.889 1 94.88 222 ASP B C 1
ATOM 5207 O O . ASP B 1 222 ? -1.529 21.125 2.145 1 94.88 222 ASP B O 1
ATOM 5211 N N . GLY B 1 223 ? -3.35 20.562 3.33 1 94.31 223 GLY B N 1
ATOM 5212 C CA . GLY B 1 223 ? -4.043 21.797 3 1 94.31 223 GLY B CA 1
ATOM 5213 C C . GLY B 1 223 ? -3.539 23 3.783 1 94.31 223 GLY B C 1
ATOM 5214 O O . GLY B 1 223 ? -3.898 24.141 3.484 1 94.31 223 GLY B O 1
ATOM 5215 N N . GLY B 1 224 ? -2.635 22.75 4.738 1 96.38 224 GLY B N 1
ATOM 5216 C CA . GLY B 1 224 ? -2.053 23.844 5.492 1 96.38 224 GLY B CA 1
ATOM 5217 C C . GLY B 1 224 ? -2.367 23.781 6.977 1 96.38 224 GLY B C 1
ATOM 5218 O O . GLY B 1 224 ? -2.449 24.812 7.645 1 96.38 224 GLY B O 1
ATOM 5219 N N . ILE B 1 225 ? -2.648 22.594 7.43 1 97.94 225 ILE B N 1
ATOM 5220 C CA . ILE B 1 225 ? -3.002 22.375 8.828 1 97.94 225 ILE B CA 1
ATOM 5221 C C . ILE B 1 225 ? -4.195 23.25 9.203 1 97.94 225 ILE B C 1
ATOM 5223 O O . ILE B 1 225 ? -4.137 24 10.172 1 97.94 225 ILE B O 1
ATOM 5227 N N . ILE B 1 226 ? -5.266 23.094 8.492 1 97.88 226 ILE B N 1
ATOM 5228 C CA . ILE B 1 226 ? -6.469 23.891 8.672 1 97.88 226 ILE B CA 1
ATOM 5229 C C . ILE B 1 226 ? -7.539 23.062 9.383 1 97.88 226 ILE B C 1
ATOM 5231 O O . ILE B 1 226 ? -7.859 21.953 8.953 1 97.88 226 ILE B O 1
ATOM 5235 N N . LYS B 1 227 ? -8.047 23.578 10.453 1 98.06 227 LYS B N 1
ATOM 5236 C CA . LYS B 1 227 ? -9.117 22.938 11.203 1 98.06 227 LYS B CA 1
ATOM 5237 C C . LYS B 1 227 ? -10.469 23.562 10.891 1 98.06 227 LYS B C 1
ATOM 5239 O O . LYS B 1 227 ? -10.609 24.781 10.883 1 98.06 227 LYS B O 1
ATOM 5244 N N . ALA B 1 228 ? -11.422 22.719 10.57 1 97.25 228 ALA B N 1
ATOM 5245 C CA . ALA B 1 228 ? -12.781 23.219 10.375 1 97.25 228 ALA B CA 1
ATOM 5246 C C . ALA B 1 228 ? -13.352 23.781 11.672 1 97.25 228 ALA B C 1
ATOM 5248 O O . ALA B 1 228 ? -13.031 23.297 12.758 1 97.25 228 ALA B O 1
ATOM 5249 N N . PRO B 1 229 ? -14.219 24.844 11.547 1 97.94 229 PRO B N 1
ATOM 5250 C CA . PRO B 1 229 ? -14.922 25.297 12.758 1 97.94 229 PRO B CA 1
ATOM 5251 C C . PRO B 1 229 ? -15.789 24.203 13.367 1 97.94 229 PRO B C 1
ATOM 5253 O O . PRO B 1 229 ? -16.359 23.375 12.648 1 97.94 229 PRO B O 1
ATOM 5256 N N . GLU B 1 230 ? -15.883 24.219 14.688 1 98.38 230 GLU B N 1
ATOM 5257 C CA . GLU B 1 230 ? -16.703 23.25 15.414 1 98.38 230 GLU B CA 1
ATOM 5258 C C . GLU B 1 230 ? -18.109 23.172 14.836 1 98.38 230 GLU B C 1
ATOM 5260 O O . GLU B 1 230 ? -18.609 22.078 14.562 1 98.38 230 GLU B O 1
ATOM 5265 N N . GLU B 1 231 ? -18.719 24.328 14.609 1 98.69 231 GLU B N 1
ATOM 5266 C CA . GLU B 1 231 ? -20.094 24.375 14.133 1 98.69 231 GLU B CA 1
ATOM 5267 C C . GLU B 1 231 ? -20.219 23.75 12.734 1 98.69 231 GLU B C 1
ATOM 5269 O O . GLU B 1 231 ? -21.172 23.031 12.453 1 98.69 231 GLU B O 1
ATOM 5274 N N . TYR B 1 232 ? -19.375 24.047 11.852 1 98.69 232 TYR B N 1
ATOM 5275 C CA . TYR B 1 232 ? -19.375 23.469 10.508 1 98.69 232 TYR B CA 1
ATOM 5276 C C . TYR B 1 232 ? -19.344 21.938 10.57 1 98.69 232 TYR B C 1
ATOM 5278 O O . TYR B 1 232 ? -20.125 21.266 9.891 1 98.69 232 TYR B O 1
ATOM 5286 N N . MET B 1 233 ? -18.375 21.375 11.391 1 98.88 233 MET B N 1
ATOM 5287 C CA . MET B 1 233 ? -18.203 19.938 11.523 1 98.88 233 MET B CA 1
ATOM 5288 C C . MET B 1 233 ? -19.5 19.297 12.031 1 98.88 233 MET B C 1
ATOM 5290 O O . MET B 1 233 ? -19.906 18.25 11.539 1 98.88 233 MET B O 1
ATOM 5294 N N . GLN B 1 234 ? -20.109 19.984 12.992 1 98.81 234 GLN B N 1
ATOM 5295 C CA . GLN B 1 234 ? -21.359 19.484 13.555 1 98.81 234 GLN B CA 1
ATOM 5296 C C . GLN B 1 234 ? -22.469 19.469 12.5 1 98.81 234 GLN B C 1
ATOM 5298 O O . GLN B 1 234 ? -23.25 18.516 12.438 1 98.81 234 GLN B O 1
ATOM 5303 N N . LEU B 1 235 ? -22.516 20.484 11.688 1 98.88 235 LEU B N 1
ATOM 5304 C CA . LEU B 1 235 ? -23.531 20.594 10.648 1 98.88 235 LEU B CA 1
ATOM 5305 C C . LEU B 1 235 ? -23.359 19.484 9.617 1 98.88 235 LEU B C 1
ATOM 5307 O O . LEU B 1 235 ? -24.344 18.828 9.227 1 98.88 235 LEU B O 1
ATOM 5311 N N . VAL B 1 236 ? -22.172 19.188 9.18 1 98.94 236 VAL B N 1
ATOM 5312 C CA . VAL B 1 236 ? -21.906 18.141 8.195 1 98.94 236 VAL B CA 1
ATOM 5313 C C . VAL B 1 236 ? -22.219 16.781 8.789 1 98.94 236 VAL B C 1
ATOM 5315 O O . VAL B 1 236 ? -22.828 15.93 8.133 1 98.94 236 VAL B O 1
ATOM 5318 N N . TYR B 1 237 ? -21.766 16.578 10.062 1 98.81 237 TYR B N 1
ATOM 5319 C CA . TYR B 1 237 ? -22.016 15.328 10.758 1 98.81 237 TYR B CA 1
ATOM 5320 C C . TYR B 1 237 ? -23.5 15.047 10.859 1 98.81 237 TYR B C 1
ATOM 5322 O O . TYR B 1 237 ? -23.953 13.938 10.57 1 98.81 237 TYR B O 1
ATOM 5330 N N . LYS B 1 238 ? -24.234 16.047 11.258 1 98.75 238 LYS B N 1
ATOM 5331 C CA . LYS B 1 238 ? -25.688 15.922 11.391 1 98.75 238 LYS B CA 1
ATOM 5332 C C . LYS B 1 238 ? -26.344 15.656 10.031 1 98.75 238 LYS B C 1
ATOM 5334 O O . LYS B 1 238 ? -27.234 14.82 9.922 1 98.75 238 LYS B O 1
ATOM 5339 N N . PHE B 1 239 ? -25.938 16.359 9.016 1 98.81 239 PHE B N 1
ATOM 5340 C CA . PHE B 1 239 ? -26.453 16.172 7.668 1 98.81 239 PHE B CA 1
ATOM 5341 C C . PHE B 1 239 ? -26.266 14.734 7.211 1 98.81 239 PHE B C 1
ATOM 5343 O O . PHE B 1 239 ? -27.188 14.125 6.66 1 98.81 239 PHE B O 1
ATOM 5350 N N . CYS B 1 240 ? -25.031 14.188 7.418 1 98.88 240 CYS B N 1
ATOM 5351 C CA . CYS B 1 240 ? -24.734 12.805 7.043 1 98.88 240 CYS B CA 1
ATOM 5352 C C . CYS B 1 240 ? -25.688 11.844 7.742 1 98.88 240 CYS B C 1
ATOM 5354 O O . CYS B 1 240 ? -26.281 10.969 7.102 1 98.88 240 CYS B O 1
ATOM 5356 N N . HIS B 1 241 ? -25.891 12.008 9.031 1 97.94 241 HIS B N 1
ATOM 5357 C CA . HIS B 1 241 ? -26.75 11.125 9.812 1 97.94 241 HIS B CA 1
ATOM 5358 C C . HIS B 1 241 ? -28.203 11.203 9.352 1 97.94 241 HIS B C 1
ATOM 5360 O O . HIS B 1 241 ? -28.875 10.188 9.25 1 97.94 241 HIS B O 1
ATOM 5366 N N . GLU B 1 242 ? -28.594 12.398 9.047 1 98.38 242 GLU B N 1
ATOM 5367 C CA . GLU B 1 242 ? -29.984 12.617 8.641 1 98.38 242 GLU B CA 1
ATOM 5368 C C . GLU B 1 242 ? -30.281 11.945 7.301 1 98.38 242 GLU B C 1
ATOM 5370 O O . GLU B 1 242 ? -31.406 11.547 7.035 1 98.38 242 GLU B O 1
ATOM 5375 N N . HIS B 1 243 ? -29.297 11.789 6.488 1 98.69 243 HIS B N 1
ATOM 5376 C CA . HIS B 1 243 ? -29.531 11.297 5.133 1 98.69 243 HIS B CA 1
ATOM 5377 C C . HIS B 1 243 ? -28.969 9.898 4.949 1 98.69 243 HIS B C 1
ATOM 5379 O O . HIS B 1 243 ? -28.891 9.398 3.826 1 98.69 243 HIS B O 1
ATOM 5385 N N . GLY B 1 244 ? -28.5 9.203 5.988 1 98.56 244 GLY B N 1
ATOM 5386 C CA . GLY B 1 244 ? -27.953 7.863 5.887 1 98.56 244 GLY B CA 1
ATOM 5387 C C . GLY B 1 244 ? -26.625 7.816 5.148 1 98.56 244 GLY B C 1
ATOM 5388 O O . GLY B 1 244 ? -26.312 6.816 4.5 1 98.56 244 GLY B O 1
ATOM 5389 N N . ILE B 1 245 ? -25.922 8.922 5.078 1 98.94 245 ILE B N 1
ATOM 5390 C CA . ILE B 1 245 ? -24.578 9.023 4.52 1 98.94 245 ILE B CA 1
ATOM 5391 C C . ILE B 1 245 ? -23.547 8.703 5.594 1 98.94 245 ILE B C 1
ATOM 5393 O O . ILE B 1 245 ? -23.625 9.219 6.711 1 98.94 245 ILE B O 1
ATOM 5397 N N . LEU B 1 246 ? -22.609 7.77 5.301 1 98.94 246 LEU B N 1
ATOM 5398 C CA . LEU B 1 246 ? -21.578 7.477 6.285 1 98.94 246 LEU B CA 1
ATOM 5399 C C . LEU B 1 246 ? -20.641 8.672 6.469 1 98.94 246 LEU B C 1
ATOM 5401 O O . LEU B 1 246 ? -20.297 9.352 5.5 1 98.94 246 LEU B O 1
ATOM 5405 N N . PHE B 1 247 ? -20.297 8.961 7.703 1 98.94 247 PHE B N 1
ATOM 5406 C CA . PHE B 1 247 ? -19.328 9.984 8.047 1 98.94 247 PHE B CA 1
ATOM 5407 C C . PHE B 1 247 ? -17.969 9.359 8.336 1 98.94 247 PHE B C 1
ATOM 5409 O O . PHE B 1 247 ? -17.781 8.688 9.352 1 98.94 247 PHE B O 1
ATOM 5416 N N . ALA B 1 248 ? -17 9.539 7.461 1 98.94 248 ALA B N 1
ATOM 5417 C CA . ALA B 1 248 ? -15.664 8.969 7.582 1 98.94 248 ALA B CA 1
ATOM 5418 C C . ALA B 1 248 ? -14.617 10.055 7.781 1 98.94 248 ALA B C 1
ATOM 5420 O O . ALA B 1 248 ? -14.781 11.18 7.309 1 98.94 248 ALA B O 1
ATOM 5421 N N . ILE B 1 249 ? -13.523 9.711 8.492 1 98.94 249 ILE B N 1
ATOM 5422 C CA . ILE B 1 249 ? -12.469 10.68 8.742 1 98.94 249 ILE B CA 1
ATOM 5423 C C . ILE B 1 249 ? -11.109 10.062 8.383 1 98.94 249 ILE B C 1
ATOM 5425 O O . ILE B 1 249 ? -10.945 8.844 8.43 1 98.94 249 ILE B O 1
ATOM 5429 N N . ASP B 1 250 ? -10.227 10.859 7.941 1 98.88 250 ASP B N 1
ATOM 5430 C CA . ASP B 1 250 ? -8.844 10.5 7.66 1 98.88 250 ASP B CA 1
ATOM 5431 C C . ASP B 1 250 ? -7.914 10.977 8.773 1 98.88 250 ASP B C 1
ATOM 5433 O O . ASP B 1 250 ? -7.688 12.18 8.93 1 98.88 250 ASP B O 1
ATOM 5437 N N . GLU B 1 251 ? -7.375 10.055 9.562 1 98.81 251 GLU B N 1
ATOM 5438 C CA . GLU B 1 251 ? -6.512 10.336 10.703 1 98.81 251 GLU B CA 1
ATOM 5439 C C . GLU B 1 251 ? -5.055 10.008 10.391 1 98.81 251 GLU B C 1
ATOM 5441 O O . GLU B 1 251 ? -4.211 9.984 11.289 1 98.81 251 GLU B O 1
ATOM 5446 N N . VAL B 1 252 ? -4.723 9.766 9.102 1 98.75 252 VAL B N 1
ATOM 5447 C CA . VAL B 1 252 ? -3.408 9.289 8.688 1 98.75 252 VAL B CA 1
ATOM 5448 C C . VAL B 1 252 ? -2.338 10.297 9.109 1 98.75 252 VAL B C 1
ATOM 5450 O O . VAL B 1 252 ? -1.299 9.906 9.656 1 98.75 252 VAL B O 1
ATOM 5453 N N . ASN B 1 253 ? -2.547 11.539 8.922 1 98 253 ASN B N 1
ATOM 5454 C CA . ASN B 1 253 ? -1.579 12.594 9.211 1 98 253 ASN B CA 1
ATOM 5455 C C . ASN B 1 253 ? -1.686 13.078 10.656 1 98 253 ASN B C 1
ATOM 5457 O O . ASN B 1 253 ? -0.683 13.453 11.266 1 98 253 ASN B O 1
ATOM 5461 N N . GLN B 1 254 ? -2.912 13.18 11.203 1 98.06 254 GLN B N 1
ATOM 5462 C CA . GLN B 1 254 ? -3.17 13.984 12.398 1 98.06 254 GLN B CA 1
ATOM 5463 C C . GLN B 1 254 ? -3.383 13.094 13.617 1 98.06 254 GLN B C 1
ATOM 5465 O O . GLN B 1 254 ? -3.422 13.586 14.75 1 98.06 254 GLN B O 1
ATOM 5470 N N . GLY B 1 255 ? -3.482 11.781 13.477 1 98.06 255 GLY B N 1
ATOM 5471 C CA . GLY B 1 255 ? -3.83 10.898 14.578 1 98.06 255 GLY B CA 1
ATOM 5472 C C . GLY B 1 255 ? -2.65 10.555 15.469 1 98.06 255 GLY B C 1
ATOM 5473 O O . GLY B 1 255 ? -1.552 11.086 15.281 1 98.06 255 GLY B O 1
ATOM 5474 N N . LEU B 1 256 ? -2.959 9.852 16.5 1 98.69 256 LEU B N 1
ATOM 5475 C CA . LEU B 1 256 ? -1.999 9.195 17.391 1 98.69 256 LEU B CA 1
ATOM 5476 C C . LEU B 1 256 ? -1.219 10.227 18.203 1 98.69 256 LEU B C 1
ATOM 5478 O O . LEU B 1 256 ? 0.013 10.195 18.234 1 98.69 256 LEU B O 1
ATOM 5482 N N . GLY B 1 257 ? -1.918 11.227 18.719 1 98.69 257 GLY B N 1
ATOM 5483 C CA . GLY B 1 257 ? -1.372 12.141 19.703 1 98.69 257 GLY B CA 1
ATOM 5484 C C . GLY B 1 257 ? -0.899 13.453 19.125 1 98.69 257 GLY B C 1
ATOM 5485 O O . GLY B 1 257 ? -0.625 14.406 19.859 1 98.69 257 GLY B O 1
ATOM 5486 N N . ARG B 1 258 ? -0.854 13.562 17.828 1 98.38 258 ARG B N 1
ATOM 5487 C CA . ARG B 1 258 ? -0.277 14.695 17.109 1 98.38 258 ARG B CA 1
ATOM 5488 C C . ARG B 1 258 ? -0.954 16 17.5 1 98.38 258 ARG B C 1
ATOM 5490 O O . ARG B 1 258 ? -0.283 17.016 17.719 1 98.38 258 ARG B O 1
ATOM 5497 N N . THR B 1 259 ? -2.268 16 17.719 1 98.56 259 THR B N 1
ATOM 5498 C CA . THR B 1 259 ? -3.043 17.219 17.906 1 98.56 259 THR B CA 1
ATOM 5499 C C . THR B 1 259 ? -3.279 17.5 19.391 1 98.56 259 THR B C 1
ATOM 5501 O O . THR B 1 259 ? -4.098 18.344 19.75 1 98.56 259 THR B O 1
ATOM 5504 N N . GLY B 1 260 ? -2.578 16.766 20.219 1 98.56 260 GLY B N 1
ATOM 5505 C CA . GLY B 1 260 ? -2.828 16.859 21.656 1 98.56 260 GLY B CA 1
ATOM 5506 C C . GLY B 1 260 ? -3.994 16 22.109 1 98.56 260 GLY B C 1
ATOM 5507 O O . GLY B 1 260 ? -4.359 16.016 23.281 1 98.56 260 GLY B O 1
ATOM 5508 N N . LYS B 1 261 ? -4.664 15.367 21.234 1 98.56 261 LYS B N 1
ATOM 5509 C CA . LYS B 1 261 ? -5.645 14.297 21.422 1 98.56 261 LYS B CA 1
ATOM 5510 C C . LYS B 1 261 ? -5.195 13.016 20.719 1 98.56 261 LYS B C 1
ATOM 5512 O O . LYS B 1 261 ? -4.383 13.062 19.797 1 98.56 261 LYS B O 1
ATOM 5517 N N . MET B 1 262 ? -5.672 11.852 21.188 1 98.56 262 MET B N 1
ATOM 5518 C CA . MET B 1 262 ? -5.285 10.602 20.547 1 98.56 262 MET B CA 1
ATOM 5519 C C . MET B 1 262 ? -5.609 10.648 19.047 1 98.56 262 MET B C 1
ATOM 5521 O O . MET B 1 262 ? -4.789 10.25 18.219 1 98.56 262 MET B O 1
ATOM 5525 N N . TRP B 1 263 ? -6.844 11.094 18.797 1 98.69 263 TRP B N 1
ATOM 5526 C CA . TRP B 1 263 ? -7.316 11.273 17.438 1 98.69 263 TRP B CA 1
ATOM 5527 C C . TRP B 1 263 ? -7.742 12.719 17.188 1 98.69 263 TRP B C 1
ATOM 5529 O O . TRP B 1 263 ? -8.32 13.359 18.078 1 98.69 263 TRP B O 1
ATOM 5539 N N . ALA B 1 264 ? -7.469 13.219 15.969 1 98.75 264 ALA B N 1
ATOM 5540 C CA . ALA B 1 264 ? -7.77 14.609 15.641 1 98.75 264 ALA B CA 1
ATOM 5541 C C . ALA B 1 264 ? -9.266 14.891 15.742 1 98.75 264 ALA B C 1
ATOM 5543 O O . ALA B 1 264 ? -9.68 15.992 16.125 1 98.75 264 ALA B O 1
ATOM 5544 N N . ILE B 1 265 ? -10.094 13.875 15.461 1 98.81 265 ILE B N 1
ATOM 5545 C CA . ILE B 1 265 ? -11.539 14.07 15.484 1 98.81 265 ILE B CA 1
ATOM 5546 C C . ILE B 1 265 ? -11.992 14.43 16.906 1 98.81 265 ILE B C 1
ATOM 5548 O O . ILE B 1 265 ? -13.039 15.047 17.094 1 98.81 265 ILE B O 1
ATOM 5552 N N . GLN B 1 266 ? -11.156 14.094 17.875 1 98.62 266 GLN B N 1
ATOM 5553 C CA . GLN B 1 266 ? -11.492 14.359 19.266 1 98.62 266 GLN B CA 1
ATOM 5554 C C . GLN B 1 266 ? -11.289 15.828 19.609 1 98.62 266 GLN B C 1
ATOM 5556 O O . GLN B 1 266 ? -11.617 16.266 20.719 1 98.62 266 GLN B O 1
ATOM 5561 N N . GLN B 1 267 ? -10.797 16.609 18.719 1 98.12 267 GLN B N 1
ATOM 5562 C CA . GLN B 1 267 ? -10.812 18.062 18.812 1 98.12 267 GLN B CA 1
ATOM 5563 C C . GLN B 1 267 ? -12.227 18.609 18.672 1 98.12 267 GLN B C 1
ATOM 5565 O O . GLN B 1 267 ? -12.484 19.781 18.984 1 98.12 267 GLN B O 1
ATOM 5570 N N . PHE B 1 268 ? -13.148 17.844 18.172 1 98.5 268 PHE B N 1
ATOM 5571 C CA . PHE B 1 268 ? -14.555 18.188 18.016 1 98.5 268 PHE B CA 1
ATOM 5572 C C . PHE B 1 268 ? -15.414 17.422 19.031 1 98.5 268 PHE B C 1
ATOM 5574 O O . PHE B 1 268 ? -15.055 16.312 19.438 1 98.5 268 PHE B O 1
ATOM 5581 N N . LYS B 1 269 ? -16.516 18.016 19.422 1 97.62 269 LYS B N 1
ATOM 5582 C CA . LYS B 1 269 ? -17.344 17.469 20.484 1 97.62 269 LYS B CA 1
ATOM 5583 C C . LYS B 1 269 ? -18.281 16.391 19.953 1 97.62 269 LYS B C 1
ATOM 5585 O O . LYS B 1 269 ? -18.969 16.594 18.953 1 97.62 269 LYS B O 1
ATOM 5590 N N . ASP B 1 270 ? -18.266 15.227 20.562 1 96.56 270 ASP B N 1
ATOM 5591 C CA . ASP B 1 270 ? -19.312 14.219 20.469 1 96.56 270 ASP B CA 1
ATOM 5592 C C . ASP B 1 270 ? -19.469 13.703 19.047 1 96.56 270 ASP B C 1
ATOM 5594 O O . ASP B 1 270 ? -20.578 13.641 18.516 1 96.56 270 ASP B O 1
ATOM 5598 N N . ILE B 1 271 ? -18.406 13.422 18.375 1 98.25 271 ILE B N 1
ATOM 5599 C CA . ILE B 1 271 ? -18.453 12.852 17.031 1 98.25 271 ILE B CA 1
ATOM 5600 C C . ILE B 1 271 ? -17.844 11.445 17.047 1 98.25 271 ILE B C 1
ATOM 5602 O O . ILE B 1 271 ? -16.734 11.242 17.547 1 98.25 271 ILE B O 1
ATOM 5606 N N . GLU B 1 272 ? -18.547 10.469 16.688 1 98.5 272 GLU B N 1
ATOM 5607 C CA . GLU B 1 272 ? -18.062 9.109 16.438 1 98.5 272 GLU B CA 1
ATOM 5608 C C . GLU B 1 272 ? -18.141 8.766 14.953 1 98.5 272 GLU B C 1
ATOM 5610 O O . GLU B 1 272 ? -19.219 8.508 14.43 1 98.5 272 GLU B O 1
ATOM 5615 N N . PRO B 1 273 ? -17.047 8.758 14.273 1 98.81 273 PRO B N 1
ATOM 5616 C CA . PRO B 1 273 ? -17.062 8.43 12.844 1 98.81 273 PRO B CA 1
ATOM 5617 C C . PRO B 1 273 ? -17.5 6.996 12.562 1 98.81 273 PRO B C 1
ATOM 5619 O O . PRO B 1 273 ? -17.328 6.121 13.422 1 98.81 273 PRO B O 1
ATOM 5622 N N . ASP B 1 274 ? -18.031 6.727 11.367 1 98.88 274 ASP B N 1
ATOM 5623 C CA . ASP B 1 274 ? -18.406 5.383 10.945 1 98.88 274 ASP B CA 1
ATOM 5624 C C . ASP B 1 274 ? -17.188 4.598 10.469 1 98.88 274 ASP B C 1
ATOM 5626 O O . ASP B 1 274 ? -17.141 3.373 10.602 1 98.88 274 ASP B O 1
ATOM 5630 N N . LEU B 1 275 ? -16.25 5.297 9.875 1 98.88 275 LEU B N 1
ATOM 5631 C CA . LEU B 1 275 ? -15 4.773 9.344 1 98.88 275 LEU B CA 1
ATOM 5632 C C . LEU B 1 275 ? -13.859 5.746 9.602 1 98.88 275 LEU B C 1
ATOM 5634 O O . LEU B 1 275 ? -14.055 6.965 9.586 1 98.88 275 LEU B O 1
ATOM 5638 N N . MET B 1 276 ? -12.695 5.238 9.781 1 98.88 276 MET B N 1
ATOM 5639 C CA . MET B 1 276 ? -11.516 6.086 9.875 1 98.88 276 MET B CA 1
ATOM 5640 C C . MET B 1 276 ? -10.297 5.387 9.281 1 98.88 276 MET B C 1
ATOM 5642 O O . MET B 1 276 ? -10.148 4.172 9.414 1 98.88 276 MET B O 1
ATOM 5646 N N . SER B 1 277 ? -9.477 6.066 8.609 1 98.88 277 SER B N 1
ATOM 5647 C CA . SER B 1 277 ? -8.211 5.555 8.102 1 98.88 277 SER B CA 1
ATOM 5648 C C . SER B 1 277 ? -7.039 5.992 8.977 1 98.88 277 SER B C 1
ATOM 5650 O O . SER B 1 277 ? -7.031 7.105 9.5 1 98.88 277 SER B O 1
ATOM 5652 N N . VAL B 1 278 ? -6.098 5.141 9.211 1 98.69 278 VAL B N 1
ATOM 5653 C CA . VAL B 1 278 ? -4.895 5.395 9.992 1 98.69 278 VAL B CA 1
ATOM 5654 C C . VAL B 1 278 ? -3.672 4.855 9.258 1 98.69 278 VAL B C 1
ATOM 5656 O O . VAL B 1 278 ? -3.775 3.889 8.492 1 98.69 278 VAL B O 1
ATOM 5659 N N . GLY B 1 279 ? -2.547 5.402 9.414 1 98.38 279 GLY B N 1
ATOM 5660 C CA . GLY B 1 279 ? -1.287 5.008 8.805 1 98.38 279 GLY B CA 1
ATOM 5661 C C . GLY B 1 279 ? -0.094 5.762 9.359 1 98.38 279 GLY B C 1
ATOM 5662 O O . GLY B 1 279 ? -0.01 6 10.57 1 98.38 279 GLY B O 1
ATOM 5663 N N . LYS B 1 280 ? 0.896 6.004 8.594 1 97.69 280 LYS B N 1
ATOM 5664 C CA . LYS B 1 280 ? 2.086 6.797 8.891 1 97.69 280 LYS B CA 1
ATOM 5665 C C . LYS B 1 280 ? 2.645 6.457 10.266 1 97.69 280 LYS B C 1
ATOM 5667 O O . LYS B 1 280 ? 3.396 5.492 10.422 1 97.69 280 LYS B O 1
ATOM 5672 N N . SER B 1 281 ? 2.256 7.211 11.273 1 98.12 281 SER B N 1
ATOM 5673 C CA . SER B 1 281 ? 2.812 7.094 12.617 1 98.12 281 SER B CA 1
ATOM 5674 C C . SER B 1 281 ? 2.322 5.828 13.312 1 98.12 281 SER B C 1
ATOM 5676 O O . SER B 1 281 ? 2.824 5.461 14.375 1 98.12 281 SER B O 1
ATOM 5678 N N . LEU B 1 282 ? 1.45 5.094 12.68 1 98.69 282 LEU B N 1
ATOM 5679 C CA . LEU B 1 282 ? 0.835 3.902 13.258 1 98.69 282 LEU B CA 1
ATOM 5680 C C . LEU B 1 282 ? 1.896 2.879 13.648 1 98.69 282 LEU B C 1
ATOM 5682 O O . LEU B 1 282 ? 1.732 2.156 14.633 1 98.69 282 LEU B O 1
ATOM 5686 N N . ALA B 1 283 ? 2.938 2.811 12.844 1 98.69 283 ALA B N 1
ATOM 5687 C CA . ALA B 1 283 ? 4 1.836 13.086 1 98.69 283 ALA B CA 1
ATOM 5688 C C . ALA B 1 283 ? 5.375 2.498 13.047 1 98.69 283 ALA B C 1
ATOM 5690 O O . ALA B 1 283 ? 6.336 1.916 12.539 1 98.69 283 ALA B O 1
ATOM 5691 N N . SER B 1 284 ? 5.438 3.729 13.508 1 98.19 284 SER B N 1
ATOM 5692 C CA . SER B 1 284 ? 6.691 4.469 13.602 1 98.19 284 SER B CA 1
ATOM 5693 C C . SER B 1 284 ? 7.426 4.484 12.266 1 98.19 284 SER B C 1
ATOM 5695 O O . SER B 1 284 ? 8.641 4.277 12.219 1 98.19 284 SER B O 1
ATOM 5697 N N . GLY B 1 285 ? 6.688 4.637 11.266 1 97.62 285 GLY B N 1
ATOM 5698 C CA . GLY B 1 285 ? 7.273 4.793 9.945 1 97.62 285 GLY B CA 1
ATOM 5699 C C . GLY B 1 285 ? 7.336 3.492 9.164 1 97.62 285 GLY B C 1
ATOM 5700 O O . GLY B 1 285 ? 7.578 3.498 7.957 1 97.62 285 GLY B O 1
ATOM 5701 N N . MET B 1 286 ? 7.129 2.295 9.805 1 98.81 286 MET B N 1
ATOM 5702 C CA . MET B 1 286 ? 7.004 1.055 9.047 1 98.81 286 MET B CA 1
ATOM 5703 C C . MET B 1 286 ? 5.734 1.054 8.203 1 98.81 286 MET B C 1
ATOM 5705 O O . MET B 1 286 ? 4.719 1.633 8.602 1 98.81 286 MET B O 1
ATOM 5709 N N . PRO B 1 287 ? 5.758 0.391 7.031 1 98.75 287 PRO B N 1
ATOM 5710 C CA . PRO B 1 287 ? 4.57 0.399 6.176 1 98.75 287 PRO B CA 1
ATOM 5711 C C . PRO B 1 287 ? 3.402 -0.373 6.781 1 98.75 287 PRO B C 1
ATOM 5713 O O . PRO B 1 287 ? 3.408 -1.606 6.789 1 98.75 287 PRO B O 1
ATOM 5716 N N . LEU B 1 288 ? 2.441 0.333 7.32 1 98.81 288 LEU B N 1
ATOM 5717 C CA . LEU B 1 288 ? 1.23 -0.228 7.91 1 98.81 288 LEU B CA 1
ATOM 5718 C C . LEU B 1 288 ? 0.1 0.795 7.906 1 98.81 288 LEU B C 1
ATOM 5720 O O . LEU B 1 288 ? 0.325 1.977 8.18 1 98.81 288 LEU B O 1
ATOM 5724 N N . SER B 1 289 ? -1.037 0.35 7.543 1 98.81 289 SER B N 1
ATOM 5725 C CA . SER B 1 289 ? -2.25 1.153 7.66 1 98.81 289 SER B CA 1
ATOM 5726 C C . SER B 1 289 ? -3.424 0.312 8.148 1 98.81 289 SER B C 1
ATOM 5728 O O . SER B 1 289 ? -3.322 -0.913 8.234 1 98.81 289 SER B O 1
ATOM 5730 N N . ALA B 1 290 ? -4.465 0.931 8.5 1 98.75 290 ALA B N 1
ATOM 5731 C CA . ALA B 1 290 ? -5.711 0.271 8.883 1 98.75 290 ALA B CA 1
ATOM 5732 C C . ALA B 1 290 ? -6.914 1.148 8.562 1 98.75 290 ALA B C 1
ATOM 5734 O O . ALA B 1 290 ? -6.832 2.377 8.617 1 98.75 290 ALA B O 1
ATOM 5735 N N . VAL B 1 291 ? -7.949 0.546 8.148 1 98.81 291 VAL B N 1
ATOM 5736 C CA . VAL B 1 291 ? -9.273 1.146 8.234 1 98.81 291 VAL B CA 1
ATOM 5737 C C . VAL B 1 291 ? -10.023 0.564 9.438 1 98.81 291 VAL B C 1
ATOM 5739 O O . VAL B 1 291 ? -10.031 -0.652 9.641 1 98.81 291 VAL B O 1
ATOM 5742 N N . ILE B 1 292 ? -10.445 1.391 10.289 1 98.88 292 ILE B N 1
ATOM 5743 C CA . ILE B 1 292 ? -11.219 1.021 11.469 1 98.88 292 ILE B CA 1
ATOM 5744 C C . ILE B 1 292 ? -12.656 1.525 11.328 1 98.88 292 ILE B C 1
ATOM 5746 O O . ILE B 1 292 ? -12.875 2.695 11.008 1 98.88 292 ILE B O 1
ATOM 5750 N N . GLY B 1 293 ? -13.617 0.679 11.477 1 98.69 293 GLY B N 1
ATOM 5751 C CA . GLY B 1 293 ? -15 1.084 11.305 1 98.69 293 GLY B CA 1
ATOM 5752 C C . GLY B 1 293 ? -15.953 0.336 12.219 1 98.69 293 GLY B C 1
ATOM 5753 O O . GLY B 1 293 ? -15.57 -0.638 12.867 1 98.69 293 GLY B O 1
ATOM 5754 N N . LYS B 1 294 ? -17.172 0.876 12.312 1 98.81 294 LYS B N 1
ATOM 5755 C CA . LYS B 1 294 ? -18.234 0.168 13.039 1 98.81 294 LYS B CA 1
ATOM 5756 C C . LYS B 1 294 ? -18.422 -1.241 12.484 1 98.81 294 LYS B C 1
ATOM 5758 O O . LYS B 1 294 ? -18.344 -1.454 11.273 1 98.81 294 LYS B O 1
ATOM 5763 N N . LYS B 1 295 ? -18.656 -2.164 13.375 1 98.44 295 LYS B N 1
ATOM 5764 C CA . LYS B 1 295 ? -18.719 -3.588 13.062 1 98.44 295 LYS B CA 1
ATOM 5765 C C . LYS B 1 295 ? -19.656 -3.857 11.898 1 98.44 295 LYS B C 1
ATOM 5767 O O . LYS B 1 295 ? -19.312 -4.59 10.961 1 98.44 295 LYS B O 1
ATOM 5772 N N . GLU B 1 296 ? -20.828 -3.268 11.883 1 98.25 296 GLU B N 1
ATOM 5773 C CA . GLU B 1 296 ? -21.828 -3.533 10.852 1 98.25 296 GLU B CA 1
ATOM 5774 C C . GLU B 1 296 ? -21.344 -3.07 9.477 1 98.25 296 GLU B C 1
ATOM 5776 O O . GLU B 1 296 ? -21.641 -3.693 8.461 1 98.25 296 GLU B O 1
ATOM 5781 N N . VAL B 1 297 ? -20.594 -1.946 9.461 1 98.75 297 VAL B N 1
ATOM 5782 C CA . VAL B 1 297 ? -20.047 -1.43 8.211 1 98.75 297 VAL B CA 1
ATOM 5783 C C . VAL B 1 297 ? -18.938 -2.355 7.707 1 98.75 297 VAL B C 1
ATOM 5785 O O . VAL B 1 297 ? -18.922 -2.732 6.535 1 98.75 297 VAL B O 1
ATOM 5788 N N . MET B 1 298 ? -18.062 -2.824 8.625 1 98.56 298 MET B N 1
ATOM 5789 C CA . MET B 1 298 ? -16.891 -3.607 8.266 1 98.56 298 MET B CA 1
ATOM 5790 C C . MET B 1 298 ? -17.281 -5.023 7.852 1 98.56 298 MET B C 1
ATOM 5792 O O . MET B 1 298 ? -16.516 -5.711 7.172 1 98.56 298 MET B O 1
ATOM 5796 N N . GLN B 1 299 ? -18.406 -5.477 8.172 1 97.62 299 GLN B N 1
ATOM 5797 C CA . GLN B 1 299 ? -18.891 -6.816 7.84 1 97.62 299 GLN B CA 1
ATOM 5798 C C . GLN B 1 299 ? -19.625 -6.816 6.508 1 97.62 299 GLN B C 1
ATOM 5800 O O . GLN B 1 299 ? -20.031 -7.875 6.02 1 97.62 299 GLN B O 1
ATOM 5805 N N . SER B 1 300 ? -19.688 -5.703 5.836 1 97.62 300 SER B N 1
ATOM 5806 C CA . SER B 1 300 ? -20.531 -5.559 4.656 1 97.62 300 SER B CA 1
ATOM 5807 C C . SER B 1 300 ? -19.797 -6.016 3.396 1 97.62 300 SER B C 1
ATOM 5809 O O . SER B 1 300 ? -20.391 -6.062 2.312 1 97.62 300 SER B O 1
ATOM 5811 N N . LEU B 1 301 ? -18.578 -6.336 3.508 1 96.62 301 LEU B N 1
ATOM 5812 C CA . LEU B 1 301 ? -17.75 -6.707 2.359 1 96.62 301 LEU B CA 1
ATOM 5813 C C . LEU B 1 301 ? -17.078 -8.055 2.586 1 96.62 301 LEU B C 1
ATOM 5815 O O . LEU B 1 301 ? -16.547 -8.312 3.672 1 96.62 301 LEU B O 1
ATOM 5819 N N . ASP B 1 302 ? -17.062 -8.883 1.6 1 94.38 302 ASP B N 1
ATOM 5820 C CA . ASP B 1 302 ? -16.453 -10.211 1.714 1 94.38 302 ASP B CA 1
ATOM 5821 C C . ASP B 1 302 ? -15.094 -10.258 1.039 1 94.38 302 ASP B C 1
ATOM 5823 O O . ASP B 1 302 ? -14.789 -9.43 0.173 1 94.38 302 ASP B O 1
ATOM 5827 N N . ALA B 1 303 ? -14.273 -11.172 1.462 1 92.94 303 ALA B N 1
ATOM 5828 C CA . ALA B 1 303 ? -13 -11.438 0.796 1 92.94 303 ALA B CA 1
ATOM 5829 C C . ALA B 1 303 ? -13.219 -11.898 -0.643 1 92.94 303 ALA B C 1
ATOM 5831 O O . ALA B 1 303 ? -14.219 -12.547 -0.948 1 92.94 303 ALA B O 1
ATOM 5832 N N . PRO B 1 304 ? -12.312 -11.602 -1.496 1 93.44 304 PRO B N 1
ATOM 5833 C CA . PRO B 1 304 ? -11.086 -10.836 -1.269 1 93.44 304 PRO B CA 1
ATOM 5834 C C . PRO B 1 304 ? -11.203 -9.375 -1.704 1 93.44 304 PRO B C 1
ATOM 5836 O O . PRO B 1 304 ? -10.289 -8.844 -2.34 1 93.44 304 PRO B O 1
ATOM 5839 N N . ALA B 1 305 ? -12.258 -8.727 -1.397 1 93.5 305 ALA B N 1
ATOM 5840 C CA . ALA B 1 305 ? -12.555 -7.387 -1.903 1 93.5 305 ALA B CA 1
ATOM 5841 C C . ALA B 1 305 ? -11.5 -6.379 -1.442 1 93.5 305 ALA B C 1
ATOM 5843 O O . ALA B 1 305 ? -11.32 -5.336 -2.07 1 93.5 305 ALA B O 1
ATOM 5844 N N . HIS B 1 306 ? -10.859 -6.66 -0.31 1 95.75 306 HIS B N 1
ATOM 5845 C CA . HIS B 1 306 ? -9.82 -5.762 0.17 1 95.75 306 HIS B CA 1
ATOM 5846 C C . HIS B 1 306 ? -8.781 -6.516 0.997 1 95.75 306 HIS B C 1
ATOM 5848 O O . HIS B 1 306 ? -8.891 -6.582 2.225 1 95.75 306 HIS B O 1
ATOM 5854 N N . LEU B 1 307 ? -7.809 -6.988 0.399 1 94.75 307 LEU B N 1
ATOM 5855 C CA . LEU B 1 307 ? -6.73 -7.68 1.096 1 94.75 307 LEU B CA 1
ATOM 5856 C C . LEU B 1 307 ? -5.422 -7.574 0.315 1 94.75 307 LEU B C 1
ATOM 5858 O O . LEU B 1 307 ? -5.438 -7.5 -0.916 1 94.75 307 LEU B O 1
ATOM 5862 N N . PHE B 1 308 ? -4.332 -7.523 0.994 1 96.62 308 PHE B N 1
ATOM 5863 C CA . PHE B 1 308 ? -2.975 -7.465 0.459 1 96.62 308 PHE B CA 1
ATOM 5864 C C . PHE B 1 308 ? -2.096 -8.539 1.097 1 96.62 308 PHE B C 1
ATOM 5866 O O . PHE B 1 308 ? -2.219 -8.82 2.291 1 96.62 308 PHE B O 1
ATOM 5873 N N . THR B 1 309 ? -1.186 -9.047 0.328 1 96.81 309 THR B N 1
ATOM 5874 C CA . THR B 1 309 ? -0.35 -10.148 0.801 1 96.81 309 THR B CA 1
ATOM 5875 C C . THR B 1 309 ? 0.403 -9.742 2.066 1 96.81 309 THR B C 1
ATOM 5877 O O . THR B 1 309 ? 0.484 -10.523 3.02 1 96.81 309 THR B O 1
ATOM 5880 N N . THR B 1 310 ? 0.869 -8.523 2.123 1 97.12 310 THR B N 1
ATOM 5881 C CA . THR B 1 310 ? 1.753 -8.164 3.227 1 97.12 310 THR B CA 1
ATOM 5882 C C . THR B 1 310 ? 1.034 -7.254 4.219 1 97.12 310 THR B C 1
ATOM 5884 O O . THR B 1 310 ? 1.663 -6.676 5.109 1 97.12 310 THR B O 1
ATOM 5887 N N . ALA B 1 311 ? -0.284 -7.008 4.012 1 97.38 311 ALA B N 1
ATOM 5888 C CA . ALA B 1 311 ? -1.026 -6.215 4.988 1 97.38 311 ALA B CA 1
ATOM 5889 C C . ALA B 1 311 ? -0.983 -6.863 6.367 1 97.38 311 ALA B C 1
ATOM 5891 O O . ALA B 1 311 ? -1.07 -8.086 6.488 1 97.38 311 ALA B O 1
ATOM 5892 N N . GLY B 1 312 ? -0.889 -6.086 7.398 1 97.62 312 GLY B N 1
ATOM 5893 C CA . GLY B 1 312 ? -0.801 -6.641 8.742 1 97.62 312 GLY B CA 1
ATOM 5894 C C . GLY B 1 312 ? 0.468 -7.441 8.969 1 97.62 312 GLY B C 1
ATOM 5895 O O . GLY B 1 312 ? 0.476 -8.391 9.766 1 97.62 312 GLY B O 1
ATOM 5896 N N . ASN B 1 313 ? 1.559 -7.137 8.258 1 98.56 313 ASN B N 1
ATOM 5897 C CA . ASN B 1 313 ? 2.85 -7.797 8.414 1 98.56 313 ASN B CA 1
ATOM 5898 C C . ASN B 1 313 ? 3.248 -7.922 9.883 1 98.56 313 ASN B C 1
ATOM 5900 O O . ASN B 1 313 ? 3.121 -6.965 10.648 1 98.56 313 ASN B O 1
ATOM 5904 N N . PRO B 1 314 ? 3.719 -9.102 10.289 1 98.75 314 PRO B N 1
ATOM 5905 C CA . PRO B 1 314 ? 4.035 -9.336 11.703 1 98.75 314 PRO B CA 1
ATOM 5906 C C . PRO B 1 314 ? 5.023 -8.312 12.258 1 98.75 314 PRO B C 1
ATOM 5908 O O . PRO B 1 314 ? 4.852 -7.832 13.383 1 98.75 314 PRO B O 1
ATOM 5911 N N . VAL B 1 315 ? 6.031 -7.996 11.508 1 98.94 315 VAL B N 1
ATOM 5912 C CA . VAL B 1 315 ? 7.059 -7.062 11.953 1 98.94 315 VAL B CA 1
ATOM 5913 C C . VAL B 1 315 ? 6.457 -5.668 12.102 1 98.94 315 VAL B C 1
ATOM 5915 O O . VAL B 1 315 ? 6.703 -4.98 13.094 1 98.94 315 VAL B O 1
ATOM 5918 N N . CYS B 1 316 ? 5.676 -5.238 11.133 1 98.94 316 CYS B N 1
ATOM 5919 C CA . CYS B 1 316 ? 5.016 -3.939 11.188 1 98.94 316 CYS B CA 1
ATOM 5920 C C . CYS B 1 316 ? 3.994 -3.896 12.32 1 98.94 316 CYS B C 1
ATOM 5922 O O . CYS B 1 316 ? 3.842 -2.871 12.984 1 98.94 316 CYS B O 1
ATOM 5924 N N . SER B 1 317 ? 3.273 -5.016 12.523 1 98.94 317 SER B N 1
ATOM 5925 C CA . SER B 1 317 ? 2.312 -5.098 13.617 1 98.94 317 SER B CA 1
ATOM 5926 C C . SER B 1 317 ? 3.002 -4.98 14.977 1 98.94 317 SER B C 1
ATOM 5928 O O . SER B 1 317 ? 2.508 -4.297 15.875 1 98.94 317 SER B O 1
ATOM 5930 N N . ALA B 1 318 ? 4.113 -5.664 15.086 1 98.94 318 ALA B N 1
ATOM 5931 C CA . ALA B 1 318 ? 4.883 -5.574 16.328 1 98.94 318 ALA B CA 1
ATOM 5932 C C . ALA B 1 318 ? 5.371 -4.148 16.562 1 98.94 318 ALA B C 1
ATOM 5934 O O . ALA B 1 318 ? 5.336 -3.648 17.688 1 98.94 318 ALA B O 1
ATOM 5935 N N . ALA B 1 319 ? 5.875 -3.523 15.523 1 98.94 319 ALA B N 1
ATOM 5936 C CA . ALA B 1 319 ? 6.289 -2.125 15.609 1 98.94 319 ALA B CA 1
ATOM 5937 C C . ALA B 1 319 ? 5.133 -1.237 16.062 1 98.94 319 ALA B C 1
ATOM 5939 O O . ALA B 1 319 ? 5.324 -0.32 16.859 1 98.94 319 ALA B O 1
ATOM 5940 N N . SER B 1 320 ? 3.98 -1.499 15.539 1 98.94 320 SER B N 1
ATOM 5941 C CA . SER B 1 320 ? 2.793 -0.713 15.859 1 98.94 320 SER B CA 1
ATOM 5942 C C . SER B 1 320 ? 2.408 -0.869 17.328 1 98.94 320 SER B C 1
ATOM 5944 O O . SER B 1 320 ? 2.109 0.117 18 1 98.94 320 SER B O 1
ATOM 5946 N N . LEU B 1 321 ? 2.355 -2.133 17.781 1 98.94 321 LEU B N 1
ATOM 5947 C CA . LEU B 1 321 ? 2.035 -2.381 19.172 1 98.94 321 LEU B CA 1
ATOM 5948 C C . LEU B 1 321 ? 3.01 -1.652 20.094 1 98.94 321 LEU B C 1
ATOM 5950 O O . LEU B 1 321 ? 2.598 -1.039 21.078 1 98.94 321 LEU B O 1
ATOM 5954 N N . ALA B 1 322 ? 4.293 -1.708 19.75 1 98.94 322 ALA B N 1
ATOM 5955 C CA . ALA B 1 322 ? 5.305 -0.996 20.531 1 98.94 322 ALA B CA 1
ATOM 5956 C C . ALA B 1 322 ? 5.082 0.512 20.469 1 98.94 322 ALA B C 1
ATOM 5958 O O . ALA B 1 322 ? 5.246 1.209 21.484 1 98.94 322 ALA B O 1
ATOM 5959 N N . THR B 1 323 ? 4.75 1.006 19.328 1 98.94 323 THR B N 1
ATOM 5960 C CA . THR B 1 323 ? 4.473 2.426 19.141 1 98.94 323 THR B CA 1
ATOM 5961 C C . THR B 1 323 ? 3.324 2.875 20.047 1 98.94 323 THR B C 1
ATOM 5963 O O . THR B 1 323 ? 3.426 3.895 20.719 1 98.94 323 THR B O 1
ATOM 5966 N N . LEU B 1 324 ? 2.227 2.139 20 1 98.88 324 LEU B N 1
ATOM 5967 C CA . LEU B 1 324 ? 1.061 2.467 20.812 1 98.88 324 LEU B CA 1
ATOM 5968 C C . LEU B 1 324 ? 1.409 2.439 22.297 1 98.88 324 LEU B C 1
ATOM 5970 O O . LEU B 1 324 ? 0.932 3.275 23.062 1 98.88 324 LEU B O 1
ATOM 5974 N N . ASP B 1 325 ? 2.234 1.5 22.688 1 98.75 325 ASP B N 1
ATOM 5975 C CA . ASP B 1 325 ? 2.689 1.42 24.062 1 98.75 325 ASP B CA 1
ATOM 5976 C C . ASP B 1 325 ? 3.494 2.658 24.453 1 98.75 325 ASP B C 1
ATOM 5978 O O . ASP B 1 325 ? 3.312 3.211 25.531 1 98.75 325 ASP B O 1
ATOM 5982 N N . VAL B 1 326 ? 4.371 3.072 23.578 1 98.81 326 VAL B N 1
ATOM 5983 C CA . VAL B 1 326 ? 5.203 4.242 23.844 1 98.81 326 VAL B CA 1
ATOM 5984 C C . VAL B 1 326 ? 4.324 5.477 24.016 1 98.81 326 VAL B C 1
ATOM 5986 O O . VAL B 1 326 ? 4.523 6.262 24.953 1 98.81 326 VAL B O 1
ATOM 5989 N N . ILE B 1 327 ? 3.338 5.68 23.141 1 98.88 327 ILE B N 1
ATOM 5990 C CA . ILE B 1 327 ? 2.445 6.828 23.203 1 98.88 327 ILE B CA 1
ATOM 5991 C C . ILE B 1 327 ? 1.737 6.855 24.562 1 98.88 327 ILE B C 1
ATOM 5993 O O . ILE B 1 327 ? 1.655 7.902 25.203 1 98.88 327 ILE B O 1
ATOM 5997 N N . GLU B 1 328 ? 1.268 5.691 24.953 1 98.25 328 GLU B N 1
ATOM 5998 C CA . GLU B 1 328 ? 0.494 5.574 26.188 1 98.25 328 GLU B CA 1
ATOM 5999 C C . GLU B 1 328 ? 1.381 5.762 27.406 1 98.25 328 GLU B C 1
ATOM 6001 O O . GLU B 1 328 ? 1.106 6.617 28.266 1 98.25 328 GLU B O 1
ATOM 6006 N N . TYR B 1 329 ? 2.486 5.07 27.516 1 98.06 329 TYR B N 1
ATOM 6007 C CA . TYR B 1 329 ? 3.256 4.977 28.75 1 98.06 329 TYR B CA 1
ATOM 6008 C C . TYR B 1 329 ? 4.148 6.199 28.938 1 98.06 329 TYR B C 1
ATOM 6010 O O . TYR B 1 329 ? 4.516 6.543 30.062 1 98.06 329 TYR B O 1
ATOM 6018 N N . GLU B 1 330 ? 4.473 6.844 27.812 1 98.38 330 GLU B N 1
ATOM 6019 C CA . GLU B 1 330 ? 5.305 8.039 27.938 1 98.38 330 GLU B CA 1
ATOM 6020 C C . GLU B 1 330 ? 4.457 9.305 27.922 1 98.38 330 GLU B C 1
ATOM 6022 O O . GLU B 1 330 ? 4.992 10.414 27.938 1 98.38 330 GLU B O 1
ATOM 6027 N N . GLY B 1 331 ? 3.125 9.188 27.891 1 98.62 331 GLY B N 1
ATOM 6028 C CA . GLY B 1 331 ? 2.211 10.312 27.969 1 98.62 331 GLY B CA 1
ATOM 6029 C C . GLY B 1 331 ? 2.389 11.305 26.828 1 98.62 331 GLY B C 1
ATOM 6030 O O . GLY B 1 331 ? 2.443 12.516 27.062 1 98.62 331 GLY B O 1
ATOM 6031 N N . LEU B 1 332 ? 2.551 10.789 25.656 1 98.81 332 LEU B N 1
ATOM 6032 C CA . LEU B 1 332 ? 2.941 11.641 24.531 1 98.81 332 LEU B CA 1
ATOM 6033 C C . LEU B 1 332 ? 1.77 12.5 24.078 1 98.81 332 LEU B C 1
ATOM 6035 O O . LEU B 1 332 ? 1.97 13.578 23.5 1 98.81 332 LEU B O 1
ATOM 6039 N N . VAL B 1 333 ? 0.503 12.031 24.281 1 98.81 333 VAL B N 1
ATOM 6040 C CA . VAL B 1 333 ? -0.663 12.844 23.953 1 98.81 333 VAL B CA 1
ATOM 6041 C C . VAL B 1 333 ? -0.667 14.117 24.797 1 98.81 333 VAL B C 1
ATOM 6043 O O . VAL B 1 333 ? -0.821 15.219 24.266 1 98.81 333 VAL B O 1
ATOM 6046 N N . GLU B 1 334 ? -0.482 13.953 26.078 1 98.81 334 GLU B N 1
ATOM 6047 C CA . GLU B 1 334 ? -0.429 15.086 27 1 98.81 334 GLU B CA 1
ATOM 6048 C C . GLU B 1 334 ? 0.774 15.977 26.703 1 98.81 334 GLU B C 1
ATOM 6050 O O . GLU B 1 334 ? 0.673 17.203 26.766 1 98.81 334 GLU B O 1
ATOM 6055 N N . LYS B 1 335 ? 1.882 15.336 26.422 1 98.81 335 LYS B N 1
ATOM 6056 C CA . LYS B 1 335 ? 3.074 16.109 26.094 1 98.81 335 LYS B CA 1
ATOM 6057 C C . LYS B 1 335 ? 2.842 16.969 24.844 1 98.81 335 LYS B C 1
ATOM 6059 O O . LYS B 1 335 ? 3.264 18.125 24.797 1 98.81 335 LYS B O 1
ATOM 6064 N N . SER B 1 336 ? 2.23 16.359 23.828 1 98.88 336 SER B N 1
ATOM 6065 C CA . SER B 1 336 ? 1.904 17.109 22.625 1 98.88 336 SER B CA 1
ATOM 6066 C C . SER B 1 336 ? 1.042 18.328 22.938 1 98.88 336 SER B C 1
ATOM 6068 O O . SER B 1 336 ? 1.284 19.422 22.422 1 98.88 336 SER B O 1
ATOM 6070 N N . ALA B 1 337 ? 0.032 18.156 23.766 1 98.81 337 ALA B N 1
ATOM 6071 C CA . ALA B 1 337 ? -0.847 19.25 24.141 1 98.81 337 ALA B CA 1
ATOM 6072 C C . ALA B 1 337 ? -0.061 20.359 24.828 1 98.81 337 ALA B C 1
ATOM 6074 O O . ALA B 1 337 ? -0.222 21.547 24.5 1 98.81 337 ALA B O 1
ATOM 6075 N N . THR B 1 338 ? 0.797 20.016 25.75 1 98.75 338 THR B N 1
ATOM 6076 C CA . THR B 1 338 ? 1.538 20.984 26.547 1 98.75 338 THR B CA 1
ATOM 6077 C C . THR B 1 338 ? 2.586 21.703 25.703 1 98.75 338 THR B C 1
ATOM 6079 O O . THR B 1 338 ? 2.648 22.922 25.703 1 98.75 338 THR B O 1
ATOM 6082 N N . ASP B 1 339 ? 3.455 20.922 25.031 1 98.81 339 ASP B N 1
ATOM 6083 C CA . ASP B 1 339 ? 4.516 21.5 24.219 1 98.81 339 ASP B CA 1
ATOM 6084 C C . ASP B 1 339 ? 3.936 22.266 23.031 1 98.81 339 ASP B C 1
ATOM 6086 O O . ASP B 1 339 ? 4.516 23.266 22.594 1 98.81 339 ASP B O 1
ATOM 6090 N N . GLY B 1 340 ? 2.77 21.75 22.531 1 98.75 340 GLY B N 1
ATOM 6091 C CA . GLY B 1 340 ? 2.088 22.469 21.453 1 98.75 340 GLY B CA 1
ATOM 6092 C C . GLY B 1 340 ? 1.604 23.844 21.875 1 98.75 340 GLY B C 1
ATOM 6093 O O . GLY B 1 340 ? 1.721 24.812 21.125 1 98.75 340 GLY B O 1
ATOM 6094 N N . ALA B 1 341 ? 1.029 23.938 23.047 1 98.75 341 ALA B N 1
ATOM 6095 C CA . ALA B 1 341 ? 0.581 25.219 23.578 1 98.75 341 ALA B CA 1
ATOM 6096 C C . ALA B 1 341 ? 1.753 26.188 23.734 1 98.75 341 ALA B C 1
ATOM 6098 O O . ALA B 1 341 ? 1.63 27.375 23.453 1 98.75 341 ALA B O 1
ATOM 6099 N N . TYR B 1 342 ? 2.826 25.656 24.219 1 98.81 342 TYR B N 1
ATOM 6100 C CA . TYR B 1 342 ? 4.039 26.453 24.375 1 98.81 342 TYR B CA 1
ATOM 6101 C C . TYR B 1 342 ? 4.523 26.984 23.031 1 98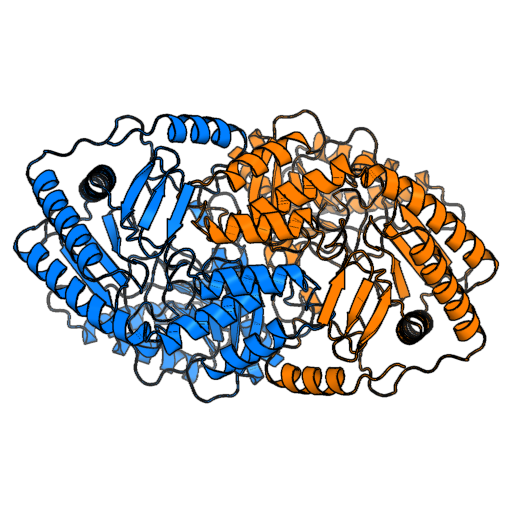.81 342 TYR B C 1
ATOM 6103 O O . TYR B 1 342 ? 4.801 28.172 22.891 1 98.81 342 TYR B O 1
ATOM 6111 N N . ALA B 1 343 ? 4.668 26.109 22.047 1 98.88 343 ALA B N 1
ATOM 6112 C CA . ALA B 1 343 ? 5.125 26.5 20.719 1 98.88 343 ALA B CA 1
ATOM 6113 C C . ALA B 1 343 ? 4.184 27.531 20.094 1 98.88 343 ALA B C 1
ATOM 6115 O O . ALA B 1 343 ? 4.633 28.469 19.438 1 98.88 343 ALA B O 1
ATOM 6116 N N . LYS B 1 344 ? 2.857 27.297 20.266 1 98.75 344 LYS B N 1
ATOM 6117 C CA . LYS B 1 344 ? 1.87 28.25 19.766 1 98.75 344 LYS B CA 1
ATOM 6118 C C . LYS B 1 344 ? 2.117 29.641 20.328 1 98.75 344 LYS B C 1
ATOM 6120 O O . LYS B 1 344 ? 2.113 30.625 19.578 1 98.75 344 LYS B O 1
ATOM 6125 N N . GLN B 1 345 ? 2.311 29.734 21.594 1 98.75 345 GLN B N 1
ATOM 6126 C CA . GLN B 1 345 ? 2.564 31.016 22.234 1 98.75 345 GLN B CA 1
ATOM 6127 C C . GLN B 1 345 ? 3.818 31.672 21.672 1 98.75 345 GLN B C 1
ATOM 6129 O O . GLN B 1 345 ? 3.832 32.875 21.422 1 98.75 345 GLN B O 1
ATOM 6134 N N . ARG B 1 346 ? 4.844 30.891 21.484 1 98.81 346 ARG B N 1
ATOM 6135 C CA . ARG B 1 346 ? 6.094 31.406 20.938 1 98.81 346 ARG B CA 1
ATOM 6136 C C . ARG B 1 346 ? 5.887 31.938 19.516 1 98.81 346 ARG B C 1
ATOM 6138 O O . ARG B 1 346 ? 6.418 33 19.172 1 98.81 346 ARG B O 1
ATOM 6145 N N . PHE B 1 347 ? 5.148 31.234 18.672 1 98.88 347 PHE B N 1
ATOM 6146 C CA . PHE B 1 347 ? 4.887 31.688 17.297 1 98.88 347 PHE B CA 1
ATOM 6147 C C . PHE B 1 347 ? 4.035 32.938 17.297 1 98.88 347 PHE B C 1
ATOM 6149 O O . PHE B 1 347 ? 4.227 33.844 16.453 1 98.88 347 PHE B O 1
ATOM 6156 N N . LEU B 1 348 ? 3.053 33.031 18.219 1 98.69 348 LEU B N 1
ATOM 6157 C CA . LEU B 1 348 ? 2.221 34.219 18.328 1 98.69 348 LEU B CA 1
ATOM 6158 C C . LEU B 1 348 ? 3.059 35.438 18.719 1 98.69 348 LEU B C 1
ATOM 6160 O O . LEU B 1 348 ? 2.824 36.531 18.219 1 98.69 348 LEU B O 1
ATOM 6164 N N . GLU B 1 349 ? 3.994 35.25 19.594 1 98.69 349 GLU B N 1
ATOM 6165 C CA . GLU B 1 349 ? 4.922 36.312 19.953 1 98.69 349 GLU B CA 1
ATOM 6166 C C . GLU B 1 349 ? 5.758 36.75 18.75 1 98.69 349 GLU B C 1
ATOM 6168 O O . GLU B 1 349 ? 5.973 37.938 18.547 1 98.69 349 GLU B O 1
ATOM 6173 N N . MET B 1 350 ? 6.242 35.781 17.984 1 98.69 350 MET B N 1
ATOM 6174 C CA . MET B 1 350 ? 6.984 36.094 16.766 1 98.69 350 MET B CA 1
ATOM 6175 C C . MET B 1 350 ? 6.117 36.875 15.789 1 98.69 350 MET B C 1
ATOM 6177 O O . MET B 1 350 ? 6.598 37.781 15.109 1 98.69 350 MET B O 1
ATOM 6181 N N . GLN B 1 351 ? 4.875 36.438 15.664 1 98.38 351 GLN B N 1
ATOM 6182 C CA . GLN B 1 351 ? 3.945 37.094 14.742 1 98.38 351 GLN B CA 1
ATOM 6183 C C . GLN B 1 351 ? 3.822 38.594 15.047 1 98.38 351 GLN B C 1
ATOM 6185 O O . GLN B 1 351 ? 3.66 39.406 14.133 1 98.38 351 GLN B O 1
ATOM 6190 N N . GLN B 1 352 ? 3.908 39 16.297 1 98.06 352 GLN B N 1
ATOM 6191 C CA . GLN B 1 352 ? 3.848 40.406 16.703 1 98.06 352 GLN B CA 1
ATOM 6192 C C . GLN B 1 352 ? 5.066 41.156 16.203 1 98.06 352 GLN B C 1
ATOM 6194 O O . GLN B 1 352 ? 4.973 42.344 15.898 1 98.06 352 GLN B O 1
ATOM 6199 N N . ARG B 1 353 ? 6.18 40.531 16.094 1 97.56 353 ARG B N 1
ATOM 6200 C CA . ARG B 1 353 ? 7.434 41.188 15.727 1 97.56 353 ARG B CA 1
ATOM 6201 C C . ARG B 1 353 ? 7.707 41.062 14.234 1 97.56 353 ARG B C 1
ATOM 6203 O O . ARG B 1 353 ? 8.391 41.906 13.656 1 97.56 353 ARG B O 1
ATOM 6210 N N . HIS B 1 354 ? 7.152 39.969 13.648 1 98.31 354 HIS B N 1
ATOM 6211 C CA . HIS B 1 354 ? 7.426 39.688 12.242 1 98.31 354 HIS B CA 1
ATOM 6212 C C . HIS B 1 354 ? 6.148 39.75 11.414 1 98.31 354 HIS B C 1
ATOM 6214 O O . HIS B 1 354 ? 5.43 38.75 11.305 1 98.31 354 HIS B O 1
ATOM 6220 N N . PRO B 1 355 ? 5.957 40.844 10.648 1 97.19 355 PRO B N 1
ATOM 6221 C CA . PRO B 1 355 ? 4.719 41 9.883 1 97.19 355 PRO B CA 1
ATOM 6222 C C . PRO B 1 355 ? 4.566 39.969 8.773 1 97.19 355 PRO B C 1
ATOM 6224 O O . PRO B 1 355 ? 3.469 39.781 8.234 1 97.19 355 PRO B O 1
ATOM 6227 N N . MET B 1 356 ? 5.629 39.25 8.438 1 98.19 356 MET B N 1
ATOM 6228 C CA . MET B 1 356 ? 5.543 38.25 7.391 1 98.19 356 MET B CA 1
ATOM 6229 C C . MET B 1 356 ? 4.75 37.031 7.867 1 98.19 356 MET B C 1
ATOM 6231 O O . MET B 1 356 ? 4.32 36.188 7.059 1 98.19 356 MET B O 1
ATOM 6235 N N . ILE B 1 357 ? 4.625 36.875 9.203 1 98.75 357 ILE B N 1
ATOM 6236 C CA . ILE B 1 357 ? 3.787 35.781 9.727 1 98.75 357 ILE B CA 1
ATOM 6237 C C . ILE B 1 357 ? 2.32 36.219 9.695 1 98.75 357 ILE B C 1
ATOM 6239 O O . ILE B 1 357 ? 1.897 37.062 10.492 1 98.75 357 ILE B O 1
ATOM 6243 N N . GLY B 1 358 ? 1.562 35.625 8.82 1 98.31 358 GLY B N 1
ATOM 6244 C CA . GLY B 1 358 ? 0.16 36 8.664 1 98.31 358 GLY B CA 1
ATOM 6245 C C . GLY B 1 358 ? -0.751 35.25 9.633 1 98.31 358 GLY B C 1
ATOM 6246 O O . GLY B 1 358 ? -1.571 35.875 10.312 1 98.31 358 GLY B O 1
ATOM 6247 N N . ASP B 1 359 ? -0.641 33.969 9.703 1 98.12 359 ASP B N 1
ATOM 6248 C CA . ASP B 1 359 ? -1.517 33.125 10.508 1 98.12 359 ASP B CA 1
ATOM 6249 C C . ASP B 1 359 ? -0.722 32.031 11.227 1 98.12 359 ASP B C 1
ATOM 6251 O O . ASP B 1 359 ? 0.265 31.516 10.695 1 98.12 359 ASP B O 1
ATOM 6255 N N . VAL B 1 360 ? -1.056 31.812 12.438 1 98.5 360 VAL B N 1
ATOM 6256 C CA . VAL B 1 360 ? -0.499 30.734 13.25 1 98.5 360 VAL B CA 1
ATOM 6257 C C . VAL B 1 360 ? -1.602 29.75 13.625 1 98.5 360 VAL B C 1
ATOM 6259 O O . VAL B 1 360 ? -2.508 30.078 14.391 1 98.5 360 VAL B O 1
ATOM 6262 N N . ARG B 1 361 ? -1.591 28.531 13.023 1 98 361 ARG B N 1
ATOM 6263 C CA . ARG B 1 361 ? -2.523 27.453 13.305 1 98 361 ARG B CA 1
ATOM 6264 C C . ARG B 1 361 ? -1.834 26.312 14.039 1 98 361 ARG B C 1
ATOM 6266 O O . ARG B 1 361 ? -0.932 25.656 13.5 1 98 361 ARG B O 1
ATOM 6273 N N . MET B 1 362 ? -2.266 26.109 15.305 1 97.88 362 MET B N 1
ATOM 6274 C CA . MET B 1 362 ? -1.588 25.078 16.094 1 97.88 362 MET B CA 1
ATOM 6275 C C . MET B 1 362 ? -2.588 24.297 16.938 1 97.88 362 MET B C 1
ATOM 6277 O O . MET B 1 362 ? -3.412 24.891 17.641 1 97.88 362 MET B O 1
ATOM 6281 N N . TRP B 1 363 ? -2.586 23.016 16.891 1 98.38 363 TRP B N 1
ATOM 6282 C CA . TRP B 1 363 ? -3.234 22.047 17.781 1 98.38 363 TRP B CA 1
ATOM 6283 C C . TRP B 1 363 ? -2.26 20.953 18.188 1 98.38 363 TRP B C 1
ATOM 6285 O O . TRP B 1 363 ? -1.895 20.094 17.375 1 98.38 363 TRP B O 1
ATOM 6295 N N . GLY B 1 364 ? -1.778 20.938 19.5 1 98.69 364 GLY B N 1
ATOM 6296 C CA . GLY B 1 364 ? -0.656 20.078 19.859 1 98.69 364 GLY B CA 1
ATOM 6297 C C . GLY B 1 364 ? 0.619 20.422 19.109 1 98.69 364 GLY B C 1
ATOM 6298 O O . GLY B 1 364 ? 0.836 21.578 18.734 1 98.69 364 GLY B O 1
ATOM 6299 N N . LEU B 1 365 ? 1.565 19.5 19.016 1 98.81 365 LEU B N 1
ATOM 6300 C CA . LEU B 1 365 ? 2.77 19.656 18.219 1 98.81 365 LEU B CA 1
ATOM 6301 C C . LEU B 1 365 ? 2.469 19.438 16.734 1 98.81 365 LEU B C 1
ATOM 6303 O O . LEU B 1 365 ? 3.02 18.531 16.109 1 98.81 365 LEU B O 1
ATOM 6307 N N . ASN B 1 366 ? 1.574 20.172 16.297 1 98.62 366 ASN B N 1
ATOM 6308 C CA . ASN B 1 366 ? 1.003 20.172 14.953 1 98.62 366 ASN B CA 1
ATOM 6309 C C . ASN B 1 366 ? 0.617 21.578 14.5 1 98.62 366 ASN B C 1
ATOM 6311 O O . ASN B 1 366 ? -0.368 22.141 14.984 1 98.62 366 ASN B O 1
ATOM 6315 N N . GLY B 1 367 ? 1.428 22.125 13.578 1 98.44 367 GLY B N 1
ATOM 6316 C CA . GLY B 1 367 ? 1.158 23.531 13.281 1 98.44 367 GLY B CA 1
ATOM 6317 C C . GLY B 1 367 ? 1.425 23.891 11.828 1 98.44 367 GLY B C 1
ATOM 6318 O O . GLY B 1 367 ? 2.232 23.25 11.164 1 98.44 367 GLY B O 1
ATOM 6319 N N . GLY B 1 368 ? 0.686 24.797 11.266 1 98.31 368 GLY B N 1
ATOM 6320 C CA . GLY B 1 368 ? 0.911 25.531 10.031 1 98.31 368 GLY B CA 1
ATOM 6321 C C . GLY B 1 368 ? 1.094 27.016 10.242 1 98.31 368 GLY B C 1
ATOM 6322 O O . GLY B 1 368 ? 0.184 27.703 10.719 1 98.31 368 GLY B O 1
ATOM 6323 N N . ILE B 1 369 ? 2.334 27.516 9.961 1 98.81 369 ILE B N 1
ATOM 6324 C CA . ILE B 1 369 ? 2.637 28.938 10.078 1 98.81 369 ILE B CA 1
ATOM 6325 C C . ILE B 1 369 ? 2.652 29.578 8.688 1 98.81 369 ILE B C 1
ATOM 6327 O O . ILE B 1 369 ? 3.59 29.359 7.914 1 98.81 369 ILE B O 1
ATOM 6331 N N . GLU B 1 370 ? 1.675 30.344 8.422 1 98.56 370 GLU B N 1
ATOM 6332 C CA . GLU B 1 370 ? 1.51 30.891 7.078 1 98.56 370 GLU B CA 1
ATOM 6333 C C . GLU B 1 370 ? 2.238 32.219 6.922 1 98.56 370 GLU B C 1
ATOM 6335 O O . GLU B 1 370 ? 2.021 33.156 7.707 1 98.56 370 GLU B O 1
ATOM 6340 N N . LEU B 1 371 ? 3.074 32.312 5.949 1 98.75 371 LEU B N 1
ATOM 6341 C CA . LEU B 1 371 ? 3.811 33.531 5.641 1 98.75 371 LEU B CA 1
ATOM 6342 C C . LEU B 1 371 ? 3.129 34.312 4.52 1 98.75 371 LEU B C 1
ATOM 6344 O O . LEU B 1 371 ? 2.709 33.719 3.52 1 98.75 371 LEU B O 1
ATOM 6348 N N . VAL B 1 372 ? 2.988 35.562 4.695 1 98.44 372 VAL B N 1
ATOM 6349 C CA . VAL B 1 372 ? 2.297 36.438 3.748 1 98.44 372 VAL B CA 1
ATOM 6350 C C . VAL B 1 372 ? 3.156 37.656 3.449 1 98.44 372 VAL B C 1
ATOM 6352 O O . VAL B 1 372 ? 4.062 38 4.215 1 98.44 372 VAL B O 1
ATOM 6355 N N . LYS B 1 373 ? 2.855 38.344 2.398 1 97.94 373 LYS B N 1
ATOM 6356 C CA . LYS B 1 373 ? 3.557 39.562 2.027 1 97.94 373 LYS B CA 1
ATOM 6357 C C . LYS B 1 373 ? 3.15 40.719 2.93 1 97.94 373 LYS B C 1
ATOM 6359 O O . LYS B 1 373 ? 3.965 41.594 3.227 1 97.94 373 LYS B O 1
ATOM 6364 N N . ASP B 1 374 ? 1.898 40.688 3.24 1 96.44 374 ASP B N 1
ATOM 6365 C CA . ASP B 1 374 ? 1.272 41.719 4.047 1 96.44 374 ASP B CA 1
ATOM 6366 C C . ASP B 1 374 ? 0.124 41.156 4.879 1 96.44 374 ASP B C 1
ATOM 6368 O O . ASP B 1 374 ? -0.74 40.469 4.355 1 96.44 374 ASP B O 1
ATOM 6372 N N . PRO B 1 375 ? 0.171 41.469 6.203 1 95.19 375 PRO B N 1
ATOM 6373 C CA . PRO B 1 375 ? -0.877 40.906 7.062 1 95.19 375 PRO B CA 1
ATOM 6374 C C . PRO B 1 375 ? -2.273 41.375 6.676 1 95.19 375 PRO B C 1
ATOM 6376 O O . PRO B 1 375 ? -3.27 40.75 7.023 1 95.19 375 PRO B O 1
ATOM 6379 N N . LYS B 1 376 ? -2.391 42.531 5.973 1 94.44 376 LYS B N 1
ATOM 6380 C CA . LYS B 1 376 ? -3.688 43.062 5.574 1 94.44 376 LYS B CA 1
ATOM 6381 C C . LYS B 1 376 ? -4.191 42.375 4.297 1 94.44 376 LYS B C 1
ATOM 6383 O O . LYS B 1 376 ? -5.344 41.938 4.234 1 94.44 376 LYS B O 1
ATOM 6388 N N . THR B 1 377 ? -3.367 42.281 3.312 1 96.19 377 THR B N 1
ATOM 6389 C CA . THR B 1 377 ? -3.771 41.656 2.047 1 96.19 377 THR B CA 1
ATOM 6390 C C . THR B 1 377 ? -3.791 40.156 2.152 1 96.19 377 THR B C 1
ATOM 6392 O O . THR B 1 377 ? -4.484 39.469 1.385 1 96.19 377 THR B O 1
ATOM 6395 N N . LYS B 1 378 ? -2.941 39.594 3.055 1 97.38 378 LYS B N 1
ATOM 6396 C CA . LYS B 1 378 ? -2.832 38.156 3.322 1 97.38 378 LYS B CA 1
ATOM 6397 C C . LYS B 1 378 ? -2.348 37.406 2.088 1 97.38 378 LYS B C 1
ATOM 6399 O O . LYS B 1 378 ? -2.609 36.219 1.943 1 97.38 378 LYS B O 1
ATOM 6404 N N . GLU B 1 379 ? -1.742 38.125 1.133 1 97.88 379 GLU B N 1
ATOM 6405 C CA . GLU B 1 379 ? -1.174 37.469 -0.048 1 97.88 379 GLU B CA 1
ATOM 6406 C C . GLU B 1 379 ? -0.064 36.5 0.333 1 97.88 379 GLU B C 1
ATOM 6408 O O . GLU B 1 379 ? 0.873 36.875 1.047 1 97.88 379 GLU B O 1
ATOM 6413 N N . PRO B 1 380 ? -0.188 35.219 -0.08 1 97.62 380 PRO B N 1
ATOM 6414 C CA . PRO B 1 380 ? 0.849 34.25 0.256 1 97.62 380 PRO B CA 1
ATOM 6415 C C . PRO B 1 380 ? 2.236 34.656 -0.215 1 97.62 380 PRO B C 1
ATOM 6417 O O . PRO B 1 380 ? 2.379 35.219 -1.304 1 97.62 380 PRO B O 1
ATOM 6420 N N . ASP B 1 381 ? 3.248 34.375 0.55 1 97.94 381 ASP B N 1
ATOM 6421 C CA . ASP B 1 381 ? 4.621 34.75 0.198 1 97.94 381 ASP B CA 1
ATOM 6422 C C . ASP B 1 381 ? 5.504 33.5 0.128 1 97.94 381 ASP B C 1
ATOM 6424 O O . ASP B 1 381 ? 6.262 33.219 1.058 1 97.94 381 ASP B O 1
ATOM 6428 N N . SER B 1 382 ? 5.473 32.781 -0.974 1 96.19 382 SER B N 1
ATOM 6429 C CA . SER B 1 382 ? 6.219 31.547 -1.171 1 96.19 382 SER B CA 1
ATOM 6430 C C . SER B 1 382 ? 7.719 31.812 -1.188 1 96.19 382 SER B C 1
ATOM 6432 O O . SER B 1 382 ? 8.508 30.969 -0.744 1 96.19 382 SER B O 1
ATOM 6434 N N . ASP B 1 383 ? 8.133 32.906 -1.71 1 95.31 383 ASP B N 1
ATOM 6435 C CA . ASP B 1 383 ? 9.547 33.25 -1.76 1 95.31 383 ASP B CA 1
ATOM 6436 C C . ASP B 1 383 ? 10.133 33.375 -0.354 1 95.31 383 ASP B C 1
ATOM 6438 O O . ASP B 1 383 ? 11.188 32.781 -0.064 1 95.31 383 ASP B O 1
ATOM 6442 N N . ALA B 1 384 ? 9.445 34.125 0.484 1 96.88 384 ALA B N 1
ATOM 6443 C CA . ALA B 1 384 ? 9.891 34.25 1.867 1 96.88 384 ALA B CA 1
ATOM 6444 C C . ALA B 1 384 ? 9.938 32.906 2.576 1 96.88 384 ALA B C 1
ATOM 6446 O O . ALA B 1 384 ? 10.867 32.625 3.338 1 96.88 384 ALA B O 1
ATOM 6447 N N . ALA B 1 385 ? 8.914 32.125 2.373 1 97.31 385 ALA B N 1
ATOM 6448 C CA . ALA B 1 385 ? 8.852 30.812 3.006 1 97.31 385 ALA B CA 1
ATOM 6449 C C . ALA B 1 385 ? 10.039 29.953 2.59 1 97.31 385 ALA B C 1
ATOM 6451 O O . ALA B 1 385 ? 10.633 29.25 3.42 1 97.31 385 ALA B O 1
ATOM 6452 N N . THR B 1 386 ? 10.359 29.938 1.298 1 96.5 386 THR B N 1
ATOM 6453 C CA . THR B 1 386 ? 11.5 29.188 0.79 1 96.5 386 THR B CA 1
ATOM 6454 C C . THR B 1 386 ? 12.797 29.672 1.452 1 96.5 386 THR B C 1
ATOM 6456 O O . THR B 1 386 ? 13.625 28.844 1.859 1 96.5 386 THR B O 1
ATOM 6459 N N . LYS B 1 387 ? 12.953 30.984 1.56 1 97.06 387 LYS B N 1
ATOM 6460 C CA . LYS B 1 387 ? 14.148 31.531 2.199 1 97.06 387 LYS B CA 1
ATOM 6461 C C . LYS B 1 387 ? 14.234 31.109 3.662 1 97.06 387 LYS B C 1
ATOM 6463 O O . LYS B 1 387 ? 15.32 30.812 4.164 1 97.06 387 LYS B O 1
ATOM 6468 N N . VAL B 1 388 ? 13.086 31.078 4.293 1 98.31 388 VAL B N 1
ATOM 6469 C CA . VAL B 1 388 ? 13.047 30.703 5.703 1 98.31 388 VAL B CA 1
ATOM 6470 C C . VAL B 1 388 ? 13.516 29.266 5.871 1 98.31 388 VAL B C 1
ATOM 6472 O O . VAL B 1 388 ? 14.336 28.969 6.738 1 98.31 388 VAL B O 1
ATOM 6475 N N . ILE B 1 389 ? 13.016 28.312 5.059 1 97.31 389 ILE B N 1
ATOM 6476 C CA . ILE B 1 389 ? 13.352 26.906 5.266 1 97.31 389 ILE B CA 1
ATOM 6477 C C . ILE B 1 389 ? 14.812 26.672 4.891 1 97.31 389 ILE B C 1
ATOM 6479 O O . ILE B 1 389 ? 15.484 25.828 5.488 1 97.31 389 ILE B O 1
ATOM 6483 N N . TYR B 1 390 ? 15.375 27.406 3.955 1 96.25 390 TYR B N 1
ATOM 6484 C CA . TYR B 1 390 ? 16.781 27.25 3.605 1 96.25 390 TYR B CA 1
ATOM 6485 C C . TYR B 1 390 ? 17.688 27.797 4.707 1 96.25 390 TYR B C 1
ATOM 6487 O O . TYR B 1 390 ? 18.734 27.234 5.004 1 96.25 390 TYR B O 1
ATOM 6495 N N . TYR B 1 391 ? 17.281 28.984 5.27 1 97.44 391 TYR B N 1
ATOM 6496 C CA . TYR B 1 391 ? 18.016 29.5 6.418 1 97.44 391 TYR B CA 1
ATOM 6497 C C . TYR B 1 391 ? 18.016 28.5 7.566 1 97.44 391 TYR B C 1
ATOM 6499 O O . TYR B 1 391 ? 19.047 28.234 8.18 1 97.44 391 TYR B O 1
ATOM 6507 N N . ALA B 1 392 ? 16.797 27.984 7.879 1 98.25 392 ALA B N 1
ATOM 6508 C CA . ALA B 1 392 ? 16.672 27 8.953 1 98.25 392 ALA B CA 1
ATOM 6509 C C . ALA B 1 392 ? 17.562 25.797 8.711 1 98.25 392 ALA B C 1
ATOM 6511 O O . ALA B 1 392 ? 18.281 25.359 9.609 1 98.25 392 ALA B O 1
ATOM 6512 N N . PHE B 1 393 ? 17.562 25.281 7.492 1 97.12 393 PHE B N 1
ATOM 6513 C CA . PHE B 1 393 ? 18.359 24.125 7.117 1 97.12 393 PHE B CA 1
ATOM 6514 C C . PHE B 1 393 ? 19.844 24.406 7.312 1 97.12 393 PHE B C 1
ATOM 6516 O O . PHE B 1 393 ? 20.578 23.578 7.863 1 97.12 393 PHE B O 1
ATOM 6523 N N . ALA B 1 394 ? 20.297 25.531 6.859 1 96 394 ALA B N 1
ATOM 6524 C CA . ALA B 1 394 ? 21.688 25.922 6.977 1 96 394 ALA B CA 1
ATOM 6525 C C . ALA B 1 394 ? 22.109 26.047 8.445 1 96 394 ALA B C 1
ATOM 6527 O O . ALA B 1 394 ? 23.297 26.031 8.766 1 96 394 ALA B O 1
ATOM 6528 N N . HIS B 1 395 ? 21.109 26.234 9.305 1 97.81 395 HIS B N 1
ATOM 6529 C CA . HIS B 1 395 ? 21.406 26.422 10.727 1 97.81 395 HIS B CA 1
ATOM 6530 C C . HIS B 1 395 ? 20.938 25.234 11.555 1 97.81 395 HIS B C 1
ATOM 6532 O O . HIS B 1 395 ? 20.625 25.391 12.734 1 97.81 395 HIS B O 1
ATOM 6538 N N . GLY B 1 396 ? 20.672 24.109 10.922 1 98 396 GLY B N 1
ATOM 6539 C CA . GLY B 1 396 ? 20.531 22.844 11.617 1 98 396 GLY B CA 1
ATOM 6540 C C . GLY B 1 396 ? 19.094 22.516 11.984 1 98 396 GLY B C 1
ATOM 6541 O O . GLY B 1 396 ? 18.844 21.797 12.953 1 98 396 GLY B O 1
ATOM 6542 N N . VAL B 1 397 ? 18.141 23.031 11.297 1 98.75 397 VAL B N 1
ATOM 6543 C CA . VAL B 1 397 ? 16.734 22.719 11.531 1 98.75 397 VAL B CA 1
ATOM 6544 C C . VAL B 1 397 ? 16.078 22.297 10.227 1 98.75 397 VAL B C 1
ATOM 6546 O O . VAL B 1 397 ? 16.203 22.969 9.203 1 98.75 397 VAL B O 1
ATOM 6549 N N . VAL B 1 398 ? 15.43 21.125 10.25 1 98.5 398 VAL B N 1
ATOM 6550 C CA . VAL B 1 398 ? 14.75 20.609 9.062 1 98.5 398 VAL B CA 1
ATOM 6551 C C . VAL B 1 398 ? 13.258 20.922 9.148 1 98.5 398 VAL B C 1
ATOM 6553 O O . VAL B 1 398 ? 12.57 20.453 10.055 1 98.5 398 VAL B O 1
ATOM 6556 N N . ILE B 1 399 ? 12.758 21.672 8.258 1 98.31 399 ILE B N 1
ATOM 6557 C CA . ILE B 1 399 ? 11.352 22.047 8.109 1 98.31 399 ILE B CA 1
ATOM 6558 C C . ILE B 1 399 ? 11.039 22.328 6.641 1 98.31 399 ILE B C 1
ATOM 6560 O O . ILE B 1 399 ? 11.938 22.688 5.871 1 98.31 399 ILE B O 1
ATOM 6564 N N . ILE B 1 400 ? 9.789 22 6.199 1 97.56 400 ILE B N 1
ATOM 6565 C CA . ILE B 1 400 ? 9.406 22.25 4.812 1 97.56 400 ILE B CA 1
ATOM 6566 C C . ILE B 1 400 ? 8.141 23.109 4.777 1 97.56 400 ILE B C 1
ATOM 6568 O O . ILE B 1 400 ? 7.66 23.562 5.82 1 97.56 400 ILE B O 1
ATOM 6572 N N . THR B 1 401 ? 7.688 23.391 3.561 1 96.44 401 THR B N 1
ATOM 6573 C CA . THR B 1 401 ? 6.477 24.188 3.404 1 96.44 401 THR B CA 1
ATOM 6574 C C . THR B 1 401 ? 5.336 23.344 2.855 1 96.44 401 THR B C 1
ATOM 6576 O O . THR B 1 401 ? 5.574 22.328 2.195 1 96.44 401 THR B O 1
ATOM 6579 N N . LEU B 1 402 ? 4.16 23.672 3.221 1 94.75 402 LEU B N 1
ATOM 6580 C CA . LEU B 1 402 ? 2.91 23.266 2.59 1 94.75 402 LEU B CA 1
ATOM 6581 C C . LEU B 1 402 ? 2.357 24.375 1.704 1 94.75 402 LEU B C 1
ATOM 6583 O O . LEU B 1 402 ? 2.439 25.547 2.055 1 94.75 402 LEU B O 1
ATOM 6587 N N . ALA B 1 403 ? 1.846 24 0.574 1 92.44 403 ALA B N 1
ATOM 6588 C CA . ALA B 1 403 ? 1.175 24.938 -0.315 1 92.44 403 ALA B CA 1
ATOM 6589 C C . ALA B 1 403 ? 2.092 26.109 -0.665 1 92.44 403 ALA B C 1
ATOM 6591 O O . ALA B 1 403 ? 1.618 27.203 -0.967 1 92.44 403 ALA B O 1
ATOM 6592 N N . GLY B 1 404 ? 3.35 25.969 -0.488 1 93.25 404 GLY B N 1
ATOM 6593 C CA . GLY B 1 404 ? 4.34 26.938 -0.952 1 93.25 404 GLY B CA 1
ATOM 6594 C C . GLY B 1 404 ? 4.703 27.969 0.094 1 93.25 404 GLY B C 1
ATOM 6595 O O . GLY B 1 404 ? 5.832 28.469 0.123 1 93.25 404 GLY B O 1
ATOM 6596 N N . ASN B 1 405 ? 3.754 28.328 0.967 1 97.12 405 ASN B N 1
ATOM 6597 C CA . ASN B 1 405 ? 4.023 29.469 1.84 1 97.12 405 ASN B CA 1
ATOM 6598 C C . ASN B 1 405 ? 3.73 29.141 3.301 1 97.12 405 ASN B C 1
ATOM 6600 O O . ASN B 1 405 ? 3.787 30.016 4.164 1 97.12 405 ASN B O 1
ATOM 6604 N N . ILE B 1 406 ? 3.359 27.922 3.615 1 98.06 406 ILE B N 1
ATOM 6605 C CA . ILE B 1 406 ? 3.01 27.562 4.98 1 98.06 406 ILE B CA 1
ATOM 6606 C C . ILE B 1 406 ? 4.078 26.625 5.555 1 98.06 406 ILE B C 1
ATOM 6608 O O . ILE B 1 406 ? 4.324 25.547 5.016 1 98.06 406 ILE B O 1
ATOM 6612 N N . LEU B 1 407 ? 4.758 27.062 6.621 1 98.56 407 LEU B N 1
ATOM 6613 C CA . LEU B 1 407 ? 5.719 26.188 7.289 1 98.56 407 LEU B CA 1
ATOM 6614 C C . LEU B 1 407 ? 5.012 25.016 7.961 1 98.56 407 LEU B C 1
ATOM 6616 O O . LEU B 1 407 ? 4.07 25.219 8.734 1 98.56 407 LEU B O 1
ATOM 6620 N N . ARG B 1 408 ? 5.398 23.828 7.637 1 98.38 408 ARG B N 1
ATOM 6621 C CA . ARG B 1 408 ? 4.852 22.609 8.227 1 98.38 408 ARG B CA 1
ATOM 6622 C C . ARG B 1 408 ? 5.566 22.266 9.531 1 98.38 408 ARG B C 1
ATOM 6624 O O . ARG B 1 408 ? 6.668 21.719 9.516 1 98.38 408 ARG B O 1
ATOM 6631 N N . PHE B 1 409 ? 4.965 22.625 10.625 1 98.75 409 PHE B N 1
ATOM 6632 C CA . PHE B 1 409 ? 5.547 22.391 11.938 1 98.75 409 PHE B CA 1
ATOM 6633 C C . PHE B 1 409 ? 4.949 21.156 12.586 1 98.75 409 PHE B C 1
ATOM 6635 O O . PHE B 1 409 ? 3.863 21.219 13.172 1 98.75 409 PHE B O 1
ATOM 6642 N N . GLN B 1 410 ? 5.602 19.969 12.477 1 98.75 410 GLN B N 1
ATOM 6643 C CA . GLN B 1 410 ? 5.137 18.688 13 1 98.75 410 GLN B CA 1
ATOM 6644 C C . GLN B 1 410 ? 6.301 17.859 13.523 1 98.75 410 GLN B C 1
ATOM 6646 O O . GLN B 1 410 ? 6.539 16.75 13.039 1 98.75 410 GLN B O 1
ATOM 6651 N N . PRO B 1 411 ? 7 18.312 14.562 1 98.81 411 PRO B N 1
ATOM 6652 C CA . PRO B 1 411 ? 8.133 17.562 15.102 1 98.81 411 PRO B CA 1
ATOM 6653 C C . PRO B 1 411 ? 7.707 16.25 15.781 1 98.81 411 PRO B C 1
ATOM 6655 O O . PRO B 1 411 ? 6.527 16.062 16.078 1 98.81 411 PRO B O 1
ATOM 6658 N N . PRO B 1 412 ? 8.672 15.312 15.984 1 98.81 412 PRO B N 1
ATOM 6659 C CA . PRO B 1 412 ? 8.352 14.188 16.875 1 98.81 412 PRO B CA 1
ATOM 6660 C C . PRO B 1 412 ? 7.828 14.641 18.234 1 98.81 412 PRO B C 1
ATOM 6662 O O . PRO B 1 412 ? 8.305 15.633 18.781 1 98.81 412 PRO B O 1
ATOM 6665 N N . LEU B 1 413 ? 6.898 13.844 18.734 1 98.88 413 LEU B N 1
ATOM 6666 C CA . LEU B 1 413 ? 6.262 14.258 19.984 1 98.88 413 LEU B CA 1
ATOM 6667 C C . LEU B 1 413 ? 7.246 14.195 21.141 1 98.88 413 LEU B C 1
ATOM 6669 O O . LEU B 1 413 ? 7.043 14.844 22.172 1 98.88 413 LEU B O 1
ATOM 6673 N N . VAL B 1 414 ? 8.367 13.5 20.984 1 98.75 414 VAL B N 1
ATOM 6674 C CA . VAL B 1 414 ? 9.336 13.289 22.062 1 98.75 414 VAL B CA 1
ATOM 6675 C C . VAL B 1 414 ? 10.352 14.43 22.062 1 98.75 414 VAL B C 1
ATOM 6677 O O . VAL B 1 414 ? 11.281 14.438 22.875 1 98.75 414 VAL B O 1
ATOM 6680 N N . ILE B 1 415 ? 10.25 15.422 21.172 1 98.88 415 ILE B N 1
ATOM 6681 C CA . ILE B 1 415 ? 11.234 16.5 21.062 1 98.88 415 ILE B CA 1
ATOM 6682 C C . ILE B 1 415 ? 11.438 17.141 22.438 1 98.88 415 ILE B C 1
ATOM 6684 O O . ILE B 1 415 ? 10.477 17.578 23.062 1 98.88 415 ILE B O 1
ATOM 6688 N N . PRO B 1 416 ? 12.672 17.203 22.891 1 98.62 416 PRO B N 1
ATOM 6689 C CA . PRO B 1 416 ? 12.914 17.859 24.172 1 98.62 416 PRO B CA 1
ATOM 6690 C C . PRO B 1 416 ? 12.656 19.359 24.109 1 98.62 416 PRO B C 1
ATOM 6692 O O . PRO B 1 416 ? 12.891 20 23.078 1 98.62 416 PRO B O 1
ATOM 6695 N N . ARG B 1 417 ? 12.312 19.891 25.297 1 98.44 417 ARG B N 1
ATOM 6696 C CA . ARG B 1 417 ? 12.023 21.312 25.391 1 98.44 417 ARG B CA 1
ATOM 6697 C C . ARG B 1 417 ? 13.211 22.141 24.922 1 98.44 417 ARG B C 1
ATOM 6699 O O . ARG B 1 417 ? 13.039 23.156 24.234 1 98.44 417 ARG B O 1
ATOM 6706 N N . GLU B 1 418 ? 14.391 21.703 25.219 1 98.56 418 GLU B N 1
ATOM 6707 C CA . GLU B 1 418 ? 15.594 22.438 24.844 1 98.56 418 GLU B CA 1
ATOM 6708 C C . GLU B 1 418 ? 15.75 22.484 23.328 1 98.56 418 GLU B C 1
ATOM 6710 O O . GLU B 1 418 ? 16.109 23.531 22.766 1 98.56 418 GLU B O 1
ATOM 6715 N N . GLN B 1 419 ? 15.531 21.359 22.641 1 98.81 419 GLN B N 1
ATOM 6716 C CA . GLN B 1 419 ? 15.594 21.328 21.172 1 98.81 419 GLN B CA 1
ATOM 6717 C C . GLN B 1 419 ? 14.484 22.172 20.547 1 98.81 419 GLN B C 1
ATOM 6719 O O . GLN B 1 419 ? 14.695 22.828 19.531 1 98.81 419 GLN B O 1
ATOM 6724 N N . LEU B 1 420 ? 13.336 22.078 21.156 1 98.81 420 LEU B N 1
ATOM 6725 C CA . LEU B 1 420 ? 12.219 22.891 20.688 1 98.81 420 LEU B CA 1
ATOM 6726 C C . LEU B 1 420 ? 12.555 24.375 20.766 1 98.81 420 LEU B C 1
ATOM 6728 O O . LEU B 1 420 ? 12.32 25.125 19.812 1 98.81 420 LEU B O 1
ATOM 6732 N N . ASP B 1 421 ? 13.156 24.797 21.875 1 98.75 421 ASP B N 1
ATOM 6733 C CA . ASP B 1 421 ? 13.562 26.188 22.062 1 98.75 421 ASP B CA 1
ATOM 6734 C C . ASP B 1 421 ? 14.602 26.609 21.016 1 98.75 421 ASP B C 1
ATOM 6736 O O . ASP B 1 421 ? 14.508 27.688 20.438 1 98.75 421 ASP B O 1
ATOM 6740 N N . GLN B 1 422 ? 15.531 25.75 20.828 1 98.81 422 GLN B N 1
ATOM 6741 C CA . GLN B 1 422 ? 16.578 26.031 19.859 1 98.81 422 GLN B CA 1
ATOM 6742 C C . GLN B 1 422 ? 16 26.172 18.453 1 98.81 422 GLN B C 1
ATOM 6744 O O . GLN B 1 422 ? 16.375 27.094 17.719 1 98.81 422 GLN B O 1
ATOM 6749 N N . ALA B 1 423 ? 15.148 25.25 18.078 1 98.88 423 ALA B N 1
ATOM 6750 C CA . ALA B 1 423 ? 14.547 25.281 16.75 1 98.88 423 ALA B CA 1
ATOM 6751 C C . ALA B 1 423 ? 13.703 26.547 16.547 1 98.88 423 ALA B C 1
ATOM 6753 O O . ALA B 1 423 ? 13.734 27.156 15.492 1 98.88 423 ALA B O 1
ATOM 6754 N N . LEU B 1 424 ? 12.945 26.922 17.578 1 98.88 424 LEU B N 1
ATOM 6755 C CA . LEU B 1 424 ? 12.109 28.109 17.516 1 98.88 424 LEU B CA 1
ATOM 6756 C C . LEU B 1 424 ? 12.969 29.375 17.391 1 98.88 424 LEU B C 1
ATOM 6758 O O . LEU B 1 424 ? 12.602 30.312 16.688 1 98.88 424 LEU B O 1
ATOM 6762 N N . GLN B 1 425 ? 14.07 29.375 18.094 1 98.81 425 GLN B N 1
ATOM 6763 C CA . GLN B 1 425 ? 14.977 30.516 17.984 1 98.81 425 GLN B CA 1
ATOM 6764 C C . GLN B 1 425 ? 15.547 30.625 16.562 1 98.81 425 GLN B C 1
ATOM 6766 O O . GLN B 1 425 ? 15.656 31.719 16.016 1 98.81 425 GLN B O 1
ATOM 6771 N N . VAL B 1 426 ? 15.953 29.484 16 1 98.81 426 VAL B N 1
ATOM 6772 C CA . VAL B 1 426 ? 16.469 29.469 14.641 1 98.81 426 VAL B CA 1
ATOM 6773 C C . VAL B 1 426 ? 15.406 30.016 13.688 1 98.81 426 VAL B C 1
ATOM 6775 O O . VAL B 1 426 ? 15.727 30.766 12.758 1 98.81 426 VAL B O 1
ATOM 6778 N N . LEU B 1 427 ? 14.117 29.688 13.859 1 98.88 427 LEU B N 1
ATOM 6779 C CA . LEU B 1 427 ? 13.047 30.188 13.016 1 98.88 427 LEU B CA 1
ATOM 6780 C C . LEU B 1 427 ? 12.867 31.688 13.203 1 98.88 427 LEU B C 1
ATOM 6782 O O . LEU B 1 427 ? 12.664 32.438 12.234 1 98.88 427 LEU B O 1
ATOM 6786 N N . ASP B 1 428 ? 12.922 32.156 14.445 1 98.88 428 ASP B N 1
ATOM 6787 C CA . ASP B 1 428 ? 12.852 33.594 14.727 1 98.88 428 ASP B CA 1
ATOM 6788 C C . ASP B 1 428 ? 13.961 34.344 14 1 98.88 428 ASP B C 1
ATOM 6790 O O . ASP B 1 428 ? 13.711 35.375 13.375 1 98.88 428 ASP B O 1
ATOM 6794 N N . ASP B 1 429 ? 15.172 33.812 14.102 1 98.75 429 ASP B N 1
ATOM 6795 C CA . ASP B 1 429 ? 16.312 34.375 13.414 1 98.75 429 ASP B CA 1
ATOM 6796 C C . ASP B 1 429 ? 16.109 34.375 11.898 1 98.75 429 ASP B C 1
ATOM 6798 O O . ASP B 1 429 ? 16.516 35.312 11.203 1 98.75 429 ASP B O 1
ATOM 6802 N N . ALA B 1 430 ? 15.555 33.281 11.43 1 98.75 430 ALA B N 1
ATOM 6803 C CA . ALA B 1 430 ? 15.281 33.156 10 1 98.75 430 ALA B CA 1
ATOM 6804 C C . ALA B 1 430 ? 14.336 34.25 9.523 1 98.75 430 ALA B C 1
ATOM 6806 O O . ALA B 1 430 ? 14.562 34.875 8.477 1 98.75 430 ALA B O 1
ATOM 6807 N N . PHE B 1 431 ? 13.227 34.5 10.289 1 98.75 431 PHE B N 1
ATOM 6808 C CA . PHE B 1 431 ? 12.289 35.562 9.938 1 98.75 431 PHE B CA 1
ATOM 6809 C C . PHE B 1 431 ? 13.008 36.906 9.875 1 98.75 431 PHE B C 1
ATOM 6811 O O . PHE B 1 431 ? 12.812 37.656 8.93 1 98.75 431 PHE B O 1
ATOM 6818 N N . THR B 1 432 ? 13.836 37.188 10.828 1 98.62 432 THR B N 1
ATOM 6819 C CA . THR B 1 432 ? 14.586 38.438 10.883 1 98.62 432 THR B CA 1
ATOM 6820 C C . THR B 1 432 ? 15.516 38.562 9.68 1 98.62 432 THR B C 1
ATOM 6822 O O . THR B 1 432 ? 15.562 39.594 9.031 1 98.62 432 THR B O 1
ATOM 6825 N N . ALA B 1 433 ? 16.234 37.5 9.406 1 98.44 433 ALA B N 1
ATOM 6826 C CA . ALA B 1 433 ? 17.188 37.5 8.305 1 98.44 433 ALA B CA 1
ATOM 6827 C C . ALA B 1 433 ? 16.484 37.719 6.969 1 98.44 433 ALA B C 1
ATOM 6829 O O . ALA B 1 433 ? 17 38.438 6.102 1 98.44 433 ALA B O 1
ATOM 6830 N N . VAL B 1 434 ? 15.352 37.094 6.777 1 98.12 434 VAL B N 1
ATOM 6831 C CA . VAL B 1 434 ? 14.586 37.25 5.543 1 98.12 434 VAL B CA 1
ATOM 6832 C C . VAL B 1 434 ? 14.086 38.688 5.426 1 98.12 434 VAL B C 1
ATOM 6834 O O . VAL B 1 434 ? 14.172 39.281 4.359 1 98.12 434 VAL B O 1
ATOM 6837 N N . GLU B 1 435 ? 13.586 39.219 6.492 1 96.81 435 GLU B N 1
ATOM 6838 C CA . GLU B 1 435 ? 13.078 40.594 6.5 1 96.81 435 GLU B CA 1
ATOM 6839 C C . GLU B 1 435 ? 14.188 41.594 6.215 1 96.81 435 GLU B C 1
ATOM 6841 O O . GLU B 1 435 ? 13.945 42.656 5.605 1 96.81 435 GLU B O 1
ATOM 6846 N N . ASN B 1 436 ? 15.398 41.25 6.586 1 97.38 436 ASN B N 1
ATOM 6847 C CA . ASN B 1 436 ? 16.547 42.125 6.383 1 97.38 436 ASN B CA 1
ATOM 6848 C C . ASN B 1 436 ? 17.203 41.875 5.023 1 97.38 436 ASN B C 1
ATOM 6850 O O . ASN B 1 436 ? 18.188 42.531 4.684 1 97.38 436 ASN B O 1
ATOM 6854 N N . GLY B 1 437 ? 16.703 40.906 4.262 1 95.81 437 GLY B N 1
ATOM 6855 C CA . GLY B 1 437 ? 17.266 40.625 2.955 1 95.81 437 GLY B CA 1
ATOM 6856 C C . GLY B 1 437 ? 18.609 39.906 3.033 1 95.81 437 GLY B C 1
ATOM 6857 O O . GLY B 1 437 ? 19.453 40.094 2.146 1 95.81 437 GLY B O 1
ATOM 6858 N N . GLU B 1 438 ? 18.781 39.094 4.062 1 95.81 438 GLU B N 1
ATOM 6859 C CA . GLU B 1 438 ? 20.109 38.531 4.336 1 95.81 438 GLU B CA 1
ATOM 6860 C C . GLU B 1 438 ? 20.172 37.062 3.91 1 95.81 438 GLU B C 1
ATOM 6862 O O . GLU B 1 438 ? 21.156 36.375 4.148 1 95.81 438 GLU B O 1
ATOM 6867 N N . VAL B 1 439 ? 19.125 36.562 3.33 1 95.31 439 VAL B N 1
ATOM 6868 C CA . VAL B 1 439 ? 19.078 35.125 2.996 1 95.31 439 VAL B CA 1
ATOM 6869 C C . VAL B 1 439 ? 19.188 34.969 1.483 1 95.31 439 VAL B C 1
ATOM 6871 O O . VAL B 1 439 ? 18.438 35.594 0.726 1 95.31 439 VAL B O 1
ATOM 6874 N N . THR B 1 440 ? 20.109 34.094 1.05 1 88.06 440 THR B N 1
ATOM 6875 C CA . THR B 1 440 ? 20.266 33.75 -0.356 1 88.06 440 THR B CA 1
ATOM 6876 C C . THR B 1 440 ? 19.969 32.25 -0.568 1 88.06 440 THR B C 1
ATOM 6878 O O . THR B 1 440 ? 20.391 31.422 0.232 1 88.06 440 THR B O 1
ATOM 6881 N N . ILE B 1 441 ? 19.234 31.953 -1.532 1 87.5 441 ILE B N 1
ATOM 6882 C CA . ILE B 1 441 ? 18.922 30.594 -1.905 1 87.5 441 ILE B CA 1
ATOM 6883 C C . ILE B 1 441 ? 19.906 30.094 -2.953 1 87.5 441 ILE B C 1
ATOM 6885 O O . ILE B 1 441 ? 20.281 30.828 -3.865 1 87.5 441 ILE B O 1
ATOM 6889 N N . PRO B 1 442 ? 20.25 28.906 -2.893 1 80.81 442 PRO B N 1
ATOM 6890 C CA . PRO B 1 442 ? 21.141 28.391 -3.934 1 80.81 442 PRO B CA 1
ATOM 6891 C C . PRO B 1 442 ? 20.5 28.406 -5.32 1 80.81 442 PRO B C 1
ATOM 6893 O O . PRO B 1 442 ? 19.297 28.234 -5.453 1 80.81 442 PRO B O 1
ATOM 6896 N N . LYS B 1 443 ? 21.219 28.844 -6.469 1 65.81 443 LYS B N 1
ATOM 6897 C CA . LYS B 1 443 ? 20.766 29.078 -7.836 1 65.81 443 LYS B CA 1
ATOM 6898 C C . LYS B 1 443 ? 20.172 27.797 -8.438 1 65.81 443 LYS B C 1
ATOM 6900 O O . LYS B 1 443 ? 19.25 27.859 -9.25 1 65.81 443 LYS B O 1
ATOM 6905 N N . ASP B 1 444 ? 20.422 26.547 -8.023 1 64.19 444 ASP B N 1
ATOM 6906 C CA . ASP B 1 444 ? 20.062 25.344 -8.758 1 64.19 444 ASP B CA 1
ATOM 6907 C C . ASP B 1 444 ? 19.109 24.469 -7.941 1 64.19 444 ASP B C 1
ATOM 6909 O O . ASP B 1 444 ? 19.156 23.25 -8.016 1 64.19 444 ASP B O 1
ATOM 6913 N N . THR B 1 445 ? 18.266 25.172 -7.367 1 69.62 445 THR B N 1
ATOM 6914 C CA . THR B 1 445 ? 17.406 24.359 -6.504 1 69.62 445 THR B CA 1
ATOM 6915 C C . THR B 1 445 ? 16.172 23.906 -7.262 1 69.62 445 THR B C 1
ATOM 6917 O O . THR B 1 445 ? 15.477 22.969 -6.828 1 69.62 445 THR B O 1
ATOM 6920 N N . GLY B 1 446 ? 15.961 24.281 -8.469 1 68.75 446 GLY B N 1
ATOM 6921 C CA . GLY B 1 446 ? 14.766 23.906 -9.203 1 68.75 446 GLY B CA 1
ATOM 6922 C C . GLY B 1 446 ? 13.484 24.25 -8.477 1 68.75 446 GLY B C 1
ATOM 6923 O O . GLY B 1 446 ? 13.453 25.203 -7.68 1 68.75 446 GLY B O 1
ATOM 6924 N N . LYS B 1 447 ? 12.398 23.703 -8.875 1 71.19 447 LYS B N 1
ATOM 6925 C CA . LYS B 1 447 ? 11.102 23.906 -8.227 1 71.19 447 LYS B CA 1
ATOM 6926 C C . LYS B 1 447 ? 11.07 23.266 -6.844 1 71.19 447 LYS B C 1
ATOM 6928 O O . LYS B 1 447 ? 11.359 22.078 -6.699 1 71.19 447 LYS B O 1
ATOM 6933 N N . ILE B 1 448 ? 10.719 23.953 -5.902 1 80.75 448 ILE B N 1
ATOM 6934 C CA . ILE B 1 448 ? 10.688 23.516 -4.512 1 80.75 448 ILE B CA 1
ATOM 6935 C C . ILE B 1 448 ? 9.242 23.281 -4.078 1 80.75 448 ILE B C 1
ATOM 6937 O O . ILE B 1 448 ? 8.359 24.094 -4.359 1 80.75 448 ILE B O 1
ATOM 6941 N N . GLY B 1 449 ? 9.078 22.078 -3.486 1 77.12 449 GLY B N 1
ATOM 6942 C CA . GLY B 1 449 ? 7.789 21.781 -2.869 1 77.12 449 GLY B CA 1
ATOM 6943 C C . GLY B 1 449 ? 6.688 21.516 -3.881 1 77.12 449 GLY B C 1
ATOM 6944 O O . GLY B 1 449 ? 6.965 21.219 -5.039 1 77.12 449 GLY B O 1
ATOM 6945 N N . TRP B 1 450 ? 5.457 21.516 -3.238 1 71.19 450 TRP B N 1
ATOM 6946 C CA . TRP B 1 450 ? 4.289 21.219 -4.062 1 71.19 450 TRP B CA 1
ATOM 6947 C C . TRP B 1 450 ? 3.562 22.5 -4.457 1 71.19 450 TRP B C 1
ATOM 6949 O O . TRP B 1 450 ? 3.633 23.5 -3.744 1 71.19 450 TRP B O 1
#

Radius of gyration: 27.14 Å; Cα contacts (8 Å, |Δi|>4): 2278; chains: 2; bounding box: 59×88×63 Å